Protein 1E8G (pdb70)

Foldseek 3Di:
DAAFPDAFPPFDSVLVVVLQVVLCVQANPVFKFAHVDCDDLVQGDQAWFSLDLDDPPFQGERMEGEHLALVSVLVNLVSCLVRLAFEQEALQQNPFQFIGNTFLTHNHYYYHHQPNQADFPDQDQVLQKTKGFSNDWLQNVVVVCVVVVNLLWWFAFDDQFGGHGLVRCLLQQAAGWALLGRSVVQWFWWWWQFSNSDIDIAAQQNVAADDDPVQPPDDPRPGDGHDCRGRDHQHDDDNCPNCRRLHLGTHTTMIMGHTDTQQADKFKKKKAAADPLSLFLVLVLVQVCLQPPLANTWKKKWAQLLQVLLVHAQVVQDDDLFADDPVSLNVSCVVQVGHRIMIIGMDGHDPVVNVVSVVVVCVSVVVRPPMDMDTPVVHDPSGPNVSVSCRRRRHRDHSSVSSQVNDPQKGKHKQKKKFFSHSVGVVVLCVLLCVLCNVLRHYWGWMWTHDRGMTIIITITIDRSVDPSSSVSVVVSNLVSQVVQLVVPMAGSGGHSQCLQVRLVSVQPPNSPVQVVSQVVCCVRNVSQRRSACRSHHHHVVDDCVPSHD/DFAFPDAFPPADSVLVVVLQVQLCVQANPVFKFAHVDCDDLVQGDQAWFSLDLDDPPFQGERMEGEHLALVSVLVNLVSCLVRLAFEQEALQQNPFLFIRNTFLTHNHYYYHHQPNQPDFPDQDQVLQKTKGFSNDFLQNVVVVCVVVVNLLWWFAFDDQFRGHGLVRCLLQQAAGWALLGRSVVQWFKWWWQFSNSDIDIAAQQNVAADDDPVQPPDDPRPGDGHDCRGRDHHHDDDRCPNCRHLHLGTHTTMIMGHTDTQQADKFKKKKFAADPLCLQLVLQLVQVCLQPPLANTWKKKWAQLLQVLLVHAQVVQDDDLFADDRVSLNVSCVVQVGHRIMIIGMDGHDPVVNVVSVVVVVVSVVVRPPMDMDTPVVHDPSGPNVSVSCRRRRHRDDSSVRSQVNDPQKGKHKQKKKFFSHSVGVVVLCVLLCVLCNVLRHYWGWMWTDDRGMTIIITITIDRSVDPSSSVSVVVSNLVSQVVQLVVPMAGSGGHSQCLQVRLVSVQPPRSPVQVVSQVVRCVRNVSQRRRACRSHRHHVVDDCVPSHD

B-factor: mean 45.28, std 10.81, range [25.82, 92.65]

Solvent-accessible surface area: 37495 Å² total; per-residue (Å²): 49,130,152,14,121,33,59,3,33,182,18,55,84,84,56,0,46,89,0,0,85,33,0,35,178,53,7,28,77,147,19,13,102,19,25,91,162,42,49,62,30,137,173,27,19,43,26,33,9,18,12,35,3,25,92,135,85,94,4,16,0,0,0,14,0,4,0,117,58,6,26,4,0,53,47,0,0,38,25,0,34,151,23,65,0,2,0,24,37,18,15,27,10,57,42,32,0,12,0,12,0,0,0,7,1,15,0,2,0,0,0,10,3,2,107,51,3,73,128,28,56,65,26,39,60,72,8,0,16,0,3,0,2,0,2,0,14,6,54,60,3,29,79,78,4,63,89,85,120,25,108,110,110,3,32,8,16,1,20,36,36,0,3,16,6,8,4,17,22,1,28,18,4,1,28,0,19,2,42,18,2,60,11,5,34,34,4,0,1,0,0,0,0,5,2,83,13,86,2,0,3,0,4,2,2,2,2,43,39,42,182,99,111,135,27,110,83,70,118,42,13,80,58,48,37,7,61,2,0,4,9,6,11,9,0,4,0,4,25,1,2,5,2,7,0,6,21,3,7,11,1,18,0,9,0,0,17,26,6,10,30,58,28,54,21,42,40,0,0,4,0,7,0,48,141,27,42,19,0,92,69,0,0,53,23,0,62,67,17,16,6,49,86,8,0,51,1,16,0,3,0,3,1,0,1,4,0,0,1,18,57,20,61,13,184,78,45,26,108,95,126,97,6,7,30,66,117,20,15,70,78,4,8,132,107,39,103,28,4,4,0,0,0,1,0,1,3,9,6,58,97,62,17,45,150,32,20,22,98,62,0,81,112,34,0,65,66,1,105,56,23,121,59,40,64,9,122,92,17,88,163,98,13,4,1,79,14,2,29,86,2,1,38,2,38,10,14,76,65,3,26,111,21,26,63,5,25,95,61,13,0,7,0,33,0,0,0,0,0,51,8,8,0,119,5,0,58,82,0,4,53,28,0,62,138,60,2,82,89,3,16,8,16,10,2,0,13,0,6,0,13,71,8,17,0,10,0,26,0,4,3,7,0,33,31,160,54,118,108,32,33,141,94,0,44,109,0,0,61,23,0,1,87,30,0,25,74,50,1,1,0,1,7,24,5,0,4,1,0,8,11,32,0,3,96,17,2,50,11,40,135,16,7,6,12,98,8,5,22,62,1,0,47,32,11,0,90,63,2,1,0,5,2,0,27,1,1,2,3,1,91,64,19,56,66,146,98,59,78,65,47,134,152,14,120,34,59,3,32,183,18,55,83,85,56,0,44,91,0,0,84,35,0,35,178,51,6,29,75,147,19,17,102,20,24,89,164,43,48,63,30,135,176,27,18,44,26,32,9,20,12,32,3,22,100,129,84,93,4,16,0,0,0,14,0,4,0,120,57,7,25,4,0,53,47,0,0,39,23,0,36,153,24,66,0,2,0,23,39,16,16,27,11,55,43,33,0,14,0,12,0,1,0,8,0,16,0,2,0,0,0,10,3,3,106,49,3,72,128,29,60,63,26,41,62,71,7,0,17,0,3,0,2,0,2,0,14,7,54,60,3,27,80,80,5,63,89,84,119,23,109,109,110,2,33,8,17,1,21,35,38,0,3,15,7,8,2,16,24,0,26,20,4,1,26,0,19,2,41,19,1,60,11,6,32,36,4,0,0,0,0,0,0,6,3,83,12,88,2,0,2,0,3,1,3,1,3,41,38,44,181,99,112,137,27,110,83,70,116,41,12,78,56,46,41,5,65,2,1,4,10,6,12,9,0,5,0,5,25,1,1,6,1,9,0,6,22,2,8,11,1,17,0,8,0,0,18,28,7,10,30,56,30,54,20,44,41,0,0,5,0,7,0,47,143,24,40,21,0,92,74,0,0,54,21,0,61,66,18,16,6,49,84,6,0,53,1,15,0,4,0,2,1,0,1,4,0,0,1,18,59,20,59,11,186,80,44,25,110,92,128,95,6,8,30,67,118,22,16,71,80,3,7,134,109,39,102,28,4,3,0,0,0,1,0,0,3,9,8,59,93,62,17,44,152,32,19,21,100,62,0,80,112,32,0,66,65,0,104,56,24,118,58,41,63,9,122,92,16,88,166,97,13,6,1,79,14,2,30,86,2,1,38,3,38,9,12,74,67,3,27,113,22,25,62,5,26,96,64,13,0,8,0,32,0,0,0,0,0,53,8,8,0,118,5,0,57,81,0,4,55,29,0,62,136,61,2,84,90,3,16,8,17,10,2,0,13,0,8,0,11,70,8,17,0,11,0,27,1,3,3,7,0,31,32,160,55,119,108,31,35,138,93,0,45,110,0,0,61,23,0,1,84,30,0,25,72,50,2,1,0,1,7,23,6,0,4,1,0,6,10,34,0,3,94,17,2,50,12,39,135,15,8,6,11,95,8,5,22,60,1,0,50,34,12,1,93,64,2,1,1,5,1,0,27,1,1,2,3,1,91,65,17,57,68,146,100,58,78,64

Structure (mmCIF, N/CA/C/O backbone):
data_1E8G
#
_entry.id   1E8G
#
_cell.length_a   130.288
_cell.length_b   130.288
_cell.length_c   132.543
_cell.angle_alpha   90.00
_cell.angle_beta   90.00
_cell.angle_gamma   90.00
#
_symmetry.space_group_name_H-M   'I 4'
#
loop_
_entity.id
_entity.type
_entity.pdbx_description
1 polymer 'VANILLYL-ALCOHOL OXIDASE'
2 non-polymer 'FLAVIN-ADENINE DINUCLEOTIDE'
3 non-polymer ALPHA,ALPHA,ALPHA-TRIFLUORO-P-CRESOL
4 water water
#
loop_
_atom_site.group_PDB
_atom_site.id
_atom_site.type_symbol
_atom_site.label_atom_id
_atom_site.label_alt_id
_atom_site.label_comp_id
_atom_site.label_asym_id
_atom_site.label_entity_id
_atom_site.label_seq_id
_atom_site.pdbx_PDB_ins_code
_atom_site.Cartn_x
_atom_site.Cartn_y
_atom_site.Cartn_z
_atom_site.occupancy
_atom_site.B_iso_or_equiv
_atom_site.auth_seq_id
_atom_site.auth_comp_id
_atom_site.auth_asym_id
_atom_site.auth_atom_id
_atom_site.pdbx_PDB_model_num
ATOM 1 N N . GLU A 1 6 ? 79.957 56.632 91.735 1.00 78.62 6 GLU A N 1
ATOM 2 C CA . GLU A 1 6 ? 80.777 57.803 92.180 1.00 79.01 6 GLU A CA 1
ATOM 3 C C . GLU A 1 6 ? 80.472 59.041 91.345 1.00 78.81 6 GLU A C 1
ATOM 4 O O . GLU A 1 6 ? 80.263 59.026 90.136 1.00 79.19 6 GLU A O 1
ATOM 6 N N . PHE A 1 7 ? 80.416 60.197 92.004 1.00 78.72 7 PHE A N 1
ATOM 7 C CA . PHE A 1 7 ? 80.025 61.453 91.499 1.00 77.05 7 PHE A CA 1
ATOM 8 C C . PHE A 1 7 ? 80.726 62.512 90.731 1.00 75.76 7 PHE A C 1
ATOM 9 O O . PHE A 1 7 ? 80.097 63.100 89.826 1.00 75.76 7 PHE A O 1
ATOM 17 N N . ARG A 1 8 ? 81.957 62.899 91.054 1.00 74.46 8 ARG A N 1
ATOM 18 C CA . ARG A 1 8 ? 82.608 63.989 90.343 1.00 71.97 8 ARG A CA 1
ATOM 19 C C . ARG A 1 8 ? 83.993 63.669 89.823 1.00 70.20 8 ARG A C 1
ATOM 20 O O . ARG A 1 8 ? 84.983 63.638 90.562 1.00 70.88 8 ARG A O 1
ATOM 28 N N . PRO A 1 9 ? 84.096 63.443 88.517 1.00 67.95 9 PRO A N 1
ATOM 29 C CA . PRO A 1 9 ? 85.370 63.170 87.879 1.00 65.75 9 PRO A CA 1
ATOM 30 C C . PRO A 1 9 ? 86.112 64.456 87.566 1.00 64.00 9 PRO A C 1
ATOM 31 O O . PRO A 1 9 ? 85.482 65.476 87.244 1.00 62.65 9 PRO A O 1
ATOM 35 N N . LEU A 1 10 ? 87.446 64.413 87.559 1.00 62.13 10 LEU A N 1
ATOM 36 C CA . LEU A 1 10 ? 88.238 65.586 87.210 1.00 60.40 10 LEU A CA 1
ATOM 37 C C . LEU A 1 10 ? 87.861 66.117 85.833 1.00 59.70 10 LEU A C 1
ATOM 38 O O . LEU A 1 10 ? 87.773 67.323 85.613 1.00 59.57 10 LEU A O 1
ATOM 43 N N . THR A 1 11 ? 87.727 65.216 84.856 1.00 57.77 11 THR A N 1
ATOM 44 C CA . THR A 1 11 ? 87.373 65.587 83.499 1.00 56.45 11 THR A CA 1
ATOM 45 C C . THR A 1 11 ? 86.198 64.759 82.977 1.00 55.59 11 THR A C 1
ATOM 46 O O . THR A 1 11 ? 86.137 63.538 83.121 1.00 54.35 11 THR A O 1
ATOM 50 N N . LEU A 1 12 ? 85.258 65.448 82.342 1.00 55.04 12 LEU A N 1
ATOM 51 C CA . LEU A 1 12 ? 84.118 64.837 81.676 1.00 55.27 12 LEU A CA 1
ATOM 52 C C . LEU A 1 12 ? 84.341 64.784 80.157 1.00 55.44 12 LEU A C 1
ATOM 53 O O . LEU A 1 12 ? 84.996 65.643 79.571 1.00 55.27 12 LEU A O 1
ATOM 58 N N . PRO A 1 13 ? 83.743 63.795 79.510 1.00 56.57 13 PRO A N 1
ATOM 59 C CA . PRO A 1 13 ? 83.817 63.644 78.061 1.00 56.86 13 PRO A CA 1
ATOM 60 C C . PRO A 1 13 ? 83.122 64.805 77.371 1.00 57.81 13 PRO A C 1
ATOM 61 O O . PRO A 1 13 ? 82.269 65.437 78.002 1.00 58.03 13 PRO A O 1
ATOM 65 N N . PRO A 1 14 ? 83.453 65.077 76.118 1.00 57.90 14 PRO A N 1
ATOM 66 C CA . PRO A 1 14 ? 82.861 66.188 75.404 1.00 57.92 14 PRO A CA 1
ATOM 67 C C . PRO A 1 14 ? 81.347 66.168 75.404 1.00 58.82 14 PRO A C 1
ATOM 68 O O . PRO A 1 14 ? 80.671 65.155 75.236 1.00 58.18 14 PRO A O 1
ATOM 72 N N . LYS A 1 15 ? 80.750 67.320 75.686 1.00 59.81 15 LYS A N 1
ATOM 73 C CA . LYS A 1 15 ? 79.327 67.566 75.730 1.00 60.42 15 LYS A CA 1
ATOM 74 C C . LYS A 1 15 ? 78.477 66.821 76.740 1.00 59.97 15 LYS A C 1
ATOM 75 O O . LYS A 1 15 ? 77.246 66.988 76.699 1.00 60.18 15 LYS A O 1
ATOM 81 N N . LEU A 1 16 ? 79.028 66.025 77.642 1.00 59.75 16 LEU A N 1
ATOM 82 C CA . LEU A 1 16 ? 78.202 65.271 78.576 1.00 59.98 16 LEU A CA 1
ATOM 83 C C . LEU A 1 16 ? 78.086 66.026 79.893 1.00 60.09 16 LEU A C 1
ATOM 84 O O . LEU A 1 16 ? 79.063 66.588 80.392 1.00 59.67 16 LEU A O 1
ATOM 89 N N . SER A 1 17 ? 76.892 66.059 80.472 1.00 59.35 17 SER A N 1
ATOM 90 C CA . SER A 1 17 ? 76.633 66.730 81.730 1.00 59.06 17 SER A CA 1
ATOM 91 C C . SER A 1 17 ? 76.980 65.775 82.862 1.00 59.31 17 SER A C 1
ATOM 92 O O . SER A 1 17 ? 76.855 64.555 82.764 1.00 58.54 17 SER A O 1
ATOM 95 N N . LEU A 1 18 ? 77.272 66.389 84.003 1.00 59.47 18 LEU A N 1
ATOM 96 C CA . LEU A 1 18 ? 77.602 65.722 85.247 1.00 59.75 18 LEU A CA 1
ATOM 97 C C . LEU A 1 18 ? 76.472 64.813 85.708 1.00 59.80 18 LEU A C 1
ATOM 98 O O . LEU A 1 18 ? 76.693 63.729 86.248 1.00 59.46 18 LEU A O 1
ATOM 103 N N . SER A 1 19 ? 75.240 65.251 85.459 1.00 60.43 19 SER A N 1
ATOM 104 C CA . SER A 1 19 ? 74.074 64.456 85.775 1.00 61.53 19 SER A CA 1
ATOM 105 C C . SER A 1 19 ? 73.983 63.248 84.841 1.00 60.49 19 SER A C 1
ATOM 106 O O . SER A 1 19 ? 73.552 62.190 85.312 1.00 60.58 19 SER A O 1
ATOM 109 N N . ASP A 1 20 ? 74.368 63.428 83.582 1.00 60.04 20 ASP A N 1
ATOM 110 C CA . ASP A 1 20 ? 74.368 62.259 82.677 1.00 60.11 20 ASP A CA 1
ATOM 111 C C . ASP A 1 20 ? 75.512 61.325 83.078 1.00 58.38 20 ASP A C 1
ATOM 112 O O . ASP A 1 20 ? 75.284 60.113 83.168 1.00 57.98 20 ASP A O 1
ATOM 117 N N . PHE A 1 21 ? 76.680 61.883 83.411 1.00 57.02 21 PHE A N 1
ATOM 118 C CA . PHE A 1 21 ? 77.822 61.122 83.883 1.00 56.04 21 PHE A CA 1
ATOM 119 C C . PHE A 1 21 ? 77.395 60.197 85.017 1.00 56.56 21 PHE A C 1
ATOM 120 O O . PHE A 1 21 ? 77.536 58.976 84.922 1.00 56.15 21 PHE A O 1
ATOM 128 N N . ASN A 1 22 ? 76.786 60.784 86.055 1.00 56.62 22 ASN A N 1
ATOM 129 C CA . ASN A 1 22 ? 76.274 60.039 87.202 1.00 56.33 22 ASN A CA 1
ATOM 130 C C . ASN A 1 22 ? 75.218 59.009 86.845 1.00 55.41 22 ASN A C 1
ATOM 131 O O . ASN A 1 22 ? 75.210 57.868 87.314 1.00 55.82 22 ASN A O 1
ATOM 136 N N . GLU A 1 23 ? 74.288 59.391 85.990 1.00 55.47 23 GLU A N 1
ATOM 137 C CA . GLU A 1 23 ? 73.298 58.428 85.490 1.00 55.61 23 GLU A CA 1
ATOM 138 C C . GLU A 1 23 ? 74.023 57.233 84.872 1.00 55.59 23 GLU A C 1
ATOM 139 O O . GLU A 1 23 ? 73.887 56.087 85.311 1.00 55.56 23 GLU A O 1
ATOM 145 N N . PHE A 1 24 ? 74.851 57.490 83.871 1.00 55.37 24 PHE A N 1
ATOM 146 C CA . PHE A 1 24 ? 75.654 56.495 83.163 1.00 55.47 24 PHE A CA 1
ATOM 147 C C . PHE A 1 24 ? 76.443 55.608 84.110 1.00 55.17 24 PHE A C 1
ATOM 148 O O . PHE A 1 24 ? 76.300 54.379 84.122 1.00 54.55 24 PHE A O 1
ATOM 156 N N . ILE A 1 25 ? 77.264 56.232 84.967 1.00 55.52 25 ILE A N 1
ATOM 157 C CA . ILE A 1 25 ? 78.047 55.480 85.957 1.00 56.27 25 ILE A CA 1
ATOM 158 C C . ILE A 1 25 ? 77.136 54.682 86.866 1.00 56.47 25 ILE A C 1
ATOM 159 O O . ILE A 1 25 ? 77.443 53.497 87.101 1.00 56.41 25 ILE A O 1
ATOM 164 N N . GLN A 1 26 ? 75.967 55.148 87.304 1.00 57.20 26 GLN A N 1
ATOM 165 C CA . GLN A 1 26 ? 75.060 54.353 88.130 1.00 57.13 26 GLN A CA 1
ATOM 166 C C . GLN A 1 26 ? 74.608 53.117 87.359 1.00 56.90 26 GLN A C 1
ATOM 167 O O . GLN A 1 26 ? 74.590 52.009 87.892 1.00 56.58 26 GLN A O 1
ATOM 173 N N . ASP A 1 27 ? 74.257 53.318 86.094 1.00 57.66 27 ASP A N 1
ATOM 174 C CA . ASP A 1 27 ? 73.861 52.218 85.209 1.00 58.40 27 ASP A CA 1
ATOM 175 C C . ASP A 1 27 ? 74.956 51.169 85.083 1.00 57.81 27 ASP A C 1
ATOM 176 O O . ASP A 1 27 ? 74.703 49.974 85.281 1.00 58.27 27 ASP A O 1
ATOM 181 N N . ILE A 1 28 ? 76.205 51.573 84.856 1.00 57.42 28 ILE A N 1
ATOM 182 C CA . ILE A 1 28 ? 77.308 50.622 84.756 1.00 56.88 28 ILE A CA 1
ATOM 183 C C . ILE A 1 28 ? 77.557 49.874 86.047 1.00 56.66 28 ILE A C 1
ATOM 184 O O . ILE A 1 28 ? 77.727 48.656 86.033 1.00 57.10 28 ILE A O 1
ATOM 189 N N . ILE A 1 29 ? 77.560 50.587 87.177 1.00 56.49 29 ILE A N 1
ATOM 190 C CA . ILE A 1 29 ? 77.774 49.927 88.479 1.00 56.22 29 ILE A CA 1
ATOM 191 C C . ILE A 1 29 ? 76.693 48.880 88.683 1.00 56.60 29 ILE A C 1
ATOM 192 O O . ILE A 1 29 ? 76.927 47.794 89.213 1.00 57.63 29 ILE A O 1
ATOM 197 N N . ARG A 1 30 ? 75.481 49.146 88.219 1.00 57.93 30 ARG A N 1
ATOM 198 C CA . ARG A 1 30 ? 74.401 48.159 88.259 1.00 59.45 30 ARG A CA 1
ATOM 199 C C . ARG A 1 30 ? 74.855 46.900 87.507 1.00 60.23 30 ARG A C 1
ATOM 200 O O . ARG A 1 30 ? 74.774 45.800 88.066 1.00 61.21 30 ARG A O 1
ATOM 208 N N . ILE A 1 31 ? 75.348 47.058 86.278 1.00 59.85 31 ILE A N 1
ATOM 209 C CA . ILE A 1 31 ? 75.792 45.913 85.498 1.00 59.25 31 ILE A CA 1
ATOM 210 C C . ILE A 1 31 ? 76.993 45.164 86.022 1.00 59.05 31 ILE A C 1
ATOM 211 O O . ILE A 1 31 ? 76.870 43.948 86.167 1.00 60.70 31 ILE A O 1
ATOM 216 N N . VAL A 1 32 ? 78.129 45.823 86.236 1.00 58.51 32 VAL A N 1
ATOM 217 C CA . VAL A 1 32 ? 79.338 45.098 86.612 1.00 57.32 32 VAL A CA 1
ATOM 218 C C . VAL A 1 32 ? 79.691 45.099 88.082 1.00 57.55 32 VAL A C 1
ATOM 219 O O . VAL A 1 32 ? 80.612 44.385 88.470 1.00 56.00 32 VAL A O 1
ATOM 223 N N . GLY A 1 33 ? 79.008 45.910 88.895 1.00 58.88 33 GLY A N 1
ATOM 224 C CA . GLY A 1 33 ? 79.311 45.957 90.328 1.00 58.98 33 GLY A CA 1
ATOM 225 C C . GLY A 1 33 ? 80.236 47.121 90.653 1.00 60.58 33 GLY A C 1
ATOM 226 O O . GLY A 1 33 ? 81.018 47.608 89.819 1.00 60.70 33 GLY A O 1
ATOM 227 N N . SER A 1 34 ? 80.218 47.556 91.924 1.00 59.68 34 SER A N 1
ATOM 228 C CA . SER A 1 34 ? 81.038 48.687 92.351 1.00 59.19 34 SER A CA 1
ATOM 229 C C . SER A 1 34 ? 82.523 48.379 92.343 1.00 57.46 34 SER A C 1
ATOM 230 O O . SER A 1 34 ? 83.396 49.233 92.160 1.00 57.34 34 SER A O 1
ATOM 233 N N . GLU A 1 35 ? 82.877 47.115 92.524 1.00 57.07 35 GLU A N 1
ATOM 234 C CA . GLU A 1 35 ? 84.257 46.659 92.492 1.00 56.46 35 GLU A CA 1
ATOM 235 C C . GLU A 1 35 ? 84.861 46.769 91.088 1.00 56.05 35 GLU A C 1
ATOM 236 O O . GLU A 1 35 ? 86.083 46.760 91.001 1.00 56.22 35 GLU A O 1
ATOM 242 N N . ASN A 1 36 ? 84.078 46.829 90.025 1.00 55.92 36 ASN A N 1
ATOM 243 C CA . ASN A 1 36 ? 84.582 46.902 88.667 1.00 55.61 36 ASN A CA 1
ATOM 244 C C . ASN A 1 36 ? 84.322 48.222 87.965 1.00 56.08 36 ASN A C 1
ATOM 245 O O . ASN A 1 36 ? 84.321 48.221 86.715 1.00 56.08 36 ASN A O 1
ATOM 250 N N . VAL A 1 37 ? 84.070 49.349 88.627 1.00 56.49 37 VAL A N 1
ATOM 251 C CA . VAL A 1 37 ? 83.795 50.594 87.881 1.00 57.29 37 VAL A CA 1
ATOM 252 C C . VAL A 1 37 ? 84.675 51.680 88.345 1.00 58.58 37 VAL A C 1
ATOM 253 O O . VAL A 1 37 ? 84.219 51.808 89.541 1.00 59.68 37 VAL A O 1
ATOM 257 N N . GLU A 1 38 ? 85.691 52.458 88.093 1.00 59.43 38 GLU A N 1
ATOM 258 C CA . GLU A 1 38 ? 86.356 53.438 88.930 1.00 58.94 38 GLU A CA 1
ATOM 259 C C . GLU A 1 38 ? 86.310 54.889 88.524 1.00 58.44 38 GLU A C 1
ATOM 260 O O . GLU A 1 38 ? 86.843 55.247 87.479 1.00 57.85 38 GLU A O 1
ATOM 266 N N . VAL A 1 39 ? 85.802 55.774 89.391 1.00 57.75 39 VAL A N 1
ATOM 267 C CA . VAL A 1 39 ? 85.707 57.184 89.043 1.00 57.54 39 VAL A CA 1
ATOM 268 C C . VAL A 1 39 ? 86.930 57.977 89.462 1.00 58.17 39 VAL A C 1
ATOM 269 O O . VAL A 1 39 ? 87.341 57.987 90.616 1.00 59.08 39 VAL A O 1
ATOM 273 N N . ILE A 1 40 ? 87.540 58.672 88.500 1.00 58.24 40 ILE A N 1
ATOM 274 C CA . ILE A 1 40 ? 88.725 59.464 88.790 1.00 58.46 40 ILE A CA 1
ATOM 275 C C . ILE A 1 40 ? 88.334 60.879 89.181 1.00 59.40 40 ILE A C 1
ATOM 276 O O . ILE A 1 40 ? 88.198 61.749 88.332 1.00 59.19 40 ILE A O 1
ATOM 281 N N . SER A 1 41 ? 88.173 61.104 90.479 1.00 61.03 41 SER A N 1
ATOM 282 C CA . SER A 1 41 ? 87.829 62.382 91.065 1.00 62.72 41 SER A CA 1
ATOM 283 C C . SER A 1 41 ? 89.041 63.221 91.483 1.00 63.91 41 SER A C 1
ATOM 284 O O . SER A 1 41 ? 89.884 62.722 92.243 1.00 65.15 41 SER A O 1
ATOM 287 N N . VAL A 1 47 ? 98.652 58.905 90.192 1.00 77.85 47 VAL A N 1
ATOM 288 C CA . VAL A 1 47 ? 99.759 57.998 90.509 1.00 77.49 47 VAL A CA 1
ATOM 289 C C . VAL A 1 47 ? 100.214 57.254 89.270 1.00 76.93 47 VAL A C 1
ATOM 290 O O . VAL A 1 47 ? 99.389 56.566 88.671 1.00 76.81 47 VAL A O 1
ATOM 294 N N . ASP A 1 48 ? 101.483 57.344 88.899 1.00 76.98 48 ASP A N 1
ATOM 295 C CA . ASP A 1 48 ? 101.985 56.665 87.710 1.00 77.59 48 ASP A CA 1
ATOM 296 C C . ASP A 1 48 ? 102.056 55.148 87.860 1.00 77.57 48 ASP A C 1
ATOM 297 O O . ASP A 1 48 ? 102.124 54.442 86.850 1.00 77.73 48 ASP A O 1
ATOM 302 N N . GLY A 1 49 ? 102.068 54.619 89.074 1.00 77.91 49 GLY A N 1
ATOM 303 C CA . GLY A 1 49 ? 102.113 53.182 89.312 1.00 78.49 49 GLY A CA 1
ATOM 304 C C . GLY A 1 49 ? 103.399 52.535 88.827 1.00 78.58 49 GLY A C 1
ATOM 305 O O . GLY A 1 49 ? 104.456 53.152 88.953 1.00 79.30 49 GLY A O 1
ATOM 306 N N . SER A 1 50 ? 103.320 51.327 88.275 1.00 78.42 50 SER A N 1
ATOM 307 C CA . SER A 1 50 ? 104.522 50.635 87.804 1.00 78.15 50 SER A CA 1
ATOM 308 C C . SER A 1 50 ? 104.246 49.751 86.598 1.00 78.01 50 SER A C 1
ATOM 309 O O . SER A 1 50 ? 103.136 49.735 86.058 1.00 78.08 50 SER A O 1
ATOM 312 N N . TYR A 1 51 ? 105.255 48.977 86.174 1.00 77.55 51 TYR A N 1
ATOM 313 C CA . TYR A 1 51 ? 105.033 48.043 85.066 1.00 76.64 51 TYR A CA 1
ATOM 314 C C . TYR A 1 51 ? 104.241 46.888 85.691 1.00 75.97 51 TYR A C 1
ATOM 315 O O . TYR A 1 51 ? 103.301 46.360 85.107 1.00 75.32 51 TYR A O 1
ATOM 324 N N . MET A 1 52 ? 104.607 46.578 86.933 1.00 74.89 52 MET A N 1
ATOM 325 C CA . MET A 1 52 ? 103.970 45.529 87.712 1.00 73.45 52 MET A CA 1
ATOM 326 C C . MET A 1 52 ? 102.498 45.822 87.939 1.00 72.48 52 MET A C 1
ATOM 327 O O . MET A 1 52 ? 101.638 44.953 87.783 1.00 72.06 52 MET A O 1
ATOM 332 N N . LYS A 1 53 ? 102.162 47.070 88.268 1.00 71.22 53 LYS A N 1
ATOM 333 C CA . LYS A 1 53 ? 100.762 47.465 88.455 1.00 69.46 53 LYS A CA 1
ATOM 334 C C . LYS A 1 53 ? 100.493 48.689 87.584 1.00 68.56 53 LYS A C 1
ATOM 335 O O . LYS A 1 53 ? 100.540 49.830 88.053 1.00 68.00 53 LYS A O 1
ATOM 341 N N . PRO A 1 54 ? 100.317 48.475 86.283 1.00 67.70 54 PRO A N 1
ATOM 342 C CA . PRO A 1 54 ? 100.122 49.561 85.340 1.00 66.82 54 PRO A CA 1
ATOM 343 C C . PRO A 1 54 ? 98.990 50.493 85.732 1.00 65.58 54 PRO A C 1
ATOM 344 O O . PRO A 1 54 ? 97.932 50.041 86.167 1.00 65.65 54 PRO A O 1
ATOM 348 N N . THR A 1 55 ? 99.184 51.796 85.589 1.00 64.40 55 THR A N 1
ATOM 349 C CA . THR A 1 55 ? 98.147 52.779 85.889 1.00 63.88 55 THR A CA 1
ATOM 350 C C . THR A 1 55 ? 97.186 52.854 84.704 1.00 62.56 55 THR A C 1
ATOM 351 O O . THR A 1 55 ? 97.661 52.794 83.573 1.00 62.28 55 THR A O 1
ATOM 355 N N . HIS A 1 56 ? 95.886 52.910 84.945 1.00 61.51 56 HIS A N 1
ATOM 356 C CA . HIS A 1 56 ? 94.927 52.884 83.847 1.00 60.94 56 HIS A CA 1
ATOM 357 C C . HIS A 1 56 ? 94.246 54.218 83.587 1.00 60.44 56 HIS A C 1
ATOM 358 O O . HIS A 1 56 ? 93.420 54.354 82.675 1.00 60.22 56 HIS A O 1
ATOM 365 N N . THR A 1 57 ? 94.605 55.241 84.353 1.00 58.84 57 THR A N 1
ATOM 366 C CA . THR A 1 57 ? 93.961 56.531 84.278 1.00 58.21 57 THR A CA 1
ATOM 367 C C . THR A 1 57 ? 94.632 57.617 83.455 1.00 57.16 57 THR A C 1
ATOM 368 O O . THR A 1 57 ? 93.939 58.596 83.158 1.00 56.49 57 THR A O 1
ATOM 372 N N . HIS A 1 58 ? 95.907 57.528 83.143 1.00 57.06 58 HIS A N 1
ATOM 373 C CA . HIS A 1 58 ? 96.616 58.582 82.424 1.00 57.15 58 HIS A CA 1
ATOM 374 C C . HIS A 1 58 ? 97.964 58.093 81.905 1.00 57.09 58 HIS A C 1
ATOM 375 O O . HIS A 1 58 ? 98.297 56.939 82.111 1.00 56.38 58 HIS A O 1
ATOM 382 N N . ASP A 1 59 ? 98.710 58.962 81.241 1.00 57.87 59 ASP A N 1
ATOM 383 C CA . ASP A 1 59 ? 100.041 58.649 80.716 1.00 59.75 59 ASP A CA 1
ATOM 384 C C . ASP A 1 59 ? 101.064 58.829 81.839 1.00 61.27 59 ASP A C 1
ATOM 385 O O . ASP A 1 59 ? 101.232 59.943 82.334 1.00 60.74 59 ASP A O 1
ATOM 390 N N . PRO A 1 60 ? 101.682 57.742 82.278 1.00 63.16 60 PRO A N 1
ATOM 391 C CA . PRO A 1 60 ? 102.652 57.759 83.358 1.00 64.86 60 PRO A CA 1
ATOM 392 C C . PRO A 1 60 ? 103.966 58.401 82.964 1.00 66.05 60 PRO A C 1
ATOM 393 O O . PRO A 1 60 ? 104.530 59.194 83.706 1.00 66.62 60 PRO A O 1
ATOM 397 N N . THR A 1 61 ? 104.440 58.072 81.773 1.00 67.76 61 THR A N 1
ATOM 398 C CA . THR A 1 61 ? 105.673 58.593 81.186 1.00 69.06 61 THR A CA 1
ATOM 399 C C . THR A 1 61 ? 105.217 59.831 80.418 1.00 69.52 61 THR A C 1
ATOM 400 O O . THR A 1 61 ? 105.080 59.793 79.189 1.00 69.27 61 THR A O 1
ATOM 404 N N . HIS A 1 62 ? 104.816 60.834 81.209 1.00 69.37 62 HIS A N 1
ATOM 405 C CA . HIS A 1 62 ? 104.190 61.995 80.604 1.00 69.81 62 HIS A CA 1
ATOM 406 C C . HIS A 1 62 ? 105.191 62.756 79.751 1.00 69.32 62 HIS A C 1
ATOM 407 O O . HIS A 1 62 ? 106.366 62.855 80.105 1.00 70.76 62 HIS A O 1
ATOM 414 N N . VAL A 1 63 ? 104.671 63.279 78.648 1.00 65.90 63 VAL A N 1
ATOM 415 C CA . VAL A 1 63 ? 105.422 64.089 77.709 1.00 64.25 63 VAL A CA 1
ATOM 416 C C . VAL A 1 63 ? 104.667 65.412 77.447 1.00 61.59 63 VAL A C 1
ATOM 417 O O . VAL A 1 63 ? 105.223 66.493 77.287 1.00 61.13 63 VAL A O 1
ATOM 421 N N . MET A 1 64 ? 103.340 65.271 77.522 1.00 59.43 64 MET A N 1
ATOM 422 C CA . MET A 1 64 ? 102.425 66.371 77.301 1.00 59.36 64 MET A CA 1
ATOM 423 C C . MET A 1 64 ? 101.948 66.866 78.665 1.00 60.07 64 MET A C 1
ATOM 424 O O . MET A 1 64 ? 102.186 66.226 79.688 1.00 59.38 64 MET A O 1
ATOM 429 N N . ASP A 1 65 ? 101.244 67.987 78.654 1.00 61.39 65 ASP A N 1
ATOM 430 C CA . ASP A 1 65 ? 100.762 68.563 79.895 1.00 62.88 65 ASP A CA 1
ATOM 431 C C . ASP A 1 65 ? 99.473 67.917 80.397 1.00 63.72 65 ASP A C 1
ATOM 432 O O . ASP A 1 65 ? 98.791 67.166 79.705 1.00 62.51 65 ASP A O 1
ATOM 437 N N . GLN A 1 66 ? 99.188 68.292 81.645 1.00 64.83 66 GLN A N 1
ATOM 438 C CA . GLN A 1 66 ? 98.012 67.873 82.362 1.00 65.16 66 GLN A CA 1
ATOM 439 C C . GLN A 1 66 ? 96.727 68.285 81.640 1.00 65.00 66 GLN A C 1
ATOM 440 O O . GLN A 1 66 ? 96.533 69.324 81.032 1.00 66.12 66 GLN A O 1
ATOM 446 N N . ASP A 1 67 ? 95.818 67.320 81.773 1.00 64.33 67 ASP A N 1
ATOM 447 C CA . ASP A 1 67 ? 94.474 67.427 81.233 1.00 63.24 67 ASP A CA 1
ATOM 448 C C . ASP A 1 67 ? 94.373 66.838 79.842 1.00 61.83 67 ASP A C 1
ATOM 449 O O . ASP A 1 67 ? 93.361 66.950 79.148 1.00 62.66 67 ASP A O 1
ATOM 454 N N . TYR A 1 68 ? 95.488 66.293 79.370 1.00 59.47 68 TYR A N 1
ATOM 455 C CA . TYR A 1 68 ? 95.570 65.604 78.098 1.00 57.24 68 TYR A CA 1
ATOM 456 C C . TYR A 1 68 ? 95.597 64.129 78.530 1.00 54.21 68 TYR A C 1
ATOM 457 O O . TYR A 1 68 ? 96.302 63.739 79.456 1.00 52.29 68 TYR A O 1
ATOM 466 N N . PHE A 1 69 ? 94.852 63.318 77.807 1.00 51.24 69 PHE A N 1
ATOM 467 C CA . PHE A 1 69 ? 94.793 61.867 77.971 1.00 47.83 69 PHE A CA 1
ATOM 468 C C . PHE A 1 69 ? 94.432 61.433 79.388 1.00 49.01 69 PHE A C 1
ATOM 469 O O . PHE A 1 69 ? 95.006 60.512 79.987 1.00 47.60 69 PHE A O 1
ATOM 477 N N . LEU A 1 70 ? 93.374 62.064 79.933 1.00 48.45 70 LEU A N 1
ATOM 478 C CA . LEU A 1 70 ? 92.945 61.711 81.290 1.00 48.11 70 LEU A CA 1
ATOM 479 C C . LEU A 1 70 ? 91.571 61.080 81.322 1.00 46.64 70 LEU A C 1
ATOM 480 O O . LEU A 1 70 ? 90.613 61.715 80.889 1.00 47.00 70 LEU A O 1
ATOM 485 N N . ALA A 1 71 ? 91.429 59.861 81.823 1.00 45.18 71 ALA A N 1
ATOM 486 C CA . ALA A 1 71 ? 90.152 59.175 81.876 1.00 44.56 71 ALA A CA 1
ATOM 487 C C . ALA A 1 71 ? 89.208 59.799 82.892 1.00 45.30 71 ALA A C 1
ATOM 488 O O . ALA A 1 71 ? 89.699 60.342 83.873 1.00 44.96 71 ALA A O 1
ATOM 490 N N . SER A 1 72 ? 87.891 59.680 82.678 1.00 45.20 72 SER A N 1
ATOM 491 C CA . SER A 1 72 ? 86.909 60.153 83.649 1.00 44.69 72 SER A CA 1
ATOM 492 C C . SER A 1 72 ? 86.628 58.994 84.621 1.00 45.32 72 SER A C 1
ATOM 493 O O . SER A 1 72 ? 86.266 59.175 85.792 1.00 44.99 72 SER A O 1
ATOM 496 N N . ALA A 1 73 ? 86.738 57.779 84.085 1.00 44.23 73 ALA A N 1
ATOM 497 C CA . ALA A 1 73 ? 86.504 56.559 84.847 1.00 43.92 73 ALA A CA 1
ATOM 498 C C . ALA A 1 73 ? 87.134 55.341 84.183 1.00 45.02 73 ALA A C 1
ATOM 499 O O . ALA A 1 73 ? 87.345 55.374 82.971 1.00 45.59 73 ALA A O 1
ATOM 501 N N . ILE A 1 74 ? 87.418 54.294 84.944 1.00 45.55 74 ILE A N 1
ATOM 502 C CA . ILE A 1 74 ? 87.957 53.033 84.464 1.00 46.34 74 ILE A CA 1
ATOM 503 C C . ILE A 1 74 ? 86.851 51.987 84.656 1.00 45.90 74 ILE A C 1
ATOM 504 O O . ILE A 1 74 ? 86.395 51.880 85.797 1.00 47.41 74 ILE A O 1
ATOM 509 N N . VAL A 1 75 ? 86.396 51.268 83.661 1.00 44.11 75 VAL A N 1
ATOM 510 C CA . VAL A 1 75 ? 85.365 50.250 83.878 1.00 42.78 75 VAL A CA 1
ATOM 511 C C . VAL A 1 75 ? 85.877 48.875 83.456 1.00 42.94 75 VAL A C 1
ATOM 512 O O . VAL A 1 75 ? 86.459 48.733 82.365 1.00 42.04 75 VAL A O 1
ATOM 516 N N . ALA A 1 76 ? 85.618 47.854 84.277 1.00 43.01 76 ALA A N 1
ATOM 517 C CA . ALA A 1 76 ? 86.070 46.498 83.911 1.00 42.82 76 ALA A CA 1
ATOM 518 C C . ALA A 1 76 ? 84.925 45.524 83.742 1.00 43.10 76 ALA A C 1
ATOM 519 O O . ALA A 1 76 ? 84.319 44.975 84.679 1.00 44.00 76 ALA A O 1
ATOM 521 N N . PRO A 1 77 ? 84.597 45.226 82.477 1.00 42.55 77 PRO A N 1
ATOM 522 C CA . PRO A 1 77 ? 83.558 44.264 82.154 1.00 43.44 77 PRO A CA 1
ATOM 523 C C . PRO A 1 77 ? 83.870 42.906 82.769 1.00 43.57 77 PRO A C 1
ATOM 524 O O . PRO A 1 77 ? 85.018 42.482 82.839 1.00 43.73 77 PRO A O 1
ATOM 528 N N . ARG A 1 78 ? 82.818 42.162 83.152 1.00 44.69 78 ARG A N 1
ATOM 529 C CA . ARG A 1 78 ? 83.074 40.817 83.682 1.00 44.40 78 ARG A CA 1
ATOM 530 C C . ARG A 1 78 ? 83.120 39.858 82.506 1.00 42.98 78 ARG A C 1
ATOM 531 O O . ARG A 1 78 ? 83.709 38.790 82.624 1.00 43.02 78 ARG A O 1
ATOM 539 N N . ASN A 1 79 ? 82.418 40.223 81.428 1.00 42.05 79 ASN A N 1
ATOM 540 C CA . ASN A 1 79 ? 82.336 39.296 80.290 1.00 41.65 79 ASN A CA 1
ATOM 541 C C . ASN A 1 79 ? 81.889 40.006 79.025 1.00 40.02 79 ASN A C 1
ATOM 542 O O . ASN A 1 79 ? 81.619 41.207 79.090 1.00 39.86 79 ASN A O 1
ATOM 547 N N . VAL A 1 80 ? 81.652 39.279 77.931 1.00 38.64 80 VAL A N 1
ATOM 548 C CA . VAL A 1 80 ? 81.245 39.923 76.677 1.00 38.47 80 VAL A CA 1
ATOM 549 C C . VAL A 1 80 ? 79.871 40.553 76.780 1.00 39.27 80 VAL A C 1
ATOM 550 O O . VAL A 1 80 ? 79.574 41.576 76.148 1.00 38.12 80 VAL A O 1
ATOM 554 N N . ALA A 1 81 ? 78.977 39.973 77.593 1.00 38.56 81 ALA A N 1
ATOM 555 C CA . ALA A 1 81 ? 77.656 40.589 77.754 1.00 39.12 81 ALA A CA 1
ATOM 556 C C . ALA A 1 81 ? 77.795 41.996 78.313 1.00 39.58 81 ALA A C 1
ATOM 557 O O . ALA A 1 81 ? 77.116 42.916 77.837 1.00 39.88 81 ALA A O 1
ATOM 559 N N . ASP A 1 82 ? 78.693 42.203 79.282 1.00 40.31 82 ASP A N 1
ATOM 560 C CA . ASP A 1 82 ? 78.890 43.527 79.867 1.00 41.83 82 ASP A CA 1
ATOM 561 C C . ASP A 1 82 ? 79.483 44.497 78.844 1.00 41.73 82 ASP A C 1
ATOM 562 O O . ASP A 1 82 ? 79.070 45.675 78.807 1.00 42.71 82 ASP A O 1
ATOM 567 N N . VAL A 1 83 ? 80.426 44.053 78.015 1.00 40.11 83 VAL A N 1
ATOM 568 C CA . VAL A 1 83 ? 80.951 44.914 76.957 1.00 39.24 83 VAL A CA 1
ATOM 569 C C . VAL A 1 83 ? 79.773 45.368 76.084 1.00 38.55 83 VAL A C 1
ATOM 570 O O . VAL A 1 83 ? 79.635 46.555 75.825 1.00 38.97 83 VAL A O 1
ATOM 574 N N . GLN A 1 84 ? 78.904 44.465 75.638 1.00 39.31 84 GLN A N 1
ATOM 575 C CA . GLN A 1 84 ? 77.774 44.845 74.795 1.00 40.82 84 GLN A CA 1
ATOM 576 C C . GLN A 1 84 ? 76.825 45.811 75.506 1.00 41.31 84 GLN A C 1
ATOM 577 O O . GLN A 1 84 ? 76.343 46.781 74.921 1.00 40.47 84 GLN A O 1
ATOM 583 N N . SER A 1 85 ? 76.579 45.578 76.798 1.00 42.23 85 SER A N 1
ATOM 584 C CA . SER A 1 85 ? 75.715 46.443 77.588 1.00 43.16 85 SER A CA 1
ATOM 585 C C . SER A 1 85 ? 76.337 47.826 77.698 1.00 41.70 85 SER A C 1
ATOM 586 O O . SER A 1 85 ? 75.595 48.797 77.538 1.00 42.55 85 SER A O 1
ATOM 589 N N . ILE A 1 86 ? 77.634 47.887 77.970 1.00 40.47 86 ILE A N 1
ATOM 590 C CA . ILE A 1 86 ? 78.342 49.159 78.081 1.00 40.25 86 ILE A CA 1
ATOM 591 C C . ILE A 1 86 ? 78.359 49.905 76.755 1.00 40.31 86 ILE A C 1
ATOM 592 O O . ILE A 1 86 ? 78.205 51.137 76.707 1.00 40.16 86 ILE A O 1
ATOM 597 N N . VAL A 1 87 ? 78.520 49.196 75.634 1.00 39.83 87 VAL A N 1
ATOM 598 C CA . VAL A 1 87 ? 78.513 49.865 74.317 1.00 38.09 87 VAL A CA 1
ATOM 599 C C . VAL A 1 87 ? 77.152 50.479 74.082 1.00 38.66 87 VAL A C 1
ATOM 600 O O . VAL A 1 87 ? 77.015 51.622 73.592 1.00 37.23 87 VAL A O 1
ATOM 604 N N . GLY A 1 88 ? 76.093 49.749 74.495 1.00 38.91 88 GLY A N 1
ATOM 605 C CA . GLY A 1 88 ? 74.718 50.241 74.368 1.00 39.36 88 GLY A CA 1
ATOM 606 C C . GLY A 1 88 ? 74.543 51.543 75.160 1.00 39.90 88 GLY A C 1
ATOM 607 O O . GLY A 1 88 ? 74.024 52.546 74.678 1.00 39.89 88 GLY A O 1
ATOM 608 N N . LEU A 1 89 ? 75.006 51.598 76.399 1.00 40.40 89 LEU A N 1
ATOM 609 C CA . LEU A 1 89 ? 74.953 52.786 77.234 1.00 41.91 89 LEU A CA 1
ATOM 610 C C . LEU A 1 89 ? 75.760 53.926 76.621 1.00 41.50 89 LEU A C 1
ATOM 611 O O . LEU A 1 89 ? 75.350 55.090 76.534 1.00 42.57 89 LEU A O 1
ATOM 616 N N . ALA A 1 90 ? 76.939 53.562 76.086 1.00 40.51 90 ALA A N 1
ATOM 617 C CA . ALA A 1 90 ? 77.752 54.615 75.469 1.00 39.54 90 ALA A CA 1
ATOM 618 C C . ALA A 1 90 ? 77.077 55.209 74.234 1.00 38.20 90 ALA A C 1
ATOM 619 O O . ALA A 1 90 ? 77.200 56.441 74.030 1.00 37.22 90 ALA A O 1
ATOM 621 N N . ASN A 1 91 ? 76.382 54.422 73.441 1.00 37.50 91 ASN A N 1
ATOM 622 C CA . ASN A 1 91 ? 75.672 54.975 72.286 1.00 40.77 91 ASN A CA 1
ATOM 623 C C . ASN A 1 91 ? 74.496 55.828 72.783 1.00 42.45 91 ASN A C 1
ATOM 624 O O . ASN A 1 91 ? 74.233 56.902 72.266 1.00 41.14 91 ASN A O 1
ATOM 629 N N . LYS A 1 92 ? 73.845 55.403 73.858 1.00 44.82 92 LYS A N 1
ATOM 630 C CA . LYS A 1 92 ? 72.720 56.141 74.422 1.00 46.64 92 LYS A CA 1
ATOM 631 C C . LYS A 1 92 ? 73.166 57.503 74.896 1.00 48.70 92 LYS A C 1
ATOM 632 O O . LYS A 1 92 ? 72.497 58.480 74.548 1.00 49.57 92 LYS A O 1
ATOM 638 N N . PHE A 1 93 ? 74.274 57.632 75.638 1.00 49.74 93 PHE A N 1
ATOM 639 C CA . PHE A 1 93 ? 74.711 58.917 76.156 1.00 49.84 93 PHE A CA 1
ATOM 640 C C . PHE A 1 93 ? 75.828 59.491 75.322 1.00 49.73 93 PHE A C 1
ATOM 641 O O . PHE A 1 93 ? 76.312 60.560 75.735 1.00 50.80 93 PHE A O 1
ATOM 649 N N . SER A 1 94 ? 76.248 58.892 74.207 1.00 49.23 94 SER A N 1
ATOM 650 C CA . SER A 1 94 ? 77.355 59.534 73.469 1.00 49.29 94 SER A CA 1
ATOM 651 C C . SER A 1 94 ? 78.626 59.694 74.282 1.00 48.71 94 SER A C 1
ATOM 652 O O . SER A 1 94 ? 79.304 60.722 74.324 1.00 50.27 94 SER A O 1
ATOM 655 N N . PHE A 1 95 ? 79.061 58.649 74.959 1.00 47.37 95 PHE A N 1
ATOM 656 C CA . PHE A 1 95 ? 80.239 58.643 75.806 1.00 46.53 95 PHE A CA 1
ATOM 657 C C . PHE A 1 95 ? 81.350 57.852 75.131 1.00 43.70 95 PHE A C 1
ATOM 658 O O . PHE A 1 95 ? 81.126 56.705 74.753 1.00 44.58 95 PHE A O 1
ATOM 666 N N . PRO A 1 96 ? 82.534 58.414 74.985 1.00 41.67 96 PRO A N 1
ATOM 667 C CA . PRO A 1 96 ? 83.639 57.705 74.354 1.00 40.03 96 PRO A CA 1
ATOM 668 C C . PRO A 1 96 ? 84.277 56.664 75.261 1.00 38.43 96 PRO A C 1
ATOM 669 O O . PRO A 1 96 ? 84.481 56.879 76.458 1.00 36.52 96 PRO A O 1
ATOM 673 N N . LEU A 1 97 ? 84.629 55.536 74.671 1.00 36.77 97 LEU A N 1
ATOM 674 C CA . LEU A 1 97 ? 85.251 54.397 75.304 1.00 36.33 97 LEU A CA 1
ATOM 675 C C . LEU A 1 97 ? 86.683 54.186 74.778 1.00 37.08 97 LEU A C 1
ATOM 676 O O . LEU A 1 97 ? 86.953 54.382 73.591 1.00 37.10 97 LEU A O 1
ATOM 681 N N . TRP A 1 98 ? 87.587 53.751 75.644 1.00 35.86 98 TRP A N 1
ATOM 682 C CA . TRP A 1 98 ? 88.974 53.493 75.229 1.00 36.17 98 TRP A CA 1
ATOM 683 C C . TRP A 1 98 ? 89.338 52.096 75.718 1.00 36.60 98 TRP A C 1
ATOM 684 O O . TRP A 1 98 ? 89.610 51.903 76.919 1.00 36.62 98 TRP A O 1
ATOM 695 N N . PRO A 1 99 ? 89.163 51.088 74.865 1.00 35.86 99 PRO A N 1
ATOM 696 C CA . PRO A 1 99 ? 89.435 49.721 75.239 1.00 36.85 99 PRO A CA 1
ATOM 697 C C . PRO A 1 99 ? 90.925 49.421 75.352 1.00 36.70 99 PRO A C 1
ATOM 698 O O . PRO A 1 99 ? 91.694 49.767 74.469 1.00 35.97 99 PRO A O 1
ATOM 702 N N . ILE A 1 100 ? 91.357 48.790 76.434 1.00 36.86 100 ILE A N 1
ATOM 703 C CA . ILE A 1 100 ? 92.727 48.330 76.620 1.00 37.69 100 ILE A CA 1
ATOM 704 C C . ILE A 1 100 ? 92.657 46.834 77.005 1.00 38.28 100 ILE A C 1
ATOM 705 O O . ILE A 1 100 ? 91.574 46.376 77.435 1.00 37.02 100 ILE A O 1
ATOM 710 N N . SER A 1 101 ? 93.751 46.096 76.844 1.00 37.48 101 SER A N 1
ATOM 711 C CA . SER A 1 101 ? 93.744 44.684 77.252 1.00 38.69 101 SER A CA 1
ATOM 712 C C . SER A 1 101 ? 94.477 44.567 78.593 1.00 38.60 101 SER A C 1
ATOM 713 O O . SER A 1 101 ? 93.876 44.197 79.592 1.00 39.65 101 SER A O 1
ATOM 716 N N . ILE A 1 102 ? 95.732 44.985 78.638 1.00 38.62 102 ILE A N 1
ATOM 717 C CA . ILE A 1 102 ? 96.545 44.971 79.849 1.00 38.66 102 ILE A CA 1
ATOM 718 C C . ILE A 1 102 ? 96.978 46.394 80.186 1.00 39.47 102 ILE A C 1
ATOM 719 O O . ILE A 1 102 ? 97.212 46.794 81.330 1.00 39.16 102 ILE A O 1
ATOM 724 N N . GLY A 1 103 ? 97.117 47.247 79.168 1.00 40.03 103 GLY A N 1
ATOM 725 C CA . GLY A 1 103 ? 97.477 48.642 79.373 1.00 40.24 103 GLY A CA 1
ATOM 726 C C . GLY A 1 103 ? 98.954 48.895 79.566 1.00 42.83 103 GLY A C 1
ATOM 727 O O . GLY A 1 103 ? 99.375 49.941 80.093 1.00 44.03 103 GLY A O 1
ATOM 728 N N . ARG A 1 104 ? 99.794 47.970 79.122 1.00 43.02 104 ARG A N 1
ATOM 729 C CA . ARG A 1 104 ? 101.246 48.166 79.255 1.00 44.22 104 ARG A CA 1
ATOM 730 C C . ARG A 1 104 ? 101.845 48.680 77.958 1.00 43.33 104 ARG A C 1
ATOM 731 O O . ARG A 1 104 ? 102.904 48.210 77.554 1.00 44.28 104 ARG A O 1
ATOM 739 N N . ASN A 1 105 ? 101.260 49.630 77.257 1.00 42.56 105 ASN A N 1
ATOM 740 C CA . ASN A 1 105 ? 101.757 50.195 76.005 1.00 42.79 105 ASN A CA 1
ATOM 741 C C . ASN A 1 105 ? 102.690 51.375 76.284 1.00 43.79 105 ASN A C 1
ATOM 742 O O . ASN A 1 105 ? 102.569 52.484 75.727 1.00 41.15 105 ASN A O 1
ATOM 747 N N . SER A 1 106 ? 103.606 51.145 77.229 1.00 44.87 106 SER A N 1
ATOM 748 C CA . SER A 1 106 ? 104.577 52.123 77.689 1.00 46.44 106 SER A CA 1
ATOM 749 C C . SER A 1 106 ? 105.482 52.527 76.536 1.00 44.53 106 SER A C 1
ATOM 750 O O . SER A 1 106 ? 106.058 51.675 75.877 1.00 44.22 106 SER A O 1
ATOM 753 N N . GLY A 1 107 ? 105.601 53.823 76.330 1.00 43.35 107 GLY A N 1
ATOM 754 C CA . GLY A 1 107 ? 106.380 54.374 75.225 1.00 41.79 107 GLY A CA 1
ATOM 755 C C . GLY A 1 107 ? 105.395 54.829 74.134 1.00 42.28 107 GLY A C 1
ATOM 756 O O . GLY A 1 107 ? 105.785 55.576 73.243 1.00 42.12 107 GLY A O 1
ATOM 757 N N . TYR A 1 108 ? 104.154 54.352 74.187 1.00 40.16 108 TYR A N 1
ATOM 758 C CA . TYR A 1 108 ? 103.102 54.665 73.249 1.00 40.13 108 TYR A CA 1
ATOM 759 C C . TYR A 1 108 ? 101.879 55.273 73.943 1.00 41.11 108 TYR A C 1
ATOM 760 O O . TYR A 1 108 ? 100.849 55.572 73.321 1.00 41.38 108 TYR A O 1
ATOM 769 N N . GLY A 1 109 ? 102.000 55.560 75.240 1.00 41.34 109 GLY A N 1
ATOM 770 C CA . GLY A 1 109 ? 100.941 56.211 75.984 1.00 41.46 109 GLY A CA 1
ATOM 771 C C . GLY A 1 109 ? 100.349 55.404 77.123 1.00 42.14 109 GLY A C 1
ATOM 772 O O . GLY A 1 109 ? 99.431 55.921 77.766 1.00 41.08 109 GLY A O 1
ATOM 773 N N . GLY A 1 110 ? 100.838 54.165 77.327 1.00 39.95 110 GLY A N 1
ATOM 774 C CA . GLY A 1 110 ? 100.282 53.359 78.403 1.00 39.50 110 GLY A CA 1
ATOM 775 C C . GLY A 1 110 ? 98.806 53.062 78.094 1.00 40.91 110 GLY A C 1
ATOM 776 O O . GLY A 1 110 ? 98.417 52.870 76.933 1.00 40.55 110 GLY A O 1
ATOM 777 N N . ALA A 1 111 ? 97.983 53.112 79.128 1.00 40.53 111 ALA A N 1
ATOM 778 C CA . ALA A 1 111 ? 96.556 52.854 79.004 1.00 42.49 111 ALA A CA 1
ATOM 779 C C . ALA A 1 111 ? 95.718 54.104 78.733 1.00 41.69 111 ALA A C 1
ATOM 780 O O . ALA A 1 111 ? 94.493 53.989 78.672 1.00 42.43 111 ALA A O 1
ATOM 782 N N . ALA A 1 112 ? 96.329 55.279 78.675 1.00 41.28 112 ALA A N 1
ATOM 783 C CA . ALA A 1 112 ? 95.611 56.535 78.525 1.00 40.27 112 ALA A CA 1
ATOM 784 C C . ALA A 1 112 ? 94.772 56.690 77.266 1.00 39.21 112 ALA A C 1
ATOM 785 O O . ALA A 1 112 ? 95.186 56.365 76.161 1.00 40.23 112 ALA A O 1
ATOM 787 N N . PRO A 1 113 ? 93.604 57.312 77.407 1.00 38.47 113 PRO A N 1
ATOM 788 C CA . PRO A 1 113 ? 92.722 57.589 76.284 1.00 37.95 113 PRO A CA 1
ATOM 789 C C . PRO A 1 113 ? 93.185 58.736 75.418 1.00 37.25 113 PRO A C 1
ATOM 790 O O . PRO A 1 113 ? 93.845 59.653 75.906 1.00 36.67 113 PRO A O 1
ATOM 794 N N . ARG A 1 114 ? 92.901 58.708 74.116 1.00 37.05 114 ARG A N 1
ATOM 795 C CA . ARG A 1 114 ? 93.271 59.844 73.265 1.00 36.13 114 ARG A CA 1
ATOM 796 C C . ARG A 1 114 ? 92.405 61.051 73.660 1.00 36.69 114 ARG A C 1
ATOM 797 O O . ARG A 1 114 ? 92.885 62.201 73.715 1.00 37.30 114 ARG A O 1
ATOM 805 N N . VAL A 1 115 ? 91.139 60.857 73.954 1.00 36.41 115 VAL A N 1
ATOM 806 C CA . VAL A 1 115 ? 90.245 61.944 74.359 1.00 37.68 115 VAL A CA 1
ATOM 807 C C . VAL A 1 115 ? 90.066 61.988 75.867 1.00 37.01 115 VAL A C 1
ATOM 808 O O . VAL A 1 115 ? 89.583 61.017 76.449 1.00 37.98 115 VAL A O 1
ATOM 812 N N . SER A 1 116 ? 90.457 63.077 76.519 1.00 37.94 116 SER A N 1
ATOM 813 C CA . SER A 1 116 ? 90.255 63.190 77.979 1.00 37.78 116 SER A CA 1
ATOM 814 C C . SER A 1 116 ? 88.790 63.089 78.371 1.00 38.67 116 SER A C 1
ATOM 815 O O . SER A 1 116 ? 87.895 63.528 77.639 1.00 39.04 116 SER A O 1
ATOM 818 N N . GLY A 1 117 ? 88.489 62.428 79.496 1.00 38.38 117 GLY A N 1
ATOM 819 C CA . GLY A 1 117 ? 87.099 62.257 79.902 1.00 38.69 117 GLY A CA 1
ATOM 820 C C . GLY A 1 117 ? 86.502 60.941 79.415 1.00 38.75 117 GLY A C 1
ATOM 821 O O . GLY A 1 117 ? 85.376 60.598 79.773 1.00 39.91 117 GLY A O 1
ATOM 822 N N . SER A 1 118 ? 87.222 60.172 78.605 1.00 38.42 118 SER A N 1
ATOM 823 C CA . SER A 1 118 ? 86.756 58.890 78.126 1.00 37.86 118 SER A CA 1
ATOM 824 C C . SER A 1 118 ? 86.679 57.900 79.288 1.00 38.47 118 SER A C 1
ATOM 825 O O . SER A 1 118 ? 87.411 58.065 80.281 1.00 37.46 118 SER A O 1
ATOM 828 N N . VAL A 1 119 ? 85.903 56.841 79.089 1.00 37.91 119 VAL A N 1
ATOM 829 C CA . VAL A 1 119 ? 85.871 55.721 79.999 1.00 39.58 119 VAL A CA 1
ATOM 830 C C . VAL A 1 119 ? 86.954 54.744 79.485 1.00 41.12 119 VAL A C 1
ATOM 831 O O . VAL A 1 119 ? 86.914 54.311 78.318 1.00 41.73 119 VAL A O 1
ATOM 835 N N . VAL A 1 120 ? 87.895 54.370 80.352 1.00 41.07 120 VAL A N 1
ATOM 836 C CA . VAL A 1 120 ? 88.904 53.393 79.930 1.00 40.11 120 VAL A CA 1
ATOM 837 C C . VAL A 1 120 ? 88.245 52.036 80.165 1.00 41.03 120 VAL A C 1
ATOM 838 O O . VAL A 1 120 ? 87.760 51.791 81.289 1.00 40.64 120 VAL A O 1
ATOM 842 N N . LEU A 1 121 ? 88.171 51.220 79.125 1.00 40.71 121 LEU A N 1
ATOM 843 C CA . LEU A 1 121 ? 87.556 49.896 79.272 1.00 42.22 121 LEU A CA 1
ATOM 844 C C . LEU A 1 121 ? 88.637 48.853 79.518 1.00 43.26 121 LEU A C 1
ATOM 845 O O . LEU A 1 121 ? 89.419 48.492 78.627 1.00 43.00 121 LEU A O 1
ATOM 850 N N . ASP A 1 122 ? 88.779 48.447 80.782 1.00 42.93 122 ASP A N 1
ATOM 851 C CA . ASP A 1 122 ? 89.787 47.451 81.153 1.00 43.13 122 ASP A CA 1
ATOM 852 C C . ASP A 1 122 ? 89.248 46.048 80.883 1.00 42.88 122 ASP A C 1
ATOM 853 O O . ASP A 1 122 ? 88.723 45.436 81.814 1.00 41.44 122 ASP A O 1
ATOM 858 N N . MET A 1 123 ? 89.459 45.506 79.699 1.00 42.58 123 MET A N 1
ATOM 859 C CA . MET A 1 123 ? 89.000 44.199 79.293 1.00 42.48 123 MET A CA 1
ATOM 860 C C . MET A 1 123 ? 89.735 43.031 79.928 1.00 43.74 123 MET A C 1
ATOM 861 O O . MET A 1 123 ? 89.175 41.936 80.049 1.00 45.41 123 MET A O 1
ATOM 866 N N . GLY A 1 124 ? 91.015 43.238 80.283 1.00 43.35 124 GLY A N 1
ATOM 867 C CA . GLY A 1 124 ? 91.784 42.135 80.812 1.00 43.29 124 GLY A CA 1
ATOM 868 C C . GLY A 1 124 ? 91.585 41.714 82.257 1.00 43.41 124 GLY A C 1
ATOM 869 O O . GLY A 1 124 ? 91.955 40.578 82.611 1.00 42.52 124 GLY A O 1
ATOM 870 N N . LYS A 1 125 ? 91.162 42.628 83.107 1.00 43.36 125 LYS A N 1
ATOM 871 C CA . LYS A 1 125 ? 90.959 42.306 84.530 1.00 44.55 125 LYS A CA 1
ATOM 872 C C . LYS A 1 125 ? 90.136 41.033 84.710 1.00 44.44 125 LYS A C 1
ATOM 873 O O . LYS A 1 125 ? 90.579 40.057 85.335 1.00 44.78 125 LYS A O 1
ATOM 879 N N . ASN A 1 126 ? 88.922 41.027 84.156 1.00 43.71 126 ASN A N 1
ATOM 880 C CA . ASN A 1 126 ? 88.061 39.849 84.261 1.00 44.16 126 ASN A CA 1
ATOM 881 C C . ASN A 1 126 ? 88.054 38.958 83.031 1.00 44.93 126 ASN A C 1
ATOM 882 O O . ASN A 1 126 ? 87.774 37.759 83.181 1.00 46.11 126 ASN A O 1
ATOM 887 N N . MET A 1 127 ? 88.330 39.466 81.842 1.00 43.93 127 MET A N 1
ATOM 888 C CA . MET A 1 127 ? 88.360 38.635 80.625 1.00 43.54 127 MET A CA 1
ATOM 889 C C . MET A 1 127 ? 89.823 38.267 80.386 1.00 43.70 127 MET A C 1
ATOM 890 O O . MET A 1 127 ? 90.590 38.868 79.658 1.00 42.05 127 MET A O 1
ATOM 895 N N . ASN A 1 128 ? 90.228 37.228 81.074 1.00 44.41 128 ASN A N 1
ATOM 896 C CA . ASN A 1 128 ? 91.507 36.643 81.311 1.00 46.67 128 ASN A CA 1
ATOM 897 C C . ASN A 1 128 ? 91.965 35.279 80.818 1.00 44.95 128 ASN A C 1
ATOM 898 O O . ASN A 1 128 ? 93.078 34.832 81.147 1.00 42.89 128 ASN A O 1
ATOM 903 N N . ARG A 1 129 ? 90.998 34.518 80.337 1.00 43.45 129 ARG A N 1
ATOM 904 C CA . ARG A 1 129 ? 91.214 33.119 80.044 1.00 44.00 129 ARG A CA 1
ATOM 905 C C . ARG A 1 129 ? 91.969 32.689 78.808 1.00 42.60 129 ARG A C 1
ATOM 906 O O . ARG A 1 129 ? 91.798 33.219 77.712 1.00 42.61 129 ARG A O 1
ATOM 914 N N . VAL A 1 130 ? 92.784 31.656 79.005 1.00 40.81 130 VAL A N 1
ATOM 915 C CA . VAL A 1 130 ? 93.380 30.934 77.886 1.00 40.25 130 VAL A CA 1
ATOM 916 C C . VAL A 1 130 ? 92.211 30.049 77.427 1.00 41.41 130 VAL A C 1
ATOM 917 O O . VAL A 1 130 ? 91.838 29.132 78.186 1.00 42.08 130 VAL A O 1
ATOM 921 N N . LEU A 1 131 ? 91.586 30.306 76.284 1.00 40.89 131 LEU A N 1
ATOM 922 C CA . LEU A 1 131 ? 90.402 29.552 75.902 1.00 41.67 131 LEU A CA 1
ATOM 923 C C . LEU A 1 131 ? 90.722 28.206 75.274 1.00 42.15 131 LEU A C 1
ATOM 924 O O . LEU A 1 131 ? 89.882 27.300 75.369 1.00 42.71 131 LEU A O 1
ATOM 929 N N . GLU A 1 132 ? 91.863 28.053 74.614 1.00 40.52 132 GLU A N 1
ATOM 930 C CA . GLU A 1 132 ? 92.155 26.772 73.995 1.00 41.19 132 GLU A CA 1
ATOM 931 C C . GLU A 1 132 ? 93.612 26.761 73.543 1.00 39.94 132 GLU A C 1
ATOM 932 O O . GLU A 1 132 ? 94.153 27.785 73.140 1.00 38.87 132 GLU A O 1
ATOM 938 N N . VAL A 1 133 ? 94.278 25.635 73.665 1.00 38.24 133 VAL A N 1
ATOM 939 C CA . VAL A 1 133 ? 95.624 25.444 73.120 1.00 37.72 133 VAL A CA 1
ATOM 940 C C . VAL A 1 133 ? 95.435 24.158 72.300 1.00 38.99 133 VAL A C 1
ATOM 941 O O . VAL A 1 133 ? 95.063 23.176 72.920 1.00 38.59 133 VAL A O 1
ATOM 945 N N . ASN A 1 134 ? 95.545 24.185 70.987 1.00 38.93 134 ASN A N 1
ATOM 946 C CA . ASN A 1 134 ? 95.381 23.032 70.121 1.00 40.90 134 ASN A CA 1
ATOM 947 C C . ASN A 1 134 ? 96.733 22.553 69.556 1.00 42.23 134 ASN A C 1
ATOM 948 O O . ASN A 1 134 ? 97.454 23.249 68.800 1.00 41.55 134 ASN A O 1
ATOM 953 N N . VAL A 1 135 ? 97.080 21.305 69.881 1.00 41.32 135 VAL A N 1
ATOM 954 C CA . VAL A 1 135 ? 98.328 20.723 69.431 1.00 41.47 135 VAL A CA 1
ATOM 955 C C . VAL A 1 135 ? 98.394 20.422 67.941 1.00 40.66 135 VAL A C 1
ATOM 956 O O . VAL A 1 135 ? 99.373 20.868 67.313 1.00 39.48 135 VAL A O 1
ATOM 960 N N . GLU A 1 136 ? 97.456 19.665 67.377 1.00 41.49 136 GLU A N 1
ATOM 961 C CA . GLU A 1 136 ? 97.533 19.284 65.983 1.00 42.92 136 GLU A CA 1
ATOM 962 C C . GLU A 1 136 ? 97.483 20.453 65.011 1.00 42.19 136 GLU A C 1
ATOM 963 O O . GLU A 1 136 ? 98.001 20.360 63.887 1.00 42.56 136 GLU A O 1
ATOM 969 N N . GLY A 1 137 ? 96.753 21.504 65.358 1.00 41.49 137 GLY A N 1
ATOM 970 C CA . GLY A 1 137 ? 96.573 22.690 64.553 1.00 39.79 137 GLY A CA 1
ATOM 971 C C . GLY A 1 137 ? 97.584 23.773 64.947 1.00 38.78 137 GLY A C 1
ATOM 972 O O . GLY A 1 137 ? 97.633 24.819 64.278 1.00 37.99 137 GLY A O 1
ATOM 973 N N . ALA A 1 138 ? 98.360 23.491 65.972 1.00 36.72 138 ALA A N 1
ATOM 974 C CA . ALA A 1 138 ? 99.389 24.376 66.486 1.00 37.59 138 ALA A CA 1
ATOM 975 C C . ALA A 1 138 ? 98.917 25.839 66.588 1.00 36.71 138 ALA A C 1
ATOM 976 O O . ALA A 1 138 ? 99.426 26.714 65.894 1.00 36.46 138 ALA A O 1
ATOM 978 N N . TYR A 1 139 ? 97.959 26.087 67.492 1.00 36.21 139 TYR A N 1
ATOM 979 C CA . TYR A 1 139 ? 97.407 27.410 67.715 1.00 35.74 139 TYR A CA 1
ATOM 980 C C . TYR A 1 139 ? 96.913 27.545 69.154 1.00 36.91 139 TYR A C 1
ATOM 981 O O . TYR A 1 139 ? 96.777 26.569 69.894 1.00 38.39 139 TYR A O 1
ATOM 990 N N . CYS A 1 140 ? 96.584 28.771 69.563 1.00 36.07 140 CYS A N 1
ATOM 991 C CA . CYS A 1 140 ? 95.986 29.051 70.849 1.00 34.40 140 CYS A CA 1
ATOM 992 C C . CYS A 1 140 ? 94.894 30.106 70.610 1.00 34.67 140 CYS A C 1
ATOM 993 O O . CYS A 1 140 ? 94.820 30.744 69.559 1.00 33.22 140 CYS A O 1
ATOM 996 N N . VAL A 1 141 ? 93.993 30.230 71.563 1.00 34.81 141 VAL A N 1
ATOM 997 C CA . VAL A 1 141 ? 92.877 31.168 71.533 1.00 35.63 141 VAL A CA 1
ATOM 998 C C . VAL A 1 141 ? 92.840 31.875 72.888 1.00 36.91 141 VAL A C 1
ATOM 999 O O . VAL A 1 141 ? 92.739 31.220 73.935 1.00 36.60 141 VAL A O 1
ATOM 1003 N N . VAL A 1 142 ? 92.858 33.206 72.841 1.00 35.83 142 VAL A N 1
ATOM 1004 C CA . VAL A 1 142 ? 93.015 33.977 74.074 1.00 36.74 142 VAL A CA 1
ATOM 1005 C C . VAL A 1 142 ? 92.100 35.172 74.241 1.00 37.92 142 VAL A C 1
ATOM 1006 O O . VAL A 1 142 ? 91.624 35.759 73.264 1.00 35.60 142 VAL A O 1
ATOM 1010 N N . GLU A 1 143 ? 91.808 35.546 75.489 1.00 37.10 143 GLU A N 1
ATOM 1011 C CA . GLU A 1 143 ? 91.054 36.717 75.874 1.00 38.01 143 GLU A CA 1
ATOM 1012 C C . GLU A 1 143 ? 92.064 37.836 76.115 1.00 37.39 143 GLU A C 1
ATOM 1013 O O . GLU A 1 143 ? 93.245 37.538 76.194 1.00 37.05 143 GLU A O 1
ATOM 1019 N N . PRO A 1 144 ? 91.641 39.097 76.237 1.00 36.84 144 PRO A N 1
ATOM 1020 C CA . PRO A 1 144 ? 92.478 40.276 76.366 1.00 37.76 144 PRO A CA 1
ATOM 1021 C C . PRO A 1 144 ? 93.453 40.235 77.528 1.00 38.65 144 PRO A C 1
ATOM 1022 O O . PRO A 1 144 ? 94.602 40.673 77.462 1.00 38.31 144 PRO A O 1
ATOM 1026 N N . GLY A 1 145 ? 93.019 39.682 78.659 1.00 39.43 145 GLY A N 1
ATOM 1027 C CA . GLY A 1 145 ? 93.733 39.523 79.886 1.00 39.66 145 GLY A CA 1
ATOM 1028 C C . GLY A 1 145 ? 94.879 38.506 79.884 1.00 39.99 145 GLY A C 1
ATOM 1029 O O . GLY A 1 145 ? 95.636 38.459 80.847 1.00 41.57 145 GLY A O 1
ATOM 1030 N N . VAL A 1 146 ? 95.052 37.642 78.902 1.00 39.28 146 VAL A N 1
ATOM 1031 C CA . VAL A 1 146 ? 96.189 36.719 78.892 1.00 39.28 146 VAL A CA 1
ATOM 1032 C C . VAL A 1 146 ? 97.482 37.451 78.514 1.00 39.62 146 VAL A C 1
ATOM 1033 O O . VAL A 1 146 ? 97.684 37.820 77.353 1.00 39.50 146 VAL A O 1
ATOM 1037 N N . THR A 1 147 ? 98.390 37.593 79.474 1.00 38.89 147 THR A N 1
ATOM 1038 C CA . THR A 1 147 ? 99.705 38.156 79.232 1.00 39.63 147 THR A CA 1
ATOM 1039 C C . THR A 1 147 ? 100.590 37.046 78.650 1.00 39.61 147 THR A C 1
ATOM 1040 O O . THR A 1 147 ? 100.245 35.867 78.803 1.00 40.57 147 THR A O 1
ATOM 1044 N N . TYR A 1 148 ? 101.733 37.393 78.079 1.00 39.60 148 TYR A N 1
ATOM 1045 C CA . TYR A 1 148 ? 102.672 36.383 77.569 1.00 40.19 148 TYR A CA 1
ATOM 1046 C C . TYR A 1 148 ? 103.143 35.466 78.710 1.00 40.90 148 TYR A C 1
ATOM 1047 O O . TYR A 1 148 ? 103.240 34.250 78.558 1.00 38.11 148 TYR A O 1
ATOM 1056 N N . HIS A 1 149 ? 103.343 36.035 79.894 1.00 43.15 149 HIS A N 1
ATOM 1057 C CA . HIS A 1 149 ? 103.691 35.269 81.078 1.00 45.72 149 HIS A CA 1
ATOM 1058 C C . HIS A 1 149 ? 102.611 34.271 81.455 1.00 44.82 149 HIS A C 1
ATOM 1059 O O . HIS A 1 149 ? 102.948 33.132 81.776 1.00 45.46 149 HIS A O 1
ATOM 1066 N N . ASP A 1 150 ? 101.335 34.615 81.423 1.00 44.56 150 ASP A N 1
ATOM 1067 C CA . ASP A 1 150 ? 100.241 33.694 81.700 1.00 43.78 150 ASP A CA 1
ATOM 1068 C C . ASP A 1 150 ? 100.180 32.518 80.722 1.00 42.72 150 ASP A C 1
ATOM 1069 O O . ASP A 1 150 ? 99.963 31.390 81.141 1.00 43.00 150 ASP A O 1
ATOM 1074 N N . LEU A 1 151 ? 100.319 32.764 79.413 1.00 40.80 151 LEU A N 1
ATOM 1075 C CA . LEU A 1 151 ? 100.238 31.692 78.448 1.00 40.53 151 LEU A CA 1
ATOM 1076 C C . LEU A 1 151 ? 101.465 30.792 78.613 1.00 41.37 151 LEU A C 1
ATOM 1077 O O . LEU A 1 151 ? 101.317 29.569 78.543 1.00 40.16 151 LEU A O 1
ATOM 1082 N N . HIS A 1 152 ? 102.629 31.318 78.903 1.00 41.88 152 HIS A N 1
ATOM 1083 C CA . HIS A 1 152 ? 103.818 30.537 79.231 1.00 44.42 152 HIS A CA 1
ATOM 1084 C C . HIS A 1 152 ? 103.512 29.589 80.409 1.00 44.51 152 HIS A C 1
ATOM 1085 O O . HIS A 1 152 ? 103.675 28.374 80.343 1.00 44.26 152 HIS A O 1
ATOM 1092 N N . ASN A 1 153 ? 102.932 30.137 81.474 1.00 45.39 153 ASN A N 1
ATOM 1093 C CA . ASN A 1 153 ? 102.578 29.382 82.673 1.00 46.65 153 ASN A CA 1
ATOM 1094 C C . ASN A 1 153 ? 101.548 28.291 82.367 1.00 46.89 153 ASN A C 1
ATOM 1095 O O . ASN A 1 153 ? 101.629 27.162 82.859 1.00 46.09 153 ASN A O 1
ATOM 1100 N N . TYR A 1 154 ? 100.585 28.627 81.509 1.00 46.18 154 TYR A N 1
ATOM 1101 C CA . TYR A 1 154 ? 99.614 27.657 81.057 1.00 45.28 154 TYR A CA 1
ATOM 1102 C C . TYR A 1 154 ? 100.292 26.530 80.294 1.00 46.76 154 TYR A C 1
ATOM 1103 O O . TYR A 1 154 ? 99.901 25.371 80.503 1.00 45.97 154 TYR A O 1
ATOM 1112 N N . LEU A 1 155 ? 101.246 26.830 79.403 1.00 48.22 155 LEU A N 1
ATOM 1113 C CA . LEU A 1 155 ? 101.922 25.755 78.681 1.00 50.88 155 LEU A CA 1
ATOM 1114 C C . LEU A 1 155 ? 102.695 24.879 79.678 1.00 53.83 155 LEU A C 1
ATOM 1115 O O . LEU A 1 155 ? 102.611 23.655 79.618 1.00 54.00 155 LEU A O 1
ATOM 1120 N N . GLU A 1 156 ? 103.449 25.501 80.575 1.00 56.79 156 GLU A N 1
ATOM 1121 C CA . GLU A 1 156 ? 104.267 24.783 81.538 1.00 60.77 156 GLU A CA 1
ATOM 1122 C C . GLU A 1 156 ? 103.408 23.897 82.432 1.00 61.86 156 GLU A C 1
ATOM 1123 O O . GLU A 1 156 ? 103.669 22.701 82.595 1.00 62.15 156 GLU A O 1
ATOM 1129 N N . ALA A 1 157 ? 102.336 24.452 82.983 1.00 63.18 157 ALA A N 1
ATOM 1130 C CA . ALA A 1 157 ? 101.441 23.698 83.849 1.00 64.98 157 ALA A CA 1
ATOM 1131 C C . ALA A 1 157 ? 100.925 22.440 83.163 1.00 66.05 157 ALA A C 1
ATOM 1132 O O . ALA A 1 157 ? 100.867 21.396 83.818 1.00 67.23 157 ALA A O 1
ATOM 1134 N N . ASN A 1 158 ? 100.561 22.483 81.884 1.00 66.27 158 ASN A N 1
ATOM 1135 C CA . ASN A 1 158 ? 100.093 21.292 81.187 1.00 65.97 158 ASN A CA 1
ATOM 1136 C C . ASN A 1 158 ? 101.196 20.617 80.376 1.00 65.36 158 ASN A C 1
ATOM 1137 O O . ASN A 1 158 ? 100.885 19.873 79.448 1.00 65.57 158 ASN A O 1
ATOM 1142 N N . ASN A 1 159 ? 102.460 20.879 80.656 1.00 65.16 159 ASN A N 1
ATOM 1143 C CA . ASN A 1 159 ? 103.571 20.318 79.903 1.00 64.81 159 ASN A CA 1
ATOM 1144 C C . ASN A 1 159 ? 103.353 20.399 78.393 1.00 64.34 159 ASN A C 1
ATOM 1145 O O . ASN A 1 159 ? 103.249 19.367 77.722 1.00 64.65 159 ASN A O 1
ATOM 1150 N N . LEU A 1 160 ? 103.304 21.620 77.853 1.00 62.42 160 LEU A N 1
ATOM 1151 C CA . LEU A 1 160 ? 103.107 21.795 76.417 1.00 60.36 160 LEU A CA 1
ATOM 1152 C C . LEU A 1 160 ? 104.325 22.448 75.787 1.00 59.02 160 LEU A C 1
ATOM 1153 O O . LEU A 1 160 ? 104.449 22.502 74.557 1.00 58.92 160 LEU A O 1
ATOM 1158 N N . ARG A 1 161 ? 105.279 22.857 76.618 1.00 57.94 161 ARG A N 1
ATOM 1159 C CA . ARG A 1 161 ? 106.521 23.470 76.150 1.00 57.07 161 ARG A CA 1
ATOM 1160 C C . ARG A 1 161 ? 107.377 22.497 75.360 1.00 56.68 161 ARG A C 1
ATOM 1161 O O . ARG A 1 161 ? 108.164 22.906 74.505 1.00 57.41 161 ARG A O 1
ATOM 1169 N N . ASP A 1 162 ? 107.216 21.184 75.527 1.00 55.22 162 ASP A N 1
ATOM 1170 C CA . ASP A 1 162 ? 107.970 20.253 74.696 1.00 53.79 162 ASP A CA 1
ATOM 1171 C C . ASP A 1 162 ? 107.329 20.209 73.314 1.00 52.50 162 ASP A C 1
ATOM 1172 O O . ASP A 1 162 ? 107.973 19.775 72.360 1.00 53.31 162 ASP A O 1
ATOM 1177 N N . LYS A 1 163 ? 106.070 20.619 73.193 1.00 50.44 163 LYS A N 1
ATOM 1178 C CA . LYS A 1 163 ? 105.394 20.596 71.909 1.00 49.49 163 LYS A CA 1
ATOM 1179 C C . LYS A 1 163 ? 105.262 21.940 71.218 1.00 47.23 163 LYS A C 1
ATOM 1180 O O . LYS A 1 163 ? 105.287 21.958 69.984 1.00 47.62 163 LYS A O 1
ATOM 1186 N N . LEU A 1 164 ? 104.968 23.010 71.934 1.00 44.89 164 LEU A N 1
ATOM 1187 C CA . LEU A 1 164 ? 104.664 24.306 71.299 1.00 43.03 164 LEU A CA 1
ATOM 1188 C C . LEU A 1 164 ? 105.380 25.466 71.988 1.00 42.71 164 LEU A C 1
ATOM 1189 O O . LEU A 1 164 ? 105.501 25.459 73.223 1.00 42.37 164 LEU A O 1
ATOM 1194 N N . TRP A 1 165 ? 105.961 26.365 71.161 1.00 40.29 165 TRP A N 1
ATOM 1195 C CA . TRP A 1 165 ? 106.678 27.505 71.744 1.00 40.58 165 TRP A CA 1
ATOM 1196 C C . TRP A 1 165 ? 105.902 28.799 71.486 1.00 40.64 165 TRP A C 1
ATOM 1197 O O . TRP A 1 165 ? 105.073 28.832 70.559 1.00 38.99 165 TRP A O 1
ATOM 1208 N N . LEU A 1 166 ? 106.149 29.783 72.331 1.00 40.04 166 LEU A N 1
ATOM 1209 C CA . LEU A 1 166 ? 105.555 31.104 72.169 1.00 40.11 166 LEU A CA 1
ATOM 1210 C C . LEU A 1 166 ? 106.538 32.009 71.417 1.00 40.26 166 LEU A C 1
ATOM 1211 O O . LEU A 1 166 ? 107.666 31.623 71.095 1.00 40.37 166 LEU A O 1
ATOM 1216 N N . ASP A 1 167 ? 106.069 33.203 71.088 1.00 39.37 167 ASP A N 1
ATOM 1217 C CA . ASP A 1 167 ? 106.829 34.239 70.439 1.00 38.41 167 ASP A CA 1
ATOM 1218 C C . ASP A 1 167 ? 106.528 35.490 71.283 1.00 38.61 167 ASP A C 1
ATOM 1219 O O . ASP A 1 167 ? 105.338 35.829 71.400 1.00 39.11 167 ASP A O 1
ATOM 1224 N N . VAL A 1 168 ? 107.539 36.019 71.949 1.00 36.60 168 VAL A N 1
ATOM 1225 C CA . VAL A 1 168 ? 107.303 37.101 72.895 1.00 37.41 168 VAL A CA 1
ATOM 1226 C C . VAL A 1 168 ? 108.094 38.356 72.544 1.00 37.58 168 VAL A C 1
ATOM 1227 O O . VAL A 1 168 ? 109.174 38.279 71.997 1.00 38.25 168 VAL A O 1
ATOM 1231 N N . PRO A 1 169 ? 107.556 39.511 72.873 1.00 39.88 169 PRO A N 1
ATOM 1232 C CA . PRO A 1 169 ? 108.254 40.780 72.690 1.00 40.64 169 PRO A CA 1
ATOM 1233 C C . PRO A 1 169 ? 109.258 40.863 73.828 1.00 42.47 169 PRO A C 1
ATOM 1234 O O . PRO A 1 169 ? 109.281 39.943 74.663 1.00 42.00 169 PRO A O 1
ATOM 1238 N N . ASP A 1 170 ? 110.026 41.931 73.935 1.00 45.42 170 ASP A N 1
ATOM 1239 C CA . ASP A 1 170 ? 111.034 42.105 74.950 1.00 48.65 170 ASP A CA 1
ATOM 1240 C C . ASP A 1 170 ? 110.557 41.934 76.381 1.00 49.40 170 ASP A C 1
ATOM 1241 O O . ASP A 1 170 ? 111.370 41.428 77.177 1.00 50.01 170 ASP A O 1
ATOM 1246 N N . LEU A 1 171 ? 109.321 42.306 76.695 1.00 48.84 171 LEU A N 1
ATOM 1247 C CA . LEU A 1 171 ? 108.823 42.144 78.055 1.00 49.51 171 LEU A CA 1
ATOM 1248 C C . LEU A 1 171 ? 107.653 41.159 78.118 1.00 48.88 171 LEU A C 1
ATOM 1249 O O . LEU A 1 171 ? 106.730 41.173 77.301 1.00 50.62 171 LEU A O 1
ATOM 1254 N N . GLY A 1 172 ? 107.639 40.308 79.130 1.00 46.85 172 GLY A N 1
ATOM 1255 C CA . GLY A 1 172 ? 106.641 39.295 79.319 1.00 44.39 172 GLY A CA 1
ATOM 1256 C C . GLY A 1 172 ? 105.272 39.708 79.787 1.00 42.40 172 GLY A C 1
ATOM 1257 O O . GLY A 1 172 ? 104.366 38.902 79.623 1.00 41.77 172 GLY A O 1
ATOM 1258 N N . GLY A 1 173 ? 105.066 40.884 80.361 1.00 41.87 173 GLY A N 1
ATOM 1259 C CA . GLY A 1 173 ? 103.785 41.335 80.860 1.00 41.72 173 GLY A CA 1
ATOM 1260 C C . GLY A 1 173 ? 102.777 41.892 79.879 1.00 41.89 173 GLY A C 1
ATOM 1261 O O . GLY A 1 173 ? 101.645 42.236 80.249 1.00 41.60 173 GLY A O 1
ATOM 1262 N N . GLY A 1 174 ? 103.072 41.944 78.585 1.00 41.65 174 GLY A N 1
ATOM 1263 C CA . GLY A 1 174 ? 102.128 42.466 77.613 1.00 40.82 174 GLY A CA 1
ATOM 1264 C C . GLY A 1 174 ? 101.009 41.464 77.343 1.00 39.22 174 GLY A C 1
ATOM 1265 O O . GLY A 1 174 ? 101.128 40.272 77.597 1.00 40.28 174 GLY A O 1
ATOM 1266 N N . SER A 1 175 ? 99.914 41.943 76.799 1.00 37.59 175 SER A N 1
ATOM 1267 C CA . SER A 1 175 ? 98.781 41.135 76.399 1.00 36.47 175 SER A CA 1
ATOM 1268 C C . SER A 1 175 ? 99.073 40.484 75.052 1.00 36.38 175 SER A C 1
ATOM 1269 O O . SER A 1 175 ? 99.499 41.167 74.109 1.00 34.96 175 SER A O 1
ATOM 1272 N N . VAL A 1 176 ? 98.884 39.174 74.922 1.00 35.26 176 VAL A N 1
ATOM 1273 C CA . VAL A 1 176 ? 99.083 38.484 73.664 1.00 35.76 176 VAL A CA 1
ATOM 1274 C C . VAL A 1 176 ? 98.211 39.112 72.573 1.00 35.71 176 VAL A C 1
ATOM 1275 O O . VAL A 1 176 ? 98.629 39.288 71.420 1.00 36.24 176 VAL A O 1
ATOM 1279 N N . LEU A 1 177 ? 96.948 39.377 72.875 1.00 35.35 177 LEU A N 1
ATOM 1280 C CA . LEU A 1 177 ? 95.994 39.965 71.936 1.00 34.93 177 LEU A CA 1
ATOM 1281 C C . LEU A 1 177 ? 96.245 41.449 71.727 1.00 33.50 177 LEU A C 1
ATOM 1282 O O . LEU A 1 177 ? 96.239 41.892 70.574 1.00 34.44 177 LEU A O 1
ATOM 1287 N N . GLY A 1 178 ? 96.486 42.199 72.783 1.00 32.81 178 GLY A N 1
ATOM 1288 C CA . GLY A 1 178 ? 96.724 43.645 72.629 1.00 34.68 178 GLY A CA 1
ATOM 1289 C C . GLY A 1 178 ? 97.958 43.927 71.782 1.00 34.69 178 GLY A C 1
ATOM 1290 O O . GLY A 1 178 ? 97.961 44.807 70.925 1.00 33.87 178 GLY A O 1
ATOM 1291 N N . ASN A 1 179 ? 99.052 43.184 71.998 1.00 34.57 179 ASN A N 1
ATOM 1292 C CA . ASN A 1 179 ? 100.239 43.340 71.201 1.00 34.13 179 ASN A CA 1
ATOM 1293 C C . ASN A 1 179 ? 99.964 42.961 69.753 1.00 34.68 179 ASN A C 1
ATOM 1294 O O . ASN A 1 179 ? 100.485 43.644 68.876 1.00 34.34 179 ASN A O 1
ATOM 1299 N N . ALA A 1 180 ? 99.167 41.913 69.482 1.00 34.77 180 ALA A N 1
ATOM 1300 C CA . ALA A 1 180 ? 98.907 41.500 68.118 1.00 35.40 180 ALA A CA 1
ATOM 1301 C C . ALA A 1 180 ? 98.070 42.542 67.383 1.00 34.55 180 ALA A C 1
ATOM 1302 O O . ALA A 1 180 ? 98.401 42.765 66.230 1.00 34.25 180 ALA A O 1
ATOM 1304 N N . VAL A 1 181 ? 97.046 43.107 68.010 1.00 34.93 181 VAL A N 1
ATOM 1305 C CA . VAL A 1 181 ? 96.238 44.106 67.296 1.00 36.01 181 VAL A CA 1
ATOM 1306 C C . VAL A 1 181 ? 97.035 45.377 67.053 1.00 35.73 181 VAL A C 1
ATOM 1307 O O . VAL A 1 181 ? 96.795 46.023 66.029 1.00 37.19 181 VAL A O 1
ATOM 1311 N N . GLU A 1 182 ? 98.080 45.685 67.811 1.00 36.01 182 GLU A N 1
ATOM 1312 C CA . GLU A 1 182 ? 98.968 46.813 67.535 1.00 35.77 182 GLU A CA 1
ATOM 1313 C C . GLU A 1 182 ? 100.014 46.477 66.469 1.00 35.42 182 GLU A C 1
ATOM 1314 O O . GLU A 1 182 ? 100.852 47.287 66.048 1.00 32.24 182 GLU A O 1
ATOM 1320 N N . ARG A 1 183 ? 100.023 45.218 65.968 1.00 34.00 183 ARG A N 1
ATOM 1321 C CA . ARG A 1 183 ? 101.030 44.759 65.013 1.00 34.90 183 ARG A CA 1
ATOM 1322 C C . ARG A 1 183 ? 102.463 44.828 65.559 1.00 35.01 183 ARG A C 1
ATOM 1323 O O . ARG A 1 183 ? 103.431 45.149 64.905 1.00 33.34 183 ARG A O 1
ATOM 1331 N N . GLY A 1 184 ? 102.573 44.425 66.822 1.00 34.62 184 GLY A N 1
ATOM 1332 C CA . GLY A 1 184 ? 103.837 44.343 67.525 1.00 35.84 184 GLY A CA 1
ATOM 1333 C C . GLY A 1 184 ? 104.736 43.230 66.955 1.00 36.19 184 GLY A C 1
ATOM 1334 O O . GLY A 1 184 ? 104.454 42.473 66.037 1.00 34.14 184 GLY A O 1
ATOM 1335 N N . VAL A 1 185 ? 105.957 43.246 67.483 1.00 36.31 185 VAL A N 1
ATOM 1336 C CA . VAL A 1 185 ? 107.061 42.435 67.036 1.00 37.77 185 VAL A CA 1
ATOM 1337 C C . VAL A 1 185 ? 107.630 41.561 68.152 1.00 37.66 185 VAL A C 1
ATOM 1338 O O . VAL A 1 185 ? 107.766 41.967 69.299 1.00 35.74 185 VAL A O 1
ATOM 1342 N N . GLY A 1 186 ? 107.943 40.342 67.721 1.00 37.06 186 GLY A N 1
ATOM 1343 C CA . GLY A 1 186 ? 108.603 39.354 68.558 1.00 37.29 186 GLY A CA 1
ATOM 1344 C C . GLY A 1 186 ? 109.794 38.843 67.742 1.00 36.43 186 GLY A C 1
ATOM 1345 O O . GLY A 1 186 ? 110.104 39.296 66.634 1.00 35.59 186 GLY A O 1
ATOM 1346 N N . TYR A 1 187 ? 110.547 37.906 68.337 1.00 37.45 187 TYR A N 1
ATOM 1347 C CA . TYR A 1 187 ? 111.874 37.549 67.837 1.00 37.33 187 TYR A CA 1
ATOM 1348 C C . TYR A 1 187 ? 112.144 36.122 67.414 1.00 39.13 187 TYR A C 1
ATOM 1349 O O . TYR A 1 187 ? 113.318 35.729 67.232 1.00 40.58 187 TYR A O 1
ATOM 1358 N N . THR A 1 188 ? 111.106 35.307 67.234 1.00 36.22 188 THR A N 1
ATOM 1359 C CA . THR A 1 188 ? 111.337 33.947 66.721 1.00 36.73 188 THR A CA 1
ATOM 1360 C C . THR A 1 188 ? 110.884 34.082 65.274 1.00 36.99 188 THR A C 1
ATOM 1361 O O . THR A 1 188 ? 110.486 35.193 64.864 1.00 37.82 188 THR A O 1
ATOM 1365 N N . PRO A 1 189 ? 110.765 32.986 64.551 1.00 37.74 189 PRO A N 1
ATOM 1366 C CA . PRO A 1 189 ? 110.249 32.966 63.198 1.00 37.44 189 PRO A CA 1
ATOM 1367 C C . PRO A 1 189 ? 108.779 33.344 63.145 1.00 36.20 189 PRO A C 1
ATOM 1368 O O . PRO A 1 189 ? 108.274 33.592 62.053 1.00 35.74 189 PRO A O 1
ATOM 1372 N N . TYR A 1 190 ? 108.097 33.385 64.292 1.00 34.61 190 TYR A N 1
ATOM 1373 C CA . TYR A 1 190 ? 106.682 33.752 64.338 1.00 33.64 190 TYR A CA 1
ATOM 1374 C C . TYR A 1 190 ? 106.590 35.207 64.812 1.00 33.83 190 TYR A C 1
ATOM 1375 O O . TYR A 1 190 ? 105.620 35.566 65.498 1.00 32.71 190 TYR A O 1
ATOM 1384 N N . GLY A 1 191 ? 107.689 35.945 64.645 1.00 33.66 191 GLY A N 1
ATOM 1385 C CA . GLY A 1 191 ? 107.794 37.313 65.140 1.00 34.21 191 GLY A CA 1
ATOM 1386 C C . GLY A 1 191 ? 106.789 38.293 64.594 1.00 35.02 191 GLY A C 1
ATOM 1387 O O . GLY A 1 191 ? 106.655 39.387 65.201 1.00 36.51 191 GLY A O 1
ATOM 1388 N N . ASP A 1 192 ? 106.161 38.139 63.454 1.00 34.73 192 ASP A N 1
ATOM 1389 C CA . ASP A 1 192 ? 105.191 39.104 62.946 1.00 35.45 192 ASP A CA 1
ATOM 1390 C C . ASP A 1 192 ? 103.839 38.739 63.555 1.00 35.81 192 ASP A C 1
ATOM 1391 O O . ASP A 1 192 ? 103.097 37.964 62.975 1.00 36.63 192 ASP A O 1
ATOM 1396 N N . HIS A 1 193 ? 103.634 39.224 64.778 1.00 35.23 193 HIS A N 1
ATOM 1397 C CA . HIS A 1 193 ? 102.461 38.848 65.564 1.00 35.77 193 HIS A CA 1
ATOM 1398 C C . HIS A 1 193 ? 101.123 38.938 64.871 1.00 36.00 193 HIS A C 1
ATOM 1399 O O . HIS A 1 193 ? 100.352 37.946 64.856 1.00 36.18 193 HIS A O 1
ATOM 1406 N N . TRP A 1 194 ? 100.800 40.052 64.199 1.00 35.09 194 TRP A N 1
ATOM 1407 C CA . TRP A 1 194 ? 99.591 40.245 63.457 1.00 34.43 194 TRP A CA 1
ATOM 1408 C C . TRP A 1 194 ? 99.470 39.173 62.386 1.00 36.18 194 TRP A C 1
ATOM 1409 O O . TRP A 1 194 ? 98.379 38.564 62.214 1.00 35.27 194 TRP A O 1
ATOM 1420 N N . MET A 1 195 ? 100.538 38.826 61.664 1.00 36.76 195 MET A N 1
ATOM 1421 C CA . MET A 1 195 ? 100.428 37.793 60.639 1.00 37.99 195 MET A CA 1
ATOM 1422 C C . MET A 1 195 ? 100.219 36.397 61.186 1.00 36.58 195 MET A C 1
ATOM 1423 O O . MET A 1 195 ? 99.939 35.511 60.375 1.00 36.59 195 MET A O 1
ATOM 1428 N N . MET A 1 196 ? 100.397 36.130 62.467 1.00 34.77 196 MET A N 1
ATOM 1429 C CA . MET A 1 196 ? 100.156 34.801 63.018 1.00 35.63 196 MET A CA 1
ATOM 1430 C C . MET A 1 196 ? 98.721 34.592 63.520 1.00 36.25 196 MET A C 1
ATOM 1431 O O . MET A 1 196 ? 98.339 33.543 64.059 1.00 37.40 196 MET A O 1
ATOM 1436 N N . HIS A 1 197 ? 97.871 35.620 63.338 1.00 35.43 197 HIS A N 1
ATOM 1437 C CA . HIS A 1 197 ? 96.513 35.493 63.844 1.00 36.92 197 HIS A CA 1
ATOM 1438 C C . HIS A 1 197 ? 95.564 34.748 62.913 1.00 35.83 197 HIS A C 1
ATOM 1439 O O . HIS A 1 197 ? 95.690 34.761 61.661 1.00 34.17 197 HIS A O 1
ATOM 1446 N N . SER A 1 198 ? 94.478 34.232 63.512 1.00 36.98 198 SER A N 1
ATOM 1447 C CA . SER A 1 198 ? 93.473 33.570 62.654 1.00 37.37 198 SER A CA 1
ATOM 1448 C C . SER A 1 198 ? 92.188 33.393 63.461 1.00 37.61 198 SER A C 1
ATOM 1449 O O . SER A 1 198 ? 92.224 32.596 64.395 1.00 37.93 198 SER A O 1
ATOM 1452 N N . GLY A 1 199 ? 91.139 34.131 63.161 1.00 36.99 199 GLY A N 1
ATOM 1453 C CA . GLY A 1 199 ? 89.839 34.021 63.800 1.00 37.10 199 GLY A CA 1
ATOM 1454 C C . GLY A 1 199 ? 89.789 35.000 64.983 1.00 36.97 199 GLY A C 1
ATOM 1455 O O . GLY A 1 199 ? 90.313 34.674 66.055 1.00 38.42 199 GLY A O 1
ATOM 1456 N N . MET A 1 200 ? 89.066 36.091 64.791 1.00 34.77 200 MET A N 1
ATOM 1457 C CA . MET A 1 200 ? 88.929 37.043 65.897 1.00 35.85 200 MET A CA 1
ATOM 1458 C C . MET A 1 200 ? 87.427 37.285 66.167 1.00 34.64 200 MET A C 1
ATOM 1459 O O . MET A 1 200 ? 86.574 37.134 65.273 1.00 34.37 200 MET A O 1
ATOM 1464 N N . GLU A 1 201 ? 87.153 37.585 67.430 1.00 33.86 201 GLU A N 1
ATOM 1465 C CA . GLU A 1 201 ? 85.818 37.964 67.862 1.00 34.51 201 GLU A CA 1
ATOM 1466 C C . GLU A 1 201 ? 85.875 39.438 68.251 1.00 34.00 201 GLU A C 1
ATOM 1467 O O . GLU A 1 201 ? 86.822 39.910 68.887 1.00 34.81 201 GLU A O 1
ATOM 1473 N N . VAL A 1 202 ? 84.891 40.196 67.803 1.00 35.00 202 VAL A N 1
ATOM 1474 C CA . VAL A 1 202 ? 84.807 41.635 67.988 1.00 34.78 202 VAL A CA 1
ATOM 1475 C C . VAL A 1 202 ? 83.422 42.091 68.442 1.00 34.62 202 VAL A C 1
ATOM 1476 O O . VAL A 1 202 ? 82.417 41.594 67.940 1.00 33.88 202 VAL A O 1
ATOM 1480 N N . VAL A 1 203 ? 83.372 43.089 69.327 1.00 34.39 203 VAL A N 1
ATOM 1481 C CA . VAL A 1 203 ? 82.121 43.769 69.663 1.00 35.12 203 VAL A CA 1
ATOM 1482 C C . VAL A 1 203 ? 82.111 45.044 68.805 1.00 33.89 203 VAL A C 1
ATOM 1483 O O . VAL A 1 203 ? 83.021 45.855 69.006 1.00 32.63 203 VAL A O 1
ATOM 1487 N N . LEU A 1 204 ? 81.217 45.189 67.841 1.00 34.21 204 LEU A N 1
ATOM 1488 C CA . LEU A 1 204 ? 81.202 46.378 66.975 1.00 34.59 204 LEU A CA 1
ATOM 1489 C C . LEU A 1 204 ? 80.640 47.569 67.753 1.00 35.98 204 LEU A C 1
ATOM 1490 O O . LEU A 1 204 ? 80.034 47.419 68.830 1.00 35.27 204 LEU A O 1
ATOM 1495 N N . ALA A 1 205 ? 80.781 48.765 67.211 1.00 35.68 205 ALA A N 1
ATOM 1496 C CA . ALA A 1 205 ? 80.313 49.995 67.800 1.00 37.30 205 ALA A CA 1
ATOM 1497 C C . ALA A 1 205 ? 78.797 50.007 67.963 1.00 37.82 205 ALA A C 1
ATOM 1498 O O . ALA A 1 205 ? 78.330 50.727 68.840 1.00 36.71 205 ALA A O 1
ATOM 1500 N N . ASN A 1 206 ? 78.078 49.251 67.120 1.00 38.73 206 ASN A N 1
ATOM 1501 C CA . ASN A 1 206 ? 76.644 49.130 67.229 1.00 40.19 206 ASN A CA 1
ATOM 1502 C C . ASN A 1 206 ? 76.294 48.109 68.311 1.00 41.19 206 ASN A C 1
ATOM 1503 O O . ASN A 1 206 ? 75.107 47.860 68.556 1.00 42.23 206 ASN A O 1
ATOM 1508 N N . GLY A 1 207 ? 77.295 47.482 68.939 1.00 39.86 207 GLY A N 1
ATOM 1509 C CA . GLY A 1 207 ? 77.054 46.508 69.975 1.00 39.49 207 GLY A CA 1
ATOM 1510 C C . GLY A 1 207 ? 76.952 45.068 69.510 1.00 38.39 207 GLY A C 1
ATOM 1511 O O . GLY A 1 207 ? 76.907 44.188 70.365 1.00 38.29 207 GLY A O 1
ATOM 1512 N N . GLU A 1 208 ? 76.942 44.804 68.205 1.00 37.01 208 GLU A N 1
ATOM 1513 C CA . GLU A 1 208 ? 76.801 43.442 67.732 1.00 36.18 208 GLU A CA 1
ATOM 1514 C C . GLU A 1 208 ? 78.113 42.659 67.739 1.00 36.81 208 GLU A C 1
ATOM 1515 O O . GLU A 1 208 ? 79.192 43.229 67.584 1.00 36.83 208 GLU A O 1
ATOM 1521 N N . LEU A 1 209 ? 78.003 41.342 67.877 1.00 34.97 209 LEU A N 1
ATOM 1522 C CA . LEU A 1 209 ? 79.139 40.453 67.935 1.00 36.47 209 LEU A CA 1
ATOM 1523 C C . LEU A 1 209 ? 79.485 39.951 66.536 1.00 35.07 209 LEU A C 1
ATOM 1524 O O . LEU A 1 209 ? 78.562 39.618 65.803 1.00 35.74 209 LEU A O 1
ATOM 1529 N N . LEU A 1 210 ? 80.752 39.976 66.192 1.00 33.86 210 LEU A N 1
ATOM 1530 C CA . LEU A 1 210 ? 81.199 39.510 64.872 1.00 34.78 210 LEU A CA 1
ATOM 1531 C C . LEU A 1 210 ? 82.405 38.586 65.061 1.00 33.48 210 LEU A C 1
ATOM 1532 O O . LEU A 1 210 ? 83.272 38.958 65.860 1.00 32.15 210 LEU A O 1
ATOM 1537 N N . ARG A 1 211 ? 82.571 37.545 64.279 1.00 33.44 211 ARG A N 1
ATOM 1538 C CA . ARG A 1 211 ? 83.714 36.622 64.230 1.00 33.82 211 ARG A CA 1
ATOM 1539 C C . ARG A 1 211 ? 84.249 36.645 62.787 1.00 34.16 211 ARG A C 1
ATOM 1540 O O . ARG A 1 211 ? 83.481 36.594 61.820 1.00 32.38 211 ARG A O 1
ATOM 1548 N N . THR A 1 212 ? 85.577 36.845 62.630 1.00 35.05 212 THR A N 1
ATOM 1549 C CA . THR A 1 212 ? 86.114 37.000 61.293 1.00 33.92 212 THR A CA 1
ATOM 1550 C C . THR A 1 212 ? 86.512 35.710 60.593 1.00 34.57 212 THR A C 1
ATOM 1551 O O . THR A 1 212 ? 86.669 34.743 61.303 1.00 34.58 212 THR A O 1
ATOM 1555 N N . GLY A 1 213 ? 86.715 35.762 59.270 1.00 34.19 213 GLY A N 1
ATOM 1556 C CA . GLY A 1 213 ? 87.218 34.576 58.567 1.00 34.61 213 GLY A CA 1
ATOM 1557 C C . GLY A 1 213 ? 86.271 33.389 58.643 1.00 36.05 213 GLY A C 1
ATOM 1558 O O . GLY A 1 213 ? 85.037 33.478 58.484 1.00 35.31 213 GLY A O 1
ATOM 1559 N N . MET A 1 214 ? 86.888 32.247 58.918 1.00 35.12 214 MET A N 1
ATOM 1560 C CA . MET A 1 214 ? 86.241 30.948 59.078 1.00 35.22 214 MET A CA 1
ATOM 1561 C C . MET A 1 214 ? 85.491 30.893 60.397 1.00 34.00 214 MET A C 1
ATOM 1562 O O . MET A 1 214 ? 84.607 30.084 60.649 1.00 34.38 214 MET A O 1
ATOM 1567 N N . GLY A 1 215 ? 85.717 31.881 61.269 1.00 34.04 215 GLY A N 1
ATOM 1568 C CA . GLY A 1 215 ? 84.990 32.119 62.492 1.00 34.17 215 GLY A CA 1
ATOM 1569 C C . GLY A 1 215 ? 83.535 32.506 62.171 1.00 34.33 215 GLY A C 1
ATOM 1570 O O . GLY A 1 215 ? 82.701 32.351 63.073 1.00 33.91 215 GLY A O 1
ATOM 1571 N N . ALA A 1 216 ? 83.227 32.916 60.953 1.00 33.10 216 ALA A N 1
ATOM 1572 C CA . ALA A 1 216 ? 81.888 33.252 60.527 1.00 34.08 216 ALA A CA 1
ATOM 1573 C C . ALA A 1 216 ? 81.134 31.988 60.118 1.00 34.44 216 ALA A C 1
ATOM 1574 O O . ALA A 1 216 ? 79.922 32.036 60.037 1.00 35.08 216 ALA A O 1
ATOM 1576 N N . LEU A 1 217 ? 81.815 30.888 59.877 1.00 35.62 217 LEU A N 1
ATOM 1577 C CA . LEU A 1 217 ? 81.176 29.587 59.546 1.00 35.60 217 LEU A CA 1
ATOM 1578 C C . LEU A 1 217 ? 80.918 28.906 60.888 1.00 34.70 217 LEU A C 1
ATOM 1579 O O . LEU A 1 217 ? 81.807 28.529 61.654 1.00 32.86 217 LEU A O 1
ATOM 1584 N N . PRO A 1 218 ? 79.638 28.806 61.283 1.00 34.57 218 PRO A N 1
ATOM 1585 C CA . PRO A 1 218 ? 79.272 28.283 62.590 1.00 34.57 218 PRO A CA 1
ATOM 1586 C C . PRO A 1 218 ? 79.651 26.830 62.827 1.00 33.73 218 PRO A C 1
ATOM 1587 O O . PRO A 1 218 ? 79.612 26.112 61.852 1.00 33.30 218 PRO A O 1
ATOM 1591 N N . ASP A 1 219 ? 80.044 26.452 64.042 1.00 33.71 219 ASP A N 1
ATOM 1592 C CA . ASP A 1 219 ? 80.309 25.070 64.378 1.00 36.52 219 ASP A CA 1
ATOM 1593 C C . ASP A 1 219 ? 78.922 24.416 64.322 1.00 37.45 219 ASP A C 1
ATOM 1594 O O . ASP A 1 219 ? 77.970 25.025 64.803 1.00 37.53 219 ASP A O 1
ATOM 1599 N N . PRO A 1 220 ? 78.725 23.267 63.701 1.00 38.83 220 PRO A N 1
ATOM 1600 C CA . PRO A 1 220 ? 77.425 22.621 63.548 1.00 38.97 220 PRO A CA 1
ATOM 1601 C C . PRO A 1 220 ? 76.738 22.300 64.871 1.00 38.91 220 PRO A C 1
ATOM 1602 O O . PRO A 1 220 ? 77.445 22.069 65.859 1.00 37.28 220 PRO A O 1
ATOM 1606 N N . LYS A 1 221 ? 75.407 22.370 64.943 1.00 38.19 221 LYS A N 1
ATOM 1607 C CA . LYS A 1 221 ? 74.737 22.082 66.185 1.00 39.83 221 LYS A CA 1
ATOM 1608 C C . LYS A 1 221 ? 75.094 20.723 66.781 1.00 39.30 221 LYS A C 1
ATOM 1609 O O . LYS A 1 221 ? 75.255 19.725 66.067 1.00 38.74 221 LYS A O 1
ATOM 1615 N N . ARG A 1 222 ? 75.190 20.659 68.089 1.00 39.82 222 ARG A N 1
ATOM 1616 C CA . ARG A 1 222 ? 75.325 19.425 68.832 1.00 42.56 222 ARG A CA 1
ATOM 1617 C C . ARG A 1 222 ? 74.699 19.633 70.214 1.00 43.03 222 ARG A C 1
ATOM 1618 O O . ARG A 1 222 ? 74.612 20.737 70.781 1.00 41.86 222 ARG A O 1
ATOM 1626 N N . PRO A 1 223 ? 74.217 18.530 70.797 1.00 43.76 223 PRO A N 1
ATOM 1627 C CA . PRO A 1 223 ? 73.497 18.596 72.069 1.00 44.06 223 PRO A CA 1
ATOM 1628 C C . PRO A 1 223 ? 74.260 19.314 73.153 1.00 45.57 223 PRO A C 1
ATOM 1629 O O . PRO A 1 223 ? 73.773 20.183 73.883 1.00 45.90 223 PRO A O 1
ATOM 1633 N N . GLU A 1 224 ? 75.568 19.066 73.264 1.00 46.47 224 GLU A N 1
ATOM 1634 C CA . GLU A 1 224 ? 76.435 19.651 74.264 1.00 46.95 224 GLU A CA 1
ATOM 1635 C C . GLU A 1 224 ? 76.622 21.157 74.195 1.00 45.06 224 GLU A C 1
ATOM 1636 O O . GLU A 1 224 ? 76.902 21.768 75.227 1.00 43.61 224 GLU A O 1
ATOM 1642 N N . THR A 1 225 ? 76.475 21.759 73.017 1.00 43.79 225 THR A N 1
ATOM 1643 C CA . THR A 1 225 ? 76.621 23.200 72.861 1.00 41.42 225 THR A CA 1
ATOM 1644 C C . THR A 1 225 ? 75.345 23.996 72.657 1.00 41.82 225 THR A C 1
ATOM 1645 O O . THR A 1 225 ? 75.383 25.242 72.595 1.00 40.74 225 THR A O 1
ATOM 1649 N N . MET A 1 226 ? 74.166 23.377 72.660 1.00 41.82 226 MET A N 1
ATOM 1650 C CA . MET A 1 226 ? 72.910 24.095 72.498 1.00 40.74 226 MET A CA 1
ATOM 1651 C C . MET A 1 226 ? 72.653 25.153 73.555 1.00 42.01 226 MET A C 1
ATOM 1652 O O . MET A 1 226 ? 72.921 24.963 74.751 1.00 43.14 226 MET A O 1
ATOM 1657 N N . GLY A 1 227 ? 72.017 26.254 73.181 1.00 41.94 227 GLY A N 1
ATOM 1658 C CA . GLY A 1 227 ? 71.631 27.277 74.103 1.00 42.82 227 GLY A CA 1
ATOM 1659 C C . GLY A 1 227 ? 72.700 28.151 74.694 1.00 43.74 227 GLY A C 1
ATOM 1660 O O . GLY A 1 227 ? 72.383 28.927 75.605 1.00 44.71 227 GLY A O 1
ATOM 1661 N N . LEU A 1 228 ? 73.927 28.080 74.205 1.00 42.30 228 LEU A N 1
ATOM 1662 C CA . LEU A 1 228 ? 74.990 28.954 74.666 1.00 42.30 228 LEU A CA 1
ATOM 1663 C C . LEU A 1 228 ? 74.853 30.345 74.056 1.00 41.92 228 LEU A C 1
ATOM 1664 O O . LEU A 1 228 ? 74.527 30.446 72.867 1.00 40.32 228 LEU A O 1
ATOM 1669 N N . LYS A 1 229 ? 75.204 31.372 74.819 1.00 42.31 229 LYS A N 1
ATOM 1670 C CA . LYS A 1 229 ? 75.241 32.730 74.277 1.00 43.14 229 LYS A CA 1
ATOM 1671 C C . LYS A 1 229 ? 76.285 32.747 73.154 1.00 42.25 229 LYS A C 1
ATOM 1672 O O . LYS A 1 229 ? 77.191 31.906 73.167 1.00 40.24 229 LYS A O 1
ATOM 1678 N N . PRO A 1 230 ? 76.147 33.636 72.182 1.00 40.97 230 PRO A N 1
ATOM 1679 C CA . PRO A 1 230 ? 77.039 33.715 71.028 1.00 40.35 230 PRO A CA 1
ATOM 1680 C C . PRO A 1 230 ? 78.495 33.764 71.422 1.00 39.97 230 PRO A C 1
ATOM 1681 O O . PRO A 1 230 ? 79.333 32.963 71.011 1.00 38.94 230 PRO A O 1
ATOM 1685 N N . GLU A 1 231 ? 78.815 34.631 72.365 1.00 39.90 231 GLU A N 1
ATOM 1686 C CA . GLU A 1 231 ? 80.120 34.806 72.982 1.00 42.00 231 GLU A CA 1
ATOM 1687 C C . GLU A 1 231 ? 80.716 33.499 73.494 1.00 42.06 231 GLU A C 1
ATOM 1688 O O . GLU A 1 231 ? 81.945 33.296 73.473 1.00 40.05 231 GLU A O 1
ATOM 1694 N N . ASP A 1 232 ? 79.865 32.612 74.033 1.00 40.60 232 ASP A N 1
ATOM 1695 C CA . ASP A 1 232 ? 80.348 31.361 74.610 1.00 39.78 232 ASP A CA 1
ATOM 1696 C C . ASP A 1 232 ? 80.331 30.205 73.637 1.00 37.84 232 ASP A C 1
ATOM 1697 O O . ASP A 1 232 ? 80.822 29.143 74.015 1.00 38.53 232 ASP A O 1
ATOM 1702 N N . GLN A 1 233 ? 79.838 30.337 72.421 1.00 37.40 233 GLN A N 1
ATOM 1703 C CA . GLN A 1 233 ? 79.833 29.216 71.480 1.00 36.64 233 GLN A CA 1
ATOM 1704 C C . GLN A 1 233 ? 81.239 28.872 71.041 1.00 37.22 233 GLN A C 1
ATOM 1705 O O . GLN A 1 233 ? 82.078 29.777 71.015 1.00 37.43 233 GLN A O 1
ATOM 1711 N N . PRO A 1 234 ? 81.506 27.641 70.689 1.00 37.52 234 PRO A N 1
ATOM 1712 C CA . PRO A 1 234 ? 82.799 27.224 70.178 1.00 37.99 234 PRO A CA 1
ATOM 1713 C C . PRO A 1 234 ? 82.870 27.695 68.730 1.00 38.35 234 PRO A C 1
ATOM 1714 O O . PRO A 1 234 ? 81.877 28.196 68.158 1.00 38.24 234 PRO A O 1
ATOM 1718 N N . TRP A 1 235 ? 84.025 27.542 68.110 1.00 37.61 235 TRP A N 1
ATOM 1719 C CA . TRP A 1 235 ? 84.292 27.976 66.744 1.00 36.86 235 TRP A CA 1
ATOM 1720 C C . TRP A 1 235 ? 84.257 26.786 65.796 1.00 36.92 235 TRP A C 1
ATOM 1721 O O . TRP A 1 235 ? 84.467 25.666 66.255 1.00 36.44 235 TRP A O 1
ATOM 1732 N N . SER A 1 236 ? 84.092 26.930 64.478 1.00 37.17 236 SER A N 1
ATOM 1733 C CA . SER A 1 236 ? 84.187 25.749 63.633 1.00 36.48 236 SER A CA 1
ATOM 1734 C C . SER A 1 236 ? 85.646 25.326 63.453 1.00 37.55 236 SER A C 1
ATOM 1735 O O . SER A 1 236 ? 86.644 25.956 63.904 1.00 36.44 236 SER A O 1
ATOM 1738 N N . LYS A 1 237 ? 85.761 24.101 62.921 1.00 36.44 237 LYS A N 1
ATOM 1739 C CA . LYS A 1 237 ? 87.074 23.465 62.787 1.00 38.99 237 LYS A CA 1
ATOM 1740 C C . LYS A 1 237 ? 88.151 24.312 62.114 1.00 37.67 237 LYS A C 1
ATOM 1741 O O . LYS A 1 237 ? 89.280 24.296 62.602 1.00 36.97 237 LYS A O 1
ATOM 1747 N N . ILE A 1 238 ? 87.848 25.000 61.017 1.00 36.55 238 ILE A N 1
ATOM 1748 C CA . ILE A 1 238 ? 88.892 25.784 60.340 1.00 37.07 238 ILE A CA 1
ATOM 1749 C C . ILE A 1 238 ? 89.055 27.200 60.868 1.00 35.26 238 ILE A C 1
ATOM 1750 O O . ILE A 1 238 ? 89.925 27.927 60.373 1.00 35.94 238 ILE A O 1
ATOM 1755 N N . ALA A 1 239 ? 88.334 27.692 61.869 1.00 34.37 239 ALA A N 1
ATOM 1756 C CA . ALA A 1 239 ? 88.410 29.057 62.378 1.00 33.78 239 ALA A CA 1
ATOM 1757 C C . ALA A 1 239 ? 89.832 29.584 62.652 1.00 35.00 239 ALA A C 1
ATOM 1758 O O . ALA A 1 239 ? 90.123 30.734 62.296 1.00 35.32 239 ALA A O 1
ATOM 1760 N N . HIS A 1 240 ? 90.674 28.832 63.356 1.00 34.22 240 HIS A N 1
ATOM 1761 C CA . HIS A 1 240 ? 92.019 29.227 63.687 1.00 34.88 240 HIS A CA 1
ATOM 1762 C C . HIS A 1 240 ? 93.120 28.508 62.916 1.00 33.88 240 HIS A C 1
ATOM 1763 O O . HIS A 1 240 ? 94.285 28.553 63.321 1.00 33.61 240 HIS A O 1
ATOM 1770 N N . LEU A 1 241 ? 92.799 28.065 61.698 1.00 33.71 241 LEU A N 1
ATOM 1771 C CA . LEU A 1 241 ? 93.718 27.413 60.791 1.00 34.47 241 LEU A CA 1
ATOM 1772 C C . LEU A 1 241 ? 93.892 28.101 59.444 1.00 35.61 241 LEU A C 1
ATOM 1773 O O . LEU A 1 241 ? 94.867 27.897 58.727 1.00 35.85 241 LEU A O 1
ATOM 1778 N N . PHE A 1 242 ? 92.902 28.822 58.960 1.00 35.97 242 PHE A N 1
ATOM 1779 C CA . PHE A 1 242 ? 92.884 29.508 57.682 1.00 37.12 242 PHE A CA 1
ATOM 1780 C C . PHE A 1 242 ? 92.269 30.884 57.968 1.00 38.14 242 PHE A C 1
ATOM 1781 O O . PHE A 1 242 ? 91.077 30.943 58.297 1.00 40.38 242 PHE A O 1
ATOM 1789 N N . PRO A 1 243 ? 93.033 31.934 57.816 1.00 37.77 243 PRO A N 1
ATOM 1790 C CA . PRO A 1 243 ? 92.501 33.241 58.165 1.00 37.49 243 PRO A CA 1
ATOM 1791 C C . PRO A 1 243 ? 91.509 33.955 57.309 1.00 36.11 243 PRO A C 1
ATOM 1792 O O . PRO A 1 243 ? 90.870 34.842 57.877 1.00 36.29 243 PRO A O 1
ATOM 1796 N N . TYR A 1 244 ? 91.490 33.679 56.028 1.00 35.46 244 TYR A N 1
ATOM 1797 C CA . TYR A 1 244 ? 90.687 34.370 55.060 1.00 36.42 244 TYR A CA 1
ATOM 1798 C C . TYR A 1 244 ? 89.184 34.098 55.041 1.00 37.86 244 TYR A C 1
ATOM 1799 O O . TYR A 1 244 ? 88.483 35.022 54.563 1.00 38.65 244 TYR A O 1
ATOM 1808 N N . GLY A 1 245 ? 88.730 32.907 55.393 1.00 35.80 245 GLY A N 1
ATOM 1809 C CA . GLY A 1 245 ? 87.258 32.740 55.240 1.00 35.39 245 GLY A CA 1
ATOM 1810 C C . GLY A 1 245 ? 86.835 32.809 53.783 1.00 35.90 245 GLY A C 1
ATOM 1811 O O . GLY A 1 245 ? 87.313 32.092 52.895 1.00 36.83 245 GLY A O 1
ATOM 1812 N N . PHE A 1 246 ? 85.862 33.664 53.474 1.00 33.99 246 PHE A N 1
ATOM 1813 C CA . PHE A 1 246 ? 85.318 33.840 52.141 1.00 33.13 246 PHE A CA 1
ATOM 1814 C C . PHE A 1 246 ? 84.919 35.293 51.960 1.00 32.68 246 PHE A C 1
ATOM 1815 O O . PHE A 1 246 ? 84.481 35.868 52.953 1.00 32.83 246 PHE A O 1
ATOM 1823 N N . GLY A 1 247 ? 85.041 35.870 50.776 1.00 33.49 247 GLY A N 1
ATOM 1824 C CA . GLY A 1 247 ? 84.648 37.270 50.602 1.00 32.46 247 GLY A CA 1
ATOM 1825 C C . GLY A 1 247 ? 85.729 38.208 51.141 1.00 32.09 247 GLY A C 1
ATOM 1826 O O . GLY A 1 247 ? 86.892 37.858 51.256 1.00 31.95 247 GLY A O 1
ATOM 1827 N N . PRO A 1 248 ? 85.331 39.446 51.423 1.00 32.47 248 PRO A N 1
ATOM 1828 C CA . PRO A 1 248 ? 86.230 40.483 51.909 1.00 30.56 248 PRO A CA 1
ATOM 1829 C C . PRO A 1 248 ? 86.968 40.034 53.148 1.00 31.46 248 PRO A C 1
ATOM 1830 O O . PRO A 1 248 ? 86.392 39.529 54.141 1.00 30.97 248 PRO A O 1
ATOM 1834 N N . TYR A 1 249 ? 88.281 40.327 53.167 1.00 29.84 249 TYR A N 1
ATOM 1835 C CA . TYR A 1 249 ? 89.131 39.914 54.303 1.00 31.90 249 TYR A CA 1
ATOM 1836 C C . TYR A 1 249 ? 89.255 41.153 55.193 1.00 32.76 249 TYR A C 1
ATOM 1837 O O . TYR A 1 249 ? 90.188 41.930 55.103 1.00 31.59 249 TYR A O 1
ATOM 1846 N N . ILE A 1 250 ? 88.297 41.362 56.084 1.00 32.97 250 ILE A N 1
ATOM 1847 C CA . ILE A 1 250 ? 88.157 42.540 56.928 1.00 33.53 250 ILE A CA 1
ATOM 1848 C C . ILE A 1 250 ? 89.010 42.564 58.185 1.00 33.24 250 ILE A C 1
ATOM 1849 O O . ILE A 1 250 ? 89.020 43.611 58.869 1.00 33.12 250 ILE A O 1
ATOM 1854 N N . ASP A 1 251 ? 89.760 41.486 58.472 1.00 31.39 251 ASP A N 1
ATOM 1855 C CA . ASP A 1 251 ? 90.531 41.458 59.716 1.00 31.93 251 ASP A CA 1
ATOM 1856 C C . ASP A 1 251 ? 91.402 42.661 60.056 1.00 30.43 251 ASP A C 1
ATOM 1857 O O . ASP A 1 251 ? 91.507 43.086 61.222 1.00 29.00 251 ASP A O 1
ATOM 1862 N N . GLY A 1 252 ? 92.128 43.149 59.074 1.00 28.62 252 GLY A N 1
ATOM 1863 C CA . GLY A 1 252 ? 93.057 44.248 59.159 1.00 30.31 252 GLY A CA 1
ATOM 1864 C C . GLY A 1 252 ? 92.410 45.568 59.560 1.00 29.16 252 GLY A C 1
ATOM 1865 O O . GLY A 1 252 ? 93.043 46.399 60.203 1.00 28.03 252 GLY A O 1
ATOM 1866 N N . LEU A 1 253 ? 91.109 45.734 59.382 1.00 30.88 253 LEU A N 1
ATOM 1867 C CA . LEU A 1 253 ? 90.375 46.903 59.810 1.00 33.04 253 LEU A CA 1
ATOM 1868 C C . LEU A 1 253 ? 90.307 46.927 61.338 1.00 32.94 253 LEU A C 1
ATOM 1869 O O . LEU A 1 253 ? 89.910 47.956 61.902 1.00 33.82 253 LEU A O 1
ATOM 1874 N N . PHE A 1 254 ? 90.629 45.812 62.007 1.00 30.85 254 PHE A N 1
ATOM 1875 C CA . PHE A 1 254 ? 90.629 45.860 63.453 1.00 31.71 254 PHE A CA 1
ATOM 1876 C C . PHE A 1 254 ? 92.052 45.890 63.963 1.00 33.20 254 PHE A C 1
ATOM 1877 O O . PHE A 1 254 ? 92.188 45.535 65.137 1.00 36.22 254 PHE A O 1
ATOM 1885 N N . SER A 1 255 ? 93.080 46.289 63.210 1.00 34.21 255 SER A N 1
ATOM 1886 C CA . SER A 1 255 ? 94.406 46.432 63.841 1.00 33.31 255 SER A CA 1
ATOM 1887 C C . SER A 1 255 ? 94.749 47.928 63.732 1.00 33.53 255 SER A C 1
ATOM 1888 O O . SER A 1 255 ? 94.574 48.557 62.675 1.00 33.44 255 SER A O 1
ATOM 1891 N N . GLN A 1 256 ? 95.301 48.504 64.754 1.00 31.29 256 GLN A N 1
ATOM 1892 C CA . GLN A 1 256 ? 95.668 49.874 64.915 1.00 33.70 256 GLN A CA 1
ATOM 1893 C C . GLN A 1 256 ? 94.451 50.732 64.514 1.00 33.87 256 GLN A C 1
ATOM 1894 O O . GLN A 1 256 ? 94.605 51.640 63.694 1.00 31.75 256 GLN A O 1
ATOM 1900 N N . SER A 1 257 ? 93.263 50.383 65.014 1.00 34.76 257 SER A N 1
ATOM 1901 C CA . SER A 1 257 ? 92.128 51.163 64.539 1.00 35.61 257 SER A CA 1
ATOM 1902 C C . SER A 1 257 ? 91.116 51.312 65.678 1.00 35.29 257 SER A C 1
ATOM 1903 O O . SER A 1 257 ? 91.376 50.842 66.774 1.00 35.56 257 SER A O 1
ATOM 1906 N N . ASN A 1 258 ? 90.042 52.025 65.357 1.00 33.55 258 ASN A N 1
ATOM 1907 C CA . ASN A 1 258 ? 88.975 52.251 66.327 1.00 33.52 258 ASN A CA 1
ATOM 1908 C C . ASN A 1 258 ? 87.683 51.645 65.743 1.00 34.60 258 ASN A C 1
ATOM 1909 O O . ASN A 1 258 ? 86.608 52.172 66.001 1.00 33.41 258 ASN A O 1
ATOM 1914 N N . MET A 1 259 ? 87.866 50.560 64.971 1.00 35.46 259 MET A N 1
ATOM 1915 C CA . MET A 1 259 ? 86.704 49.956 64.334 1.00 35.45 259 MET A CA 1
ATOM 1916 C C . MET A 1 259 ? 85.976 48.982 65.215 1.00 36.53 259 MET A C 1
ATOM 1917 O O . MET A 1 259 ? 84.818 48.698 64.889 1.00 37.66 259 MET A O 1
ATOM 1922 N N . GLY A 1 260 ? 86.487 48.511 66.338 1.00 36.16 260 GLY A N 1
ATOM 1923 C CA . GLY A 1 260 ? 85.773 47.555 67.172 1.00 36.43 260 GLY A CA 1
ATOM 1924 C C . GLY A 1 260 ? 86.544 47.209 68.447 1.00 35.74 260 GLY A C 1
ATOM 1925 O O . GLY A 1 260 ? 87.601 47.762 68.751 1.00 35.50 260 GLY A O 1
ATOM 1926 N N . ILE A 1 261 ? 85.860 46.459 69.297 1.00 34.91 261 ILE A N 1
ATOM 1927 C CA . ILE A 1 261 ? 86.440 46.064 70.577 1.00 34.42 261 ILE A CA 1
ATOM 1928 C C . ILE A 1 261 ? 86.752 44.570 70.443 1.00 34.30 261 ILE A C 1
ATOM 1929 O O . ILE A 1 261 ? 85.808 43.803 70.238 1.00 34.67 261 ILE A O 1
ATOM 1934 N N . VAL A 1 262 ? 88.003 44.160 70.544 1.00 33.67 262 VAL A N 1
ATOM 1935 C CA . VAL A 1 262 ? 88.418 42.778 70.346 1.00 33.27 262 VAL A CA 1
ATOM 1936 C C . VAL A 1 262 ? 88.274 42.034 71.672 1.00 34.04 262 VAL A C 1
ATOM 1937 O O . VAL A 1 262 ? 88.807 42.434 72.710 1.00 33.49 262 VAL A O 1
ATOM 1941 N N . THR A 1 263 ? 87.491 40.948 71.598 1.00 34.06 263 THR A N 1
ATOM 1942 C CA . THR A 1 263 ? 87.301 40.133 72.798 1.00 34.99 263 THR A CA 1
ATOM 1943 C C . THR A 1 263 ? 88.042 38.825 72.737 1.00 34.87 263 THR A C 1
ATOM 1944 O O . THR A 1 263 ? 88.239 38.217 73.814 1.00 36.76 263 THR A O 1
ATOM 1948 N N . LYS A 1 264 ? 88.380 38.281 71.574 1.00 33.39 264 LYS A N 1
ATOM 1949 C CA . LYS A 1 264 ? 89.081 36.993 71.476 1.00 34.60 264 LYS A CA 1
ATOM 1950 C C . LYS A 1 264 ? 90.005 36.952 70.249 1.00 33.69 264 LYS A C 1
ATOM 1951 O O . LYS A 1 264 ? 89.685 37.630 69.280 1.00 31.82 264 LYS A O 1
ATOM 1957 N N . ILE A 1 265 ? 91.057 36.123 70.234 1.00 33.02 265 ILE A N 1
ATOM 1958 C CA . ILE A 1 265 ? 91.870 36.046 69.009 1.00 32.79 265 ILE A CA 1
ATOM 1959 C C . ILE A 1 265 ? 92.600 34.700 69.015 1.00 32.75 265 ILE A C 1
ATOM 1960 O O . ILE A 1 265 ? 92.935 34.163 70.070 1.00 31.68 265 ILE A O 1
ATOM 1965 N N . GLY A 1 266 ? 92.735 34.120 67.831 1.00 31.81 266 GLY A N 1
ATOM 1966 C CA . GLY A 1 266 ? 93.507 32.878 67.682 1.00 33.42 266 GLY A CA 1
ATOM 1967 C C . GLY A 1 266 ? 94.895 33.309 67.181 1.00 34.34 266 GLY A C 1
ATOM 1968 O O . GLY A 1 266 ? 94.979 34.202 66.333 1.00 33.87 266 GLY A O 1
ATOM 1969 N N . ILE A 1 267 ? 95.969 32.762 67.726 1.00 34.34 267 ILE A N 1
ATOM 1970 C CA . ILE A 1 267 ? 97.355 32.982 67.385 1.00 34.43 267 ILE A CA 1
ATOM 1971 C C . ILE A 1 267 ? 98.128 31.680 67.110 1.00 34.68 267 ILE A C 1
ATOM 1972 O O . ILE A 1 267 ? 98.121 30.733 67.892 1.00 34.61 267 ILE A O 1
ATOM 1977 N N . TRP A 1 268 ? 98.758 31.590 65.947 1.00 33.79 268 TRP A N 1
ATOM 1978 C CA . TRP A 1 268 ? 99.520 30.431 65.513 1.00 34.85 268 TRP A CA 1
ATOM 1979 C C . TRP A 1 268 ? 100.722 30.279 66.441 1.00 35.41 268 TRP A C 1
ATOM 1980 O O . TRP A 1 268 ? 101.361 31.256 66.817 1.00 33.90 268 TRP A O 1
ATOM 1991 N N . LEU A 1 269 ? 101.027 29.029 66.785 1.00 35.84 269 LEU A N 1
ATOM 1992 C CA . LEU A 1 269 ? 102.132 28.747 67.703 1.00 35.66 269 LEU A CA 1
ATOM 1993 C C . LEU A 1 269 ? 103.107 27.774 67.035 1.00 35.47 269 LEU A C 1
ATOM 1994 O O . LEU A 1 269 ? 102.725 26.859 66.314 1.00 34.68 269 LEU A O 1
ATOM 1999 N N . MET A 1 270 ? 104.397 28.076 67.183 1.00 35.49 270 MET A N 1
ATOM 2000 C CA . MET A 1 270 ? 105.440 27.249 66.591 1.00 36.06 270 MET A CA 1
ATOM 2001 C C . MET A 1 270 ? 105.744 25.963 67.368 1.00 36.38 270 MET A C 1
ATOM 2002 O O . MET A 1 270 ? 105.973 25.904 68.585 1.00 36.31 270 MET A O 1
ATOM 2007 N N . PRO A 1 271 ? 105.657 24.847 66.665 1.00 36.55 271 PRO A N 1
ATOM 2008 C CA . PRO A 1 271 ? 105.981 23.543 67.250 1.00 38.60 271 PRO A CA 1
ATOM 2009 C C . PRO A 1 271 ? 107.473 23.575 67.593 1.00 40.64 271 PRO A C 1
ATOM 2010 O O . PRO A 1 271 ? 108.188 24.271 66.825 1.00 41.15 271 PRO A O 1
ATOM 2014 N N . ASN A 1 272 ? 107.846 22.944 68.689 1.00 41.00 272 ASN A N 1
ATOM 2015 C CA . ASN A 1 272 ? 109.270 22.845 69.047 1.00 41.65 272 ASN A CA 1
ATOM 2016 C C . ASN A 1 272 ? 110.024 22.441 67.788 1.00 41.12 272 ASN A C 1
ATOM 2017 O O . ASN A 1 272 ? 109.642 21.485 67.087 1.00 40.02 272 ASN A O 1
ATOM 2022 N N . PRO A 1 273 ? 111.001 23.234 67.352 1.00 40.07 273 PRO A N 1
ATOM 2023 C CA . PRO A 1 273 ? 111.748 22.959 66.139 1.00 39.92 273 PRO A CA 1
ATOM 2024 C C . PRO A 1 273 ? 112.822 21.892 66.194 1.00 41.12 273 PRO A C 1
ATOM 2025 O O . PRO A 1 273 ? 113.334 21.502 65.122 1.00 40.85 273 PRO A O 1
ATOM 2029 N N . GLY A 1 274 ? 113.047 21.244 67.334 1.00 42.12 274 GLY A N 1
ATOM 2030 C CA . GLY A 1 274 ? 113.976 20.088 67.341 1.00 43.74 274 GLY A CA 1
ATOM 2031 C C . GLY A 1 274 ? 115.431 20.554 67.293 1.00 44.18 274 GLY A C 1
ATOM 2032 O O . GLY A 1 274 ? 116.220 19.879 66.634 1.00 44.81 274 GLY A O 1
ATOM 2033 N N . GLY A 1 275 ? 115.741 21.655 67.972 1.00 43.14 275 GLY A N 1
ATOM 2034 C CA . GLY A 1 275 ? 117.103 22.179 67.963 1.00 43.20 275 GLY A CA 1
ATOM 2035 C C . GLY A 1 275 ? 117.043 23.719 67.983 1.00 44.16 275 GLY A C 1
ATOM 2036 O O . GLY A 1 275 ? 116.249 24.328 67.252 1.00 43.21 275 GLY A O 1
ATOM 2037 N N . TYR A 1 276 ? 117.941 24.314 68.765 1.00 43.25 276 TYR A N 1
ATOM 2038 C CA . TYR A 1 276 ? 117.989 25.762 68.907 1.00 43.18 276 TYR A CA 1
ATOM 2039 C C . TYR A 1 276 ? 119.361 26.215 69.376 1.00 43.06 276 TYR A C 1
ATOM 2040 O O . TYR A 1 276 ? 119.889 25.535 70.259 1.00 42.20 276 TYR A O 1
ATOM 2049 N N . GLN A 1 277 ? 119.820 27.376 68.912 1.00 42.42 277 GLN A N 1
ATOM 2050 C CA . GLN A 1 277 ? 121.073 27.950 69.384 1.00 41.49 277 GLN A CA 1
ATOM 2051 C C . GLN A 1 277 ? 121.116 29.472 69.157 1.00 40.17 277 GLN A C 1
ATOM 2052 O O . GLN A 1 277 ? 121.186 29.881 67.997 1.00 38.80 277 GLN A O 1
ATOM 2058 N N . SER A 1 278 ? 121.097 30.255 70.229 1.00 39.82 278 SER A N 1
ATOM 2059 C CA . SER A 1 278 ? 121.159 31.715 70.044 1.00 40.69 278 SER A CA 1
ATOM 2060 C C . SER A 1 278 ? 122.621 32.141 69.941 1.00 41.75 278 SER A C 1
ATOM 2061 O O . SER A 1 278 ? 123.520 31.383 70.341 1.00 41.95 278 SER A O 1
ATOM 2064 N N . TYR A 1 279 ? 122.866 33.315 69.370 1.00 41.39 279 TYR A N 1
ATOM 2065 C CA . TYR A 1 279 ? 124.226 33.814 69.201 1.00 41.33 279 TYR A CA 1
ATOM 2066 C C . TYR A 1 279 ? 124.269 35.342 69.151 1.00 42.18 279 TYR A C 1
ATOM 2067 O O . TYR A 1 279 ? 123.294 36.006 68.809 1.00 39.50 279 TYR A O 1
ATOM 2076 N N . LEU A 1 280 ? 125.482 35.844 69.400 1.00 41.60 280 LEU A N 1
ATOM 2077 C CA . LEU A 1 280 ? 125.787 37.255 69.383 1.00 41.70 280 LEU A CA 1
ATOM 2078 C C . LEU A 1 280 ? 127.038 37.524 68.540 1.00 42.59 280 LEU A C 1
ATOM 2079 O O . LEU A 1 280 ? 128.084 36.889 68.727 1.00 41.72 280 LEU A O 1
ATOM 2084 N N . ILE A 1 281 ? 126.893 38.461 67.616 1.00 41.55 281 ILE A N 1
ATOM 2085 C CA . ILE A 1 281 ? 127.974 38.888 66.754 1.00 41.81 281 ILE A CA 1
ATOM 2086 C C . ILE A 1 281 ? 128.277 40.352 67.072 1.00 43.50 281 ILE A C 1
ATOM 2087 O O . ILE A 1 281 ? 127.394 41.186 66.833 1.00 41.83 281 ILE A O 1
ATOM 2092 N N . THR A 1 282 ? 129.488 40.626 67.574 1.00 43.37 282 THR A N 1
ATOM 2093 C CA . THR A 1 282 ? 129.852 41.999 67.906 1.00 44.07 282 THR A CA 1
ATOM 2094 C C . THR A 1 282 ? 130.542 42.694 66.741 1.00 44.53 282 THR A C 1
ATOM 2095 O O . THR A 1 282 ? 131.419 42.175 66.066 1.00 45.23 282 THR A O 1
ATOM 2099 N N . LEU A 1 283 ? 130.090 43.912 66.479 1.00 45.16 283 LEU A N 1
ATOM 2100 C CA . LEU A 1 283 ? 130.462 44.830 65.403 1.00 45.23 283 LEU A CA 1
ATOM 2101 C C . LEU A 1 283 ? 131.275 45.963 66.016 1.00 45.70 283 LEU A C 1
ATOM 2102 O O . LEU A 1 283 ? 130.728 46.826 66.729 1.00 44.89 283 LEU A O 1
ATOM 2107 N N . PRO A 1 284 ? 132.601 45.930 65.802 1.00 45.30 284 PRO A N 1
ATOM 2108 C CA . PRO A 1 284 ? 133.430 46.949 66.421 1.00 44.84 284 PRO A CA 1
ATOM 2109 C C . PRO A 1 284 ? 133.161 48.415 66.194 1.00 44.62 284 PRO A C 1
ATOM 2110 O O . PRO A 1 284 ? 133.115 49.163 67.186 1.00 44.34 284 PRO A O 1
ATOM 2114 N N . LYS A 1 285 ? 133.003 48.912 64.984 1.00 45.08 285 LYS A N 1
ATOM 2115 C CA . LYS A 1 285 ? 132.863 50.337 64.741 1.00 47.18 285 LYS A CA 1
ATOM 2116 C C . LYS A 1 285 ? 131.473 50.888 64.533 1.00 45.80 285 LYS A C 1
ATOM 2117 O O . LYS A 1 285 ? 130.652 50.169 63.931 1.00 43.31 285 LYS A O 1
ATOM 2123 N N . ASP A 1 286 ? 131.197 52.167 64.757 1.00 44.86 286 ASP A N 1
ATOM 2124 C CA . ASP A 1 286 ? 129.902 52.801 64.551 1.00 44.47 286 ASP A CA 1
ATOM 2125 C C . ASP A 1 286 ? 129.509 52.687 63.094 1.00 44.79 286 ASP A C 1
ATOM 2126 O O . ASP A 1 286 ? 128.381 52.282 62.774 1.00 45.04 286 ASP A O 1
ATOM 2131 N N . GLY A 1 287 ? 130.473 52.896 62.193 1.00 43.01 287 GLY A N 1
ATOM 2132 C CA . GLY A 1 287 ? 130.292 52.726 60.763 1.00 42.96 287 GLY A CA 1
ATOM 2133 C C . GLY A 1 287 ? 130.088 51.290 60.315 1.00 44.35 287 GLY A C 1
ATOM 2134 O O . GLY A 1 287 ? 129.652 51.046 59.161 1.00 44.44 287 GLY A O 1
ATOM 2135 N N . ASP A 1 288 ? 130.313 50.277 61.153 1.00 42.73 288 ASP A N 1
ATOM 2136 C CA . ASP A 1 288 ? 130.086 48.904 60.721 1.00 43.32 288 ASP A CA 1
ATOM 2137 C C . ASP A 1 288 ? 128.606 48.568 60.539 1.00 42.66 288 ASP A C 1
ATOM 2138 O O . ASP A 1 288 ? 128.336 47.558 59.881 1.00 43.11 288 ASP A O 1
ATOM 2143 N N . LEU A 1 289 ? 127.666 49.438 60.906 1.00 42.45 289 LEU A N 1
ATOM 2144 C CA . LEU A 1 289 ? 126.244 49.183 60.655 1.00 41.74 289 LEU A CA 1
ATOM 2145 C C . LEU A 1 289 ? 126.022 48.996 59.165 1.00 41.63 289 LEU A C 1
ATOM 2146 O O . LEU A 1 289 ? 125.338 48.095 58.679 1.00 41.17 289 LEU A O 1
ATOM 2151 N N . LYS A 1 290 ? 126.619 49.881 58.349 1.00 41.30 290 LYS A N 1
ATOM 2152 C CA . LYS A 1 290 ? 126.465 49.808 56.895 1.00 40.27 290 LYS A CA 1
ATOM 2153 C C . LYS A 1 290 ? 126.732 48.444 56.294 1.00 40.87 290 LYS A C 1
ATOM 2154 O O . LYS A 1 290 ? 125.852 47.859 55.642 1.00 38.02 290 LYS A O 1
ATOM 2160 N N . GLN A 1 291 ? 127.982 47.929 56.407 1.00 39.81 291 GLN A N 1
ATOM 2161 C CA . GLN A 1 291 ? 128.309 46.623 55.833 1.00 39.43 291 GLN A CA 1
ATOM 2162 C C . GLN A 1 291 ? 127.507 45.487 56.444 1.00 37.45 291 GLN A C 1
ATOM 2163 O O . GLN A 1 291 ? 127.104 44.582 55.703 1.00 37.08 291 GLN A O 1
ATOM 2169 N N . ALA A 1 292 ? 127.276 45.494 57.750 1.00 36.55 292 ALA A N 1
ATOM 2170 C CA . ALA A 1 292 ? 126.501 44.481 58.437 1.00 37.01 292 ALA A CA 1
ATOM 2171 C C . ALA A 1 292 ? 125.094 44.343 57.841 1.00 37.15 292 ALA A C 1
ATOM 2172 O O . ALA A 1 292 ? 124.666 43.237 57.500 1.00 36.59 292 ALA A O 1
ATOM 2174 N N . VAL A 1 293 ? 124.405 45.475 57.695 1.00 35.61 293 VAL A N 1
ATOM 2175 C CA . VAL A 1 293 ? 123.059 45.477 57.119 1.00 36.43 293 VAL A CA 1
ATOM 2176 C C . VAL A 1 293 ? 123.090 44.972 55.684 1.00 37.05 293 VAL A C 1
ATOM 2177 O O . VAL A 1 293 ? 122.261 44.159 55.265 1.00 35.91 293 VAL A O 1
ATOM 2181 N N . ASP A 1 294 ? 124.102 45.360 54.905 1.00 37.68 294 ASP A N 1
ATOM 2182 C CA . ASP A 1 294 ? 124.225 44.825 53.545 1.00 38.86 294 ASP A CA 1
ATOM 2183 C C . ASP A 1 294 ? 124.498 43.315 53.623 1.00 39.01 294 ASP A C 1
ATOM 2184 O O . ASP A 1 294 ? 124.111 42.608 52.695 1.00 39.23 294 ASP A O 1
ATOM 2189 N N . ILE A 1 295 ? 125.171 42.838 54.672 1.00 37.70 295 ILE A N 1
ATOM 2190 C CA . ILE A 1 295 ? 125.401 41.375 54.767 1.00 38.15 295 ILE A CA 1
ATOM 2191 C C . ILE A 1 295 ? 124.092 40.708 55.160 1.00 37.32 295 ILE A C 1
ATOM 2192 O O . ILE A 1 295 ? 123.672 39.649 54.668 1.00 36.70 295 ILE A O 1
ATOM 2197 N N . ILE A 1 296 ? 123.364 41.360 56.061 1.00 37.99 296 ILE A N 1
ATOM 2198 C CA . ILE A 1 296 ? 122.075 40.809 56.526 1.00 39.40 296 ILE A CA 1
ATOM 2199 C C . ILE A 1 296 ? 121.071 40.583 55.419 1.00 39.69 296 ILE A C 1
ATOM 2200 O O . ILE A 1 296 ? 120.395 39.536 55.363 1.00 40.72 296 ILE A O 1
ATOM 2205 N N . ARG A 1 297 ? 120.943 41.497 54.463 1.00 39.65 297 ARG A N 1
ATOM 2206 C CA . ARG A 1 297 ? 119.969 41.476 53.385 1.00 39.45 297 ARG A CA 1
ATOM 2207 C C . ARG A 1 297 ? 119.745 40.160 52.672 1.00 40.18 297 ARG A C 1
ATOM 2208 O O . ARG A 1 297 ? 118.606 39.655 52.692 1.00 39.49 297 ARG A O 1
ATOM 2216 N N . PRO A 1 298 ? 120.715 39.583 51.969 1.00 39.27 298 PRO A N 1
ATOM 2217 C CA . PRO A 1 298 ? 120.561 38.307 51.301 1.00 38.92 298 PRO A CA 1
ATOM 2218 C C . PRO A 1 298 ? 120.327 37.145 52.256 1.00 37.69 298 PRO A C 1
ATOM 2219 O O . PRO A 1 298 ? 119.688 36.143 51.886 1.00 38.68 298 PRO A O 1
ATOM 2223 N N . LEU A 1 299 ? 120.875 37.194 53.464 1.00 37.49 299 LEU A N 1
ATOM 2224 C CA . LEU A 1 299 ? 120.763 36.175 54.476 1.00 37.07 299 LEU A CA 1
ATOM 2225 C C . LEU A 1 299 ? 119.323 36.071 55.000 1.00 36.92 299 LEU A C 1
ATOM 2226 O O . LEU A 1 299 ? 118.814 34.980 55.186 1.00 35.42 299 LEU A O 1
ATOM 2231 N N . ARG A 1 300 ? 118.713 37.232 55.214 1.00 36.62 300 ARG A N 1
ATOM 2232 C CA . ARG A 1 300 ? 117.346 37.380 55.669 1.00 37.22 300 ARG A CA 1
ATOM 2233 C C . ARG A 1 300 ? 116.413 36.889 54.575 1.00 38.54 300 ARG A C 1
ATOM 2234 O O . ARG A 1 300 ? 115.467 36.173 54.851 1.00 41.38 300 ARG A O 1
ATOM 2242 N N . LEU A 1 301 ? 116.652 37.245 53.318 1.00 39.56 301 LEU A N 1
ATOM 2243 C CA . LEU A 1 301 ? 115.811 36.803 52.219 1.00 41.34 301 LEU A CA 1
ATOM 2244 C C . LEU A 1 301 ? 115.941 35.314 51.913 1.00 43.65 301 LEU A C 1
ATOM 2245 O O . LEU A 1 301 ? 114.981 34.710 51.425 1.00 43.81 301 LEU A O 1
ATOM 2250 N N . GLY A 1 302 ? 117.109 34.746 52.168 1.00 44.79 302 GLY A N 1
ATOM 2251 C CA . GLY A 1 302 ? 117.336 33.346 51.900 1.00 47.29 302 GLY A CA 1
ATOM 2252 C C . GLY A 1 302 ? 117.122 32.388 53.041 1.00 48.74 302 GLY A C 1
ATOM 2253 O O . GLY A 1 302 ? 117.419 31.194 52.807 1.00 52.22 302 GLY A O 1
ATOM 2254 N N . MET A 1 303 ? 116.682 32.779 54.233 1.00 47.87 303 MET A N 1
ATOM 2255 C CA . MET A 1 303 ? 116.508 31.735 55.238 1.00 48.58 303 MET A CA 1
ATOM 2256 C C . MET A 1 303 ? 117.700 31.284 56.040 1.00 48.17 303 MET A C 1
ATOM 2257 O O . MET A 1 303 ? 117.577 30.329 56.832 1.00 47.49 303 MET A O 1
ATOM 2262 N N . ALA A 1 304 ? 118.838 31.980 55.998 1.00 46.97 304 ALA A N 1
ATOM 2263 C CA . ALA A 1 304 ? 119.909 31.685 56.951 1.00 45.04 304 ALA A CA 1
ATOM 2264 C C . ALA A 1 304 ? 119.487 32.346 58.267 1.00 43.81 304 ALA A C 1
ATOM 2265 O O . ALA A 1 304 ? 119.900 31.989 59.359 1.00 43.63 304 ALA A O 1
ATOM 2267 N N . LEU A 1 305 ? 118.751 33.452 58.133 1.00 42.75 305 LEU A N 1
ATOM 2268 C CA . LEU A 1 305 ? 118.214 34.199 59.258 1.00 43.67 305 LEU A CA 1
ATOM 2269 C C . LEU A 1 305 ? 116.681 33.995 59.182 1.00 44.72 305 LEU A C 1
ATOM 2270 O O . LEU A 1 305 ? 116.019 34.605 58.345 1.00 43.92 305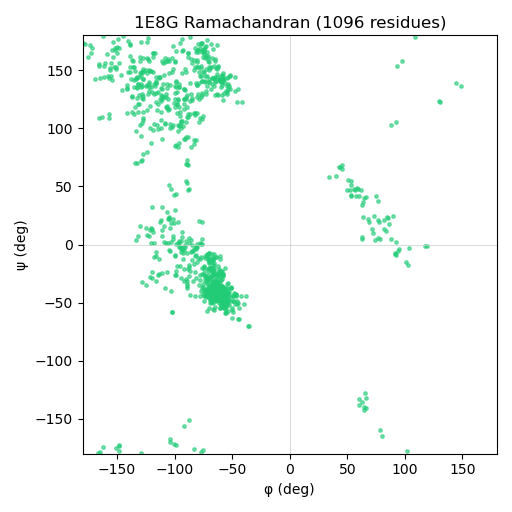 LEU A O 1
ATOM 2275 N N . GLN A 1 306 ? 116.192 33.088 59.998 1.00 45.80 306 GLN A N 1
ATOM 2276 C CA . GLN A 1 306 ? 114.811 32.636 60.026 1.00 46.57 306 GLN A CA 1
ATOM 2277 C C . GLN A 1 306 ? 113.906 33.437 60.944 1.00 44.58 306 GLN A C 1
ATOM 2278 O O . GLN A 1 306 ? 112.720 33.663 60.660 1.00 45.52 306 GLN A O 1
ATOM 2284 N N . ASN A 1 307 ? 114.413 33.890 62.077 1.00 41.71 307 ASN A N 1
ATOM 2285 C CA . ASN A 1 307 ? 113.682 34.652 63.092 1.00 39.08 307 ASN A CA 1
ATOM 2286 C C . ASN A 1 307 ? 113.712 36.149 62.802 1.00 37.83 307 ASN A C 1
ATOM 2287 O O . ASN A 1 307 ? 113.817 36.554 61.635 1.00 36.49 307 ASN A O 1
ATOM 2292 N N . VAL A 1 308 ? 113.650 36.990 63.813 1.00 36.47 308 VAL A N 1
ATOM 2293 C CA . VAL A 1 308 ? 113.748 38.455 63.646 1.00 36.40 308 VAL A CA 1
ATOM 2294 C C . VAL A 1 308 ? 114.966 38.861 64.483 1.00 36.99 308 VAL A C 1
ATOM 2295 O O . VAL A 1 308 ? 114.861 39.044 65.709 1.00 38.79 308 VAL A O 1
ATOM 2299 N N . PRO A 1 309 ? 116.151 38.812 63.896 1.00 36.04 309 PRO A N 1
ATOM 2300 C CA . PRO A 1 309 ? 117.395 39.123 64.558 1.00 36.90 309 PRO A CA 1
ATOM 2301 C C . PRO A 1 309 ? 117.389 40.634 64.802 1.00 38.13 309 PRO A C 1
ATOM 2302 O O . PRO A 1 309 ? 116.638 41.328 64.099 1.00 36.60 309 PRO A O 1
ATOM 2306 N N . THR A 1 310 ? 118.164 41.109 65.770 1.00 37.73 310 THR A N 1
ATOM 2307 C CA . THR A 1 310 ? 118.182 42.507 66.107 1.00 39.76 310 THR A CA 1
ATOM 2308 C C . THR A 1 310 ? 119.632 43.025 66.095 1.00 39.95 310 THR A C 1
ATOM 2309 O O . THR A 1 310 ? 120.606 42.293 66.313 1.00 37.84 310 THR A O 1
ATOM 2313 N N . ILE A 1 311 ? 119.739 44.293 65.746 1.00 39.05 311 ILE A N 1
ATOM 2314 C CA . ILE A 1 311 ? 121.007 45.020 65.724 1.00 40.68 311 ILE A CA 1
ATOM 2315 C C . ILE A 1 311 ? 120.900 46.095 66.801 1.00 40.67 311 ILE A C 1
ATOM 2316 O O . ILE A 1 311 ? 120.258 47.111 66.517 1.00 40.35 311 ILE A O 1
ATOM 2321 N N . ARG A 1 312 ? 121.476 45.852 67.965 1.00 39.93 312 ARG A N 1
ATOM 2322 C CA . ARG A 1 312 ? 121.358 46.768 69.080 1.00 40.85 312 ARG A CA 1
ATOM 2323 C C . ARG A 1 312 ? 122.565 47.681 69.268 1.00 42.12 312 ARG A C 1
ATOM 2324 O O . ARG A 1 312 ? 123.725 47.277 69.196 1.00 41.29 312 ARG A O 1
ATOM 2332 N N . HIS A 1 313 ? 122.266 48.952 69.528 1.00 41.90 313 HIS A N 1
ATOM 2333 C CA . HIS A 1 313 ? 123.281 49.968 69.782 1.00 41.26 313 HIS A CA 1
ATOM 2334 C C . HIS A 1 313 ? 123.890 49.724 71.151 1.00 40.83 313 HIS A C 1
ATOM 2335 O O . HIS A 1 313 ? 123.161 49.397 72.092 1.00 40.30 313 HIS A O 1
ATOM 2342 N N . ILE A 1 314 ? 125.184 49.978 71.345 1.00 41.70 314 ILE A N 1
ATOM 2343 C CA . ILE A 1 314 ? 125.840 49.754 72.630 1.00 41.70 314 ILE A CA 1
ATOM 2344 C C . ILE A 1 314 ? 125.115 50.272 73.857 1.00 42.00 314 ILE A C 1
ATOM 2345 O O . ILE A 1 314 ? 125.068 49.580 74.905 1.00 42.64 314 ILE A O 1
ATOM 2350 N N . LEU A 1 315 ? 124.537 51.466 73.851 1.00 43.02 315 LEU A N 1
ATOM 2351 C CA . LEU A 1 315 ? 123.859 51.972 75.047 1.00 44.24 315 LEU A CA 1
ATOM 2352 C C . LEU A 1 315 ? 122.605 51.188 75.402 1.00 45.24 315 LEU A C 1
ATOM 2353 O O . LEU A 1 315 ? 122.211 51.115 76.572 1.00 45.82 315 LEU A O 1
ATOM 2358 N N . LEU A 1 316 ? 121.957 50.560 74.419 1.00 45.86 316 LEU A N 1
ATOM 2359 C CA . LEU A 1 316 ? 120.754 49.790 74.788 1.00 47.77 316 LEU A CA 1
ATOM 2360 C C . LEU A 1 316 ? 121.201 48.659 75.704 1.00 47.96 316 LEU A C 1
ATOM 2361 O O . LEU A 1 316 ? 120.740 48.483 76.830 1.00 48.18 316 LEU A O 1
ATOM 2366 N N . ASP A 1 317 ? 122.238 47.920 75.310 1.00 48.49 317 ASP A N 1
ATOM 2367 C CA . ASP A 1 317 ? 122.806 46.876 76.166 1.00 48.02 317 ASP A CA 1
ATOM 2368 C C . ASP A 1 317 ? 123.411 47.467 77.431 1.00 47.88 317 ASP A C 1
ATOM 2369 O O . ASP A 1 317 ? 123.178 46.928 78.514 1.00 47.45 317 ASP A O 1
ATOM 2374 N N . ALA A 1 318 ? 124.129 48.589 77.325 1.00 47.15 318 ALA A N 1
ATOM 2375 C CA . ALA A 1 318 ? 124.713 49.234 78.490 1.00 46.74 318 ALA A CA 1
ATOM 2376 C C . ALA A 1 318 ? 123.662 49.642 79.503 1.00 46.88 318 ALA A C 1
ATOM 2377 O O . ALA A 1 318 ? 123.815 49.390 80.701 1.00 45.09 318 ALA A O 1
ATOM 2379 N N . ALA A 1 319 ? 122.561 50.246 79.012 1.00 46.91 319 ALA A N 1
ATOM 2380 C CA . ALA A 1 319 ? 121.467 50.673 79.868 1.00 46.95 319 ALA A CA 1
ATOM 2381 C C . ALA A 1 319 ? 120.789 49.499 80.532 1.00 48.25 319 ALA A C 1
ATOM 2382 O O . ALA A 1 319 ? 120.372 49.568 81.706 1.00 49.08 319 ALA A O 1
ATOM 2384 N N . VAL A 1 320 ? 120.699 48.349 79.850 1.00 48.68 320 VAL A N 1
ATOM 2385 C CA . VAL A 1 320 ? 120.136 47.178 80.531 1.00 50.48 320 VAL A CA 1
ATOM 2386 C C . VAL A 1 320 ? 120.956 46.858 81.782 1.00 51.92 320 VAL A C 1
ATOM 2387 O O . VAL A 1 320 ? 120.437 46.573 82.865 1.00 50.99 320 VAL A O 1
ATOM 2391 N N . LEU A 1 321 ? 122.275 46.881 81.643 1.00 54.72 321 LEU A N 1
ATOM 2392 C CA . LEU A 1 321 ? 123.200 46.586 82.725 1.00 55.99 321 LEU A CA 1
ATOM 2393 C C . LEU A 1 321 ? 123.352 47.662 83.790 1.00 56.87 321 LEU A C 1
ATOM 2394 O O . LEU A 1 321 ? 123.742 47.247 84.894 1.00 57.23 321 LEU A O 1
ATOM 2399 N N . GLY A 1 322 ? 123.091 48.939 83.546 1.00 56.38 322 GLY A N 1
ATOM 2400 C CA . GLY A 1 322 ? 123.219 49.942 84.610 1.00 56.97 322 GLY A CA 1
ATOM 2401 C C . GLY A 1 322 ? 122.764 51.322 84.152 1.00 57.21 322 GLY A C 1
ATOM 2402 O O . GLY A 1 322 ? 122.719 51.506 82.937 1.00 56.42 322 GLY A O 1
ATOM 2403 N N . ASP A 1 323 ? 122.467 52.245 85.067 1.00 58.14 323 ASP A N 1
ATOM 2404 C CA . ASP A 1 323 ? 122.002 53.578 84.656 1.00 59.24 323 ASP A CA 1
ATOM 2405 C C . ASP A 1 323 ? 123.131 54.471 84.154 1.00 58.98 323 ASP A C 1
ATOM 2406 O O . ASP A 1 323 ? 124.283 54.070 84.285 1.00 57.88 323 ASP A O 1
ATOM 2411 N N . LYS A 1 324 ? 122.827 55.652 83.609 1.00 58.99 324 LYS A N 1
ATOM 2412 C CA . LYS A 1 324 ? 123.854 56.528 83.083 1.00 60.20 324 LYS A CA 1
ATOM 2413 C C . LYS A 1 324 ? 124.927 56.893 84.112 1.00 62.17 324 LYS A C 1
ATOM 2414 O O . LYS A 1 324 ? 126.135 56.819 83.840 1.00 60.27 324 LYS A O 1
ATOM 2420 N N . ARG A 1 325 ? 124.500 57.227 85.326 1.00 64.48 325 ARG A N 1
ATOM 2421 C CA . ARG A 1 325 ? 125.359 57.630 86.424 1.00 67.25 325 ARG A CA 1
ATOM 2422 C C . ARG A 1 325 ? 126.391 56.562 86.754 1.00 67.08 325 ARG A C 1
ATOM 2423 O O . ARG A 1 325 ? 127.488 56.879 87.232 1.00 67.23 325 ARG A O 1
ATOM 2431 N N . SER A 1 326 ? 126.134 55.293 86.452 1.00 66.29 326 SER A N 1
ATOM 2432 C CA . SER A 1 326 ? 127.078 54.219 86.670 1.00 65.76 326 SER A CA 1
ATOM 2433 C C . SER A 1 326 ? 128.145 54.157 85.582 1.00 65.68 326 SER A C 1
ATOM 2434 O O . SER A 1 326 ? 129.130 53.442 85.797 1.00 65.21 326 SER A O 1
ATOM 2437 N N . TYR A 1 327 ? 128.020 54.870 84.474 1.00 65.57 327 TYR A N 1
ATOM 2438 C CA . TYR A 1 327 ? 129.058 54.863 83.455 1.00 66.13 327 TYR A CA 1
ATOM 2439 C C . TYR A 1 327 ? 129.742 56.227 83.308 1.00 67.51 327 TYR A C 1
ATOM 2440 O O . TYR A 1 327 ? 130.868 56.261 82.798 1.00 67.37 327 TYR A O 1
ATOM 2449 N N . SER A 1 328 ? 129.060 57.308 83.665 1.00 69.45 328 SER A N 1
ATOM 2450 C CA . SER A 1 328 ? 129.573 58.667 83.493 1.00 71.61 328 SER A CA 1
ATOM 2451 C C . SER A 1 328 ? 128.732 59.646 84.305 1.00 73.08 328 SER A C 1
ATOM 2452 O O . SER A 1 328 ? 127.565 59.330 84.596 1.00 74.05 328 SER A O 1
ATOM 2455 N N . SER A 1 329 ? 129.269 60.798 84.699 1.00 74.08 329 SER A N 1
ATOM 2456 C CA . SER A 1 329 ? 128.467 61.710 85.527 1.00 75.36 329 SER A CA 1
ATOM 2457 C C . SER A 1 329 ? 128.084 62.976 84.778 1.00 75.49 329 SER A C 1
ATOM 2458 O O . SER A 1 329 ? 127.476 63.890 85.333 1.00 75.81 329 SER A O 1
ATOM 2461 N N . ARG A 1 330 ? 128.381 62.999 83.482 1.00 75.71 330 ARG A N 1
ATOM 2462 C CA . ARG A 1 330 ? 128.015 64.116 82.618 1.00 75.75 330 ARG A CA 1
ATOM 2463 C C . ARG A 1 330 ? 126.495 64.157 82.444 1.00 75.39 330 ARG A C 1
ATOM 2464 O O . ARG A 1 330 ? 125.830 63.132 82.580 1.00 75.78 330 ARG A O 1
ATOM 2472 N N . THR A 1 331 ? 125.970 65.344 82.183 1.00 74.99 331 THR A N 1
ATOM 2473 C CA . THR A 1 331 ? 124.537 65.545 81.989 1.00 74.29 331 THR A CA 1
ATOM 2474 C C . THR A 1 331 ? 124.248 65.489 80.498 1.00 72.94 331 THR A C 1
ATOM 2475 O O . THR A 1 331 ? 123.171 65.100 80.066 1.00 74.07 331 THR A O 1
ATOM 2479 N N . GLU A 1 332 ? 125.263 65.888 79.737 1.00 70.83 332 GLU A N 1
ATOM 2480 C CA . GLU A 1 332 ? 125.190 65.895 78.290 1.00 68.68 332 GLU A CA 1
ATOM 2481 C C . GLU A 1 332 ? 125.420 64.500 77.712 1.00 66.79 332 GLU A C 1
ATOM 2482 O O . GLU A 1 332 ? 125.824 63.562 78.396 1.00 66.04 332 GLU A O 1
ATOM 2488 N N . PRO A 1 333 ? 125.120 64.368 76.427 1.00 65.57 333 PRO A N 1
ATOM 2489 C CA . PRO A 1 333 ? 125.259 63.115 75.717 1.00 64.37 333 PRO A CA 1
ATOM 2490 C C . PRO A 1 333 ? 126.681 62.589 75.739 1.00 63.33 333 PRO A C 1
ATOM 2491 O O . PRO A 1 333 ? 127.632 63.353 75.523 1.00 63.47 333 PRO A O 1
ATOM 2495 N N . LEU A 1 334 ? 126.826 61.286 75.967 1.00 61.34 334 LEU A N 1
ATOM 2496 C CA . LEU A 1 334 ? 128.137 60.659 75.955 1.00 59.91 334 LEU A CA 1
ATOM 2497 C C . LEU A 1 334 ? 128.742 60.819 74.567 1.00 59.11 334 LEU A C 1
ATOM 2498 O O . LEU A 1 334 ? 128.028 60.693 73.573 1.00 58.26 334 LEU A O 1
ATOM 2503 N N . SER A 1 335 ? 130.050 61.055 74.508 1.00 58.16 335 SER A N 1
ATOM 2504 C CA . SER A 1 335 ? 130.740 61.198 73.235 1.00 57.46 335 SER A CA 1
ATOM 2505 C C . SER A 1 335 ? 130.997 59.840 72.597 1.00 57.51 335 SER A C 1
ATOM 2506 O O . SER A 1 335 ? 130.938 58.800 73.252 1.00 56.64 335 SER A O 1
ATOM 2509 N N . ASP A 1 336 ? 131.414 59.866 71.342 1.00 58.98 336 ASP A N 1
ATOM 2510 C CA . ASP A 1 336 ? 131.793 58.687 70.585 1.00 60.94 336 ASP A CA 1
ATOM 2511 C C . ASP A 1 336 ? 132.858 57.883 71.324 1.00 60.69 336 ASP A C 1
ATOM 2512 O O . ASP A 1 336 ? 132.750 56.676 71.543 1.00 59.90 336 ASP A O 1
ATOM 2517 N N . GLU A 1 337 ? 133.888 58.596 71.770 1.00 60.18 337 GLU A N 1
ATOM 2518 C CA . GLU A 1 337 ? 134.983 58.045 72.555 1.00 59.89 337 GLU A CA 1
ATOM 2519 C C . GLU A 1 337 ? 134.504 57.359 73.822 1.00 58.64 337 GLU A C 1
ATOM 2520 O O . GLU A 1 337 ? 134.956 56.253 74.162 1.00 57.38 337 GLU A O 1
ATOM 2526 N N . GLU A 1 338 ? 133.556 57.938 74.555 1.00 58.12 338 GLU A N 1
ATOM 2527 C CA . GLU A 1 338 ? 133.008 57.284 75.744 1.00 59.11 338 GLU A CA 1
ATOM 2528 C C . GLU A 1 338 ? 132.203 56.040 75.368 1.00 57.46 338 GLU A C 1
ATOM 2529 O O . GLU A 1 338 ? 132.228 55.045 76.102 1.00 56.80 338 GLU A O 1
ATOM 2535 N N . LEU A 1 339 ? 131.555 56.069 74.199 1.00 56.07 339 LEU A N 1
ATOM 2536 C CA . LEU A 1 339 ? 130.788 54.891 73.753 1.00 54.04 339 LEU A CA 1
ATOM 2537 C C . LEU A 1 339 ? 131.756 53.747 73.481 1.00 53.12 339 LEU A C 1
ATOM 2538 O O . LEU A 1 339 ? 131.539 52.646 73.994 1.00 52.71 339 LEU A O 1
ATOM 2543 N N . ASP A 1 340 ? 132.883 53.999 72.811 1.00 52.00 340 ASP A N 1
ATOM 2544 C CA . ASP A 1 340 ? 133.895 52.980 72.583 1.00 52.46 340 ASP A CA 1
ATOM 2545 C C . ASP A 1 340 ? 134.416 52.391 73.896 1.00 51.75 340 ASP A C 1
ATOM 2546 O O . ASP A 1 340 ? 134.586 51.177 74.010 1.00 51.67 340 ASP A O 1
ATOM 2551 N N . LYS A 1 341 ? 134.597 53.178 74.938 1.00 51.13 341 LYS A N 1
ATOM 2552 C CA . LYS A 1 341 ? 135.079 52.701 76.231 1.00 51.11 341 LYS A CA 1
ATOM 2553 C C . LYS A 1 341 ? 134.059 51.783 76.890 1.00 51.30 341 LYS A C 1
ATOM 2554 O O . LYS A 1 341 ? 134.409 50.730 77.432 1.00 51.21 341 LYS A O 1
ATOM 2560 N N . ILE A 1 342 ? 132.770 52.157 76.814 1.00 50.12 342 ILE A N 1
ATOM 2561 C CA . ILE A 1 342 ? 131.734 51.301 77.395 1.00 47.99 342 ILE A CA 1
ATOM 2562 C C . ILE A 1 342 ? 131.732 49.958 76.681 1.00 47.96 342 ILE A C 1
ATOM 2563 O O . ILE A 1 342 ? 131.634 48.905 77.311 1.00 47.21 342 ILE A O 1
ATOM 2568 N N . ALA A 1 343 ? 131.867 49.946 75.358 1.00 47.61 343 ALA A N 1
ATOM 2569 C CA . ALA A 1 343 ? 131.886 48.741 74.557 1.00 48.61 343 ALA A CA 1
ATOM 2570 C C . ALA A 1 343 ? 132.975 47.791 75.051 1.00 50.18 343 ALA A C 1
ATOM 2571 O O . ALA A 1 343 ? 132.772 46.604 75.313 1.00 49.72 343 ALA A O 1
ATOM 2573 N N . LYS A 1 344 ? 134.183 48.343 75.164 1.00 52.31 344 LYS A N 1
ATOM 2574 C CA . LYS A 1 344 ? 135.352 47.635 75.684 1.00 53.16 344 LYS A CA 1
ATOM 2575 C C . LYS A 1 344 ? 135.088 47.086 77.073 1.00 53.90 344 LYS A C 1
ATOM 2576 O O . LYS A 1 344 ? 135.258 45.877 77.270 1.00 54.88 344 LYS A O 1
ATOM 2582 N N . GLN A 1 345 ? 134.573 47.870 78.015 1.00 55.33 345 GLN A N 1
ATOM 2583 C CA . GLN A 1 345 ? 134.254 47.378 79.346 1.00 57.11 345 GLN A CA 1
ATOM 2584 C C . GLN A 1 345 ? 133.284 46.196 79.331 1.00 56.89 345 GLN A C 1
ATOM 2585 O O . GLN A 1 345 ? 133.398 45.292 80.167 1.00 57.16 345 GLN A O 1
ATOM 2591 N N . LEU A 1 346 ? 132.303 46.205 78.435 1.00 56.44 346 LEU A N 1
ATOM 2592 C CA . LEU A 1 346 ? 131.305 45.132 78.390 1.00 56.21 346 LEU A CA 1
ATOM 2593 C C . LEU A 1 346 ? 131.698 44.022 77.431 1.00 55.19 346 LEU A C 1
ATOM 2594 O O . LEU A 1 346 ? 131.002 43.016 77.286 1.00 54.08 346 LEU A O 1
ATOM 2599 N N . ASN A 1 347 ? 132.771 44.216 76.655 1.00 55.48 347 ASN A N 1
ATOM 2600 C CA . ASN A 1 347 ? 133.150 43.218 75.658 1.00 55.55 347 ASN A CA 1
ATOM 2601 C C . ASN A 1 347 ? 132.105 43.112 74.549 1.00 53.38 347 ASN A C 1
ATOM 2602 O O . ASN A 1 347 ? 131.784 42.026 74.064 1.00 52.29 347 ASN A O 1
ATOM 2607 N N . LEU A 1 348 ? 131.603 44.272 74.135 1.00 50.42 348 LEU A N 1
ATOM 2608 C CA . LEU A 1 348 ? 130.587 44.339 73.090 1.00 49.01 348 LEU A CA 1
ATOM 2609 C C . LEU A 1 348 ? 131.117 45.254 71.993 1.00 48.87 348 LEU A C 1
ATOM 2610 O O . LEU A 1 348 ? 132.187 45.853 72.197 1.00 48.73 348 LEU A O 1
ATOM 2615 N N . GLY A 1 349 ? 130.401 45.368 70.886 1.00 46.60 349 GLY A N 1
ATOM 2616 C CA . GLY A 1 349 ? 130.855 46.271 69.822 1.00 44.99 349 GLY A CA 1
ATOM 2617 C C . GLY A 1 349 ? 130.052 47.568 69.971 1.00 44.12 349 GLY A C 1
ATOM 2618 O O . GLY A 1 349 ? 129.242 47.683 70.896 1.00 43.89 349 GLY A O 1
ATOM 2619 N N . ARG A 1 350 ? 130.188 48.473 69.014 1.00 44.17 350 ARG A N 1
ATOM 2620 C CA . ARG A 1 350 ? 129.330 49.681 69.014 1.00 44.25 350 ARG A CA 1
ATOM 2621 C C . ARG A 1 350 ? 127.907 49.285 68.578 1.00 43.63 350 ARG A C 1
ATOM 2622 O O . ARG A 1 350 ? 126.913 49.941 68.913 1.00 42.74 350 ARG A O 1
ATOM 2630 N N . TRP A 1 351 ? 127.783 48.235 67.765 1.00 42.50 351 TRP A N 1
ATOM 2631 C CA . TRP A 1 351 ? 126.545 47.639 67.284 1.00 41.48 351 TRP A CA 1
ATOM 2632 C C . TRP A 1 351 ? 126.631 46.149 67.611 1.00 43.34 351 TRP A C 1
ATOM 2633 O O . TRP A 1 351 ? 127.757 45.622 67.609 1.00 43.84 351 TRP A O 1
ATOM 2644 N N . ASN A 1 352 ? 125.534 45.503 68.014 1.00 42.35 352 ASN A N 1
ATOM 2645 C CA . ASN A 1 352 ? 125.597 44.114 68.465 1.00 41.71 352 ASN A CA 1
ATOM 2646 C C . ASN A 1 352 ? 124.471 43.317 67.826 1.00 41.75 352 ASN A C 1
ATOM 2647 O O . ASN A 1 352 ? 123.302 43.709 67.960 1.00 41.51 352 ASN A O 1
ATOM 2652 N N . PHE A 1 353 ? 124.811 42.305 67.036 1.00 41.24 353 PHE A N 1
ATOM 2653 C CA . PHE A 1 353 ? 123.803 41.547 66.294 1.00 41.15 353 PHE A CA 1
ATOM 2654 C C . PHE A 1 353 ? 123.411 40.288 67.057 1.00 42.25 353 PHE A C 1
ATOM 2655 O O . PHE A 1 353 ? 124.229 39.435 67.430 1.00 42.28 353 PHE A O 1
ATOM 2663 N N . TYR A 1 354 ? 122.125 40.190 67.427 1.00 40.72 354 TYR A N 1
ATOM 2664 C CA . TYR A 1 354 ? 121.600 39.060 68.182 1.00 40.19 354 TYR A CA 1
ATOM 2665 C C . TYR A 1 354 ? 120.706 38.205 67.288 1.00 40.20 354 TYR A C 1
ATOM 2666 O O . TYR A 1 354 ? 119.788 38.776 66.708 1.00 39.17 354 TYR A O 1
ATOM 2675 N N . GLY A 1 355 ? 120.968 36.904 67.217 1.00 38.29 355 GLY A N 1
ATOM 2676 C CA . GLY A 1 355 ? 120.182 36.046 66.341 1.00 39.06 355 GLY A CA 1
ATOM 2677 C C . GLY A 1 355 ? 120.023 34.622 66.846 1.00 38.77 355 GLY A C 1
ATOM 2678 O O . GLY A 1 355 ? 120.554 34.326 67.917 1.00 37.28 355 GLY A O 1
ATOM 2679 N N . ALA A 1 356 ? 119.361 33.752 66.082 1.00 39.65 356 ALA A N 1
ATOM 2680 C CA . ALA A 1 356 ? 119.206 32.354 66.525 1.00 39.86 356 ALA A CA 1
ATOM 2681 C C . ALA A 1 356 ? 118.966 31.406 65.362 1.00 40.36 356 ALA A C 1
ATOM 2682 O O . ALA A 1 356 ? 118.488 31.778 64.315 1.00 40.82 356 ALA A O 1
ATOM 2684 N N . LEU A 1 357 ? 119.372 30.155 65.512 1.00 41.88 357 LEU A N 1
ATOM 2685 C CA . LEU A 1 357 ? 119.280 29.093 64.527 1.00 41.49 357 LEU A CA 1
ATOM 2686 C C . LEU A 1 357 ? 118.370 28.048 65.190 1.00 40.67 357 LEU A C 1
ATOM 2687 O O . LEU A 1 357 ? 118.365 27.856 66.392 1.00 40.31 357 LEU A O 1
ATOM 2692 N N . TYR A 1 358 ? 117.491 27.535 64.370 1.00 39.14 358 TYR A N 1
ATOM 2693 C CA . TYR A 1 358 ? 116.452 26.628 64.809 1.00 39.89 358 TYR A CA 1
ATOM 2694 C C . TYR A 1 358 ? 116.513 25.324 64.026 1.00 40.14 358 TYR A C 1
ATOM 2695 O O . TYR A 1 358 ? 116.730 25.325 62.816 1.00 39.70 358 TYR A O 1
ATOM 2704 N N . GLY A 1 359 ? 116.154 24.202 64.632 1.00 41.22 359 GLY A N 1
ATOM 2705 C CA . GLY A 1 359 ? 116.101 22.950 63.855 1.00 43.45 359 GLY A CA 1
ATOM 2706 C C . GLY A 1 359 ? 117.292 22.029 64.076 1.00 44.69 359 GLY A C 1
ATOM 2707 O O . GLY A 1 359 ? 118.137 22.202 64.934 1.00 43.90 359 GLY A O 1
ATOM 2708 N N . PRO A 1 360 ? 117.290 20.914 63.343 1.00 45.98 360 PRO A N 1
ATOM 2709 C CA . PRO A 1 360 ? 118.283 19.860 63.526 1.00 47.71 360 PRO A CA 1
ATOM 2710 C C . PRO A 1 360 ? 119.721 20.368 63.451 1.00 47.96 360 PRO A C 1
ATOM 2711 O O . PRO A 1 360 ? 120.074 21.131 62.548 1.00 48.82 360 PRO A O 1
ATOM 2715 N N . GLU A 1 361 ? 120.583 19.771 64.267 1.00 48.07 361 GLU A N 1
ATOM 2716 C CA . GLU A 1 361 ? 122.005 20.172 64.256 1.00 49.13 361 GLU A CA 1
ATOM 2717 C C . GLU A 1 361 ? 122.608 20.260 62.870 1.00 48.73 361 GLU A C 1
ATOM 2718 O O . GLU A 1 361 ? 123.224 21.278 62.521 1.00 48.78 361 GLU A O 1
ATOM 2724 N N . PRO A 1 362 ? 122.480 19.243 62.019 1.00 48.63 362 PRO A N 1
ATOM 2725 C CA . PRO A 1 362 ? 123.029 19.264 60.679 1.00 48.07 362 PRO A CA 1
ATOM 2726 C C . PRO A 1 362 ? 122.615 20.466 59.860 1.00 48.65 362 PRO A C 1
ATOM 2727 O O . PRO A 1 362 ? 123.441 21.005 59.098 1.00 49.73 362 PRO A O 1
ATOM 2731 N N . ILE A 1 363 ? 121.371 20.940 59.956 1.00 48.37 363 ILE A N 1
ATOM 2732 C CA . ILE A 1 363 ? 120.970 22.135 59.208 1.00 46.08 363 ILE A CA 1
ATOM 2733 C C . ILE A 1 363 ? 121.499 23.381 59.892 1.00 45.12 363 ILE A C 1
ATOM 2734 O O . ILE A 1 363 ? 121.978 24.306 59.226 1.00 46.02 363 ILE A O 1
ATOM 2739 N N . ARG A 1 364 ? 121.470 23.457 61.219 1.00 44.96 364 ARG A N 1
ATOM 2740 C CA . ARG A 1 364 ? 121.961 24.646 61.908 1.00 46.53 364 ARG A CA 1
ATOM 2741 C C . ARG A 1 364 ? 123.440 24.872 61.604 1.00 47.23 364 ARG A C 1
ATOM 2742 O O . ARG A 1 364 ? 123.897 26.005 61.431 1.00 45.74 364 ARG A O 1
ATOM 2750 N N . ARG A 1 365 ? 124.203 23.776 61.573 1.00 47.87 365 ARG A N 1
ATOM 2751 C CA . ARG A 1 365 ? 125.634 23.841 61.331 1.00 49.77 365 ARG A CA 1
ATOM 2752 C C . ARG A 1 365 ? 125.897 24.510 59.989 1.00 48.18 365 ARG A C 1
ATOM 2753 O O . ARG A 1 365 ? 126.698 25.435 59.907 1.00 47.65 365 ARG A O 1
ATOM 2761 N N . VAL A 1 366 ? 125.217 24.072 58.940 1.00 47.69 366 VAL A N 1
ATOM 2762 C CA . VAL A 1 366 ? 125.378 24.632 57.607 1.00 48.16 366 VAL A CA 1
ATOM 2763 C C . VAL A 1 366 ? 125.047 26.121 57.541 1.00 48.44 366 VAL A C 1
ATOM 2764 O O . VAL A 1 366 ? 125.767 26.900 56.907 1.00 48.94 366 VAL A O 1
ATOM 2768 N N . LEU A 1 367 ? 123.972 26.531 58.210 1.00 47.52 367 LEU A N 1
ATOM 2769 C CA . LEU A 1 367 ? 123.569 27.941 58.193 1.00 46.51 367 LEU A CA 1
ATOM 2770 C C . LEU A 1 367 ? 124.509 28.780 59.045 1.00 45.96 367 LEU A C 1
ATOM 2771 O O . LEU A 1 367 ? 124.855 29.919 58.722 1.00 44.01 367 LEU A O 1
ATOM 2776 N N . TRP A 1 368 ? 124.927 28.201 60.173 1.00 46.78 368 TRP A N 1
ATOM 2777 C CA . TRP A 1 368 ? 125.876 28.896 61.042 1.00 48.12 368 TRP A CA 1
ATOM 2778 C C . TRP A 1 368 ? 127.178 29.152 60.280 1.00 48.80 368 TRP A C 1
ATOM 2779 O O . TRP A 1 368 ? 127.677 30.290 60.254 1.00 47.78 368 TRP A O 1
ATOM 2790 N N . GLU A 1 369 ? 127.701 28.191 59.522 1.00 49.91 369 GLU A N 1
ATOM 2791 C CA . GLU A 1 369 ? 128.947 28.444 58.767 1.00 51.41 369 GLU A CA 1
ATOM 2792 C C . GLU A 1 369 ? 128.725 29.552 57.743 1.00 49.92 369 GLU A C 1
ATOM 2793 O O . GLU A 1 369 ? 129.562 30.423 57.501 1.00 49.08 369 GLU A O 1
ATOM 2799 N N . THR A 1 370 ? 127.565 29.571 57.102 1.00 48.62 370 THR A N 1
ATOM 2800 C CA . THR A 1 370 ? 127.194 30.608 56.151 1.00 47.47 370 THR A CA 1
ATOM 2801 C C . THR A 1 370 ? 127.155 31.975 56.847 1.00 46.70 370 THR A C 1
ATOM 2802 O O . THR A 1 370 ? 127.761 32.939 56.368 1.00 45.03 370 THR A O 1
ATOM 2806 N N . ILE A 1 371 ? 126.502 32.061 57.998 1.00 46.67 371 ILE A N 1
ATOM 2807 C CA . ILE A 1 371 ? 126.454 33.293 58.771 1.00 47.04 371 ILE A CA 1
ATOM 2808 C C . ILE A 1 371 ? 127.851 33.742 59.189 1.00 47.63 371 ILE A C 1
ATOM 2809 O O . ILE A 1 371 ? 128.166 34.905 58.914 1.00 46.53 371 ILE A O 1
ATOM 2814 N N . LYS A 1 372 ? 128.656 32.920 59.852 1.00 47.54 372 LYS A N 1
ATOM 2815 C CA . LYS A 1 372 ? 130.017 33.273 60.224 1.00 47.90 372 LYS A CA 1
ATOM 2816 C C . LYS A 1 372 ? 130.866 33.724 59.032 1.00 48.05 372 LYS A C 1
ATOM 2817 O O . LYS A 1 372 ? 131.616 34.700 59.089 1.00 47.46 372 LYS A O 1
ATOM 2823 N N . ASP A 1 373 ? 130.839 32.951 57.956 1.00 48.83 373 ASP A N 1
ATOM 2824 C CA . ASP A 1 373 ? 131.621 33.281 56.763 1.00 50.69 373 ASP A CA 1
ATOM 2825 C C . ASP A 1 373 ? 131.287 34.677 56.263 1.00 50.29 373 ASP A C 1
ATOM 2826 O O . ASP A 1 373 ? 132.181 35.453 55.914 1.00 49.26 373 ASP A O 1
ATOM 2831 N N . ALA A 1 374 ? 130.000 35.001 56.154 1.00 48.49 374 ALA A N 1
ATOM 2832 C CA . ALA A 1 374 ? 129.565 36.283 55.627 1.00 46.42 374 ALA A CA 1
ATOM 2833 C C . ALA A 1 374 ? 129.956 37.418 56.542 1.00 44.90 374 ALA A C 1
ATOM 2834 O O . ALA A 1 374 ? 130.451 38.413 56.026 1.00 45.79 374 ALA A O 1
ATOM 2836 N N . PHE A 1 375 ? 129.746 37.272 57.850 1.00 43.84 375 PHE A N 1
ATOM 2837 C CA . PHE A 1 375 ? 130.060 38.333 58.785 1.00 44.26 375 PHE A CA 1
ATOM 2838 C C . PHE A 1 375 ? 131.549 38.544 58.976 1.00 46.52 375 PHE A C 1
ATOM 2839 O O . PHE A 1 375 ? 131.980 39.628 59.396 1.00 46.67 375 PHE A O 1
ATOM 2847 N N . SER A 1 376 ? 132.411 37.577 58.683 1.00 46.74 376 SER A N 1
ATOM 2848 C CA . SER A 1 376 ? 133.857 37.691 58.809 1.00 49.28 376 SER A CA 1
ATOM 2849 C C . SER A 1 376 ? 134.449 38.728 57.874 1.00 49.70 376 SER A C 1
ATOM 2850 O O . SER A 1 376 ? 135.612 39.086 58.014 1.00 50.76 376 SER A O 1
ATOM 2853 N N . ALA A 1 377 ? 133.690 39.248 56.916 1.00 50.55 377 ALA A N 1
ATOM 2854 C CA . ALA A 1 377 ? 134.116 40.285 56.002 1.00 51.23 377 ALA A CA 1
ATOM 2855 C C . ALA A 1 377 ? 134.266 41.622 56.718 1.00 51.15 377 ALA A C 1
ATOM 2856 O O . ALA A 1 377 ? 134.928 42.489 56.152 1.00 51.49 377 ALA A O 1
ATOM 2858 N N . ILE A 1 378 ? 133.731 41.777 57.921 1.00 51.06 378 ILE A N 1
ATOM 2859 C CA . ILE A 1 378 ? 133.888 42.952 58.754 1.00 50.39 378 ILE A CA 1
ATOM 2860 C C . ILE A 1 378 ? 135.005 42.688 59.759 1.00 50.18 378 ILE A C 1
ATOM 2861 O O . ILE A 1 378 ? 134.923 41.719 60.494 1.00 49.45 378 ILE A O 1
ATOM 2866 N N . PRO A 1 379 ? 136.004 43.565 59.798 1.00 50.52 379 PRO A N 1
ATOM 2867 C CA . PRO A 1 379 ? 137.162 43.354 60.646 1.00 49.98 379 PRO A CA 1
ATOM 2868 C C . PRO A 1 379 ? 136.833 43.384 62.125 1.00 50.16 379 PRO A C 1
ATOM 2869 O O . PRO A 1 379 ? 135.941 44.135 62.544 1.00 49.24 379 PRO A O 1
ATOM 2873 N N . GLY A 1 380 ? 137.489 42.515 62.898 1.00 48.61 380 GLY A N 1
ATOM 2874 C CA . GLY A 1 380 ? 137.322 42.482 64.337 1.00 49.08 380 GLY A CA 1
ATOM 2875 C C . GLY A 1 380 ? 135.965 42.003 64.833 1.00 50.15 380 GLY A C 1
ATOM 2876 O O . GLY A 1 380 ? 135.553 42.293 65.970 1.00 50.35 380 GLY A O 1
ATOM 2877 N N . VAL A 1 381 ? 135.254 41.300 63.954 1.00 49.74 381 VAL A N 1
ATOM 2878 C CA . VAL A 1 381 ? 133.954 40.732 64.371 1.00 50.66 381 VAL A CA 1
ATOM 2879 C C . VAL A 1 381 ? 134.255 39.600 65.349 1.00 49.82 381 VAL A C 1
ATOM 2880 O O . VAL A 1 381 ? 135.269 38.919 65.172 1.00 49.69 381 VAL A O 1
ATOM 2884 N N . LYS A 1 382 ? 133.480 39.392 66.392 1.00 50.03 382 LYS A N 1
ATOM 2885 C CA . LYS A 1 382 ? 133.670 38.284 67.326 1.00 49.14 382 LYS A CA 1
ATOM 2886 C C . LYS A 1 382 ? 132.323 37.571 67.472 1.00 48.01 382 LYS A C 1
ATOM 2887 O O . LYS A 1 382 ? 131.277 38.210 67.360 1.00 45.92 382 LYS A O 1
ATOM 2893 N N . PHE A 1 383 ? 132.328 36.264 67.648 1.00 47.27 383 PHE A N 1
ATOM 2894 C CA . PHE A 1 383 ? 131.133 35.460 67.778 1.00 46.44 383 PHE A CA 1
ATOM 2895 C C . PHE A 1 383 ? 131.016 34.795 69.141 1.00 46.86 383 PHE A C 1
ATOM 2896 O O . PHE A 1 383 ? 132.018 34.226 69.599 1.00 45.94 383 PHE A O 1
ATOM 2904 N N . TYR A 1 384 ? 129.860 34.912 69.793 1.00 45.57 384 TYR A N 1
ATOM 2905 C CA . TYR A 1 384 ? 129.603 34.309 71.078 1.00 46.23 384 TYR A CA 1
ATOM 2906 C C . TYR A 1 384 ? 128.296 33.505 71.179 1.00 46.23 384 TYR A C 1
ATOM 2907 O O . TYR A 1 384 ? 127.263 33.901 70.623 1.00 45.90 384 TYR A O 1
ATOM 2916 N N . PHE A 1 385 ? 128.331 32.467 72.000 1.00 44.87 385 PHE A N 1
ATOM 2917 C CA . PHE A 1 385 ? 127.125 31.698 72.355 1.00 45.01 385 PHE A CA 1
ATOM 2918 C C . PHE A 1 385 ? 126.889 32.098 73.815 1.00 45.27 385 PHE A C 1
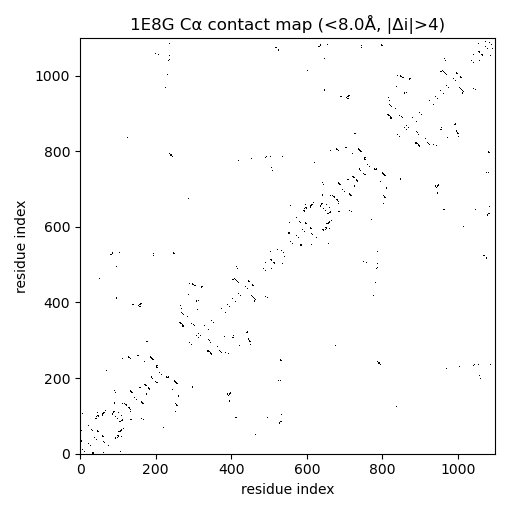ATOM 2919 O O . PHE A 1 385 ? 127.816 32.678 74.412 1.00 44.98 385 PHE A O 1
ATOM 2927 N N . PRO A 1 386 ? 125.698 31.929 74.368 1.00 46.01 386 PRO A N 1
ATOM 2928 C CA . PRO A 1 386 ? 125.385 32.364 75.710 1.00 47.01 386 PRO A CA 1
ATOM 2929 C C . PRO A 1 386 ? 126.414 32.009 76.771 1.00 49.59 386 PRO A C 1
ATOM 2930 O O . PRO A 1 386 ? 126.761 32.826 77.632 1.00 47.77 386 PRO A O 1
ATOM 2934 N N . GLU A 1 387 ? 126.910 30.774 76.733 1.00 51.52 387 GLU A N 1
ATOM 2935 C CA . GLU A 1 387 ? 127.881 30.226 77.642 1.00 55.53 387 GLU A CA 1
ATOM 2936 C C . GLU A 1 387 ? 129.216 30.965 77.661 1.00 55.92 387 GLU A C 1
ATOM 2937 O O . GLU A 1 387 ? 129.921 30.915 78.672 1.00 56.76 387 GLU A O 1
ATOM 2943 N N . ASP A 1 388 ? 129.597 31.641 76.586 1.00 55.41 388 ASP A N 1
ATOM 2944 C CA . ASP A 1 388 ? 130.833 32.374 76.461 1.00 54.53 388 ASP A CA 1
ATOM 2945 C C . ASP A 1 388 ? 130.745 33.793 76.999 1.00 54.11 388 ASP A C 1
ATOM 2946 O O . ASP A 1 388 ? 131.687 34.557 76.799 1.00 53.85 388 ASP A O 1
ATOM 2951 N N . THR A 1 389 ? 129.618 34.178 77.576 1.00 53.76 389 THR A N 1
ATOM 2952 C CA . THR A 1 389 ? 129.403 35.528 78.084 1.00 52.85 389 THR A CA 1
ATOM 2953 C C . THR A 1 389 ? 129.146 35.453 79.577 1.00 53.47 389 THR A C 1
ATOM 2954 O O . THR A 1 389 ? 128.840 34.380 80.092 1.00 52.62 389 THR A O 1
ATOM 2958 N N . PRO A 1 390 ? 129.237 36.574 80.274 1.00 55.41 390 PRO A N 1
ATOM 2959 C CA . PRO A 1 390 ? 128.992 36.628 81.705 1.00 56.78 390 PRO A CA 1
ATOM 2960 C C . PRO A 1 390 ? 127.536 36.330 82.033 1.00 59.26 390 PRO A C 1
ATOM 2961 O O . PRO A 1 390 ? 126.648 36.334 81.180 1.00 58.98 390 PRO A O 1
ATOM 2965 N N . GLU A 1 391 ? 127.275 36.122 83.311 1.00 60.67 391 GLU A N 1
ATOM 2966 C CA . GLU A 1 391 ? 125.987 35.790 83.864 1.00 62.30 391 GLU A CA 1
ATOM 2967 C C . GLU A 1 391 ? 124.902 36.833 83.662 1.00 61.72 391 GLU A C 1
ATOM 2968 O O . GLU A 1 391 ? 123.734 36.473 83.520 1.00 62.28 391 GLU A O 1
ATOM 2974 N N . ASN A 1 392 ? 125.249 38.110 83.691 1.00 60.44 392 ASN A N 1
ATOM 2975 C CA . ASN A 1 392 ? 124.315 39.212 83.555 1.00 59.19 392 ASN A CA 1
ATOM 2976 C C . ASN A 1 392 ? 124.180 39.701 82.118 1.00 57.16 392 ASN A C 1
ATOM 2977 O O . ASN A 1 392 ? 123.618 40.771 81.881 1.00 57.81 392 ASN A O 1
ATOM 2982 N N . SER A 1 393 ? 124.723 38.967 81.154 1.00 54.66 393 SER A N 1
ATOM 2983 C CA . SER A 1 393 ? 124.703 39.406 79.773 1.00 52.25 393 SER A CA 1
ATOM 2984 C C . SER A 1 393 ? 123.305 39.472 79.155 1.00 50.73 393 SER A C 1
ATOM 2985 O O . SER A 1 393 ? 122.399 38.731 79.476 1.00 49.37 393 SER A O 1
ATOM 2988 N N . VAL A 1 394 ? 123.205 40.351 78.157 1.00 50.47 394 VAL A N 1
ATOM 2989 C CA . VAL A 1 394 ? 121.992 40.508 77.375 1.00 48.75 394 VAL A CA 1
ATOM 2990 C C . VAL A 1 394 ? 121.794 39.255 76.533 1.00 48.42 394 VAL A C 1
ATOM 2991 O O . VAL A 1 394 ? 120.660 38.800 76.366 1.00 47.23 394 VAL A O 1
ATOM 2995 N N . LEU A 1 395 ? 122.874 38.642 76.039 1.00 47.68 395 LEU A N 1
ATOM 2996 C CA . LEU A 1 395 ? 122.737 37.429 75.239 1.00 48.44 395 LEU A CA 1
ATOM 2997 C C . LEU A 1 395 ? 122.008 36.324 75.998 1.00 48.88 395 LEU A C 1
ATOM 2998 O O . LEU A 1 395 ? 121.229 35.588 75.380 1.00 48.37 395 LEU A O 1
ATOM 3003 N N . ARG A 1 396 ? 122.254 36.215 77.306 1.00 48.58 396 ARG A N 1
ATOM 3004 C CA . ARG A 1 396 ? 121.615 35.200 78.123 1.00 49.35 396 ARG A CA 1
ATOM 3005 C C . ARG A 1 396 ? 120.128 35.508 78.257 1.00 48.58 396 ARG A C 1
ATOM 3006 O O . ARG A 1 396 ? 119.357 34.561 78.217 1.00 47.60 396 ARG A O 1
ATOM 3014 N N . VAL A 1 397 ? 119.772 36.784 78.370 1.00 47.88 397 VAL A N 1
ATOM 3015 C CA . VAL A 1 397 ? 118.371 37.181 78.417 1.00 47.01 397 VAL A CA 1
ATOM 3016 C C . VAL A 1 397 ? 117.752 36.913 77.055 1.00 46.14 397 VAL A C 1
ATOM 3017 O O . VAL A 1 397 ? 116.722 36.223 77.002 1.00 47.73 397 VAL A O 1
ATOM 3021 N N . ARG A 1 398 ? 118.383 37.352 75.977 1.00 44.62 398 ARG A N 1
ATOM 3022 C CA . ARG A 1 398 ? 117.800 37.149 74.642 1.00 44.58 398 ARG A CA 1
ATOM 3023 C C . ARG A 1 398 ? 117.745 35.714 74.182 1.00 44.84 398 ARG A C 1
ATOM 3024 O O . ARG A 1 398 ? 116.916 35.288 73.352 1.00 45.15 398 ARG A O 1
ATOM 3032 N N . ASP A 1 399 ? 118.568 34.841 74.757 1.00 44.23 399 ASP A N 1
ATOM 3033 C CA . ASP A 1 399 ? 118.544 33.407 74.485 1.00 42.81 399 ASP A CA 1
ATOM 3034 C C . ASP A 1 399 ? 117.170 32.876 74.888 1.00 42.04 399 ASP A C 1
ATOM 3035 O O . ASP A 1 399 ? 116.599 32.037 74.193 1.00 41.64 399 ASP A O 1
ATOM 3040 N N . LYS A 1 400 ? 116.616 33.382 75.995 1.00 41.99 400 LYS A N 1
ATOM 3041 C CA . LYS A 1 400 ? 115.270 32.999 76.410 1.00 42.44 400 LYS A CA 1
ATOM 3042 C C . LYS A 1 400 ? 114.233 33.635 75.478 1.00 41.30 400 LYS A C 1
ATOM 3043 O O . LYS A 1 400 ? 113.369 32.913 74.971 1.00 39.06 400 LYS A O 1
ATOM 3049 N N . THR A 1 401 ? 114.409 34.925 75.177 1.00 40.23 401 THR A N 1
ATOM 3050 C CA . THR A 1 401 ? 113.476 35.650 74.326 1.00 40.41 401 THR A CA 1
ATOM 3051 C C . THR A 1 401 ? 113.293 34.996 72.964 1.00 40.20 401 THR A C 1
ATOM 3052 O O . THR A 1 401 ? 112.160 34.765 72.511 1.00 38.46 401 THR A O 1
ATOM 3056 N N . MET A 1 402 ? 114.400 34.600 72.327 1.00 38.73 402 MET A N 1
ATOM 3057 C CA . MET A 1 402 ? 114.331 34.005 70.998 1.00 37.82 402 MET A CA 1
ATOM 3058 C C . MET A 1 402 ? 113.851 32.556 70.945 1.00 37.99 402 MET A C 1
ATOM 3059 O O . MET A 1 402 ? 113.712 31.998 69.839 1.00 37.93 402 MET A O 1
ATOM 3064 N N . GLN A 1 403 ? 113.454 31.977 72.051 1.00 37.41 403 GLN A N 1
ATOM 3065 C CA . GLN A 1 403 ? 112.852 30.666 72.139 1.00 39.97 403 GLN A CA 1
ATOM 3066 C C . GLN A 1 403 ? 111.465 30.803 72.785 1.00 40.66 403 GLN A C 1
ATOM 3067 O O . GLN A 1 403 ? 110.843 29.836 73.216 1.00 39.06 403 GLN A O 1
ATOM 3073 N N . GLY A 1 404 ? 110.980 32.055 72.883 1.00 40.47 404 GLY A N 1
ATOM 3074 C CA . GLY A 1 404 ? 109.678 32.345 73.422 1.00 40.59 404 GLY A CA 1
ATOM 3075 C C . GLY A 1 404 ? 109.474 32.330 74.921 1.00 41.34 404 GLY A C 1
ATOM 3076 O O . GLY A 1 404 ? 108.324 32.211 75.376 1.00 39.92 404 GLY A O 1
ATOM 3077 N N . ILE A 1 405 ? 110.553 32.447 75.690 1.00 42.18 405 ILE A N 1
ATOM 3078 C CA . ILE A 1 405 ? 110.436 32.494 77.150 1.00 43.49 405 ILE A CA 1
ATOM 3079 C C . ILE A 1 405 ? 110.456 33.948 77.612 1.00 45.42 405 ILE A C 1
ATOM 3080 O O . ILE A 1 405 ? 111.398 34.669 77.327 1.00 43.34 405 ILE A O 1
ATOM 3085 N N . PRO A 1 406 ? 109.434 34.348 78.352 1.00 48.13 406 PRO A N 1
ATOM 3086 C CA . PRO A 1 406 ? 109.294 35.711 78.819 1.00 50.45 406 PRO A CA 1
ATOM 3087 C C . PRO A 1 406 ? 110.212 36.140 79.938 1.00 52.79 406 PRO A C 1
ATOM 3088 O O . PRO A 1 406 ? 110.471 35.386 80.878 1.00 53.48 406 PRO A O 1
ATOM 3092 N N . THR A 1 407 ? 110.723 37.369 79.849 1.00 54.74 407 THR A N 1
ATOM 3093 C CA . THR A 1 407 ? 111.616 37.977 80.818 1.00 57.01 407 THR A CA 1
ATOM 3094 C C . THR A 1 407 ? 111.224 39.440 81.043 1.00 58.70 407 THR A C 1
ATOM 3095 O O . THR A 1 407 ? 110.310 39.976 80.410 1.00 58.64 407 THR A O 1
ATOM 3099 N N . TYR A 1 408 ? 111.857 40.091 82.023 1.00 60.03 408 TYR A N 1
ATOM 3100 C CA . TYR A 1 408 ? 111.593 41.472 82.396 1.00 61.06 408 TYR A CA 1
ATOM 3101 C C . TYR A 1 408 ? 112.872 42.291 82.534 1.00 61.52 408 TYR A C 1
ATOM 3102 O O . TYR A 1 408 ? 112.850 43.433 82.984 1.00 60.94 408 TYR A O 1
ATOM 3111 N N . ASP A 1 409 ? 113.997 41.705 82.154 1.00 62.30 409 ASP A N 1
ATOM 3112 C CA . ASP A 1 409 ? 115.301 42.356 82.268 1.00 62.76 409 ASP A CA 1
ATOM 3113 C C . ASP A 1 409 ? 115.403 43.666 81.503 1.00 62.49 409 ASP A C 1
ATOM 3114 O O . ASP A 1 409 ? 115.828 44.698 82.019 1.00 61.35 409 ASP A O 1
ATOM 3119 N N . GLU A 1 410 ? 114.923 43.684 80.263 1.00 62.27 410 GLU A N 1
ATOM 3120 C CA . GLU A 1 410 ? 114.973 44.846 79.394 1.00 61.95 410 GLU A CA 1
ATOM 3121 C C . GLU A 1 410 ? 114.253 46.077 79.881 1.00 60.72 410 GLU A C 1
ATOM 3122 O O . GLU A 1 410 ? 114.545 47.167 79.361 1.00 60.31 410 GLU A O 1
ATOM 3128 N N . LEU A 1 411 ? 113.448 46.051 80.930 1.00 59.80 411 LEU A N 1
ATOM 3129 C CA . LEU A 1 411 ? 112.813 47.220 81.500 1.00 60.03 411 LEU A CA 1
ATOM 3130 C C . LEU A 1 411 ? 113.836 48.173 82.124 1.00 59.51 411 LEU A C 1
ATOM 3131 O O . LEU A 1 411 ? 113.631 49.379 82.266 1.00 58.98 411 LEU A O 1
ATOM 3136 N N . LYS A 1 412 ? 114.975 47.625 82.532 1.00 58.83 412 LYS A N 1
ATOM 3137 C CA . LYS A 1 412 ? 116.033 48.406 83.152 1.00 59.02 412 LYS A CA 1
ATOM 3138 C C . LYS A 1 412 ? 116.567 49.530 82.286 1.00 58.30 412 LYS A C 1
ATOM 3139 O O . LYS A 1 412 ? 116.953 50.512 82.926 1.00 57.91 412 LYS A O 1
ATOM 3145 N N . TRP A 1 413 ? 116.528 49.525 80.950 1.00 58.10 413 TRP A N 1
ATOM 3146 C CA . TRP A 1 413 ? 117.028 50.664 80.192 1.00 57.82 413 TRP A CA 1
ATOM 3147 C C . TRP A 1 413 ? 116.184 51.917 80.405 1.00 58.15 413 TRP A C 1
ATOM 3148 O O . TRP A 1 413 ? 116.684 53.034 80.244 1.00 58.28 413 TRP A O 1
ATOM 3159 N N . ILE A 1 414 ? 114.920 51.788 80.771 1.00 58.06 414 ILE A N 1
ATOM 3160 C CA . ILE A 1 414 ? 114.050 52.922 81.012 1.00 59.57 414 ILE A CA 1
ATOM 3161 C C . ILE A 1 414 ? 114.639 53.804 82.113 1.00 60.43 414 ILE A C 1
ATOM 3162 O O . ILE A 1 414 ? 114.607 55.034 82.036 1.00 60.11 414 ILE A O 1
ATOM 3167 N N . ASP A 1 415 ? 115.262 53.207 83.135 1.00 60.75 415 ASP A N 1
ATOM 3168 C CA . ASP A 1 415 ? 115.895 53.947 84.208 1.00 60.77 415 ASP A CA 1
ATOM 3169 C C . ASP A 1 415 ? 117.260 54.516 83.847 1.00 59.67 415 ASP A C 1
ATOM 3170 O O . ASP A 1 415 ? 118.021 54.887 84.761 1.00 60.43 415 ASP A O 1
ATOM 3175 N N . TRP A 1 416 ? 117.605 54.683 82.581 1.00 57.78 416 TRP A N 1
ATOM 3176 C CA . TRP A 1 416 ? 118.876 55.264 82.173 1.00 56.11 416 TRP A CA 1
ATOM 3177 C C . TRP A 1 416 ? 119.018 56.630 82.842 1.00 57.58 416 TRP A C 1
ATOM 3178 O O . TRP A 1 416 ? 120.111 56.952 83.314 1.00 57.97 416 TRP A O 1
ATOM 3189 N N . LEU A 1 417 ? 117.958 57.438 82.889 1.00 57.97 417 LEU A N 1
ATOM 3190 C CA . LEU A 1 417 ? 118.018 58.727 83.568 1.00 58.36 417 LEU A CA 1
ATOM 3191 C C . LEU A 1 417 ? 117.238 58.633 84.877 1.00 59.19 417 LEU A C 1
ATOM 3192 O O . LEU A 1 417 ? 116.376 57.779 85.071 1.00 58.27 417 LEU A O 1
ATOM 3197 N N . PRO A 1 418 ? 117.560 59.520 85.810 1.00 60.71 418 PRO A N 1
ATOM 3198 C CA . PRO A 1 418 ? 116.924 59.595 87.114 1.00 61.88 418 PRO A CA 1
ATOM 3199 C C . PRO A 1 418 ? 115.444 59.294 87.119 1.00 62.93 418 PRO A C 1
ATOM 3200 O O . PRO A 1 418 ? 115.073 58.204 87.612 1.00 65.70 418 PRO A O 1
ATOM 3204 N N . ASN A 1 419 ? 114.582 60.139 86.568 1.00 62.21 419 ASN A N 1
ATOM 3205 C CA . ASN A 1 419 ? 113.148 59.792 86.523 1.00 62.16 419 ASN A CA 1
ATOM 3206 C C . ASN A 1 419 ? 112.742 59.325 85.140 1.00 60.11 419 ASN A C 1
ATOM 3207 O O . ASN A 1 419 ? 111.769 59.841 84.593 1.00 60.76 419 ASN A O 1
ATOM 3212 N N . GLY A 1 420 ? 113.558 58.430 84.612 1.00 56.51 420 GLY A N 1
ATOM 3213 C CA . GLY A 1 420 ? 113.382 57.936 83.272 1.00 55.18 420 GLY A CA 1
ATOM 3214 C C . GLY A 1 420 ? 111.924 57.590 82.987 1.00 53.79 420 GLY A C 1
ATOM 3215 O O . GLY A 1 420 ? 111.217 56.984 83.762 1.00 53.01 420 GLY A O 1
ATOM 3216 N N . ALA A 1 421 ? 111.508 58.043 81.837 1.00 52.30 421 ALA A N 1
ATOM 3217 C CA . ALA A 1 421 ? 110.235 57.804 81.200 1.00 50.24 421 ALA A CA 1
ATOM 3218 C C . ALA A 1 421 ? 110.712 57.659 79.745 1.00 49.65 421 ALA A C 1
ATOM 3219 O O . ALA A 1 421 ? 111.804 58.192 79.446 1.00 48.91 421 ALA A O 1
ATOM 3221 N N . HIS A 1 422 ? 110.031 56.855 78.959 1.00 48.15 422 HIS A N 1
ATOM 3222 C CA . HIS A 1 422 ? 110.519 56.634 77.594 1.00 47.30 422 HIS A CA 1
ATOM 3223 C C . HIS A 1 422 ? 109.425 57.008 76.599 1.00 44.79 422 HIS A C 1
ATOM 3224 O O . HIS A 1 422 ? 108.267 56.975 76.971 1.00 44.38 422 HIS A O 1
ATOM 3231 N N . LEU A 1 423 ? 109.812 57.269 75.378 1.00 43.46 423 LEU A N 1
ATOM 3232 C CA . LEU A 1 423 ? 108.890 57.517 74.269 1.00 42.82 423 LEU A CA 1
ATOM 3233 C C . LEU A 1 423 ? 109.554 56.817 73.088 1.00 40.72 423 LEU A C 1
ATOM 3234 O O . LEU A 1 423 ? 110.782 56.965 72.969 1.00 40.66 423 LEU A O 1
ATOM 3239 N N . PHE A 1 424 ? 108.838 56.058 72.291 1.00 38.55 424 PHE A N 1
ATOM 3240 C CA . PHE A 1 424 ? 109.428 55.414 71.136 1.00 38.13 424 PHE A CA 1
ATOM 3241 C C . PHE A 1 424 ? 109.194 56.169 69.825 1.00 38.08 424 PHE A C 1
ATOM 3242 O O . PHE A 1 424 ? 108.045 56.472 69.457 1.00 39.03 424 PHE A O 1
ATOM 3250 N N . PHE A 1 425 ? 110.259 56.375 69.067 1.00 37.00 425 PHE A N 1
ATOM 3251 C CA . PHE A 1 425 ? 110.138 56.983 67.722 1.00 37.65 425 PHE A CA 1
ATOM 3252 C C . PHE A 1 425 ? 110.389 55.773 66.833 1.00 37.64 425 PHE A C 1
ATOM 3253 O O . PHE A 1 425 ? 111.477 55.163 66.946 1.00 36.84 425 PHE A O 1
ATOM 3261 N N . SER A 1 426 ? 109.415 55.359 66.010 1.00 36.93 426 SER A N 1
ATOM 3262 C CA . SER A 1 426 ? 109.565 54.113 65.270 1.00 35.96 426 SER A CA 1
ATOM 3263 C C . SER A 1 426 ? 109.348 54.007 63.773 1.00 35.75 426 SER A C 1
ATOM 3264 O O . SER A 1 426 ? 108.440 53.357 63.256 1.00 35.51 426 SER A O 1
ATOM 3267 N N . PRO A 1 427 ? 110.277 54.567 62.997 1.00 35.06 427 PRO A N 1
ATOM 3268 C CA . PRO A 1 427 ? 110.302 54.465 61.563 1.00 35.18 427 PRO A CA 1
ATOM 3269 C C . PRO A 1 427 ? 110.745 53.124 61.001 1.00 35.54 427 PRO A C 1
ATOM 3270 O O . PRO A 1 427 ? 111.406 52.304 61.652 1.00 36.31 427 PRO A O 1
ATOM 3274 N N . ILE A 1 428 ? 110.456 52.913 59.731 1.00 35.56 428 ILE A N 1
ATOM 3275 C CA . ILE A 1 428 ? 110.845 51.702 58.997 1.00 36.40 428 ILE A CA 1
ATOM 3276 C C . ILE A 1 428 ? 111.927 52.076 57.986 1.00 38.16 428 ILE A C 1
ATOM 3277 O O . ILE A 1 428 ? 111.837 53.147 57.365 1.00 38.39 428 ILE A O 1
ATOM 3282 N N . ALA A 1 429 ? 112.952 51.243 57.853 1.00 37.16 429 ALA A N 1
ATOM 3283 C CA . ALA A 1 429 ? 114.045 51.480 56.927 1.00 36.69 429 ALA A CA 1
ATOM 3284 C C . ALA A 1 429 ? 114.176 50.289 55.984 1.00 37.53 429 ALA A C 1
ATOM 3285 O O . ALA A 1 429 ? 113.688 49.195 56.288 1.00 38.33 429 ALA A O 1
ATOM 3287 N N . LYS A 1 430 ? 114.829 50.457 54.853 1.00 37.18 430 LYS A N 1
ATOM 3288 C CA . LYS A 1 430 ? 115.059 49.349 53.937 1.00 38.50 430 LYS A CA 1
ATOM 3289 C C . LYS A 1 430 ? 116.133 48.459 54.580 1.00 38.82 430 LYS A C 1
ATOM 3290 O O . LYS A 1 430 ? 116.815 48.987 55.476 1.00 38.26 430 LYS A O 1
ATOM 3296 N N . VAL A 1 431 ? 116.285 47.214 54.143 1.00 38.04 431 VAL A N 1
ATOM 3297 C CA . VAL A 1 431 ? 117.381 46.401 54.677 1.00 38.67 431 VAL A CA 1
ATOM 3298 C C . VAL A 1 431 ? 118.570 46.695 53.755 1.00 39.17 431 VAL A C 1
ATOM 3299 O O . VAL A 1 431 ? 118.865 45.915 52.852 1.00 39.92 431 VAL A O 1
ATOM 3303 N N . SER A 1 432 ? 119.153 47.877 53.860 1.00 40.34 432 SER A N 1
ATOM 3304 C CA . SER A 1 432 ? 120.296 48.279 53.050 1.00 41.08 432 SER A CA 1
ATOM 3305 C C . SER A 1 432 ? 121.180 49.172 53.905 1.00 40.92 432 SER A C 1
ATOM 3306 O O . SER A 1 432 ? 120.686 50.035 54.630 1.00 41.10 432 SER A O 1
ATOM 3309 N N . GLY A 1 433 ? 122.495 48.906 53.894 1.00 41.46 433 GLY A N 1
ATOM 3310 C CA . GLY A 1 433 ? 123.429 49.665 54.732 1.00 40.33 433 GLY A CA 1
ATOM 3311 C C . GLY A 1 433 ? 123.292 51.167 54.500 1.00 39.58 433 GLY A C 1
ATOM 3312 O O . GLY A 1 433 ? 123.242 51.976 55.428 1.00 39.29 433 GLY A O 1
ATOM 3313 N N . GLU A 1 434 ? 123.206 51.581 53.251 1.00 41.16 434 GLU A N 1
ATOM 3314 C CA . GLU A 1 434 ? 123.060 52.987 52.897 1.00 44.13 434 GLU A CA 1
ATOM 3315 C C . GLU A 1 434 ? 121.832 53.624 53.542 1.00 43.52 434 GLU A C 1
ATOM 3316 O O . GLU A 1 434 ? 121.906 54.714 54.102 1.00 42.26 434 GLU A O 1
ATOM 3322 N N . ASP A 1 435 ? 120.673 52.957 53.440 1.00 42.43 435 ASP A N 1
ATOM 3323 C CA . ASP A 1 435 ? 119.441 53.498 54.003 1.00 41.59 435 ASP A CA 1
ATOM 3324 C C . ASP A 1 435 ? 119.522 53.509 55.518 1.00 41.30 435 ASP A C 1
ATOM 3325 O O . ASP A 1 435 ? 119.232 54.538 56.141 1.00 41.53 435 ASP A O 1
ATOM 3330 N N . ALA A 1 436 ? 120.005 52.436 56.141 1.00 41.46 436 ALA A N 1
ATOM 3331 C CA . ALA A 1 436 ? 120.095 52.404 57.604 1.00 41.84 436 ALA A CA 1
ATOM 3332 C C . ALA A 1 436 ? 121.010 53.482 58.170 1.00 42.05 436 ALA A C 1
ATOM 3333 O O . ALA A 1 436 ? 120.756 54.047 59.239 1.00 40.06 436 ALA A O 1
ATOM 3335 N N . MET A 1 437 ? 122.151 53.703 57.495 1.00 43.35 437 MET A N 1
ATOM 3336 C CA . MET A 1 437 ? 123.121 54.705 57.924 1.00 43.82 437 MET A CA 1
ATOM 3337 C C . MET A 1 437 ? 122.533 56.110 57.811 1.00 43.29 437 MET A C 1
ATOM 3338 O O . MET A 1 437 ? 122.659 56.961 58.696 1.00 43.06 437 MET A O 1
ATOM 3343 N N . MET A 1 438 ? 121.826 56.350 56.711 1.00 43.48 438 MET A N 1
ATOM 3344 C CA . MET A 1 438 ? 121.190 57.677 56.562 1.00 44.83 438 MET A CA 1
ATOM 3345 C C . MET A 1 438 ? 120.125 57.928 57.619 1.00 43.60 438 MET A C 1
ATOM 3346 O O . MET A 1 438 ? 120.018 59.069 58.131 1.00 42.78 438 MET A O 1
ATOM 3351 N N . GLN A 1 439 ? 119.335 56.910 57.993 1.00 41.27 439 GLN A N 1
ATOM 3352 C CA . GLN A 1 439 ? 118.287 57.137 58.988 1.00 39.67 439 GLN A CA 1
ATOM 3353 C C . GLN A 1 439 ? 118.901 57.328 60.358 1.00 38.68 439 GLN A C 1
ATOM 3354 O O . GLN A 1 439 ? 118.576 58.232 61.119 1.00 37.55 439 GLN A O 1
ATOM 3360 N N . TYR A 1 440 ? 119.864 56.497 60.715 1.00 38.00 440 TYR A N 1
ATOM 3361 C CA . TYR A 1 440 ? 120.581 56.622 61.982 1.00 39.00 440 TYR A CA 1
ATOM 3362 C C . TYR A 1 440 ? 121.261 57.998 62.120 1.00 38.71 440 TYR A C 1
ATOM 3363 O O . TYR A 1 440 ? 121.294 58.590 63.204 1.00 37.12 440 TYR A O 1
ATOM 3372 N N . ALA A 1 441 ? 121.869 58.443 61.024 1.00 39.49 441 ALA A N 1
ATOM 3373 C CA . ALA A 1 441 ? 122.579 59.739 61.014 1.00 42.38 441 ALA A CA 1
ATOM 3374 C C . ALA A 1 441 ? 121.582 60.880 61.256 1.00 43.60 441 ALA A C 1
ATOM 3375 O O . ALA A 1 441 ? 121.779 61.751 62.101 1.00 42.75 441 ALA A O 1
ATOM 3377 N N . VAL A 1 442 ? 120.437 60.784 60.563 1.00 44.76 442 VAL A N 1
ATOM 3378 C CA . VAL A 1 442 ? 119.388 61.789 60.750 1.00 45.52 442 VAL A CA 1
ATOM 3379 C C . VAL A 1 442 ? 118.984 61.839 62.206 1.00 46.49 442 VAL A C 1
ATOM 3380 O O . VAL A 1 442 ? 118.967 62.869 62.872 1.00 47.91 442 VAL A O 1
ATOM 3384 N N . THR A 1 443 ? 118.606 60.692 62.750 1.00 46.75 443 THR A N 1
ATOM 3385 C CA . THR A 1 443 ? 118.137 60.561 64.115 1.00 47.87 443 THR A CA 1
ATOM 3386 C C . THR A 1 443 ? 119.177 60.828 65.181 1.00 47.23 443 THR A C 1
ATOM 3387 O O . THR A 1 443 ? 118.843 61.316 66.256 1.00 47.12 443 THR A O 1
ATOM 3391 N N . LYS A 1 444 ? 120.422 60.402 64.953 1.00 46.97 444 LYS A N 1
ATOM 3392 C CA . LYS A 1 444 ? 121.472 60.654 65.945 1.00 48.13 444 LYS A CA 1
ATOM 3393 C C . LYS A 1 444 ? 121.669 62.173 66.042 1.00 46.88 444 LYS A C 1
ATOM 3394 O O . LYS A 1 444 ? 121.733 62.681 67.159 1.00 46.15 444 LYS A O 1
ATOM 3400 N N . LYS A 1 445 ? 121.747 62.871 64.920 1.00 47.11 445 LYS A N 1
ATOM 3401 C CA . LYS A 1 445 ? 121.944 64.324 64.926 1.00 47.40 445 LYS A CA 1
ATOM 3402 C C . LYS A 1 445 ? 120.913 65.071 65.751 1.00 47.35 445 LYS A C 1
ATOM 3403 O O . LYS A 1 445 ? 121.275 65.905 66.581 1.00 48.44 445 LYS A O 1
ATOM 3409 N N . ARG A 1 446 ? 119.618 64.789 65.495 1.00 46.14 446 ARG A N 1
ATOM 3410 C CA . ARG A 1 446 ? 118.556 65.467 66.248 1.00 43.76 446 ARG A CA 1
ATOM 3411 C C . ARG A 1 446 ? 118.597 65.148 67.724 1.00 43.28 446 ARG A C 1
ATOM 3412 O O . ARG A 1 446 ? 118.354 66.013 68.590 1.00 41.33 446 ARG A O 1
ATOM 3420 N N . CYS A 1 447 ? 118.927 63.903 68.094 1.00 43.46 447 CYS A N 1
ATOM 3421 C CA . CYS A 1 447 ? 119.009 63.514 69.503 1.00 44.44 447 CYS A CA 1
ATOM 3422 C C . CYS A 1 447 ? 120.046 64.374 70.233 1.00 47.21 447 CYS A C 1
ATOM 3423 O O . CYS A 1 447 ? 119.879 64.825 71.378 1.00 46.95 447 CYS A O 1
ATOM 3426 N N . GLN A 1 448 ? 121.159 64.619 69.527 1.00 48.96 448 GLN A N 1
ATOM 3427 C CA . GLN A 1 448 ? 122.219 65.443 70.097 1.00 51.81 448 GLN A CA 1
ATOM 3428 C C . GLN A 1 448 ? 121.778 66.895 70.197 1.00 50.91 448 GLN A C 1
ATOM 3429 O O . GLN A 1 448 ? 122.065 67.535 71.211 1.00 50.49 448 GLN A O 1
ATOM 3435 N N . GLU A 1 449 ? 121.021 67.417 69.222 1.00 50.73 449 GLU A N 1
ATOM 3436 C CA . GLU A 1 449 ? 120.516 68.792 69.349 1.00 49.93 449 GLU A CA 1
ATOM 3437 C C . GLU A 1 449 ? 119.621 68.931 70.571 1.00 48.81 449 GLU A C 1
ATOM 3438 O O . GLU A 1 449 ? 119.614 69.976 71.235 1.00 48.36 449 GLU A O 1
ATOM 3444 N N . ALA A 1 450 ? 118.869 67.910 70.973 1.00 47.61 450 ALA A N 1
ATOM 3445 C CA . ALA A 1 450 ? 117.993 67.961 72.123 1.00 46.64 450 ALA A CA 1
ATOM 3446 C C . ALA A 1 450 ? 118.701 67.730 73.453 1.00 45.56 450 ALA A C 1
ATOM 3447 O O . ALA A 1 450 ? 118.053 67.912 74.489 1.00 46.26 450 ALA A O 1
ATOM 3449 N N . GLY A 1 451 ? 119.968 67.325 73.453 1.00 46.27 451 GLY A N 1
ATOM 3450 C CA . GLY A 1 451 ? 120.659 67.094 74.736 1.00 46.09 451 GLY A CA 1
ATOM 3451 C C . GLY A 1 451 ? 120.458 65.652 75.200 1.00 46.54 451 GLY A C 1
ATOM 3452 O O . GLY A 1 451 ? 120.558 65.354 76.385 1.00 46.90 451 GLY A O 1
ATOM 3453 N N . LEU A 1 452 ? 120.188 64.763 74.231 1.00 46.84 452 LEU A N 1
ATOM 3454 C CA . LEU A 1 452 ? 119.952 63.378 74.608 1.00 47.40 452 LEU A CA 1
ATOM 3455 C C . LEU A 1 452 ? 120.886 62.373 73.941 1.00 46.42 452 LEU A C 1
ATOM 3456 O O . LEU A 1 452 ? 121.361 62.519 72.820 1.00 45.89 452 LEU A O 1
ATOM 3461 N N . ASP A 1 453 ? 121.135 61.287 74.660 1.00 45.72 453 ASP A N 1
ATOM 3462 C CA . ASP A 1 453 ? 121.918 60.170 74.145 1.00 45.77 453 ASP A CA 1
ATOM 3463 C C . ASP A 1 453 ? 121.117 59.391 73.093 1.00 44.76 453 ASP A C 1
ATOM 3464 O O . ASP A 1 453 ? 119.952 59.125 73.387 1.00 45.85 453 ASP A O 1
ATOM 3469 N N . PHE A 1 454 ? 121.680 59.004 71.977 1.00 44.57 454 PHE A N 1
ATOM 3470 C CA . PHE A 1 454 ? 121.002 58.146 71.021 1.00 44.48 454 PHE A CA 1
ATOM 3471 C C . PHE A 1 454 ? 120.967 56.753 71.673 1.00 45.02 454 PHE A C 1
ATOM 3472 O O . PHE A 1 454 ? 121.959 56.285 72.230 1.00 43.08 454 PHE A O 1
ATOM 3480 N N . ILE A 1 455 ? 119.787 56.124 71.711 1.00 44.29 455 ILE A N 1
ATOM 3481 C CA . ILE A 1 455 ? 119.595 54.780 72.203 1.00 43.87 455 ILE A CA 1
ATOM 3482 C C . ILE A 1 455 ? 118.637 54.077 71.221 1.00 44.66 455 ILE A C 1
ATOM 3483 O O . ILE A 1 455 ? 117.583 54.647 70.936 1.00 43.37 455 ILE A O 1
ATOM 3488 N N . GLY A 1 456 ? 118.982 52.904 70.689 1.00 43.94 456 GLY A N 1
ATOM 3489 C CA . GLY A 1 456 ? 118.121 52.261 69.727 1.00 43.48 456 GLY A CA 1
ATOM 3490 C C . GLY A 1 456 ? 118.462 50.845 69.288 1.00 44.62 456 GLY A C 1
ATOM 3491 O O . GLY A 1 456 ? 119.552 50.317 69.566 1.00 41.84 456 GLY A O 1
ATOM 3492 N N . THR A 1 457 ? 117.485 50.248 68.578 1.00 43.50 457 THR A N 1
ATOM 3493 C CA . THR A 1 457 ? 117.638 48.952 67.981 1.00 44.21 457 THR A CA 1
ATOM 3494 C C . THR A 1 457 ? 117.053 48.967 66.536 1.00 43.55 457 THR A C 1
ATOM 3495 O O . THR A 1 457 ? 116.013 49.585 66.348 1.00 42.64 457 THR A O 1
ATOM 3499 N N . PHE A 1 458 ? 117.515 48.022 65.725 1.00 41.61 458 PHE A N 1
ATOM 3500 C CA . PHE A 1 458 ? 116.890 47.678 64.474 1.00 41.14 458 PHE A CA 1
ATOM 3501 C C . PHE A 1 458 ? 116.380 46.226 64.642 1.00 41.48 458 PHE A C 1
ATOM 3502 O O . PHE A 1 458 ? 117.158 45.372 65.078 1.00 40.39 458 PHE A O 1
ATOM 3510 N N . THR A 1 459 ? 115.127 45.989 64.287 1.00 39.16 459 THR A N 1
ATOM 3511 C CA . THR A 1 459 ? 114.568 44.647 64.314 1.00 38.33 459 THR A CA 1
ATOM 3512 C C . THR A 1 459 ? 114.459 44.279 62.840 1.00 37.10 459 THR A C 1
ATOM 3513 O O . THR A 1 459 ? 113.925 45.062 62.041 1.00 36.58 459 THR A O 1
ATOM 3517 N N . VAL A 1 460 ? 114.986 43.114 62.491 1.00 35.65 460 VAL A N 1
ATOM 3518 C CA . VAL A 1 460 ? 115.062 42.732 61.077 1.00 35.98 460 VAL A CA 1
ATOM 3519 C C . VAL A 1 460 ? 113.907 41.894 60.570 1.00 37.04 460 VAL A C 1
ATOM 3520 O O . VAL A 1 460 ? 113.736 40.707 60.836 1.00 37.21 460 VAL A O 1
ATOM 3524 N N . GLY A 1 461 ? 113.055 42.573 59.793 1.00 37.39 461 GLY A N 1
AT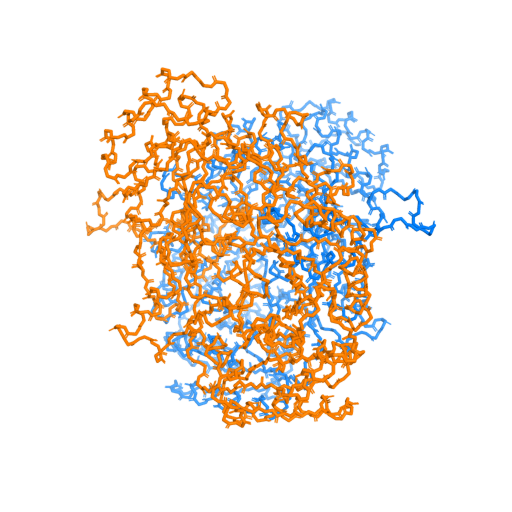OM 3525 C CA . GLY A 1 461 ? 111.904 41.940 59.141 1.00 38.06 461 GLY A CA 1
ATOM 3526 C C . GLY A 1 461 ? 112.486 41.409 57.820 1.00 38.51 461 GLY A C 1
ATOM 3527 O O . GLY A 1 461 ? 113.675 41.638 57.554 1.00 39.26 461 GLY A O 1
ATOM 3528 N N . MET A 1 462 ? 111.705 40.758 57.010 1.00 38.06 462 MET A N 1
ATOM 3529 C CA . MET A 1 462 ? 112.213 40.130 55.798 1.00 39.66 462 MET A CA 1
ATOM 3530 C C . MET A 1 462 ? 112.775 41.057 54.724 1.00 38.58 462 MET A C 1
ATOM 3531 O O . MET A 1 462 ? 113.812 40.758 54.113 1.00 37.08 462 MET A O 1
ATOM 3536 N N . ARG A 1 463 ? 112.063 42.147 54.452 1.00 36.21 463 ARG A N 1
ATOM 3537 C CA . ARG A 1 463 ? 112.442 43.116 53.436 1.00 34.84 463 ARG A CA 1
ATOM 3538 C C . ARG A 1 463 ? 112.402 44.516 54.052 1.00 34.64 463 ARG A C 1
ATOM 3539 O O . ARG A 1 463 ? 112.466 45.525 53.351 1.00 34.97 463 ARG A O 1
ATOM 3547 N N . GLU A 1 464 ? 112.378 44.641 55.368 1.00 33.58 464 GLU A N 1
ATOM 3548 C CA . GLU A 1 464 ? 112.357 45.949 56.011 1.00 35.57 464 GLU A CA 1
ATOM 3549 C C . GLU A 1 464 ? 112.951 45.814 57.414 1.00 34.83 464 GLU A C 1
ATOM 3550 O O . GLU A 1 464 ? 113.042 44.686 57.885 1.00 35.08 464 GLU A O 1
ATOM 3556 N N . MET A 1 465 ? 113.249 46.914 58.065 1.00 33.73 465 MET A N 1
ATOM 3557 C CA . MET A 1 465 ? 113.746 46.888 59.421 1.00 33.81 465 MET A CA 1
ATOM 3558 C C . MET A 1 465 ? 112.906 47.856 60.253 1.00 33.72 465 MET A C 1
ATOM 3559 O O . MET A 1 465 ? 112.686 48.954 59.750 1.00 34.58 465 MET A O 1
ATOM 3564 N N . HIS A 1 466 ? 112.525 47.503 61.459 1.00 34.82 466 HIS A N 1
ATOM 3565 C CA . HIS A 1 466 ? 111.833 48.435 62.341 1.00 35.96 466 HIS A CA 1
ATOM 3566 C C . HIS A 1 466 ? 112.968 49.088 63.143 1.00 38.01 466 HIS A C 1
ATOM 3567 O O . HIS A 1 466 ? 113.690 48.356 63.834 1.00 38.02 466 HIS A O 1
ATOM 3574 N N . HIS A 1 467 ? 113.114 50.403 63.075 1.00 37.83 467 HIS A N 1
ATOM 3575 C CA . HIS A 1 467 ? 114.141 51.114 63.795 1.00 38.00 467 HIS A CA 1
ATOM 3576 C C . HIS A 1 467 ? 113.539 51.825 64.993 1.00 38.96 467 HIS A C 1
ATOM 3577 O O . HIS A 1 467 ? 112.798 52.801 64.884 1.00 39.76 467 HIS A O 1
ATOM 3584 N N . ILE A 1 468 ? 113.707 51.196 66.144 1.00 39.06 468 ILE A N 1
ATOM 3585 C CA . ILE A 1 468 ? 113.115 51.628 67.394 1.00 39.98 468 ILE A CA 1
ATOM 3586 C C . ILE A 1 468 ? 114.067 52.536 68.156 1.00 40.65 468 ILE A C 1
ATOM 3587 O O . ILE A 1 468 ? 115.019 52.088 68.769 1.00 39.91 468 ILE A O 1
ATOM 3592 N N . VAL A 1 469 ? 113.798 53.843 68.078 1.00 40.69 469 VAL A N 1
ATOM 3593 C CA . VAL A 1 469 ? 114.575 54.843 68.780 1.00 40.92 469 VAL A CA 1
ATOM 3594 C C . VAL A 1 469 ? 113.917 55.092 70.140 1.00 41.66 469 VAL A C 1
ATOM 3595 O O . VAL A 1 469 ? 112.765 55.523 70.223 1.00 41.20 469 VAL A O 1
ATOM 3599 N N . CYS A 1 470 ? 114.664 54.769 71.193 1.00 41.68 470 CYS A N 1
ATOM 3600 C CA . CYS A 1 470 ? 114.175 54.872 72.554 1.00 42.93 470 CYS A CA 1
ATOM 3601 C C . CYS A 1 470 ? 114.640 56.192 73.163 1.00 43.50 470 CYS A C 1
ATOM 3602 O O . CYS A 1 470 ? 115.769 56.321 73.627 1.00 43.34 470 CYS A O 1
ATOM 3605 N N . ILE A 1 471 ? 113.769 57.185 73.149 1.00 45.03 471 ILE A N 1
ATOM 3606 C CA . ILE A 1 471 ? 114.077 58.501 73.700 1.00 44.43 471 ILE A CA 1
ATOM 3607 C C . ILE A 1 471 ? 113.838 58.419 75.198 1.00 46.07 471 ILE A C 1
ATOM 3608 O O . ILE A 1 471 ? 112.686 58.116 75.560 1.00 46.65 471 ILE A O 1
ATOM 3613 N N . VAL A 1 472 ? 114.890 58.534 76.046 1.00 45.95 472 VAL A N 1
ATOM 3614 C CA . VAL A 1 472 ? 114.544 58.457 77.471 1.00 46.08 472 VAL A CA 1
ATOM 3615 C C . VAL A 1 472 ? 114.820 59.814 78.110 1.00 46.24 472 VAL A C 1
ATOM 3616 O O . VAL A 1 472 ? 115.708 60.575 77.715 1.00 47.83 472 VAL A O 1
ATOM 3620 N N . PHE A 1 473 ? 113.960 60.184 79.049 1.00 45.88 473 PHE A N 1
ATOM 3621 C CA . PHE A 1 473 ? 114.022 61.509 79.643 1.00 46.73 473 PHE A CA 1
ATOM 3622 C C . PHE A 1 473 ? 113.578 61.495 81.086 1.00 47.42 473 PHE A C 1
ATOM 3623 O O . PHE A 1 473 ? 113.017 60.533 81.601 1.00 46.92 473 PHE A O 1
ATOM 3631 N N . ASN A 1 474 ? 113.823 62.605 81.757 1.00 49.72 474 ASN A N 1
ATOM 3632 C CA . ASN A 1 474 ? 113.407 62.762 83.162 1.00 52.38 474 ASN A CA 1
ATOM 3633 C C . ASN A 1 474 ? 111.981 63.273 83.164 1.00 54.15 474 ASN A C 1
ATOM 3634 O O . ASN A 1 474 ? 111.730 64.434 82.813 1.00 53.81 474 ASN A O 1
ATOM 3639 N N . LYS A 1 475 ? 111.009 62.480 83.611 1.00 56.60 475 LYS A N 1
ATOM 3640 C CA . LYS A 1 475 ? 109.609 62.870 83.579 1.00 59.58 475 LYS A CA 1
ATOM 3641 C C . LYS A 1 475 ? 109.233 64.069 84.434 1.00 60.70 475 LYS A C 1
ATOM 3642 O O . LYS A 1 475 ? 108.109 64.564 84.331 1.00 59.96 475 LYS A O 1
ATOM 3648 N N . LYS A 1 476 ? 110.105 64.552 85.307 1.00 62.79 476 LYS A N 1
ATOM 3649 C CA . LYS A 1 476 ? 109.818 65.709 86.139 1.00 64.71 476 LYS A CA 1
ATOM 3650 C C . LYS A 1 476 ? 110.546 66.940 85.612 1.00 64.37 476 LYS A C 1
ATOM 3651 O O . LYS A 1 476 ? 110.320 68.059 86.075 1.00 64.99 476 LYS A O 1
ATOM 3657 N N . ASP A 1 477 ? 111.382 66.782 84.597 1.00 63.32 477 ASP A N 1
ATOM 3658 C CA . ASP A 1 477 ? 112.128 67.888 84.002 1.00 62.02 477 ASP A CA 1
ATOM 3659 C C . ASP A 1 477 ? 111.394 68.602 82.877 1.00 60.40 477 ASP A C 1
ATOM 3660 O O . ASP A 1 477 ? 111.559 68.291 81.695 1.00 60.62 477 ASP A O 1
ATOM 3665 N N . LEU A 1 478 ? 110.664 69.655 83.182 1.00 59.12 478 LEU A N 1
ATOM 3666 C CA . LEU A 1 478 ? 109.895 70.483 82.277 1.00 57.90 478 LEU A CA 1
ATOM 3667 C C . LEU A 1 478 ? 110.558 70.895 80.972 1.00 55.94 478 LEU A C 1
ATOM 3668 O O . LEU A 1 478 ? 109.977 70.769 79.889 1.00 55.82 478 LEU A O 1
ATOM 3673 N N . ILE A 1 479 ? 111.764 71.417 81.050 1.00 53.59 479 ILE A N 1
ATOM 3674 C CA . ILE A 1 479 ? 112.555 71.862 79.914 1.00 51.85 479 ILE A CA 1
ATOM 3675 C C . ILE A 1 479 ? 112.958 70.685 79.039 1.00 50.47 479 ILE A C 1
ATOM 3676 O O . ILE A 1 479 ? 112.949 70.801 77.808 1.00 49.22 47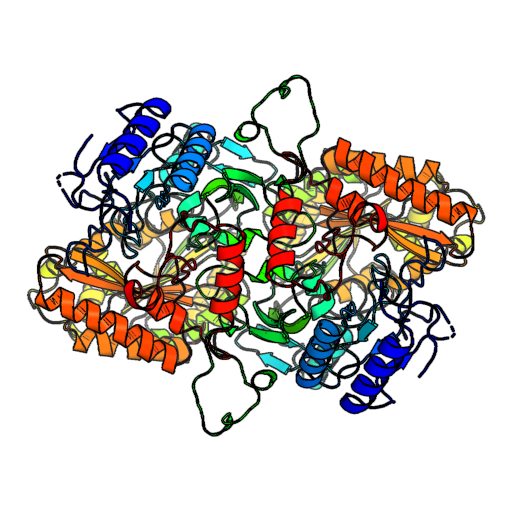9 ILE A O 1
ATOM 3681 N N . GLN A 1 480 ? 113.267 69.542 79.654 1.00 49.53 480 GLN A N 1
ATOM 3682 C CA . GLN A 1 480 ? 113.648 68.372 78.845 1.00 47.84 480 GLN A CA 1
ATOM 3683 C C . GLN A 1 480 ? 112.406 67.772 78.205 1.00 45.70 480 GLN A C 1
ATOM 3684 O O . GLN A 1 480 ? 112.478 67.304 77.074 1.00 45.49 480 GLN A O 1
ATOM 3690 N N . LYS A 1 481 ? 111.262 67.828 78.882 1.00 46.46 481 LYS A N 1
ATOM 3691 C CA . LYS A 1 481 ? 110.012 67.323 78.324 1.00 47.44 481 LYS A CA 1
ATOM 3692 C C . LYS A 1 481 ? 109.679 68.047 77.019 1.00 46.87 481 LYS A C 1
ATOM 3693 O O . LYS A 1 481 ? 109.307 67.449 76.005 1.00 45.06 481 LYS A O 1
ATOM 3699 N N . ARG A 1 482 ? 109.855 69.365 77.019 1.00 45.54 482 ARG A N 1
ATOM 3700 C CA . ARG A 1 482 ? 109.611 70.185 75.834 1.00 45.78 482 ARG A CA 1
ATOM 3701 C C . ARG A 1 482 ? 110.582 69.864 74.717 1.00 44.42 482 ARG A C 1
ATOM 3702 O O . ARG A 1 482 ? 110.208 69.732 73.540 1.00 42.94 482 ARG A O 1
ATOM 3710 N N . LYS A 1 483 ? 111.851 69.653 75.061 1.00 43.02 483 LYS A N 1
ATOM 3711 C CA . LYS A 1 483 ? 112.855 69.252 74.087 1.00 42.96 483 LYS A CA 1
ATOM 3712 C C . LYS A 1 483 ? 112.497 67.893 73.497 1.00 41.18 483 LYS A C 1
ATOM 3713 O O . LYS A 1 483 ? 112.750 67.670 72.321 1.00 40.81 483 LYS A O 1
ATOM 3719 N N . VAL A 1 484 ? 111.934 66.989 74.282 1.00 39.78 484 VAL A N 1
ATOM 3720 C CA . VAL A 1 484 ? 111.485 65.685 73.822 1.00 39.94 484 VAL A CA 1
ATOM 3721 C C . VAL A 1 484 ? 110.337 65.911 72.836 1.00 38.90 484 VAL A C 1
ATOM 3722 O O . VAL A 1 484 ? 110.352 65.279 71.789 1.00 36.74 484 VAL A O 1
ATOM 3726 N N . GLN A 1 485 ? 109.396 66.795 73.202 1.00 39.68 485 GLN A N 1
ATOM 3727 C CA . GLN A 1 485 ? 108.320 67.060 72.227 1.00 40.26 485 GLN A CA 1
ATOM 3728 C C . GLN A 1 485 ? 108.888 67.630 70.937 1.00 39.91 485 GLN A C 1
ATOM 3729 O O . GLN A 1 485 ? 108.400 67.228 69.881 1.00 39.59 485 GLN A O 1
ATOM 3735 N N . TRP A 1 486 ? 109.891 68.500 70.986 1.00 39.23 486 TRP A N 1
ATOM 3736 C CA . TRP A 1 486 ? 110.476 69.040 69.766 1.00 38.52 486 TRP A CA 1
ATOM 3737 C C . TRP A 1 486 ? 111.141 67.977 68.903 1.00 38.32 486 TRP A C 1
ATOM 3738 O O . TRP A 1 486 ? 111.070 67.894 67.660 1.00 39.41 486 TRP A O 1
ATOM 3749 N N . LEU A 1 487 ? 111.931 67.129 69.540 1.00 38.10 487 LEU A N 1
ATOM 3750 C CA . LEU A 1 487 ? 112.676 66.049 68.905 1.00 37.41 487 LEU A CA 1
ATOM 3751 C C . LEU A 1 487 ? 111.799 65.112 68.087 1.00 34.97 487 LEU A C 1
ATOM 3752 O O . LEU A 1 487 ? 111.983 64.853 66.864 1.00 32.98 487 LEU A O 1
ATOM 3757 N N . MET A 1 488 ? 110.747 64.647 68.753 1.00 34.68 488 MET A N 1
ATOM 3758 C CA . MET A 1 488 ? 109.785 63.738 68.109 1.00 35.51 488 MET A CA 1
ATOM 3759 C C . MET A 1 488 ? 109.198 64.341 66.852 1.00 34.50 488 MET A C 1
ATOM 3760 O O . MET A 1 488 ? 109.292 63.840 65.702 1.00 34.37 488 MET A O 1
ATOM 3765 N N . ARG A 1 489 ? 108.551 65.520 67.070 1.00 34.00 489 ARG A N 1
ATOM 3766 C CA . ARG A 1 489 ? 107.921 66.192 65.923 1.00 34.32 489 ARG A CA 1
ATOM 3767 C C . ARG A 1 489 ? 108.901 66.497 64.834 1.00 34.47 489 ARG A C 1
ATOM 3768 O O . ARG A 1 489 ? 108.498 66.402 63.667 1.00 34.32 489 ARG A O 1
ATOM 3776 N N . THR A 1 490 ? 110.127 66.909 65.135 1.00 35.85 490 THR A N 1
ATOM 3777 C CA . THR A 1 490 ? 111.141 67.190 64.124 1.00 35.23 490 THR A CA 1
ATOM 3778 C C . THR A 1 490 ? 111.560 65.883 63.478 1.00 34.12 490 THR A C 1
ATOM 3779 O O . THR A 1 490 ? 111.718 65.876 62.237 1.00 33.22 490 THR A O 1
ATOM 3783 N N . LEU A 1 491 ? 111.745 64.807 64.256 1.00 34.16 491 LEU A N 1
ATOM 3784 C CA . LEU A 1 491 ? 112.109 63.554 63.536 1.00 36.02 491 LEU A CA 1
ATOM 3785 C C . LEU A 1 491 ? 111.070 63.034 62.561 1.00 34.76 491 LEU A C 1
ATOM 3786 O O . LEU A 1 491 ? 111.424 62.537 61.484 1.00 33.37 491 LEU A O 1
ATOM 3791 N N . ILE A 1 492 ? 109.805 63.197 62.937 1.00 36.09 492 ILE A N 1
ATOM 3792 C CA . ILE A 1 492 ? 108.694 62.781 62.092 1.00 36.31 492 ILE A CA 1
ATOM 3793 C C . ILE A 1 492 ? 108.803 63.489 60.750 1.00 37.18 492 ILE A C 1
ATOM 3794 O O . ILE A 1 492 ? 108.749 62.858 59.680 1.00 36.12 492 ILE A O 1
ATOM 3799 N N . ASP A 1 493 ? 108.924 64.821 60.793 1.00 37.55 493 ASP A N 1
ATOM 3800 C CA . ASP A 1 493 ? 109.052 65.584 59.556 1.00 39.46 493 ASP A CA 1
ATOM 3801 C C . ASP A 1 493 ? 110.345 65.240 58.811 1.00 38.75 493 ASP A C 1
ATOM 3802 O O . ASP A 1 493 ? 110.278 65.027 57.599 1.00 37.98 493 ASP A O 1
ATOM 3807 N N . ASP A 1 494 ? 111.490 65.214 59.499 1.00 39.32 494 ASP A N 1
ATOM 3808 C CA . ASP A 1 494 ? 112.731 64.850 58.788 1.00 40.49 494 ASP A CA 1
ATOM 3809 C C . ASP A 1 494 ? 112.628 63.478 58.103 1.00 38.87 494 ASP A C 1
ATOM 3810 O O . ASP A 1 494 ? 113.004 63.328 56.946 1.00 36.73 494 ASP A O 1
ATOM 3815 N N . CYS A 1 495 ? 112.092 62.487 58.819 1.00 38.39 495 CYS A N 1
ATOM 3816 C CA . CYS A 1 495 ? 112.005 61.135 58.227 1.00 37.77 495 CYS A CA 1
ATOM 3817 C C . CYS A 1 495 ? 111.075 61.084 57.052 1.00 36.39 495 CYS A C 1
ATOM 3818 O O . CYS A 1 495 ? 111.435 60.451 56.042 1.00 36.56 495 CYS A O 1
ATOM 3821 N N . ALA A 1 496 ? 109.927 61.777 57.081 1.00 36.83 496 ALA A N 1
ATOM 3822 C CA . ALA A 1 496 ? 109.036 61.776 55.914 1.00 36.46 496 ALA A CA 1
ATOM 3823 C C . ALA A 1 496 ? 109.683 62.464 54.722 1.00 37.56 496 ALA A C 1
ATOM 3824 O O . ALA A 1 496 ? 109.520 62.029 53.573 1.00 37.60 496 ALA A O 1
ATOM 3826 N N . ALA A 1 497 ? 110.459 63.529 54.919 1.00 38.71 497 ALA A N 1
ATOM 3827 C CA . ALA A 1 497 ? 111.157 64.185 53.811 1.00 40.47 497 ALA A CA 1
ATOM 3828 C C . ALA A 1 497 ? 112.227 63.319 53.183 1.00 41.34 497 ALA A C 1
ATOM 3829 O O . ALA A 1 497 ? 112.673 63.550 52.058 1.00 42.09 497 ALA A O 1
ATOM 3831 N N . ASN A 1 498 ? 112.625 62.214 53.805 1.00 42.02 498 ASN A N 1
ATOM 3832 C CA . ASN A 1 498 ? 113.562 61.247 53.294 1.00 41.30 498 ASN A CA 1
ATOM 3833 C C . ASN A 1 498 ? 112.851 59.927 52.932 1.00 40.78 498 ASN A C 1
ATOM 3834 O O . ASN A 1 498 ? 113.517 58.917 52.738 1.00 37.81 498 ASN A O 1
ATOM 3839 N N . GLY A 1 499 ? 111.524 59.935 52.805 1.00 38.58 499 GLY A N 1
ATOM 3840 C CA . GLY A 1 499 ? 110.776 58.759 52.425 1.00 37.83 499 GLY A CA 1
ATOM 3841 C C . GLY A 1 499 ? 110.519 57.660 53.430 1.00 37.08 499 GLY A C 1
ATOM 3842 O O . GLY A 1 499 ? 110.241 56.509 53.045 1.00 38.62 499 GLY A O 1
ATOM 3843 N N . TRP A 1 500 ? 110.588 57.933 54.720 1.00 37.17 500 TRP A N 1
ATOM 3844 C CA . TRP A 1 500 ? 110.328 56.966 55.759 1.00 37.66 500 TRP A CA 1
ATOM 3845 C C . TRP A 1 500 ? 109.115 57.373 56.609 1.00 36.96 500 TRP A C 1
ATOM 3846 O O . TRP A 1 500 ? 109.080 58.514 57.073 1.00 37.52 500 TRP A O 1
ATOM 3857 N N . GLY A 1 501 ? 108.243 56.404 56.912 1.00 34.25 501 GLY A N 1
ATOM 3858 C CA . GLY A 1 501 ? 107.126 56.652 57.815 1.00 33.37 501 GLY A CA 1
ATOM 3859 C C . GLY A 1 501 ? 107.266 55.783 59.054 1.00 34.39 501 GLY A C 1
ATOM 3860 O O . GLY A 1 501 ? 108.120 54.886 59.078 1.00 34.39 501 GLY A O 1
ATOM 3861 N N . GLU A 1 502 ? 106.525 56.102 60.105 1.00 33.27 502 GLU A N 1
ATOM 3862 C CA . GLU A 1 502 ? 106.564 55.335 61.346 1.00 33.84 502 GLU A CA 1
ATOM 3863 C C . GLU A 1 502 ? 105.456 54.274 61.347 1.00 34.27 502 GLU A C 1
ATOM 3864 O O . GLU A 1 502 ? 104.365 54.524 60.795 1.00 33.48 502 GLU A O 1
ATOM 3870 N N . TYR A 1 503 ? 105.708 53.132 61.987 1.00 32.91 503 TYR A N 1
ATOM 3871 C CA . TYR A 1 503 ? 104.726 52.049 61.973 1.00 34.80 503 TYR A CA 1
ATOM 3872 C C . TYR A 1 503 ? 103.754 52.085 63.157 1.00 35.12 503 TYR A C 1
ATOM 3873 O O . TYR A 1 503 ? 102.680 51.497 63.083 1.00 35.45 503 TYR A O 1
ATOM 3882 N N . ARG A 1 504 ? 104.135 52.758 64.217 1.00 35.72 504 ARG A N 1
ATOM 3883 C CA . ARG A 1 504 ? 103.326 52.810 65.442 1.00 36.25 504 ARG A CA 1
ATOM 3884 C C . ARG A 1 504 ? 103.655 54.054 66.268 1.00 36.05 504 ARG A C 1
ATOM 3885 O O . ARG A 1 504 ? 104.839 54.436 66.173 1.00 36.44 504 ARG A O 1
ATOM 3893 N N . THR A 1 505 ? 102.831 54.702 67.070 1.00 35.89 505 THR A N 1
ATOM 3894 C CA . THR A 1 505 ? 103.184 55.840 67.868 1.00 37.21 505 THR A CA 1
ATOM 3895 C C . THR A 1 505 ? 102.334 56.045 69.150 1.00 36.76 505 THR A C 1
ATOM 3896 O O . THR A 1 505 ? 101.288 55.496 69.387 1.00 37.41 505 THR A O 1
ATOM 3900 N N . HIS A 1 506 ? 102.806 57.053 69.892 1.00 34.57 506 HIS A N 1
ATOM 3901 C CA . HIS A 1 506 ? 102.178 57.507 71.108 1.00 34.83 506 HIS A CA 1
ATOM 3902 C C . HIS A 1 506 ? 100.977 58.392 70.747 1.00 35.97 506 HIS A C 1
ATOM 3903 O O . HIS A 1 506 ? 100.938 59.049 69.700 1.00 34.38 506 HIS A O 1
ATOM 3910 N N . LEU A 1 507 ? 99.970 58.348 71.588 1.00 35.32 507 LEU A N 1
ATOM 3911 C CA . LEU A 1 507 ? 98.790 59.181 71.495 1.00 35.43 507 LEU A CA 1
ATOM 3912 C C . LEU A 1 507 ? 99.038 60.613 71.037 1.00 35.77 507 LEU A C 1
ATOM 3913 O O . LEU A 1 507 ? 98.283 61.099 70.200 1.00 34.37 507 LEU A O 1
ATOM 3918 N N . ALA A 1 508 ? 100.047 61.346 71.520 1.00 36.34 508 ALA A N 1
ATOM 3919 C CA . ALA A 1 508 ? 100.308 62.728 71.163 1.00 36.19 508 ALA A CA 1
ATOM 3920 C C . ALA A 1 508 ? 100.851 62.988 69.769 1.00 36.26 508 ALA A C 1
ATOM 3921 O O . ALA A 1 508 ? 100.895 64.147 69.339 1.00 36.94 508 ALA A O 1
ATOM 3923 N N . PHE A 1 509 ? 101.252 61.965 69.025 1.00 34.33 509 PHE A N 1
ATOM 3924 C CA . PHE A 1 509 ? 101.842 62.105 67.698 1.00 33.13 509 PHE A CA 1
ATOM 3925 C C . PHE A 1 509 ? 101.051 61.384 66.630 1.00 31.57 509 PHE A C 1
ATOM 3926 O O . PHE A 1 509 ? 101.409 61.425 65.444 1.00 30.06 509 PHE A O 1
ATOM 3934 N N . MET A 1 510 ? 99.930 60.765 67.032 1.00 30.92 510 MET A N 1
ATOM 3935 C CA . MET A 1 510 ? 99.131 60.031 66.038 1.00 30.53 510 MET A CA 1
ATOM 3936 C C . MET A 1 510 ? 98.646 60.887 64.887 1.00 31.70 510 MET A C 1
ATOM 3937 O O . MET A 1 510 ? 98.737 60.440 63.710 1.00 31.68 510 MET A O 1
ATOM 3942 N N . ASP A 1 511 ? 98.186 62.121 65.159 1.00 30.87 511 ASP A N 1
ATOM 3943 C CA . ASP A 1 511 ? 97.699 62.970 64.049 1.00 32.34 511 ASP A CA 1
ATOM 3944 C C . ASP A 1 511 ? 98.847 63.347 63.156 1.00 32.66 511 ASP A C 1
ATOM 3945 O O . ASP A 1 511 ? 98.737 63.347 61.915 1.00 32.20 511 ASP A O 1
ATOM 3950 N N . GLN A 1 512 ? 99.934 63.818 63.848 1.00 33.81 512 GLN A N 1
ATOM 3951 C CA . GLN A 1 512 ? 101.072 64.232 63.003 1.00 32.79 512 GLN A CA 1
ATOM 3952 C C . GLN A 1 512 ? 101.554 63.089 62.127 1.00 33.08 512 GLN A C 1
ATOM 3953 O O . GLN A 1 512 ? 101.844 63.274 60.926 1.00 31.78 512 GLN A O 1
ATOM 3959 N N . ILE A 1 513 ? 101.618 61.861 62.677 1.00 32.20 513 ILE A N 1
ATOM 3960 C CA . ILE A 1 513 ? 102.080 60.743 61.840 1.00 32.62 513 ILE A CA 1
ATOM 3961 C C . ILE A 1 513 ? 101.044 60.376 60.804 1.00 32.37 513 ILE A C 1
ATOM 3962 O O . ILE A 1 513 ? 101.415 60.229 59.638 1.00 32.31 513 ILE A O 1
ATOM 3967 N N . MET A 1 514 ? 99.731 60.354 61.084 1.00 33.16 514 MET A N 1
ATOM 3968 C CA . MET A 1 514 ? 98.767 60.092 60.012 1.00 32.92 514 MET A CA 1
ATOM 3969 C C . MET A 1 514 ? 98.869 61.124 58.895 1.00 34.86 514 MET A C 1
ATOM 3970 O O . MET A 1 514 ? 98.711 60.767 57.717 1.00 34.47 514 MET A O 1
ATOM 3975 N N . GLU A 1 515 ? 99.139 62.405 59.184 1.00 36.12 515 GLU A N 1
ATOM 3976 C CA . GLU A 1 515 ? 99.236 63.433 58.126 1.00 38.72 515 GLU A CA 1
ATOM 3977 C C . GLU A 1 515 ? 100.406 63.234 57.173 1.00 38.39 515 GLU A C 1
ATOM 3978 O O . GLU A 1 515 ? 100.507 63.707 56.050 1.00 37.64 515 GLU A O 1
ATOM 3984 N N . THR A 1 516 ? 101.413 62.473 57.570 1.00 37.74 516 THR A N 1
ATOM 3985 C CA . THR A 1 516 ? 102.577 62.073 56.788 1.00 37.48 516 THR A CA 1
ATOM 3986 C C . THR A 1 516 ? 102.174 61.123 55.676 1.00 36.33 516 THR A C 1
ATOM 3987 O O . THR A 1 516 ? 102.730 61.075 54.577 1.00 34.97 516 THR A O 1
ATOM 3991 N N . TYR A 1 517 ? 101.150 60.306 55.890 1.00 33.95 517 TYR A N 1
ATOM 3992 C CA . TYR A 1 517 ? 100.608 59.349 54.932 1.00 34.58 517 TYR A CA 1
ATOM 3993 C C . TYR A 1 517 ? 99.515 60.010 54.073 1.00 34.56 517 TYR A C 1
ATOM 3994 O O . TYR A 1 517 ? 98.453 59.432 53.769 1.00 32.86 517 TYR A O 1
ATOM 4003 N N . ASN A 1 518 ? 99.874 61.147 53.477 1.00 32.80 518 ASN A N 1
ATOM 4004 C CA . ASN A 1 518 ? 98.978 61.984 52.709 1.00 34.39 518 ASN A CA 1
ATOM 4005 C C . ASN A 1 518 ? 99.090 61.953 51.199 1.00 34.55 518 ASN A C 1
ATOM 4006 O O . ASN A 1 518 ? 98.633 62.886 50.533 1.00 33.72 518 ASN A O 1
ATOM 4011 N N . TRP A 1 519 ? 99.619 60.890 50.604 1.00 34.26 519 TRP A N 1
ATOM 4012 C CA . TRP A 1 519 ? 99.638 60.823 49.143 1.00 33.72 519 TRP A CA 1
ATOM 4013 C C . TRP A 1 519 ? 98.239 61.070 48.562 1.00 35.36 519 TRP A C 1
ATOM 4014 O O . TRP A 1 519 ? 97.208 60.647 49.098 1.00 31.28 519 TRP A O 1
ATOM 4025 N N . ASN A 1 520 ? 98.230 61.711 47.387 1.00 35.39 520 ASN A N 1
ATOM 4026 C CA . ASN A 1 520 ? 97.021 62.075 46.681 1.00 36.51 520 ASN A CA 1
ATOM 4027 C C . ASN A 1 520 ? 96.046 62.803 47.598 1.00 35.29 520 ASN A C 1
ATOM 4028 O O . ASN A 1 520 ? 94.897 62.406 47.731 1.00 35.28 520 ASN A O 1
ATOM 4033 N N . ASN A 1 521 ? 96.501 63.881 48.221 1.00 36.00 521 ASN A N 1
ATOM 4034 C CA . ASN A 1 521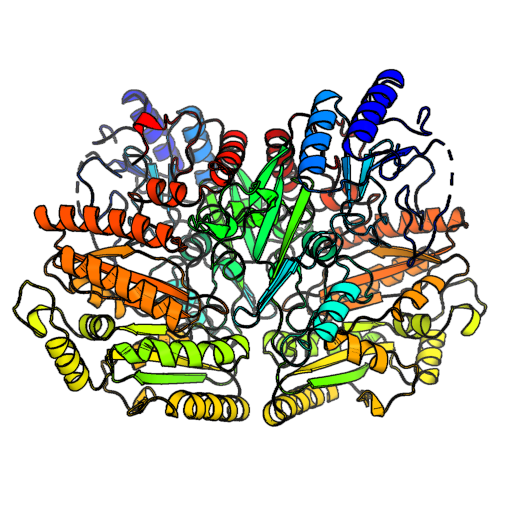 ? 95.637 64.731 49.049 1.00 37.31 521 ASN A CA 1
ATOM 4035 C C . ASN A 1 521 ? 94.939 63.991 50.180 1.00 37.25 521 ASN A C 1
ATOM 4036 O O . ASN A 1 521 ? 93.724 64.145 50.360 1.00 35.20 521 ASN A O 1
ATOM 4041 N N . SER A 1 522 ? 95.692 63.170 50.923 1.00 36.32 522 SER A N 1
ATOM 4042 C CA . SER A 1 522 ? 95.167 62.457 52.075 1.00 36.21 522 SER A CA 1
ATOM 4043 C C . SER A 1 522 ? 94.059 61.463 51.775 1.00 34.41 522 SER A C 1
ATOM 4044 O O . SER A 1 522 ? 93.110 61.257 52.543 1.00 33.59 522 SER A O 1
ATOM 4047 N N . SER A 1 523 ? 94.139 60.831 50.616 1.00 33.46 523 SER A N 1
ATOM 4048 C CA . SER A 1 523 ? 93.149 59.817 50.244 1.00 32.81 523 SER A CA 1
ATOM 4049 C C . SER A 1 523 ? 92.969 58.709 51.265 1.00 31.57 523 SER A C 1
ATOM 4050 O O . SER A 1 523 ? 91.851 58.232 51.522 1.00 31.36 523 SER A O 1
ATOM 4053 N N . PHE A 1 524 ? 94.054 58.223 51.837 1.00 31.61 524 PHE A N 1
ATOM 4054 C CA . PHE A 1 524 ? 94.074 57.147 52.808 1.00 32.09 524 PHE A CA 1
ATOM 4055 C C . PHE A 1 524 ? 93.243 57.520 54.020 1.00 33.31 524 PHE A C 1
ATOM 4056 O O . PHE A 1 524 ? 92.293 56.765 54.329 1.00 32.94 524 PHE A O 1
ATOM 4064 N N . LEU A 1 525 ? 93.508 58.663 54.653 1.00 32.46 525 LEU A N 1
ATOM 4065 C CA . LEU A 1 525 ? 92.698 59.072 55.812 1.00 33.27 525 LEU A CA 1
ATOM 4066 C C . LEU A 1 525 ? 91.243 59.348 55.465 1.00 33.38 525 LEU A C 1
ATOM 4067 O O . LEU A 1 525 ? 90.328 58.882 56.173 1.00 31.80 525 LEU A O 1
ATOM 4072 N N . ARG A 1 526 ? 90.942 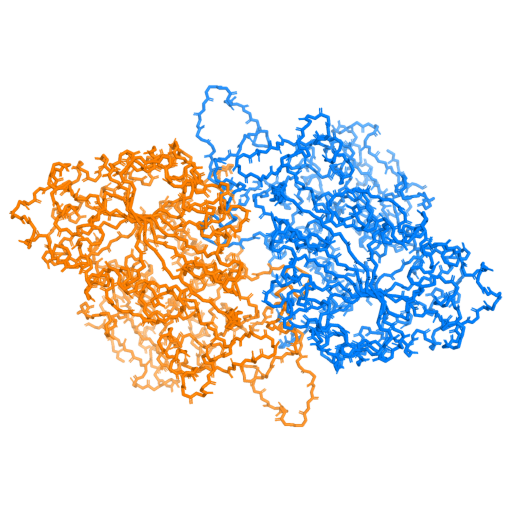60.007 54.331 1.00 33.72 526 ARG A N 1
ATOM 4073 C CA . ARG A 1 526 ? 89.561 60.237 53.925 1.00 33.88 526 ARG A CA 1
ATOM 4074 C C . ARG A 1 526 ? 88.803 58.892 53.821 1.00 32.95 526 ARG A C 1
ATOM 4075 O O . ARG A 1 526 ? 87.698 58.775 54.360 1.00 32.53 526 ARG A O 1
ATOM 4083 N N . PHE A 1 527 ? 89.348 57.896 53.138 1.00 32.93 527 PHE A N 1
ATOM 4084 C CA . PHE A 1 527 ? 88.729 56.580 53.012 1.00 32.30 527 PHE A CA 1
ATOM 4085 C C . PHE A 1 527 ? 88.518 55.965 54.394 1.00 32.54 527 PHE A C 1
ATOM 4086 O O . PHE A 1 527 ? 87.423 55.466 54.656 1.00 30.85 527 PHE A O 1
ATOM 4094 N N . ASN A 1 528 ? 89.503 56.008 55.299 1.00 31.38 528 ASN A N 1
ATOM 4095 C CA . ASN A 1 528 ? 89.281 55.479 56.642 1.00 32.04 528 ASN A CA 1
ATOM 4096 C C . ASN A 1 528 ? 88.180 56.212 57.402 1.00 31.84 528 ASN A C 1
ATOM 4097 O O . ASN A 1 528 ? 87.441 55.590 58.159 1.00 31.96 528 ASN A O 1
ATOM 4102 N N . GLU A 1 529 ? 88.075 57.531 57.292 1.00 31.48 529 GLU A N 1
ATOM 4103 C CA . GLU A 1 529 ? 87.001 58.252 57.975 1.00 31.99 529 GLU A CA 1
ATOM 4104 C C . GLU A 1 529 ? 85.624 57.839 57.488 1.00 29.85 529 GLU A C 1
ATOM 4105 O O . GLU A 1 529 ? 84.702 57.839 58.299 1.00 31.26 529 GLU A O 1
ATOM 4111 N N . VAL A 1 530 ? 85.474 57.596 56.198 1.00 29.73 530 VAL A N 1
ATOM 4112 C CA . VAL A 1 530 ? 84.231 57.106 55.616 1.00 32.32 530 VAL A CA 1
ATOM 4113 C C . VAL A 1 530 ? 83.818 55.791 56.263 1.00 32.36 530 VAL A C 1
ATOM 4114 O O . VAL A 1 530 ? 82.657 55.653 56.664 1.00 32.35 530 VAL A O 1
ATOM 4118 N N . LEU A 1 531 ? 84.755 54.849 56.404 1.00 32.24 531 LEU A N 1
ATOM 4119 C CA . LEU A 1 531 ? 84.504 53.578 57.038 1.00 33.27 531 LEU A CA 1
ATOM 4120 C C . LEU A 1 531 ? 84.176 53.720 58.527 1.00 33.35 531 LEU A C 1
ATOM 4121 O O . LEU A 1 531 ? 83.290 53.030 58.997 1.00 33.57 531 LEU A O 1
ATOM 4126 N N . LYS A 1 532 ? 84.885 54.589 59.224 1.00 32.57 532 LYS A N 1
ATOM 4127 C CA . LYS A 1 532 ? 84.624 54.826 60.651 1.00 33.54 532 LYS A CA 1
ATOM 4128 C C . LYS A 1 532 ? 83.244 55.432 60.910 1.00 33.28 532 LYS A C 1
ATOM 4129 O O . LYS A 1 532 ? 82.539 54.991 61.817 1.00 31.69 532 LYS A O 1
ATOM 4135 N N . ASN A 1 533 ? 82.807 56.406 60.111 1.00 33.79 533 ASN A N 1
ATOM 4136 C CA . ASN A 1 533 ? 81.536 57.070 60.349 1.00 35.36 533 ASN A CA 1
ATOM 4137 C C . ASN A 1 533 ? 80.340 56.170 60.055 1.00 36.41 533 ASN A C 1
ATOM 4138 O O . ASN A 1 533 ? 79.323 56.215 60.754 1.00 35.84 533 ASN A O 1
ATOM 4143 N N . ALA A 1 534 ? 80.533 55.240 59.103 1.00 36.96 534 ALA A N 1
ATOM 4144 C CA . ALA A 1 534 ? 79.478 54.295 58.753 1.00 36.62 534 ALA A CA 1
ATOM 4145 C C . ALA A 1 534 ? 79.313 53.247 59.843 1.00 35.78 534 ALA A C 1
ATOM 4146 O O . ALA A 1 534 ? 78.178 52.829 60.075 1.00 34.93 534 ALA A O 1
ATOM 4148 N N . VAL A 1 535 ? 80.398 52.735 60.424 1.00 33.81 535 VAL A N 1
ATOM 4149 C CA . VAL A 1 535 ? 80.211 51.682 61.412 1.00 34.53 535 VAL A CA 1
ATOM 4150 C C . VAL A 1 535 ? 79.987 52.234 62.809 1.00 35.57 535 VAL A C 1
ATOM 4151 O O . VAL A 1 535 ? 79.342 51.592 63.623 1.00 35.80 535 VAL A O 1
ATOM 4155 N N . ASP A 1 536 ? 80.351 53.479 63.073 1.00 34.90 536 ASP A N 1
ATOM 4156 C CA . ASP A 1 536 ? 80.289 54.121 64.362 1.00 34.58 536 ASP A CA 1
ATOM 4157 C C . ASP A 1 536 ? 79.699 55.523 64.257 1.00 34.18 536 ASP A C 1
ATOM 4158 O O . ASP A 1 536 ? 80.334 56.564 64.462 1.00 34.40 536 ASP A O 1
ATOM 4163 N N . PRO A 1 537 ? 78.392 55.602 63.977 1.00 36.30 537 PRO A N 1
ATOM 4164 C CA . PRO A 1 537 ? 77.605 56.813 63.813 1.00 36.30 537 PRO A CA 1
ATOM 4165 C C . PRO A 1 537 ? 77.614 57.710 65.009 1.00 37.24 537 PRO A C 1
ATOM 4166 O O . PRO A 1 537 ? 77.637 58.940 64.850 1.00 39.56 537 PRO A O 1
ATOM 4170 N N . ASN A 1 538 ? 77.754 57.237 66.277 1.00 37.28 538 ASN A N 1
ATOM 4171 C CA . ASN A 1 538 ? 77.807 58.141 67.412 1.00 37.30 538 ASN A CA 1
ATOM 4172 C C . ASN A 1 538 ? 79.251 58.415 67.809 1.00 37.84 538 ASN A C 1
ATOM 4173 O O . ASN A 1 538 ? 79.446 59.094 68.810 1.00 37.26 538 ASN A O 1
ATOM 4178 N N . GLY A 1 539 ? 80.240 57.867 67.111 1.00 37.20 539 GLY A N 1
ATOM 4179 C CA . GLY A 1 539 ? 81.645 58.048 67.412 1.00 36.11 539 GLY A CA 1
ATOM 4180 C C . GLY A 1 539 ? 82.110 57.737 68.817 1.00 36.81 539 GLY A C 1
ATOM 4181 O O . GLY A 1 539 ? 82.949 58.435 69.392 1.00 37.81 539 GLY A O 1
ATOM 4182 N N . ILE A 1 540 ? 81.659 56.676 69.448 1.00 37.28 540 ILE A N 1
ATOM 4183 C CA . ILE A 1 540 ? 82.003 56.248 70.767 1.00 36.60 540 ILE A CA 1
ATOM 4184 C C . ILE A 1 540 ? 83.223 55.352 70.873 1.00 35.89 540 ILE A C 1
ATOM 4185 O O . ILE A 1 540 ? 83.685 55.217 72.021 1.00 36.23 540 ILE A O 1
ATOM 4190 N N . ILE A 1 541 ? 83.731 54.716 69.834 1.00 33.98 541 ILE A N 1
ATOM 4191 C CA . ILE A 1 541 ? 84.864 53.808 70.001 1.00 32.99 541 ILE A CA 1
ATOM 4192 C C . ILE A 1 541 ? 86.184 54.508 69.721 1.00 32.59 541 ILE A C 1
ATOM 4193 O O . ILE A 1 541 ? 86.433 54.950 68.607 1.00 30.35 541 ILE A O 1
ATOM 4198 N N . ALA A 1 542 ? 86.966 54.714 70.783 1.00 31.57 542 ALA A N 1
ATOM 4199 C CA . ALA A 1 542 ? 88.279 55.336 70.679 1.00 33.48 542 ALA A CA 1
ATOM 4200 C C . ALA A 1 542 ? 88.497 56.419 69.643 1.00 33.67 542 ALA A C 1
ATOM 4201 O O . ALA A 1 542 ? 89.359 56.287 68.773 1.00 32.36 542 ALA A O 1
ATOM 4203 N N . PRO A 1 543 ? 87.727 57.521 69.689 1.00 32.66 543 PRO A N 1
ATOM 4204 C CA . PRO A 1 543 ? 87.895 58.607 68.739 1.00 32.53 543 PRO A CA 1
ATOM 4205 C C . PRO A 1 543 ? 89.337 59.116 68.733 1.00 30.71 543 PRO A C 1
ATOM 4206 O O . PRO A 1 543 ? 89.920 59.279 69.802 1.00 28.12 543 PRO A O 1
ATOM 4210 N N . GLY A 1 544 ? 89.918 59.268 67.529 1.00 30.20 544 GLY A N 1
ATOM 4211 C CA . GLY A 1 544 ? 91.265 59.752 67.378 1.00 30.43 544 GLY A CA 1
ATOM 4212 C C . GLY A 1 544 ? 92.404 58.747 67.315 1.00 30.89 544 GLY A C 1
ATOM 4213 O O . GLY A 1 544 ? 93.577 59.138 67.079 1.00 31.74 544 GLY A O 1
ATOM 4214 N N . LYS A 1 545 ? 92.110 57.486 67.587 1.00 30.84 545 LYS A N 1
ATOM 4215 C CA . LYS A 1 545 ? 93.105 56.413 67.509 1.00 29.68 545 LYS A CA 1
ATOM 4216 C C . LYS A 1 545 ? 93.637 56.435 66.070 1.00 30.19 545 LYS A C 1
ATOM 4217 O O . LYS A 1 545 ? 92.843 56.576 65.156 1.00 28.54 545 LYS A O 1
ATOM 4223 N N . SER A 1 546 ? 94.941 56.551 65.881 1.00 30.40 546 SER A N 1
ATOM 4224 C CA . SER A 1 546 ? 95.608 56.598 64.610 1.00 31.36 546 SER A CA 1
ATOM 4225 C C . SER A 1 546 ? 95.291 57.873 63.844 1.00 32.01 546 SER A C 1
ATOM 4226 O O . SER A 1 546 ? 95.432 57.867 62.600 1.00 33.33 546 SER A O 1
ATOM 4229 N N . GLY A 1 547 ? 94.866 58.944 64.485 1.00 30.53 547 GLY A N 1
ATOM 4230 C CA . GLY A 1 547 ? 94.464 60.136 63.745 1.00 31.91 547 GLY A CA 1
ATOM 4231 C C . GLY A 1 547 ? 93.105 60.013 63.099 1.00 32.14 547 GLY A C 1
ATOM 4232 O O . GLY A 1 547 ? 92.788 60.827 62.213 1.00 33.39 547 GLY A O 1
ATOM 4233 N N . VAL A 1 548 ? 92.361 58.936 63.341 1.00 31.53 548 VAL A N 1
ATOM 4234 C CA . VAL A 1 548 ? 91.046 58.731 62.733 1.00 32.09 548 VAL A CA 1
ATOM 4235 C C . VAL A 1 548 ? 89.914 59.228 63.633 1.00 32.76 548 VAL A C 1
ATOM 4236 O O . VAL A 1 548 ? 89.533 58.674 64.670 1.00 33.50 548 VAL A O 1
ATOM 4240 N N . TRP A 1 549 ? 89.341 60.371 63.237 1.00 32.68 549 TRP A N 1
ATOM 4241 C CA . TRP A 1 549 ? 88.279 61.020 63.996 1.00 33.28 549 TRP A CA 1
ATOM 4242 C C . TRP A 1 549 ? 86.906 60.877 63.333 1.00 32.98 549 TRP A C 1
ATOM 4243 O O . TRP A 1 549 ? 86.790 61.043 62.130 1.00 33.08 549 TRP A O 1
ATOM 4254 N N . PRO A 1 550 ? 85.913 60.612 64.134 1.00 33.64 550 PRO A N 1
ATOM 4255 C CA . PRO A 1 550 ? 84.533 60.472 63.743 1.00 34.17 550 PRO A CA 1
ATOM 4256 C C . PRO A 1 550 ? 83.946 61.866 63.516 1.00 34.99 550 PRO A C 1
ATOM 4257 O O . PRO A 1 550 ? 84.542 62.842 64.041 1.00 33.64 550 PRO A O 1
ATOM 4261 N N . SER A 1 551 ? 82.968 62.118 62.689 1.00 36.78 551 SER A N 1
ATOM 4262 C CA . SER A 1 551 ? 82.480 63.432 62.303 1.00 40.79 551 SER A CA 1
ATOM 4263 C C . SER A 1 551 ? 82.024 64.358 63.395 1.00 42.20 551 SER A C 1
ATOM 4264 O O . SER A 1 551 ? 82.087 65.598 63.295 1.00 43.72 551 SER A O 1
ATOM 4267 N N . GLN A 1 552 ? 81.688 63.866 64.569 1.00 44.27 552 GLN A N 1
ATOM 4268 C CA . GLN A 1 552 ? 81.313 64.696 65.724 1.00 45.92 552 GLN A CA 1
ATOM 4269 C C . GLN A 1 552 ? 82.500 65.320 66.443 1.00 44.52 552 GLN A C 1
ATOM 4270 O O . GLN A 1 552 ? 82.312 66.227 67.265 1.00 43.24 552 GLN A O 1
ATOM 4276 N N . TYR A 1 553 ? 83.710 64.867 66.142 1.00 43.10 553 TYR A N 1
ATOM 4277 C CA . TYR A 1 553 ? 84.897 65.446 66.767 1.00 41.56 553 TYR A CA 1
ATOM 4278 C C . TYR A 1 553 ? 85.522 66.399 65.742 1.00 41.38 553 TYR A C 1
ATOM 4279 O O . TYR A 1 553 ? 86.230 65.993 64.841 1.00 41.52 553 TYR A O 1
ATOM 4288 N N . SER A 1 554 ? 85.289 67.677 65.973 1.00 40.83 554 SER A N 1
ATOM 4289 C CA . SER A 1 554 ? 85.884 68.700 65.120 1.00 40.37 554 SER A CA 1
ATOM 4290 C C . SER A 1 554 ? 87.385 68.528 65.066 1.00 39.02 554 SER A C 1
ATOM 4291 O O . SER A 1 554 ? 88.028 68.405 66.108 1.00 37.24 554 SER A O 1
ATOM 4294 N N . HIS A 1 555 ? 87.930 68.497 63.859 1.00 39.86 555 HIS A N 1
ATOM 4295 C CA . HIS A 1 555 ? 89.363 68.375 63.671 1.00 40.89 555 HIS A CA 1
ATOM 4296 C C . HIS A 1 555 ? 90.143 69.568 64.249 1.00 40.30 555 HIS A C 1
ATOM 4297 O O . HIS A 1 555 ? 91.300 69.401 64.679 1.00 37.51 555 HIS A O 1
ATOM 4304 N N . VAL A 1 556 ? 89.528 70.769 64.126 1.00 39.08 556 VAL A N 1
ATOM 4305 C CA . VAL A 1 556 ? 90.193 71.972 64.638 1.00 38.03 556 VAL A CA 1
ATOM 4306 C C . VAL A 1 556 ? 90.378 71.852 66.122 1.00 38.87 556 VAL A C 1
ATOM 4307 O O . VAL A 1 556 ? 91.477 72.133 66.622 1.00 40.75 556 VAL A O 1
ATOM 4311 N N . THR A 1 557 ? 89.346 71.402 66.821 1.00 39.22 557 THR A N 1
ATOM 4312 C CA . THR A 1 557 ? 89.453 71.286 68.279 1.00 41.76 557 THR A CA 1
ATOM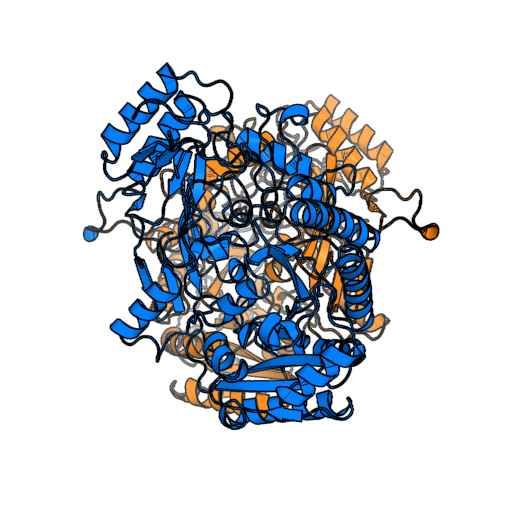 4313 C C . THR A 1 557 ? 90.388 70.193 68.800 1.00 42.17 557 THR A C 1
ATOM 4314 O O . THR A 1 557 ? 91.225 70.388 69.688 1.00 41.99 557 THR A O 1
ATOM 4318 N N . TRP A 1 558 ? 90.274 68.990 68.262 1.00 41.09 558 TRP A N 1
ATOM 4319 C CA . TRP A 1 558 ? 90.976 67.831 68.798 1.00 41.65 558 TRP A CA 1
ATOM 4320 C C . TRP A 1 558 ? 92.339 67.449 68.285 1.00 41.27 558 TRP A C 1
ATOM 4321 O O . TRP A 1 558 ? 93.091 66.833 69.058 1.00 41.19 558 TRP A O 1
ATOM 4332 N N . LYS A 1 559 ? 92.698 67.686 67.025 1.00 41.51 559 LYS A N 1
ATOM 4333 C CA . LYS A 1 559 ? 94.000 67.226 66.566 1.00 43.32 559 LYS A CA 1
ATOM 4334 C C . LYS A 1 559 ? 95.174 67.894 67.284 1.00 43.57 559 LYS A C 1
ATOM 4335 O O . LYS A 1 559 ? 95.106 69.060 67.620 1.00 43.55 559 LYS A O 1
ATOM 4341 N N . LEU A 1 560 ? 96.259 67.131 67.339 1.00 43.86 560 LEU A N 1
ATOM 4342 C CA . LEU A 1 560 ? 97.513 67.642 67.863 1.00 45.67 560 LEU A CA 1
ATOM 4343 C C . LEU A 1 560 ? 98.514 67.645 66.674 1.00 45.42 560 LEU A C 1
ATOM 4344 O O . LEU A 1 560 ? 99.216 68.695 66.754 1.00 49.07 560 LEU A O 1
ATOM 4349 N N . GLU B 1 6 ? 77.675 52.131 19.632 1.00 78.60 6 GLU B N 1
ATOM 4350 C CA . GLU B 1 6 ? 76.745 51.050 19.175 1.00 78.99 6 GLU B CA 1
ATOM 4351 C C . GLU B 1 6 ? 75.451 51.093 19.976 1.00 78.78 6 GLU B C 1
ATOM 4352 O O . GLU B 1 6 ? 75.423 51.372 21.166 1.00 79.27 6 GLU B O 1
ATOM 4354 N N . PHE B 1 7 ? 74.329 50.804 19.326 1.00 78.66 7 PHE B N 1
ATOM 4355 C CA . PHE B 1 7 ? 73.005 50.909 19.784 1.00 76.96 7 PHE B CA 1
ATOM 4356 C C . PHE B 1 7 ? 72.081 50.033 20.544 1.00 75.73 7 PHE B C 1
ATOM 4357 O O . PHE B 1 7 ? 71.348 50.563 21.403 1.00 75.53 7 PHE B O 1
ATOM 4365 N N . ARG B 1 8 ? 71.964 48.733 20.280 1.00 74.36 8 ARG B N 1
ATOM 4366 C CA . ARG B 1 8 ? 71.013 47.895 21.005 1.00 71.76 8 ARG B CA 1
ATOM 4367 C C . ARG B 1 8 ? 71.619 46.621 21.554 1.00 69.89 8 ARG B C 1
ATOM 4368 O O . ARG B 1 8 ? 71.833 45.656 20.826 1.00 70.51 8 ARG B O 1
ATOM 4376 N N . PRO B 1 9 ? 71.898 46.598 22.852 1.00 67.92 9 PRO B N 1
ATOM 4377 C CA . PRO B 1 9 ? 72.476 45.433 23.506 1.00 65.75 9 PRO B CA 1
ATOM 4378 C C . PRO B 1 9 ? 71.406 44.404 23.800 1.00 63.81 9 PRO B C 1
ATOM 4379 O O . PRO B 1 9 ? 70.255 44.788 24.007 1.00 62.75 9 PRO B O 1
ATOM 4383 N N . LEU B 1 10 ? 71.757 43.128 23.873 1.00 62.12 10 LEU B N 1
ATOM 4384 C CA . LEU B 1 10 ? 70.793 42.092 24.220 1.00 60.45 10 LEU B CA 1
ATOM 4385 C C . LEU B 1 10 ? 70.177 42.351 25.592 1.00 59.51 10 LEU B C 1
ATOM 4386 O O . LEU B 1 10 ? 68.996 42.103 25.793 1.00 59.27 10 LEU B O 1
ATOM 4391 N N . THR B 1 11 ? 70.991 42.772 26.557 1.00 57.71 11 THR B N 1
ATOM 4392 C CA . THR B 1 11 ? 70.525 43.053 27.903 1.00 56.54 11 THR B CA 1
ATOM 4393 C C . THR B 1 11 ? 71.051 44.394 28.411 1.00 55.24 11 THR B C 1
ATOM 4394 O O . THR B 1 11 ? 72.216 44.738 28.280 1.00 53.65 11 THR B O 1
ATOM 4398 N N . LEU B 1 12 ? 70.155 45.145 29.024 1.00 55.10 12 LEU B N 1
ATOM 4399 C CA . LEU B 1 12 ? 70.443 46.422 29.657 1.00 55.24 12 LEU B CA 1
ATOM 4400 C C . LEU B 1 12 ? 70.522 46.251 31.172 1.00 55.48 12 LEU B C 1
ATOM 4401 O O . LEU B 1 12 ? 69.809 45.426 31.744 1.00 55.54 12 LEU B O 1
ATOM 4406 N N . PRO B 1 13 ? 71.353 47.053 31.822 1.00 56.45 13 PRO B N 1
ATOM 4407 C CA . PRO B 1 13 ? 71.486 47.023 33.275 1.00 56.89 13 PRO B CA 1
ATOM 4408 C C . PRO B 1 13 ? 70.185 47.447 33.932 1.00 57.38 13 PRO B C 1
ATOM 4409 O O . PRO B 1 13 ? 69.415 48.156 33.295 1.00 57.63 13 PRO B O 1
ATOM 4413 N N . PRO B 1 14 ? 69.978 47.091 35.185 1.00 57.82 14 PRO B N 1
ATOM 4414 C CA . PRO B 1 14 ? 68.761 47.452 35.893 1.00 57.85 14 PRO B CA 1
ATOM 4415 C C . PRO B 1 14 ? 68.436 48.929 35.832 1.00 58.59 14 PRO B C 1
ATOM 4416 O O . PRO B 1 14 ? 69.280 49.821 35.970 1.00 57.86 14 PRO B O 1
ATOM 4420 N N . LYS B 1 15 ? 67.179 49.232 35.542 1.00 59.65 15 LYS B N 1
ATOM 4421 C CA . LYS B 1 15 ? 66.594 50.559 35.479 1.00 60.33 15 LYS B CA 1
ATOM 4422 C C . LYS B 1 15 ? 67.131 51.525 34.437 1.00 60.02 15 LYS B C 1
ATOM 4423 O O . LYS B 1 15 ? 66.704 52.690 34.454 1.00 60.50 15 LYS B O 1
ATOM 4429 N N . LEU B 1 16 ? 68.016 51.144 33.532 1.00 59.40 16 LEU B N 1
ATOM 4430 C CA . LEU B 1 16 ? 68.555 52.089 32.565 1.00 59.91 16 LEU B CA 1
ATOM 4431 C C . LEU B 1 16 ? 67.811 52.025 31.242 1.00 59.71 16 LEU B C 1
ATOM 4432 O O . LEU B 1 16 ? 67.475 50.962 30.723 1.00 59.40 16 LEU B O 1
ATOM 4437 N N . SER B 1 17 ? 67.500 53.190 30.684 1.00 59.15 17 SER B N 1
ATOM 4438 C CA . SER B 1 17 ? 66.830 53.250 29.396 1.00 59.06 17 SER B CA 1
ATOM 4439 C C . SER B 1 17 ? 67.869 53.052 28.288 1.00 59.05 17 SER B C 1
ATOM 4440 O O . SER B 1 17 ? 69.054 53.309 28.447 1.00 57.82 17 SER B O 1
ATOM 4443 N N . LEU B 1 18 ? 67.367 52.654 27.131 1.00 59.17 18 LEU B N 1
ATOM 4444 C CA . LEU B 1 18 ? 68.137 52.454 25.923 1.00 59.44 18 LEU B CA 1
ATOM 4445 C C . LEU B 1 18 ? 68.791 53.754 25.473 1.00 59.76 18 LEU B C 1
ATOM 4446 O O . LEU B 1 18 ? 69.927 53.784 25.001 1.00 58.70 18 LEU B O 1
ATOM 4451 N N . SER B 1 19 ? 68.050 54.860 25.632 1.00 60.25 19 SER B N 1
ATOM 4452 C CA . SER B 1 19 ? 68.603 56.167 25.297 1.00 61.20 19 SER B CA 1
ATOM 4453 C C . SER B 1 19 ? 69.740 56.514 26.260 1.00 60.30 19 SER B C 1
ATOM 4454 O O . SER B 1 19 ? 70.753 57.063 25.810 1.00 60.23 19 SER B O 1
ATOM 4457 N N . ASP B 1 20 ? 69.623 56.152 27.534 1.00 59.78 20 ASP B N 1
ATOM 4458 C CA . ASP B 1 20 ? 70.743 56.413 28.450 1.00 59.86 20 ASP B CA 1
ATOM 4459 C C . ASP B 1 20 ? 71.913 55.505 28.093 1.00 58.36 20 ASP B C 1
ATOM 4460 O O . ASP B 1 20 ? 73.047 56.002 28.041 1.00 57.78 20 ASP B O 1
ATOM 4465 N N . PHE B 1 21 ? 71.676 54.250 27.746 1.00 56.91 21 PHE B N 1
ATOM 4466 C CA . PHE B 1 21 ? 72.704 53.309 27.337 1.00 55.88 21 PHE B CA 1
ATOM 4467 C C . PHE B 1 21 ? 73.563 53.882 26.210 1.00 56.14 21 PHE B C 1
ATOM 4468 O O . PHE B 1 21 ? 74.785 53.917 26.285 1.00 55.79 21 PHE B O 1
ATOM 4476 N N . ASN B 1 22 ? 72.875 54.341 25.175 1.00 56.02 22 ASN B N 1
ATOM 4477 C CA . ASN B 1 22 ? 73.482 54.987 24.026 1.00 56.18 22 ASN B CA 1
ATOM 4478 C C . ASN B 1 22 ? 74.226 56.268 24.379 1.00 55.35 22 ASN B C 1
ATOM 4479 O O . ASN B 1 22 ? 75.341 56.487 23.893 1.00 54.80 22 ASN B O 1
ATOM 4484 N N . GLU B 1 23 ? 73.634 57.117 25.205 1.00 55.14 23 GLU B N 1
ATOM 4485 C CA . GLU B 1 23 ? 74.343 58.338 25.620 1.00 55.70 23 GLU B CA 1
ATOM 4486 C C . GLU B 1 23 ? 75.636 57.926 26.337 1.00 55.45 23 GLU B C 1
ATOM 4487 O O . GLU B 1 23 ? 76.744 58.339 25.986 1.00 54.91 23 GLU B O 1
ATOM 4493 N N . PHE B 1 24 ? 75.516 57.048 27.321 1.00 55.07 24 PHE B N 1
ATOM 4494 C CA . PHE B 1 24 ? 76.665 56.539 28.073 1.00 55.43 24 PHE B CA 1
ATOM 4495 C C . PHE B 1 24 ? 77.726 55.967 27.151 1.00 54.93 24 PHE B C 1
ATOM 4496 O O . PHE B 1 24 ? 78.883 56.414 27.167 1.00 54.01 24 PHE B O 1
ATOM 4504 N N . ILE B 1 25 ? 77.382 54.990 26.319 1.00 55.09 25 ILE B N 1
ATOM 4505 C CA . ILE B 1 25 ? 78.335 54.357 25.394 1.00 56.42 25 ILE B CA 1
ATOM 4506 C C . ILE B 1 25 ? 78.984 55.375 24.465 1.00 56.48 25 ILE B C 1
ATOM 4507 O O . ILE B 1 25 ? 80.204 55.317 24.228 1.00 55.58 25 ILE B O 1
ATOM 4512 N N . GLN B 1 26 ? 78.257 56.370 23.966 1.00 56.97 26 GLN B N 1
ATOM 4513 C CA . GLN B 1 26 ? 78.825 57.432 23.129 1.00 57.27 26 GLN B CA 1
ATOM 4514 C C . GLN B 1 26 ? 79.877 58.217 23.923 1.00 56.97 26 GLN B C 1
ATOM 4515 O O . GLN B 1 26 ? 80.960 58.536 23.429 1.00 55.87 26 GLN B O 1
ATOM 4521 N N . ASP B 1 27 ? 79.562 58.524 25.177 1.00 57.41 27 ASP B N 1
ATOM 4522 C CA . ASP B 1 27 ? 80.484 59.221 26.071 1.00 58.15 27 ASP B CA 1
ATOM 4523 C C . ASP B 1 27 ? 81.775 58.415 26.236 1.00 57.78 27 ASP B C 1
ATOM 4524 O O . ASP B 1 27 ? 82.880 58.954 26.097 1.00 57.48 27 ASP B O 1
ATOM 4529 N N . ILE B 1 28 ? 81.648 57.111 26.476 1.00 56.99 28 ILE B N 1
ATOM 4530 C CA . ILE B 1 28 ? 82.806 56.242 26.634 1.00 56.80 28 ILE B CA 1
ATOM 4531 C C . ILE B 1 28 ? 83.628 56.149 25.360 1.00 56.62 28 ILE B C 1
ATOM 4532 O O . ILE B 1 28 ? 84.857 56.270 25.411 1.00 56.72 28 ILE B O 1
ATOM 4537 N N . ILE B 1 29 ? 82.941 55.961 24.228 1.00 56.21 29 ILE B N 1
ATOM 4538 C CA . ILE B 1 29 ? 83.617 55.872 22.932 1.00 56.08 29 ILE B CA 1
ATOM 4539 C C . ILE B 1 29 ? 84.446 57.132 22.718 1.00 56.63 29 ILE B C 1
ATOM 4540 O O . ILE B 1 29 ? 85.579 57.066 22.252 1.00 57.11 29 ILE B O 1
ATOM 4545 N N . ARG B 1 30 ? 83.919 58.278 23.119 1.00 57.67 30 ARG B N 1
ATOM 4546 C CA . ARG B 1 30 ? 84.643 59.538 23.055 1.00 59.34 30 ARG B CA 1
ATOM 4547 C C . ARG B 1 30 ? 85.961 59.394 23.824 1.00 60.04 30 ARG B C 1
ATOM 4548 O O . ARG B 1 30 ? 87.011 59.736 23.270 1.00 60.94 30 ARG B O 1
ATOM 4556 N N . ILE B 1 31 ? 85.918 58.925 25.066 1.00 59.57 31 ILE B N 1
ATOM 4557 C CA . ILE B 1 31 ? 87.112 58.801 25.880 1.00 58.93 31 ILE B CA 1
ATOM 4558 C C . ILE B 1 31 ? 88.116 57.773 25.383 1.00 59.16 31 ILE B C 1
ATOM 4559 O O . ILE B 1 31 ? 89.291 58.111 25.234 1.00 60.34 31 ILE B O 1
ATOM 4564 N N . VAL B 1 32 ? 87.729 56.513 25.197 1.00 57.93 32 VAL B N 1
ATOM 4565 C CA . VAL B 1 32 ? 88.683 55.472 24.867 1.00 57.20 32 VAL B CA 1
ATOM 4566 C C . VAL B 1 32 ? 88.780 55.085 23.404 1.00 57.33 32 VAL B C 1
ATOM 4567 O O . VAL B 1 32 ? 89.662 54.305 23.057 1.00 55.56 32 VAL B O 1
ATOM 4571 N N . GLY B 1 33 ? 87.880 55.575 22.557 1.00 58.48 33 GLY B N 1
ATOM 4572 C CA . GLY B 1 33 ? 87.931 55.226 21.141 1.00 59.06 33 GLY B CA 1
ATOM 4573 C C . GLY B 1 33 ? 87.060 54.027 20.825 1.00 60.10 33 GLY B C 1
ATOM 4574 O O . GLY B 1 33 ? 86.855 53.127 21.648 1.00 60.43 33 GLY B O 1
ATOM 4575 N N . SER B 1 34 ? 86.591 53.940 19.580 1.00 59.34 34 SER B N 1
ATOM 4576 C CA . SER B 1 34 ? 85.710 52.865 19.150 1.00 59.01 34 SER B CA 1
ATOM 4577 C C . SER B 1 34 ? 86.356 51.486 19.186 1.00 57.43 34 SER B C 1
ATOM 4578 O O . SER B 1 34 ? 85.674 50.465 19.327 1.00 56.97 34 SER B O 1
ATOM 4581 N N . GLU B 1 35 ? 87.675 51.411 19.076 1.00 56.64 35 GLU B N 1
ATOM 4582 C CA . GLU B 1 35 ? 88.404 50.165 19.138 1.00 56.43 35 GLU B CA 1
ATOM 4583 C C . GLU B 1 35 ? 88.415 49.565 20.547 1.00 56.23 35 GLU B C 1
ATOM 4584 O O . GLU B 1 35 ? 88.632 48.358 20.691 1.00 56.06 35 GLU B O 1
ATOM 4590 N N . ASN B 1 36 ? 88.212 50.368 21.585 1.00 55.63 36 ASN B N 1
ATOM 4591 C CA . ASN B 1 36 ? 88.221 49.879 22.949 1.00 55.43 36 ASN B CA 1
ATOM 4592 C C . ASN B 1 36 ? 86.847 49.734 23.594 1.00 55.85 36 ASN B C 1
ATOM 4593 O O . ASN B 1 36 ? 86.815 49.617 24.829 1.00 55.80 36 ASN B O 1
ATOM 4598 N N . VAL B 1 37 ? 85.767 49.767 22.832 1.00 55.72 37 VAL B N 1
ATOM 4599 C CA . VAL B 1 37 ? 84.419 49.677 23.392 1.00 57.19 37 VAL B CA 1
ATOM 4600 C C . VAL B 1 37 ? 83.639 48.591 22.667 1.00 58.22 37 VAL B C 1
ATOM 4601 O O . VAL B 1 37 ? 83.590 48.742 21.433 1.00 59.01 37 VAL B O 1
ATOM 4605 N N . GLU B 1 38 ? 83.017 47.567 23.222 1.00 59.02 38 GLU B N 1
ATOM 4606 C CA . GLU B 1 38 ? 82.280 46.630 22.370 1.00 58.74 38 GLU B CA 1
ATOM 4607 C C . GLU B 1 38 ? 80.869 46.356 22.863 1.00 58.16 38 GLU B C 1
ATOM 4608 O O . GLU B 1 38 ? 80.688 45.839 23.950 1.00 57.51 38 GLU B O 1
ATOM 4614 N N . VAL B 1 39 ? 79.860 46.651 22.046 1.00 57.46 39 VAL B N 1
ATOM 4615 C CA . VAL B 1 39 ? 78.469 46.448 22.433 1.00 57.37 39 VAL B CA 1
ATOM 4616 C C . VAL B 1 39 ? 77.995 45.055 22.058 1.00 57.97 39 VAL B C 1
ATOM 4617 O O . VAL B 1 39 ? 78.195 44.622 20.926 1.00 58.78 39 VAL B O 1
ATOM 4621 N N . ILE B 1 40 ? 77.416 44.321 22.995 1.00 57.97 40 ILE B N 1
ATOM 4622 C CA . ILE B 1 40 ? 76.908 42.982 22.760 1.00 58.21 40 ILE B CA 1
ATOM 4623 C C . ILE B 1 40 ? 75.442 43.007 22.350 1.00 59.53 40 ILE B C 1
ATOM 4624 O O . ILE B 1 40 ? 74.536 42.984 23.180 1.00 59.11 40 ILE B O 1
ATOM 4629 N N . SER B 1 41 ? 75.214 43.072 21.041 1.00 61.15 41 SER B N 1
ATOM 4630 C CA . SER B 1 41 ? 73.913 43.136 20.413 1.00 62.60 41 SER B CA 1
ATOM 4631 C C . SER B 1 41 ? 73.356 41.787 19.970 1.00 63.63 41 SER B C 1
ATOM 4632 O O . SER B 1 41 ? 74.055 40.978 19.360 1.00 64.52 41 SER B O 1
ATOM 4635 N N . VAL B 1 47 ? 79.795 33.425 21.614 1.00 77.79 47 VAL B N 1
ATOM 4636 C CA . VAL B 1 47 ? 80.926 32.536 21.336 1.00 77.57 47 VAL B CA 1
ATOM 4637 C C . VAL B 1 47 ? 81.758 32.308 22.586 1.00 77.11 47 VAL B C 1
ATOM 4638 O O . VAL B 1 47 ? 82.293 33.255 23.166 1.00 76.86 47 VAL B O 1
ATOM 4642 N N . ASP B 1 48 ? 81.928 31.054 22.993 1.00 77.15 48 ASP B N 1
ATOM 4643 C CA . ASP B 1 48 ? 82.676 30.712 24.197 1.00 77.65 48 ASP B CA 1
ATOM 4644 C C . ASP B 1 48 ? 84.171 30.976 24.088 1.00 77.62 48 ASP B C 1
ATOM 4645 O O . ASP B 1 48 ? 84.842 31.092 25.119 1.00 77.69 48 ASP B O 1
ATOM 4650 N N . GLY B 1 49 ? 84.710 31.081 22.882 1.00 77.83 49 GLY B N 1
ATOM 4651 C CA . GLY B 1 49 ? 86.117 31.388 22.686 1.00 78.44 49 GLY B CA 1
ATOM 4652 C C . GLY B 1 49 ? 87.031 30.274 23.174 1.00 78.67 49 GLY B C 1
ATOM 4653 O O . GLY B 1 49 ? 86.724 29.091 23.005 1.00 79.07 49 GLY B O 1
ATOM 4654 N N . SER B 1 50 ? 88.149 30.661 23.786 1.00 78.48 50 SER B N 1
ATOM 4655 C CA . SER B 1 50 ? 89.107 29.672 24.273 1.00 78.19 50 SER B CA 1
ATOM 4656 C C . SER B 1 50 ? 89.882 30.190 25.476 1.00 78.05 50 SER B C 1
ATOM 4657 O O . SER B 1 50 ? 89.623 31.283 25.981 1.00 78.15 50 SER B O 1
ATOM 4660 N N . TYR B 1 51 ? 90.862 29.398 25.928 1.00 77.53 51 TYR B N 1
ATOM 4661 C CA . TYR B 1 51 ? 91.717 29.848 27.024 1.00 76.72 51 TYR B CA 1
ATOM 4662 C C . TYR B 1 51 ? 92.682 30.875 26.416 1.00 76.02 51 TYR B C 1
ATOM 4663 O O . TYR B 1 51 ? 93.000 31.881 27.033 1.00 75.19 51 TYR B O 1
ATOM 4672 N N . MET B 1 52 ? 93.095 30.599 25.179 1.00 75.12 52 MET B N 1
ATOM 4673 C CA . MET B 1 52 ? 93.987 31.466 24.422 1.00 73.49 52 MET B CA 1
ATOM 4674 C C . MET B 1 52 ? 93.344 32.814 24.148 1.00 72.52 52 MET B C 1
ATOM 4675 O O . MET B 1 52 ? 93.943 33.877 24.349 1.00 72.16 52 MET B O 1
ATOM 4680 N N . LYS B 1 53 ? 92.074 32.823 23.749 1.00 71.24 53 LYS B N 1
ATOM 4681 C CA . LYS B 1 53 ? 91.358 34.101 23.531 1.00 69.49 53 LYS B CA 1
ATOM 4682 C C . LYS B 1 53 ? 90.107 34.045 24.410 1.00 68.45 53 LYS B C 1
ATOM 4683 O O . LYS B 1 53 ? 89.046 33.641 23.937 1.00 68.01 53 LYS B O 1
ATOM 4689 N N . PRO B 1 54 ? 90.266 34.318 25.700 1.00 67.61 54 PRO B N 1
ATOM 4690 C CA . PRO B 1 54 ? 89.143 34.256 26.625 1.00 66.84 54 PRO B CA 1
ATOM 4691 C C . PRO B 1 54 ? 87.987 35.143 26.189 1.00 65.72 54 PRO B C 1
ATOM 4692 O O . PRO B 1 54 ? 88.212 36.261 25.708 1.00 65.76 54 PRO B O 1
ATOM 4696 N N . THR B 1 55 ? 86.764 34.648 26.337 1.00 64.50 55 THR B N 1
ATOM 4697 C CA . THR B 1 55 ? 85.581 35.435 25.984 1.00 64.09 55 THR B CA 1
ATOM 4698 C C . THR B 1 55 ? 85.272 36.379 27.145 1.00 62.76 55 THR B C 1
ATOM 4699 O O . THR B 1 55 ? 85.432 35.950 28.292 1.00 62.29 55 THR B O 1
ATOM 4703 N N . HIS B 1 56 ? 84.898 37.619 26.858 1.00 61.65 56 HIS B N 1
ATOM 4704 C CA . HIS B 1 56 ? 84.665 38.590 27.925 1.00 61.14 56 HIS B CA 1
ATOM 4705 C C . HIS B 1 56 ? 83.202 38.959 28.138 1.00 60.52 56 HIS B C 1
ATOM 4706 O O . HIS B 1 56 ? 82.858 39.781 29.000 1.00 60.04 56 HIS B O 1
ATOM 4713 N N . THR B 1 57 ? 82.301 38.335 27.375 1.00 59.12 57 THR B N 1
ATOM 4714 C CA . THR B 1 57 ? 80.892 38.679 27.439 1.00 58.26 57 THR B CA 1
ATOM 4715 C C . THR B 1 57 ? 79.988 37.798 28.291 1.00 57.51 57 THR B C 1
ATOM 4716 O O . THR B 1 57 ? 78.893 38.269 28.623 1.00 56.91 57 THR B O 1
ATOM 4720 N N . HIS B 1 58 ? 80.356 36.556 28.556 1.00 57.24 58 HIS B N 1
ATOM 4721 C CA . HIS B 1 58 ? 79.518 35.631 29.296 1.00 57.18 58 HIS B CA 1
ATOM 4722 C C . HIS B 1 58 ? 80.298 34.443 29.851 1.00 57.36 58 HIS B C 1
ATOM 4723 O O . HIS B 1 58 ? 81.498 34.327 29.645 1.00 56.79 58 HIS B O 1
ATOM 4730 N N . ASP B 1 59 ? 79.611 33.554 30.557 1.00 58.02 59 ASP B N 1
ATOM 4731 C CA . ASP B 1 59 ? 80.197 32.342 31.115 1.00 59.83 59 ASP B CA 1
ATOM 4732 C C . ASP B 1 59 ? 80.296 31.270 30.030 1.00 61.49 59 ASP B C 1
ATOM 4733 O O . ASP B 1 59 ? 79.258 30.807 29.550 1.00 61.40 59 ASP B O 1
ATOM 4738 N N . PRO B 1 60 ? 81.505 30.898 29.634 1.00 63.37 60 PRO B N 1
ATOM 4739 C CA . PRO B 1 60 ? 81.742 29.928 28.580 1.00 64.93 60 PRO B CA 1
ATOM 4740 C C . PRO B 1 60 ? 81.376 28.516 28.973 1.00 66.30 60 PRO B C 1
ATOM 4741 O O . PRO B 1 60 ? 80.720 27.753 28.256 1.00 66.97 60 PRO B O 1
ATOM 4745 N N . THR B 1 61 ? 81.799 28.150 30.175 1.00 68.12 61 THR B N 1
ATOM 4746 C CA . THR B 1 61 ? 81.525 26.845 30.783 1.00 69.08 61 THR B CA 1
ATOM 4747 C C . THR B 1 61 ? 80.203 27.034 31.521 1.00 69.36 61 THR B C 1
ATOM 4748 O O . THR B 1 61 ? 80.168 27.161 32.746 1.00 69.17 61 THR B O 1
ATOM 4752 N N . HIS B 1 62 ? 79.138 27.189 30.735 1.00 69.64 62 HIS B N 1
ATOM 4753 C CA . HIS B 1 62 ? 77.838 27.539 31.270 1.00 69.91 62 HIS B CA 1
ATOM 4754 C C . HIS B 1 62 ? 77.253 26.419 32.113 1.00 69.27 62 HIS B C 1
ATOM 4755 O O . HIS B 1 62 ? 77.436 25.246 31.809 1.00 70.81 62 HIS B O 1
ATOM 4762 N N . VAL B 1 63 ? 76.670 26.832 33.231 1.00 66.05 63 VAL B N 1
ATOM 4763 C CA . VAL B 1 63 ? 76.044 25.932 34.181 1.00 64.29 63 VAL B CA 1
ATOM 4764 C C . VAL B 1 63 ? 74.588 26.387 34.393 1.00 61.96 63 VAL B C 1
ATOM 4765 O O . VAL B 1 63 ? 73.680 25.590 34.589 1.00 61.40 63 VAL B O 1
ATOM 4769 N N . MET B 1 64 ? 74.400 27.703 34.349 1.00 59.97 64 MET B N 1
ATOM 4770 C CA . MET B 1 64 ? 73.110 28.347 34.497 1.00 59.43 64 MET B CA 1
ATOM 4771 C C . MET B 1 64 ? 72.550 28.695 33.112 1.00 60.05 64 MET B C 1
ATOM 4772 O O . MET B 1 64 ? 73.295 28.758 32.144 1.00 59.17 64 MET B O 1
ATOM 4777 N N . ASP B 1 65 ? 71.265 29.035 33.075 1.00 61.68 65 ASP B N 1
ATOM 4778 C CA . ASP B 1 65 ? 70.645 29.380 31.809 1.00 62.91 65 ASP B CA 1
ATOM 4779 C C . ASP B 1 65 ? 71.043 30.746 31.270 1.00 63.85 65 ASP B C 1
ATOM 4780 O O . ASP B 1 65 ? 71.632 31.615 31.907 1.00 62.78 65 ASP B O 1
ATOM 4785 N N . GLN B 1 66 ? 70.616 30.927 30.018 1.00 65.00 66 GLN B N 1
ATOM 4786 C CA . GLN B 1 66 ? 70.761 32.137 29.257 1.00 65.03 66 GLN B CA 1
ATOM 4787 C C . GLN B 1 66 ? 69.947 33.289 29.864 1.00 65.25 66 GLN B C 1
ATOM 4788 O O . GLN B 1 66 ? 68.804 33.266 30.304 1.00 66.50 66 GLN B O 1
ATOM 4794 N N . ASP B 1 67 ? 70.711 34.378 29.858 1.00 64.33 67 ASP B N 1
ATOM 4795 C CA . ASP B 1 67 ? 70.267 35.681 30.331 1.00 63.50 67 ASP B CA 1
ATOM 4796 C C . ASP B 1 67 ? 70.861 35.983 31.709 1.00 61.64 67 ASP B C 1
ATOM 4797 O O . ASP B 1 67 ? 70.571 37.011 32.309 1.00 62.47 67 ASP B O 1
ATOM 4802 N N . TYR B 1 68 ? 71.596 35.011 32.232 1.00 59.54 68 TYR B N 1
ATOM 4803 C CA . TYR B 1 68 ? 72.298 35.144 33.494 1.00 57.18 68 TYR B CA 1
ATOM 4804 C C . TYR B 1 68 ? 73.737 35.480 33.063 1.00 54.60 68 TYR B C 1
ATOM 4805 O O . TYR B 1 68 ? 74.267 34.903 32.116 1.00 52.49 68 TYR B O 1
ATOM 4814 N N . PHE B 1 69 ? 74.344 36.397 33.806 1.00 51.19 69 PHE B N 1
ATOM 4815 C CA . PHE B 1 69 ? 75.734 36.762 33.665 1.00 47.85 69 PHE B CA 1
ATOM 4816 C C . PHE B 1 69 ? 76.142 37.155 32.251 1.00 49.01 69 PHE B C 1
ATOM 4817 O O . PHE B 1 69 ? 77.158 36.731 31.716 1.00 47.33 69 PHE B O 1
ATOM 4825 N N . LEU B 1 70 ? 75.377 38.075 31.649 1.00 48.98 70 LEU B N 1
ATOM 4826 C CA . LEU B 1 70 ? 75.637 38.549 30.296 1.00 48.03 70 LEU B CA 1
ATOM 4827 C C . LEU B 1 70 ? 75.851 40.051 30.276 1.00 46.91 70 LEU B C 1
ATOM 4828 O O . LEU B 1 70 ? 74.984 40.841 30.653 1.00 46.49 70 LEU B O 1
ATOM 4833 N N . ALA B 1 71 ? 77.030 40.471 29.837 1.00 45.63 71 ALA B N 1
ATOM 4834 C CA . ALA B 1 71 ? 77.391 41.869 29.772 1.00 44.55 71 ALA B CA 1
ATOM 4835 C C . ALA B 1 71 ? 76.608 42.583 28.680 1.00 45.30 71 ALA B C 1
ATOM 4836 O O . ALA B 1 71 ? 76.321 41.919 27.688 1.00 45.70 71 ALA B O 1
ATOM 4838 N N . SER B 1 72 ? 76.339 43.863 28.837 1.00 44.81 72 SER B N 1
ATOM 4839 C CA . SER B 1 72 ? 75.745 44.696 27.813 1.00 44.65 72 SER B CA 1
ATOM 4840 C C . SER B 1 72 ? 76.850 45.214 26.873 1.00 45.21 72 SER B C 1
ATOM 4841 O O . SER B 1 72 ? 76.626 45.437 25.680 1.00 44.62 72 SER B O 1
ATOM 4844 N N . ALA B 1 73 ? 78.055 45.413 27.418 1.00 44.06 73 ALA B N 1
ATOM 4845 C CA . ALA B 1 73 ? 79.179 45.923 26.656 1.00 44.23 73 ALA B CA 1
ATOM 4846 C C . ALA B 1 73 ? 80.532 45.653 27.304 1.00 45.04 73 ALA B C 1
ATOM 4847 O O . ALA B 1 73 ? 80.648 45.494 28.525 1.00 45.96 73 ALA B O 1
ATOM 4849 N N . ILE B 1 74 ? 81.607 45.571 26.546 1.00 45.14 74 ILE B N 1
ATOM 4850 C CA . ILE B 1 74 ? 82.948 45.346 27.054 1.00 45.95 74 ILE B CA 1
ATOM 4851 C C . ILE B 1 74 ? 83.742 46.628 26.849 1.00 45.95 74 ILE B C 1
ATOM 4852 O O . ILE B 1 74 ? 83.728 47.087 25.692 1.00 47.45 74 ILE B O 1
ATOM 4857 N N . VAL B 1 75 ? 84.343 47.208 27.869 1.00 44.17 75 VAL B N 1
ATOM 4858 C CA . VAL B 1 75 ? 85.075 48.458 27.675 1.00 42.61 75 VAL B CA 1
ATOM 4859 C C . VAL B 1 75 ? 86.516 48.276 28.153 1.00 43.17 75 VAL B C 1
ATOM 4860 O O . VAL B 1 75 ? 86.742 47.734 29.242 1.00 42.43 75 VAL B O 1
ATOM 4864 N N . ALA B 1 76 ? 87.479 48.788 27.383 1.00 42.52 76 ALA B N 1
ATOM 4865 C CA . ALA B 1 76 ? 88.876 48.649 27.766 1.00 42.66 76 ALA B CA 1
ATOM 4866 C C . ALA B 1 76 ? 89.599 49.975 27.928 1.00 42.67 76 ALA B C 1
ATOM 4867 O O . ALA B 1 76 ? 89.990 50.615 26.958 1.00 43.48 76 ALA B O 1
ATOM 4869 N N . PRO B 1 77 ? 89.753 50.421 29.170 1.00 42.25 77 PRO B N 1
ATOM 4870 C CA . PRO B 1 77 ? 90.432 51.665 29.462 1.00 43.25 77 PRO B CA 1
ATOM 4871 C C . PRO B 1 77 ? 91.850 51.659 28.914 1.00 43.14 77 PRO B C 1
ATOM 4872 O O . PRO B 1 77 ? 92.540 50.641 28.975 1.00 43.48 77 PRO B O 1
ATOM 4876 N N . ARG B 1 78 ? 92.323 52.817 28.453 1.00 44.37 78 ARG B N 1
ATOM 4877 C CA . ARG B 1 78 ? 93.711 52.848 27.984 1.00 44.16 78 ARG B CA 1
ATOM 4878 C C . ARG B 1 78 ? 94.611 53.116 29.175 1.00 42.90 78 ARG B C 1
ATOM 4879 O O . ARG B 1 78 ? 95.800 52.807 29.085 1.00 42.74 78 ARG B O 1
ATOM 4887 N N . ASN B 1 79 ? 94.081 53.708 30.251 1.00 41.57 79 ASN B N 1
ATOM 4888 C CA . ASN B 1 79 ? 94.932 54.051 31.393 1.00 41.17 79 ASN B CA 1
ATOM 4889 C C . ASN B 1 79 ? 94.102 54.353 32.624 1.00 39.79 79 ASN B C 1
ATOM 4890 O O . ASN B 1 79 ? 92.877 54.335 32.519 1.00 39.61 79 ASN B O 1
ATOM 4895 N N . VAL B 1 80 ? 94.696 54.712 33.744 1.00 38.66 80 VAL B N 1
ATOM 4896 C CA . VAL B 1 80 ? 93.962 54.984 34.977 1.00 38.81 80 VAL B CA 1
ATOM 4897 C C . VAL B 1 80 ? 93.019 56.170 34.846 1.00 39.46 80 VAL B C 1
ATOM 4898 O O . VAL B 1 80 ? 91.944 56.144 35.449 1.00 38.06 80 VAL B O 1
ATOM 4902 N N . ALA B 1 81 ? 93.390 57.186 34.071 1.00 38.87 81 ALA B N 1
ATOM 4903 C CA . ALA B 1 81 ? 92.516 58.324 33.816 1.00 39.10 81 ALA B CA 1
ATOM 4904 C C . ALA B 1 81 ? 91.181 57.892 33.209 1.00 39.57 81 ALA B C 1
ATOM 4905 O O . ALA B 1 81 ? 90.102 58.358 33.641 1.00 39.50 81 ALA B O 1
ATOM 4907 N N . ASP B 1 82 ? 91.218 56.950 32.248 1.00 39.90 82 ASP B N 1
ATOM 4908 C CA . ASP B 1 82 ? 89.984 56.457 31.647 1.00 41.44 82 ASP B CA 1
ATOM 4909 C C . ASP B 1 82 ? 89.174 55.677 32.688 1.00 41.53 82 ASP B C 1
ATOM 4910 O O . ASP B 1 82 ? 87.940 55.802 32.694 1.00 42.08 82 ASP B O 1
ATOM 4915 N N . VAL B 1 83 ? 89.850 54.897 33.547 1.00 39.38 83 VAL B N 1
ATOM 4916 C CA . VAL B 1 83 ? 89.077 54.218 34.589 1.00 39.34 83 VAL B CA 1
ATOM 4917 C C . VAL B 1 83 ? 88.326 55.275 35.423 1.00 38.57 83 VAL B C 1
ATOM 4918 O O . VAL B 1 83 ? 87.137 55.127 35.650 1.00 38.76 83 VAL B O 1
ATOM 4922 N N . GLN B 1 84 ? 89.002 56.331 35.855 1.00 39.16 84 GLN B N 1
ATOM 4923 C CA . GLN B 1 84 ? 88.367 57.382 36.649 1.00 40.70 84 GLN B CA 1
ATOM 4924 C C . GLN B 1 84 ? 87.208 58.027 35.895 1.00 41.43 84 GLN B C 1
ATOM 4925 O O . GLN B 1 84 ? 86.108 58.195 36.426 1.00 40.74 84 GLN B O 1
ATOM 4931 N N . SER B 1 85 ? 87.425 58.335 34.610 1.00 42.30 85 SER B N 1
ATOM 4932 C CA . SER B 1 85 ? 86.387 58.904 33.772 1.00 42.70 85 SER B CA 1
ATOM 4933 C C . SER B 1 85 ? 85.180 57.954 33.689 1.00 41.61 85 SER B C 1
ATOM 4934 O O . SER B 1 85 ? 84.053 58.448 33.756 1.00 41.25 85 SER B O 1
ATOM 4937 N N . ILE B 1 86 ? 85.420 56.669 33.470 1.00 39.99 86 ILE B N 1
ATOM 4938 C CA . ILE B 1 86 ? 84.337 55.680 33.345 1.00 40.20 86 ILE B CA 1
ATOM 4939 C C . ILE B 1 86 ? 83.574 55.495 34.647 1.00 39.86 86 ILE B C 1
ATOM 4940 O O . ILE B 1 86 ? 82.348 55.373 34.620 1.00 40.06 86 ILE B O 1
ATOM 4945 N N . VAL B 1 87 ? 84.257 55.524 35.792 1.00 39.37 87 VAL B N 1
ATOM 4946 C CA . VAL B 1 87 ? 83.590 55.444 37.092 1.00 38.10 87 VAL B CA 1
ATOM 4947 C C . VAL B 1 87 ? 82.708 56.673 37.284 1.00 38.38 87 VAL B C 1
ATOM 4948 O O . VAL B 1 87 ? 81.547 56.574 37.717 1.00 37.16 87 VAL B O 1
ATOM 4952 N N . GLY B 1 88 ? 83.182 57.833 36.826 1.00 38.72 88 GLY B N 1
ATOM 4953 C CA . GLY B 1 88 ? 82.402 59.077 36.873 1.00 39.48 88 GLY B CA 1
ATOM 4954 C C . GLY B 1 88 ? 81.084 58.900 36.104 1.00 40.12 88 GLY B C 1
ATOM 4955 O O . GLY B 1 88 ? 79.989 59.182 36.582 1.00 39.75 88 GLY B O 1
ATOM 4956 N N . LEU B 1 89 ? 81.148 58.380 34.890 1.00 40.40 89 LEU B N 1
ATOM 4957 C CA . LEU B 1 89 ? 79.989 58.137 34.044 1.00 41.76 89 LEU B CA 1
ATOM 4958 C C . LEU B 1 89 ? 79.057 57.093 34.642 1.00 41.23 89 LEU B C 1
ATOM 4959 O O . LEU B 1 89 ? 77.840 57.214 34.552 1.00 42.10 89 LEU B O 1
ATOM 4964 N N . ALA B 1 90 ? 79.611 56.047 35.266 1.00 40.15 90 ALA B N 1
ATOM 4965 C CA . ALA B 1 90 ? 78.804 55.021 35.895 1.00 39.00 90 ALA B CA 1
ATOM 4966 C C . ALA B 1 90 ? 78.044 55.591 37.102 1.00 38.20 90 ALA B C 1
ATOM 4967 O O . ALA B 1 90 ? 76.898 55.220 37.357 1.00 36.98 90 ALA B O 1
ATOM 4969 N N . ASN B 1 91 ? 78.663 56.487 37.857 1.00 37.68 91 ASN B N 1
ATOM 4970 C CA . ASN B 1 91 ? 77.970 57.112 38.975 1.00 40.58 91 ASN B CA 1
ATOM 4971 C C . ASN B 1 91 ? 76.842 58.000 38.432 1.00 42.39 91 ASN B C 1
ATOM 4972 O O . ASN B 1 91 ? 75.705 57.935 38.903 1.00 41.13 91 ASN B O 1
ATOM 4977 N N . LYS B 1 92 ? 77.124 58.756 37.369 1.00 44.28 92 LYS B N 1
ATOM 4978 C CA . LYS B 1 92 ? 76.123 59.632 36.775 1.00 46.61 92 LYS B CA 1
ATOM 4979 C C . LYS B 1 92 ? 74.905 58.883 36.258 1.00 48.52 92 LYS B C 1
ATOM 4980 O O . LYS B 1 92 ? 73.768 59.300 36.471 1.00 49.33 92 LYS B O 1
ATOM 4986 N N . PHE B 1 93 ? 75.097 57.773 35.549 1.00 49.48 93 PHE B N 1
ATOM 4987 C CA . PHE B 1 93 ? 74.002 57.023 34.983 1.00 49.60 93 PHE B CA 1
ATOM 4988 C C . PHE B 1 93 ? 73.565 55.809 35.793 1.00 49.74 93 PHE B C 1
ATOM 4989 O O . PHE B 1 93 ? 72.661 55.143 35.268 1.00 50.18 93 PHE B O 1
ATOM 4997 N N . SER B 1 94 ? 74.149 55.480 36.933 1.00 49.09 94 SER B N 1
ATOM 4998 C CA . SER B 1 94 ? 73.710 54.290 37.655 1.00 49.37 94 SER B CA 1
ATOM 4999 C C . SER B 1 94 ? 73.907 53.018 36.853 1.00 48.89 94 SER B C 1
ATOM 5000 O O . SER B 1 94 ? 73.025 52.164 36.753 1.00 49.45 94 SER B O 1
ATOM 5003 N N . PHE B 1 95 ? 75.092 52.884 36.264 1.00 47.29 95 PHE B N 1
ATOM 5004 C CA . PHE B 1 95 ? 75.441 51.732 35.456 1.00 46.57 95 PHE B CA 1
ATOM 5005 C C . PHE B 1 95 ? 76.493 50.899 36.177 1.00 43.98 95 PHE B C 1
ATOM 5006 O O . PHE B 1 95 ? 77.574 51.387 36.495 1.00 44.64 95 PHE B O 1
ATOM 5014 N N . PRO B 1 96 ? 76.242 49.609 36.322 1.00 42.13 96 PRO B N 1
ATOM 5015 C CA . PRO B 1 96 ? 77.158 48.737 37.005 1.00 39.78 96 PRO B CA 1
ATOM 5016 C C . PRO B 1 96 ? 78.325 48.292 36.129 1.00 38.56 96 PRO B C 1
ATOM 5017 O O . PRO B 1 96 ? 78.260 47.908 34.946 1.00 36.30 96 PRO B O 1
ATOM 5021 N N . LEU B 1 97 ? 79.477 48.334 36.832 1.00 36.89 97 LEU B N 1
ATOM 5022 C CA . LEU B 1 97 ? 80.742 47.883 36.279 1.00 36.49 97 LEU B CA 1
ATOM 5023 C C . LEU B 1 97 ? 81.259 46.524 36.778 1.00 36.88 97 LEU B C 1
ATOM 5024 O O . LEU B 1 97 ? 81.134 46.234 37.980 1.00 37.81 97 LEU B O 1
ATOM 5029 N N . TRP B 1 98 ? 81.962 45.754 35.977 1.00 35.59 98 TRP B N 1
ATOM 5030 C CA . TRP B 1 98 ? 82.556 44.482 36.402 1.00 35.80 98 TRP B CA 1
ATOM 5031 C C . TRP B 1 98 ? 84.010 44.450 35.907 1.00 36.59 98 TRP B C 1
ATOM 5032 O O . TRP B 1 98 ? 84.279 44.193 34.702 1.00 35.97 98 TRP B O 1
ATOM 5043 N N . PRO B 1 99 ? 84.937 44.790 36.792 1.00 35.96 99 PRO B N 1
ATOM 5044 C CA . PRO B 1 99 ? 86.342 44.829 36.483 1.00 36.90 99 PRO B CA 1
ATOM 5045 C C . PRO B 1 99 ? 86.959 43.428 36.427 1.00 36.64 99 PRO B C 1
ATOM 5046 O O . PRO B 1 99 ? 86.705 42.585 37.298 1.00 35.86 99 PRO B O 1
ATOM 5050 N N . ILE B 1 100 ? 87.691 43.173 35.351 1.00 36.16 100 ILE B N 1
ATOM 5051 C CA . ILE B 1 100 ? 88.415 41.927 35.179 1.00 37.89 100 ILE B CA 1
ATOM 5052 C C . ILE B 1 100 ? 89.868 42.298 34.796 1.00 38.01 100 ILE B C 1
ATOM 5053 O O . ILE B 1 100 ? 90.030 43.416 34.315 1.00 37.70 100 ILE B O 1
ATOM 5058 N N . SER B 1 101 ? 90.860 41.449 34.993 1.00 37.13 101 SER B N 1
ATOM 5059 C CA . SER B 1 101 ? 92.237 41.770 34.603 1.00 38.65 101 SER B CA 1
ATOM 5060 C C . SER B 1 101 ? 92.557 41.040 33.287 1.00 38.70 101 SER B C 1
ATOM 5061 O O . SER B 1 101 ? 92.775 41.683 32.268 1.00 39.61 101 SER B O 1
ATOM 5064 N N . ILE B 1 102 ? 92.452 39.719 33.263 1.00 38.45 102 ILE B N 1
ATOM 5065 C CA . ILE B 1 102 ? 92.624 38.913 32.062 1.00 39.04 102 ILE B CA 1
ATOM 5066 C C . ILE B 1 102 ? 91.334 38.190 31.703 1.00 39.46 102 ILE B C 1
ATOM 5067 O O . ILE B 1 102 ? 91.017 37.830 30.560 1.00 39.22 102 ILE B O 1
ATOM 5072 N N . GLY B 1 103 ? 90.542 37.839 32.746 1.00 40.50 103 GLY B N 1
ATOM 5073 C CA . GLY B 1 103 ? 89.238 37.211 32.510 1.00 40.02 103 GLY B CA 1
ATOM 5074 C C . GLY B 1 103 ? 89.359 35.706 32.335 1.00 43.02 103 GLY B C 1
ATOM 5075 O O . GLY B 1 103 ? 88.448 35.023 31.818 1.00 43.56 103 GLY B O 1
ATOM 5076 N N . ARG B 1 104 ? 90.453 35.137 32.867 1.00 43.05 104 ARG B N 1
ATOM 5077 C CA . ARG B 1 104 ? 90.574 33.664 32.734 1.00 44.10 104 ARG B CA 1
ATOM 5078 C C . ARG B 1 104 ? 90.187 32.943 34.007 1.00 43.60 104 ARG B C 1
ATOM 5079 O O . ARG B 1 104 ? 90.866 31.981 34.403 1.00 44.37 104 ARG B O 1
ATOM 5087 N N . ASN B 1 105 ? 89.121 33.333 34.687 1.00 42.67 105 ASN B N 1
ATOM 5088 C CA . ASN B 1 105 ? 88.669 32.749 35.939 1.00 43.10 105 ASN B CA 1
ATOM 5089 C C . ASN B 1 105 ? 87.748 31.555 35.680 1.00 43.61 105 ASN B C 1
ATOM 5090 O O . ASN B 1 105 ? 86.653 31.456 36.219 1.00 41.16 105 ASN B O 1
ATOM 5095 N N . SER B 1 106 ? 88.183 30.674 34.793 1.00 45.13 106 SER B N 1
ATOM 5096 C CA . SER B 1 106 ? 87.465 29.499 34.346 1.00 46.87 106 SER B CA 1
ATOM 5097 C C . SER B 1 106 ? 87.245 28.539 35.515 1.00 44.67 106 SER B C 1
ATOM 5098 O O . SER B 1 106 ? 88.189 28.208 36.218 1.00 44.79 106 SER B O 1
ATOM 5101 N N . GLY B 1 107 ? 86.017 28.113 35.681 1.00 43.28 107 GLY B N 1
ATOM 5102 C CA . GLY B 1 107 ? 85.609 27.242 36.781 1.00 41.89 107 GLY B CA 1
ATOM 5103 C C . GLY B 1 107 ? 84.927 28.161 37.834 1.00 42.60 107 GLY B C 1
ATOM 5104 O O . GLY B 1 107 ? 84.253 27.642 38.721 1.00 42.50 107 GLY B O 1
ATOM 5105 N N . TYR B 1 108 ? 85.116 29.472 37.722 1.00 39.70 108 TYR B N 1
ATOM 5106 C CA . TYR B 1 108 ? 84.562 30.428 38.659 1.00 40.64 108 TYR B CA 1
ATOM 5107 C C . TYR B 1 108 ? 83.709 31.488 37.962 1.00 41.32 108 TYR B C 1
ATOM 5108 O O . TYR B 1 108 ? 83.221 32.446 38.574 1.00 42.14 108 TYR B O 1
ATOM 5117 N N . GLY B 1 109 ? 83.451 31.317 36.663 1.00 41.96 109 GLY B N 1
ATOM 5118 C CA . GLY B 1 109 ? 82.611 32.228 35.906 1.00 41.32 109 GLY B CA 1
ATOM 5119 C C . GLY B 1 109 ? 83.296 32.922 34.753 1.00 42.19 109 GLY B C 1
ATOM 5120 O O . GLY B 1 109 ? 82.646 33.720 34.053 1.00 42.14 109 GLY B O 1
ATOM 5121 N N . GLY B 1 110 ? 84.592 32.672 34.531 1.00 40.03 110 GLY B N 1
ATOM 5122 C CA . GLY B 1 110 ? 85.282 33.368 33.446 1.00 39.40 110 GLY B CA 1
ATOM 5123 C C . GLY B 1 110 ? 85.230 34.882 33.710 1.00 40.94 110 GLY B C 1
ATOM 5124 O O . GLY B 1 110 ? 85.361 35.383 34.839 1.00 40.42 110 GLY B O 1
ATOM 5125 N N . ALA B 1 111 ? 84.976 35.646 32.652 1.00 40.58 111 ALA B N 1
ATOM 5126 C CA . ALA B 1 111 ? 84.883 37.099 32.763 1.00 42.69 111 ALA B CA 1
ATOM 5127 C C . ALA B 1 111 ? 83.478 37.638 33.017 1.00 41.71 111 ALA B C 1
ATOM 5128 O O . ALA B 1 111 ? 83.304 38.855 33.072 1.00 42.88 111 ALA B O 1
ATOM 5130 N N . ALA B 1 112 ? 82.465 36.800 33.029 1.00 41.13 112 ALA B N 1
ATOM 5131 C CA . ALA B 1 112 ? 81.078 37.209 33.150 1.00 40.26 112 ALA B CA 1
ATOM 5132 C C . ALA B 1 112 ? 80.737 38.012 34.391 1.00 39.24 112 ALA B C 1
ATOM 5133 O O . ALA B 1 112 ? 81.192 37.701 35.483 1.00 40.24 112 ALA B O 1
ATOM 5135 N N . PRO B 1 113 ? 79.865 39.002 34.247 1.00 38.86 113 PRO B N 1
ATOM 5136 C CA . PRO B 1 113 ? 79.411 39.822 35.368 1.00 37.32 113 PRO B CA 1
ATOM 5137 C C . PRO B 1 113 ? 78.393 39.130 36.249 1.00 37.24 113 PRO B C 1
ATOM 5138 O O . PRO B 1 113 ? 77.620 38.284 35.753 1.00 37.09 113 PRO B O 1
ATOM 5142 N N . ARG B 1 114 ? 78.295 39.497 37.538 1.00 36.67 114 ARG B N 1
ATOM 5143 C CA . ARG B 1 114 ? 77.252 38.873 38.372 1.00 36.20 114 ARG B CA 1
ATOM 5144 C C . ARG B 1 114 ? 75.882 39.393 37.957 1.00 36.56 114 ARG B C 1
ATOM 5145 O O . ARG B 1 114 ? 74.871 38.684 38.002 1.00 36.76 114 ARG B O 1
ATOM 5153 N N . VAL B 1 115 ? 75.800 40.652 37.553 1.00 36.84 115 VAL B N 1
ATOM 5154 C CA . VAL B 1 115 ? 74.574 41.306 37.121 1.00 37.70 115 VAL B CA 1
ATOM 5155 C C . VAL B 1 115 ? 74.542 41.469 35.609 1.00 37.55 115 VAL B C 1
ATOM 5156 O O . VAL B 1 115 ? 75.352 42.209 35.029 1.00 37.51 115 VAL B O 1
ATOM 5160 N N . SER B 1 116 ? 73.584 40.818 34.943 1.00 38.06 116 SER B N 1
ATOM 5161 C CA . SER B 1 116 ? 73.425 40.937 33.490 1.00 37.43 116 SER B CA 1
ATOM 5162 C C . SER B 1 116 ? 73.190 42.381 33.084 1.00 38.24 116 SER B C 1
ATOM 5163 O O . SER B 1 116 ? 72.510 43.142 33.777 1.00 39.00 116 SER B O 1
ATOM 5166 N N . GLY B 1 117 ? 73.778 42.830 31.984 1.00 38.16 117 GLY B N 1
ATOM 5167 C CA . GLY B 1 117 ? 73.657 44.197 31.521 1.00 38.34 117 GLY B CA 1
ATOM 5168 C C . GLY B 1 117 ? 74.836 45.035 32.021 1.00 38.92 117 GLY B C 1
ATOM 5169 O O . GLY B 1 117 ? 74.941 46.213 31.649 1.00 40.13 117 GLY B O 1
ATOM 5170 N N . SER B 1 118 ? 75.721 44.463 32.838 1.00 37.98 118 SER B N 1
ATOM 5171 C CA . SER B 1 118 ? 76.844 45.256 33.321 1.00 38.25 118 SER B CA 1
ATOM 5172 C C . SER B 1 118 ? 77.833 45.526 32.189 1.00 38.37 118 SER B C 1
ATOM 5173 O O . SER B 1 118 ? 77.859 44.853 31.162 1.00 37.41 118 SER B O 1
ATOM 5176 N N . VAL B 1 119 ? 78.665 46.530 32.438 1.00 38.49 119 VAL B N 1
ATOM 5177 C CA . VAL B 1 119 ? 79.783 46.807 31.543 1.00 39.76 119 VAL B CA 1
ATOM 5178 C C . VAL B 1 119 ? 80.961 46.005 32.116 1.00 40.74 119 VAL B C 1
ATOM 5179 O O . VAL B 1 119 ? 81.296 46.123 33.287 1.00 40.87 119 VAL B O 1
ATOM 5183 N N . VAL B 1 120 ? 81.573 45.157 31.287 1.00 41.15 120 VAL B N 1
ATOM 5184 C CA . VAL B 1 120 ? 82.759 44.398 31.707 1.00 40.43 120 VAL B CA 1
ATOM 5185 C C . VAL B 1 120 ? 83.918 45.370 31.445 1.00 41.26 120 VAL B C 1
ATOM 5186 O O . VAL B 1 120 ? 83.990 45.875 30.322 1.00 40.40 120 VAL B O 1
ATOM 5190 N N . LEU B 1 121 ? 84.722 45.618 32.470 1.00 40.86 121 LEU B N 1
ATOM 5191 C CA . LEU B 1 121 ? 85.840 46.550 32.327 1.00 42.29 121 LEU B CA 1
ATOM 5192 C C . LEU B 1 121 ? 87.122 45.738 32.171 1.00 43.85 121 LEU B C 1
ATOM 5193 O O . LEU B 1 121 ? 87.661 45.146 33.126 1.00 43.48 121 LEU B O 1
ATOM 5198 N N . ASP B 1 122 ? 87.567 45.632 30.916 1.00 42.63 122 ASP B N 1
ATOM 5199 C CA . ASP B 1 122 ? 88.760 44.858 30.581 1.00 43.08 122 ASP B CA 1
ATOM 5200 C C . ASP B 1 122 ? 90.001 45.697 30.867 1.00 43.18 122 ASP B C 1
ATOM 5201 O O . ASP B 1 122 ? 90.488 46.419 29.995 1.00 41.66 122 ASP B O 1
ATOM 5206 N N . MET B 1 123 ? 90.530 45.608 32.076 1.00 42.71 123 MET B N 1
ATOM 5207 C CA . MET B 1 123 ? 91.686 46.395 32.486 1.00 42.77 123 MET B CA 1
ATOM 5208 C C . MET B 1 123 ? 93.004 45.961 31.856 1.00 43.64 123 MET B C 1
ATOM 5209 O O . MET B 1 123 ? 93.946 46.747 31.698 1.00 44.87 123 MET B O 1
ATOM 5214 N N . GLY B 1 124 ? 93.134 44.667 31.575 1.00 43.13 124 GLY B N 1
ATOM 5215 C CA . GLY B 1 124 ? 94.357 44.118 31.051 1.00 43.36 124 GLY B CA 1
ATOM 5216 C C . GLY B 1 124 ? 94.732 44.407 29.609 1.00 43.36 124 GLY B C 1
ATOM 5217 O O . GLY B 1 124 ? 95.924 44.360 29.304 1.00 41.94 124 GLY B O 1
ATOM 5218 N N . LYS B 1 125 ? 93.775 44.664 28.718 1.00 43.45 125 LYS B N 1
ATOM 5219 C CA . LYS B 1 125 ? 94.120 44.857 27.312 1.00 44.40 125 LYS B CA 1
ATOM 5220 C C . LYS B 1 125 ? 95.147 45.971 27.157 1.00 44.81 125 LYS B C 1
ATOM 5221 O O . LYS B 1 125 ? 96.220 45.755 26.569 1.00 44.66 125 LYS B O 1
ATOM 5227 N N . ASN B 1 126 ? 94.836 47.160 27.680 1.00 43.39 126 ASN B N 1
ATOM 5228 C CA . ASN B 1 126 ? 95.792 48.271 27.552 1.00 43.86 126 ASN B CA 1
ATOM 5229 C C . ASN B 1 126 ? 96.629 48.490 28.794 1.00 44.58 126 ASN B C 1
ATOM 5230 O O . ASN B 1 126 ? 97.759 48.994 28.692 1.00 45.41 126 ASN B O 1
ATOM 5235 N N . MET B 1 127 ? 96.157 48.128 29.984 1.00 44.08 127 MET B N 1
ATOM 5236 C CA . MET B 1 127 ? 96.950 48.328 31.216 1.00 43.48 127 MET B CA 1
ATOM 5237 C C . MET B 1 127 ? 97.597 46.983 31.547 1.00 44.00 127 MET B C 1
ATOM 5238 O O . MET B 1 127 ? 97.180 46.129 32.320 1.00 42.55 127 MET B O 1
ATOM 5243 N N . ASN B 1 128 ? 98.725 46.810 30.896 1.00 44.22 128 ASN B N 1
ATOM 5244 C CA . ASN B 1 128 ? 99.587 45.727 30.657 1.00 46.54 128 ASN B CA 1
ATOM 5245 C C . ASN B 1 128 ? 101.024 45.635 31.146 1.00 44.99 128 ASN B C 1
ATOM 5246 O O . ASN B 1 128 ? 101.707 44.653 30.815 1.00 43.29 128 ASN B O 1
ATOM 5251 N N . ARG B 1 129 ? 101.526 46.730 31.655 1.00 43.24 129 ARG B N 1
ATOM 5252 C CA . ARG B 1 129 ? 102.918 46.875 31.962 1.00 43.85 129 ARG B CA 1
ATOM 5253 C C . ARG B 1 129 ? 103.503 46.283 33.220 1.00 42.94 129 ARG B C 1
ATOM 5254 O O . ARG B 1 129 ? 102.936 46.354 34.313 1.00 42.88 129 ARG B O 1
ATOM 5262 N N . VAL B 1 130 ? 104.706 45.720 33.029 1.00 41.03 130 VAL B N 1
ATOM 5263 C CA . VAL B 1 130 ? 105.553 45.314 34.138 1.00 40.27 130 VAL B CA 1
ATOM 5264 C C . VAL B 1 130 ? 106.158 46.653 34.578 1.00 41.26 130 VAL B C 1
ATOM 5265 O O . VAL B 1 130 ? 106.947 47.244 33.828 1.00 41.47 130 VAL B O 1
ATOM 5269 N N . LEU B 1 131 ? 105.701 47.215 35.694 1.00 41.51 131 LEU B N 1
ATOM 5270 C CA . LEU B 1 131 ? 106.143 48.556 36.073 1.00 41.77 131 LEU B CA 1
ATOM 5271 C C . LEU B 1 131 ? 107.526 48.569 36.719 1.00 42.23 131 LEU B C 1
ATOM 5272 O O . LEU B 1 131 ? 108.296 49.533 36.544 1.00 42.81 131 LEU B O 1
ATOM 5277 N N . GLU B 1 132 ? 107.859 47.546 37.473 1.00 40.77 132 GLU B N 1
ATOM 5278 C CA . GLU B 1 132 ? 109.181 47.539 38.116 1.00 41.46 132 GLU B CA 1
ATOM 5279 C C . GLU B 1 132 ? 109.533 46.158 38.632 1.00 40.19 132 GLU B C 1
ATOM 5280 O O . GLU B 1 132 ? 108.689 45.365 39.061 1.00 39.19 132 GLU B O 1
ATOM 5286 N N . VAL B 1 133 ? 110.806 45.808 38.526 1.00 38.83 133 VAL B N 1
ATOM 5287 C CA . VAL B 1 133 ? 111.327 44.555 39.046 1.00 37.38 133 VAL B CA 1
ATOM 5288 C C . VAL B 1 133 ? 112.505 45.014 39.892 1.00 39.07 133 VAL B C 1
ATOM 5289 O O . VAL B 1 133 ? 113.446 45.585 39.328 1.00 39.01 133 VAL B O 1
ATOM 5293 N N . ASN B 1 134 ? 112.418 44.982 41.208 1.00 38.94 134 ASN B N 1
ATOM 5294 C CA . ASN B 1 134 ? 113.491 45.377 42.088 1.00 40.98 134 ASN B CA 1
ATOM 5295 C C . ASN B 1 134 ? 114.264 44.181 42.663 1.00 42.20 134 ASN B C 1
ATOM 5296 O O . ASN B 1 134 ? 113.743 43.336 43.406 1.00 41.76 134 ASN B O 1
ATOM 5301 N N . VAL B 1 135 ? 115.581 44.150 42.407 1.00 41.78 135 VAL B N 1
ATOM 5302 C CA . VAL B 1 135 ? 116.431 43.067 42.899 1.00 41.13 135 VAL B CA 1
ATOM 5303 C C . VAL B 1 135 ? 116.704 43.073 44.385 1.00 40.29 135 VAL B C 1
ATOM 5304 O O . VAL B 1 135 ? 116.408 42.065 45.039 1.00 38.95 135 VAL B O 1
ATOM 5308 N N . GLU B 1 136 ? 117.253 44.134 44.965 1.00 41.36 136 GLU B N 1
ATOM 5309 C CA . GLU B 1 136 ? 117.608 44.196 46.363 1.00 42.84 136 GLU B CA 1
ATOM 5310 C C . GLU B 1 136 ? 116.409 44.073 47.306 1.00 42.63 136 GLU B C 1
ATOM 5311 O O . GLU B 1 136 ? 116.594 43.574 48.422 1.00 42.70 136 GLU B O 1
ATOM 5317 N N . GLY B 1 137 ? 115.221 44.523 46.904 1.00 41.66 137 GLY B N 1
ATOM 5318 C CA . GLY B 1 137 ? 114.023 44.383 47.718 1.00 39.97 137 GLY B CA 1
ATOM 5319 C C . GLY B 1 137 ? 113.223 43.145 47.311 1.00 39.43 137 GLY B C 1
ATOM 5320 O O . GLY B 1 137 ? 112.161 42.871 47.881 1.00 38.81 137 GLY B O 1
ATOM 5321 N N . ALA B 1 138 ? 113.687 42.433 46.300 1.00 37.58 138 ALA B N 1
ATOM 5322 C CA . ALA B 1 138 ? 113.049 41.240 45.775 1.00 37.77 138 ALA B CA 1
ATOM 5323 C C . ALA B 1 138 ? 111.529 41.369 45.649 1.00 36.94 138 ALA B C 1
ATOM 5324 O O . ALA B 1 138 ? 110.754 40.641 46.298 1.00 36.60 138 ALA B O 1
ATOM 5326 N N . TYR B 1 139 ? 111.116 42.256 44.748 1.00 36.36 139 TYR B N 1
ATOM 5327 C CA . TYR B 1 139 ? 109.682 42.444 44.480 1.00 35.72 139 TYR B CA 1
ATOM 5328 C C . TYR B 1 139 ? 109.454 42.875 43.033 1.00 36.43 139 TYR B C 1
ATOM 5329 O O . TYR B 1 139 ? 110.386 43.210 42.292 1.00 37.61 139 TYR B O 1
ATOM 5338 N N . CYS B 1 140 ? 108.198 42.875 42.597 1.00 35.63 140 CYS B N 1
ATOM 5339 C CA . CYS B 1 140 ? 107.810 43.377 41.307 1.00 34.56 140 CYS B CA 1
ATOM 5340 C C . CYS B 1 140 ? 106.527 44.212 41.482 1.00 35.43 140 CYS B C 1
ATOM 5341 O O . CYS B 1 140 ? 105.810 44.099 42.498 1.00 34.07 140 CYS B O 1
ATOM 5344 N N . VAL B 1 141 ? 106.296 45.094 40.503 1.00 34.48 141 VAL B N 1
ATOM 5345 C CA . VAL B 1 141 ? 105.074 45.902 40.513 1.00 35.54 141 VAL B CA 1
ATOM 5346 C C . VAL B 1 141 ? 104.426 45.731 39.126 1.00 37.00 141 VAL B C 1
ATOM 5347 O O . VAL B 1 141 ? 105.099 45.861 38.106 1.00 35.83 141 VAL B O 1
ATOM 5351 N N . VAL B 1 142 ? 103.132 45.407 39.140 1.00 36.17 142 VAL B N 1
ATOM 5352 C CA . VAL B 1 142 ? 102.442 45.044 37.900 1.00 36.70 142 VAL B CA 1
ATOM 5353 C C . VAL B 1 142 ? 101.077 45.639 37.699 1.00 37.44 142 VAL B C 1
ATOM 5354 O O . VAL B 1 142 ? 100.401 45.971 38.667 1.00 35.30 142 VAL B O 1
ATOM 5358 N N . GLU B 1 143 ? 100.665 45.815 36.431 1.00 37.47 143 GLU B N 1
ATOM 5359 C CA . GLU B 1 143 ? 99.317 46.275 36.075 1.00 38.35 143 GLU B CA 1
ATOM 5360 C C . GLU B 1 143 ? 98.493 45.008 35.837 1.00 37.33 143 GLU B C 1
ATOM 5361 O O . GLU B 1 143 ? 99.086 43.925 35.770 1.00 37.07 143 GLU B O 1
ATOM 5367 N N . PRO B 1 144 ? 97.174 45.103 35.765 1.00 37.39 144 PRO B N 1
ATOM 5368 C CA . PRO B 1 144 ? 96.279 43.988 35.589 1.00 37.56 144 PRO B CA 1
ATOM 5369 C C . PRO B 1 144 ? 96.555 43.098 34.404 1.00 38.54 144 PRO B C 1
ATOM 5370 O O . PRO B 1 144 ? 96.400 41.891 34.530 1.00 38.62 144 PRO B O 1
ATOM 5374 N N . GLY B 1 145 ? 96.975 43.621 33.243 1.00 39.98 145 GLY B N 1
ATOM 5375 C CA . GLY B 1 145 ? 97.217 42.782 32.071 1.00 39.66 145 GLY B CA 1
ATOM 5376 C C . GLY B 1 145 ? 98.513 41.988 32.052 1.00 40.32 145 GLY B C 1
ATOM 5377 O O . GLY B 1 145 ? 98.777 41.314 31.040 1.00 40.88 145 GLY B O 1
ATOM 5378 N N . VAL B 1 146 ? 99.355 42.043 33.074 1.00 39.52 146 VAL B N 1
ATOM 5379 C CA . VAL B 1 146 ? 100.576 41.240 33.127 1.00 39.13 146 VAL B CA 1
ATOM 5380 C C . VAL B 1 146 ? 100.198 39.806 33.475 1.00 39.58 146 VAL B C 1
ATOM 5381 O O . VAL B 1 146 ? 99.792 39.560 34.621 1.00 39.68 146 VAL B O 1
ATOM 5385 N N . THR B 1 147 ? 100.290 38.892 32.511 1.00 38.86 147 THR B N 1
ATOM 5386 C CA . THR B 1 147 ? 100.003 37.485 32.819 1.00 39.77 147 THR B CA 1
ATOM 5387 C C . THR B 1 147 ? 101.241 36.869 33.470 1.00 39.75 147 THR B C 1
ATOM 5388 O O . THR B 1 147 ? 102.326 37.446 33.327 1.00 40.78 147 THR B O 1
ATOM 5392 N N . TYR B 1 148 ? 101.146 35.689 34.067 1.00 39.74 148 TYR B N 1
ATOM 5393 C CA . TYR B 1 148 ? 102.331 35.037 34.617 1.00 40.14 148 TYR B CA 1
ATOM 5394 C C . TYR B 1 148 ? 103.355 34.773 33.502 1.00 41.11 148 TYR B C 1
ATOM 5395 O O . TYR B 1 148 ? 104.548 35.017 33.692 1.00 38.06 148 TYR B O 1
ATOM 5404 N N . HIS B 1 149 ? 102.880 34.340 32.332 1.00 43.07 149 HIS B N 1
ATOM 5405 C CA . HIS B 1 149 ? 103.734 34.173 31.172 1.00 45.50 149 HIS B CA 1
ATOM 5406 C C . HIS B 1 149 ? 104.459 35.449 30.769 1.00 44.85 149 HIS B C 1
ATOM 5407 O O . HIS B 1 149 ? 105.645 35.394 30.436 1.00 45.14 149 HIS B O 1
ATOM 5414 N N . ASP B 1 150 ? 103.807 36.613 30.791 1.00 44.69 150 ASP B N 1
ATOM 5415 C CA . ASP B 1 150 ? 104.452 37.872 30.453 1.00 44.11 150 ASP B CA 1
ATOM 5416 C C . ASP B 1 150 ? 105.557 38.209 31.446 1.00 42.72 150 ASP B C 1
ATOM 5417 O O . ASP B 1 150 ? 106.615 38.665 31.029 1.00 43.52 150 ASP B O 1
ATOM 5422 N N . LEU B 1 151 ? 105.318 38.035 32.744 1.00 41.03 151 LEU B N 1
ATOM 5423 C CA . LEU B 1 151 ? 106.304 38.365 33.759 1.00 40.45 151 LEU B CA 1
ATOM 5424 C C . LEU B 1 151 ? 107.525 37.456 33.607 1.00 41.58 151 LEU B C 1
ATOM 5425 O O . LEU B 1 151 ? 108.663 37.893 33.805 1.00 40.62 151 LEU B O 1
ATOM 5430 N N . HIS B 1 152 ? 107.273 36.191 33.317 1.00 41.95 152 HIS B N 1
ATOM 5431 C CA . HIS B 1 152 ? 108.318 35.207 33.055 1.00 44.60 152 HIS B CA 1
ATOM 5432 C C . HIS B 1 152 ? 109.226 35.664 31.898 1.00 44.77 152 HIS B C 1
ATOM 5433 O O . HIS B 1 152 ? 110.453 35.649 31.978 1.00 44.29 152 HIS B O 1
ATOM 5440 N N . ASN B 1 153 ? 108.587 36.065 30.804 1.00 45.49 153 ASN B N 1
ATOM 5441 C CA . ASN B 1 153 ? 109.231 36.570 29.608 1.00 46.38 153 ASN B CA 1
ATOM 5442 C C . ASN B 1 153 ? 110.025 37.832 29.935 1.00 47.00 153 ASN B C 1
ATOM 5443 O O . ASN B 1 153 ? 111.164 38.005 29.498 1.00 46.15 153 ASN B O 1
ATOM 5448 N N . TYR B 1 154 ? 109.432 38.710 30.761 1.00 46.02 154 TYR B N 1
ATOM 5449 C CA . TYR B 1 154 ? 110.162 39.899 31.189 1.00 45.56 154 TYR B CA 1
ATOM 5450 C C . TYR B 1 154 ? 111.423 39.509 31.956 1.00 46.89 154 TYR B C 1
ATOM 5451 O O . TYR B 1 154 ? 112.489 40.112 31.735 1.00 46.59 154 TYR B O 1
ATOM 5460 N N . LEU B 1 155 ? 111.356 38.564 32.885 1.00 47.82 155 LEU B N 1
ATOM 5461 C CA . LEU B 1 155 ? 112.531 38.143 33.626 1.00 50.97 155 LEU B CA 1
ATOM 5462 C C . LEU B 1 155 ? 113.592 37.528 32.702 1.00 53.85 155 LEU B C 1
ATOM 5463 O O . LEU B 1 155 ? 114.789 37.796 32.828 1.00 53.55 155 LEU B O 1
ATOM 5468 N N . GLU B 1 156 ? 113.151 36.662 31.794 1.00 56.77 156 GLU B N 1
ATOM 5469 C CA . GLU B 1 156 ? 114.059 36.003 30.864 1.00 60.65 156 GLU B CA 1
ATOM 5470 C C . GLU B 1 156 ? 114.732 37.034 29.960 1.00 61.91 156 GLU B C 1
ATOM 5471 O O . GLU B 1 156 ? 115.959 37.035 29.834 1.00 62.35 156 GLU B O 1
ATOM 5477 N N . ALA B 1 157 ? 113.959 37.944 29.383 1.00 63.10 157 ALA B N 1
ATOM 5478 C CA . ALA B 1 157 ? 114.516 38.971 28.517 1.00 65.03 157 ALA B CA 1
ATOM 5479 C C . ALA B 1 157 ? 115.593 39.789 29.216 1.00 66.08 157 ALA B C 1
ATOM 5480 O O . ALA B 1 157 ? 116.571 40.129 28.545 1.00 67.53 157 ALA B O 1
ATOM 5482 N N . ASN B 1 158 ? 115.487 40.111 30.498 1.00 66.13 158 ASN B N 1
ATOM 5483 C CA . ASN B 1 158 ? 116.507 40.876 31.194 1.00 66.01 158 ASN B CA 1
ATOM 5484 C C . ASN B 1 158 ? 117.414 39.990 32.041 1.00 65.58 158 ASN B C 1
ATOM 5485 O O . ASN B 1 158 ? 118.077 40.452 32.977 1.00 65.86 158 ASN B O 1
ATOM 5490 N N . ASN B 1 159 ? 117.447 38.691 31.773 1.00 65.45 159 ASN B N 1
ATOM 5491 C CA . ASN B 1 159 ? 118.234 37.750 32.559 1.00 64.76 159 ASN B CA 1
ATOM 5492 C C . ASN B 1 159 ? 118.045 38.006 34.055 1.00 64.46 159 ASN B C 1
ATOM 5493 O O . ASN B 1 159 ? 119.008 38.445 34.702 1.00 65.03 159 ASN B O 1
ATOM 5498 N N . LEU B 1 160 ? 116.850 37.738 34.586 1.00 62.35 160 LEU B N 1
ATOM 5499 C CA . LEU B 1 160 ? 116.588 37.961 36.008 1.00 60.37 160 LEU B CA 1
ATOM 5500 C C . LEU B 1 160 ? 116.242 36.648 36.688 1.00 59.15 160 LEU B C 1
ATOM 5501 O O . LEU B 1 160 ? 116.266 36.502 37.916 1.00 59.00 160 LEU B O 1
ATOM 5506 N N . ARG B 1 161 ? 116.022 35.602 35.894 1.00 57.99 161 ARG B N 1
ATOM 5507 C CA . ARG B 1 161 ? 115.760 34.258 36.381 1.00 56.84 161 ARG B CA 1
ATOM 5508 C C . ARG B 1 161 ? 116.888 33.708 37.224 1.00 56.29 161 ARG B C 1
ATOM 5509 O O . ARG B 1 161 ? 116.667 32.868 38.097 1.00 57.08 161 ARG B O 1
ATOM 5517 N N . ASP B 1 162 ? 118.130 34.161 37.063 1.00 55.06 162 ASP B N 1
ATOM 5518 C CA . ASP B 1 162 ? 119.225 33.705 37.896 1.00 53.38 162 ASP B CA 1
ATOM 5519 C C . ASP B 1 162 ? 119.118 34.344 39.276 1.00 52.37 162 ASP B C 1
ATOM 5520 O O . ASP B 1 162 ? 119.733 33.842 40.218 1.00 52.74 162 ASP B O 1
ATOM 5525 N N . LYS B 1 163 ? 118.396 35.459 39.402 1.00 50.37 163 LYS B N 1
ATOM 5526 C CA . LYS B 1 163 ? 118.260 36.130 40.682 1.00 49.26 163 LYS B CA 1
ATOM 5527 C C . LYS B 1 163 ? 116.886 36.010 41.336 1.00 47.52 163 LYS B C 1
ATOM 5528 O O . LYS B 1 163 ? 116.818 36.024 42.563 1.00 47.17 163 LYS B O 1
ATOM 5534 N N . LEU B 1 164 ? 115.790 36.040 40.584 1.00 44.94 164 LEU B N 1
ATOM 5535 C CA . LEU B 1 164 ? 114.450 36.031 41.146 1.00 43.24 164 LEU B CA 1
ATOM 5536 C C . LEU B 1 164 ? 113.555 35.006 40.467 1.00 42.55 164 LEU B C 1
ATOM 5537 O O . LEU B 1 164 ? 113.617 34.869 39.237 1.00 42.67 164 LEU B O 1
ATOM 5542 N N . TRP B 1 165 ? 112.747 34.273 41.232 1.00 40.40 165 TRP B N 1
ATOM 5543 C CA . TRP B 1 165 ? 111.816 33.314 40.637 1.00 40.42 165 TRP B CA 1
ATOM 5544 C C . TRP B 1 165 ? 110.374 33.789 40.823 1.00 40.38 165 TRP B C 1
ATOM 5545 O O . TRP B 1 165 ? 110.087 34.557 41.744 1.00 38.69 165 TRP B O 1
ATOM 5556 N N . LEU B 1 166 ? 109.457 33.321 39.994 1.00 39.96 166 LEU B N 1
ATOM 5557 C CA . LEU B 1 166 ? 108.028 33.592 40.165 1.00 39.95 166 LEU B CA 1
ATOM 5558 C C . LEU B 1 166 ? 107.386 32.453 40.959 1.00 39.93 166 LEU B C 1
ATOM 5559 O O . LEU B 1 166 ? 108.036 31.477 41.308 1.00 39.91 166 LEU B O 1
ATOM 5564 N N . ASP B 1 167 ? 106.105 32.595 41.244 1.00 39.37 167 ASP B N 1
ATOM 5565 C CA . ASP B 1 167 ? 105.262 31.627 41.891 1.00 38.45 167 ASP B CA 1
ATOM 5566 C C . ASP B 1 167 ? 103.970 31.629 41.060 1.00 38.54 167 ASP B C 1
ATOM 5567 O O . ASP B 1 167 ? 103.281 32.669 40.988 1.00 38.81 167 ASP B O 1
ATOM 5572 N N . VAL B 1 168 ? 103.718 30.517 40.373 1.00 36.72 168 VAL B N 1
ATOM 5573 C CA . VAL B 1 168 ? 102.615 30.438 39.429 1.00 37.09 168 VAL B CA 1
ATOM 5574 C C . VAL B 1 168 ? 101.565 29.407 39.762 1.00 37.39 168 VAL B C 1
ATOM 5575 O O . VAL B 1 168 ? 101.835 28.328 40.253 1.00 37.49 168 VAL B O 1
ATOM 5579 N N . PRO B 1 169 ? 100.322 29.685 39.394 1.00 39.34 169 PRO B N 1
ATOM 5580 C CA . PRO B 1 169 ? 99.272 28.676 39.551 1.00 40.75 169 PRO B CA 1
ATOM 5581 C C . PRO B 1 169 ? 99.505 27.658 38.424 1.00 42.79 169 PRO B C 1
ATOM 5582 O O . PRO B 1 169 ? 100.420 27.797 37.635 1.00 41.75 169 PRO B O 1
ATOM 5586 N N . ASP B 1 170 ? 98.621 26.688 38.336 1.00 45.58 170 ASP B N 1
ATOM 5587 C CA . ASP B 1 170 ? 98.673 25.623 37.360 1.00 48.75 170 ASP B CA 1
ATOM 5588 C C . ASP B 1 170 ? 98.753 26.094 35.928 1.00 49.27 170 ASP B C 1
ATOM 5589 O O . ASP B 1 170 ? 99.444 25.399 35.171 1.00 50.21 170 ASP B O 1
ATOM 5594 N N . LEU B 1 171 ? 98.126 27.210 35.579 1.00 48.79 171 LEU B N 1
ATOM 5595 C CA . LEU B 1 171 ? 98.205 27.719 34.222 1.00 49.37 171 LEU B CA 1
ATOM 5596 C C . LEU B 1 171 ? 98.901 29.081 34.188 1.00 48.81 171 LEU B C 1
ATOM 5597 O O . LEU B 1 171 ? 98.605 29.966 34.998 1.00 50.87 171 LEU B O 1
ATOM 5602 N N . GLY B 1 172 ? 99.733 29.304 33.183 1.00 46.81 172 GLY B N 1
ATOM 5603 C CA . GLY B 1 172 ? 100.486 30.545 33.072 1.00 44.28 172 GLY B CA 1
ATOM 5604 C C . GLY B 1 172 ? 99.772 31.713 32.446 1.00 42.46 172 GLY B C 1
ATOM 5605 O O . GLY B 1 172 ? 100.325 32.812 32.387 1.00 41.76 172 GLY B O 1
ATOM 5606 N N . GLY B 1 173 ? 98.541 31.550 31.964 1.00 41.85 173 GLY B N 1
ATOM 5607 C CA . GLY B 1 173 ? 97.864 32.663 31.309 1.00 41.76 173 GLY B CA 1
ATOM 5608 C C . GLY B 1 173 ? 97.113 33.609 32.228 1.00 42.09 173 GLY B C 1
ATOM 5609 O O . GLY B 1 173 ? 96.596 34.638 31.773 1.00 41.27 173 GLY B O 1
ATOM 5610 N N . GLY B 1 174 ? 97.022 33.296 33.520 1.00 41.89 174 GLY B N 1
ATOM 5611 C CA . GLY B 1 174 ? 96.251 34.191 34.398 1.00 41.24 174 GLY B CA 1
ATOM 5612 C C . GLY B 1 174 ? 97.004 35.494 34.661 1.00 39.66 174 GLY B C 1
ATOM 5613 O O . GLY B 1 174 ? 98.194 35.629 34.393 1.00 39.96 174 GLY B O 1
ATOM 5614 N N . SER B 1 175 ? 96.296 36.429 35.279 1.00 37.69 175 SER B N 1
ATOM 5615 C CA . SER B 1 175 ? 96.819 37.706 35.681 1.00 35.94 175 SER B CA 1
ATOM 5616 C C . SER B 1 175 ? 97.467 37.596 37.045 1.00 36.63 175 SER B C 1
ATOM 5617 O O . SER B 1 175 ? 96.867 36.997 37.944 1.00 34.50 175 SER B O 1
ATOM 5620 N N . VAL B 1 176 ? 98.717 38.090 37.168 1.00 35.66 176 VAL B N 1
ATOM 5621 C CA . VAL B 1 176 ? 99.427 38.057 38.435 1.00 35.94 176 VAL B CA 1
ATOM 5622 C C . VAL B 1 176 ? 98.622 38.812 39.516 1.00 36.06 176 VAL B C 1
ATOM 5623 O O . VAL B 1 176 ? 98.585 38.428 40.683 1.00 36.26 176 VAL B O 1
ATOM 5627 N N . LEU B 1 177 ? 98.082 39.962 39.171 1.00 34.94 177 LEU B N 1
ATOM 5628 C CA . LEU B 1 177 ? 97.276 40.824 40.008 1.00 35.47 177 LEU B CA 1
ATOM 5629 C C . LEU B 1 177 ? 95.867 40.273 40.216 1.00 33.29 177 LEU B C 1
ATOM 5630 O O . LEU B 1 177 ? 95.496 40.197 41.383 1.00 34.86 177 LEU B O 1
ATOM 5635 N N . GLY B 1 178 ? 95.165 39.864 39.204 1.00 32.37 178 GLY B N 1
ATOM 5636 C CA . GLY B 1 178 ? 93.821 39.308 39.327 1.00 34.46 178 GLY B CA 1
ATOM 5637 C C . GLY B 1 178 ? 93.802 38.033 40.167 1.00 34.64 178 GLY B C 1
ATOM 5638 O O . GLY B 1 178 ? 92.858 37.844 40.905 1.00 34.20 178 GLY B O 1
ATOM 5639 N N . ASN B 1 179 ? 94.799 37.157 40.069 1.00 34.89 179 ASN B N 1
ATOM 5640 C CA . ASN B 1 179 ? 94.859 35.947 40.870 1.00 34.72 179 ASN B CA 1
ATOM 5641 C C . ASN B 1 179 ? 95.160 36.287 42.326 1.00 34.88 179 ASN B C 1
ATOM 5642 O O . ASN B 1 179 ? 94.626 35.659 43.260 1.00 34.82 179 ASN B O 1
ATOM 5647 N N . ALA B 1 180 ? 96.017 37.294 42.559 1.00 34.99 180 ALA B N 1
ATOM 5648 C CA . ALA B 1 180 ? 96.350 37.684 43.928 1.00 35.79 180 ALA B CA 1
ATOM 5649 C C . ALA B 1 180 ? 95.123 38.273 44.648 1.00 34.44 180 ALA B C 1
ATOM 5650 O O . ALA B 1 180 ? 94.899 37.934 45.800 1.00 33.77 180 ALA B O 1
ATOM 5652 N N . VAL B 1 181 ? 94.385 39.147 43.980 1.00 34.78 181 VAL B N 1
ATOM 5653 C CA . VAL B 1 181 ? 93.203 39.738 44.599 1.00 35.67 181 VAL B CA 1
ATOM 5654 C C . VAL B 1 181 ? 92.110 38.699 44.787 1.00 35.83 181 VAL B C 1
ATOM 5655 O O . VAL B 1 181 ? 91.391 38.878 45.757 1.00 37.52 181 VAL B O 1
ATOM 5659 N N . GLU B 1 182 ? 92.088 37.574 44.085 1.00 36.06 182 GLU B N 1
ATOM 5660 C CA . GLU B 1 182 ? 91.132 36.503 44.374 1.00 36.10 182 GLU B CA 1
ATOM 5661 C C . GLU B 1 182 ? 91.603 35.553 45.477 1.00 35.71 182 GLU B C 1
ATOM 5662 O O . GLU B 1 182 ? 90.969 34.561 45.904 1.00 33.61 182 GLU B O 1
ATOM 5668 N N . ARG B 1 183 ? 92.798 35.822 46.002 1.00 33.93 183 ARG B N 1
ATOM 5669 C CA . ARG B 1 183 ? 93.558 35.060 46.968 1.00 34.55 183 ARG B CA 1
ATOM 5670 C C . ARG B 1 183 ? 93.863 33.624 46.510 1.00 35.55 183 ARG B C 1
ATOM 5671 O O . ARG B 1 183 ? 93.676 32.585 47.154 1.00 34.53 183 ARG B O 1
ATOM 5679 N N . GLY B 1 184 ? 94.350 33.480 45.285 1.00 35.09 184 GLY B N 1
ATOM 5680 C CA . GLY B 1 184 ? 94.696 32.258 44.634 1.00 35.20 184 GLY B CA 1
ATOM 5681 C C . GLY B 1 184 ? 95.962 31.677 45.246 1.00 36.13 184 GLY B C 1
ATOM 5682 O O . GLY B 1 184 ? 96.667 32.193 46.099 1.00 34.32 184 GLY B O 1
ATOM 5683 N N . VAL B 1 185 ? 96.232 30.497 44.691 1.00 36.75 185 VAL B N 1
ATOM 5684 C CA . VAL B 1 185 ? 97.298 29.644 45.182 1.00 37.95 185 VAL B CA 1
ATOM 5685 C C . VAL B 1 185 ? 98.248 29.228 44.061 1.00 37.67 185 VAL B C 1
ATOM 5686 O O . VAL B 1 185 ? 97.936 28.828 42.925 1.00 36.35 185 VAL B O 1
ATOM 5690 N N . GLY B 1 186 ? 99.506 29.168 44.412 1.00 37.48 186 GLY B N 1
ATOM 5691 C CA . GLY B 1 186 ? 100.693 28.773 43.701 1.00 37.63 186 GLY B CA 1
ATOM 5692 C C . GLY B 1 186 ? 101.443 27.744 44.561 1.00 36.74 186 GLY B C 1
ATOM 5693 O O . GLY B 1 186 ? 101.026 27.325 45.629 1.00 35.86 186 GLY B O 1
ATOM 5694 N N . TYR B 1 187 ? 102.517 27.182 43.990 1.00 37.63 187 TYR B N 1
ATOM 5695 C CA . TYR B 1 187 ? 103.129 25.986 44.583 1.00 37.52 187 TYR B CA 1
ATOM 5696 C C . TYR B 1 187 ? 104.572 26.048 45.031 1.00 39.12 187 TYR B C 1
ATOM 5697 O O . TYR B 1 187 ? 105.121 24.975 45.315 1.00 40.77 187 TYR B O 1
ATOM 5706 N N . THR B 1 188 ? 105.171 27.234 45.138 1.00 35.84 188 THR B N 1
ATOM 5707 C CA . THR B 1 188 ? 106.510 27.366 45.706 1.00 36.79 188 THR B CA 1
ATOM 5708 C C . THR B 1 188 ? 106.250 27.845 47.135 1.00 37.41 188 THR B C 1
ATOM 5709 O O . THR B 1 188 ? 105.075 27.998 47.518 1.00 38.49 188 THR B O 1
ATOM 5713 N N . PRO B 1 189 ? 107.270 28.221 47.882 1.00 37.90 189 PRO B N 1
ATOM 5714 C CA . PRO B 1 189 ? 107.119 28.774 49.221 1.00 37.23 189 PRO B CA 1
ATOM 5715 C C . PRO B 1 189 ? 106.415 30.122 49.239 1.00 36.44 189 PRO B C 1
ATOM 5716 O O . PRO B 1 189 ? 105.964 30.604 50.288 1.00 35.80 189 PRO B O 1
ATOM 5720 N N . TYR B 1 190 ? 106.309 30.783 48.086 1.00 34.09 190 TYR B N 1
ATOM 5721 C CA . TYR B 1 190 ? 105.598 32.047 47.963 1.00 33.95 190 TYR B CA 1
ATOM 5722 C C . TYR B 1 190 ? 104.191 31.780 47.392 1.00 33.94 190 TYR B C 1
ATOM 5723 O O . TYR B 1 190 ? 103.683 32.587 46.613 1.00 33.05 190 TYR B O 1
ATOM 5732 N N . GLY B 1 191 ? 103.635 30.599 47.668 1.00 33.69 191 GLY B N 1
ATOM 5733 C CA . GLY B 1 191 ? 102.367 30.157 47.141 1.00 34.53 191 GLY B CA 1
ATOM 5734 C C . GLY B 1 191 ? 101.110 30.824 47.640 1.00 34.96 191 GLY B C 1
ATOM 5735 O O . GLY B 1 191 ? 100.057 30.677 47.001 1.00 35.88 191 GLY B O 1
ATOM 5736 N N . ASP B 1 192 ? 101.145 31.476 48.791 1.00 35.10 192 ASP B N 1
ATOM 5737 C CA . ASP B 1 192 ? 99.983 32.250 49.282 1.00 35.44 192 ASP B CA 1
ATOM 5738 C C . ASP B 1 192 ? 100.085 33.609 48.588 1.00 35.93 192 ASP B C 1
ATOM 5739 O O . ASP B 1 192 ? 100.738 34.525 49.112 1.00 36.65 192 ASP B O 1
ATOM 5744 N N . HIS B 1 193 ? 99.530 33.714 47.377 1.00 34.97 193 HIS B N 1
ATOM 5745 C CA . HIS B 1 193 ? 99.687 34.928 46.581 1.00 35.65 193 HIS B CA 1
ATOM 5746 C C . HIS B 1 193 ? 99.264 36.216 47.258 1.00 35.94 193 HIS B C 1
ATOM 5747 O O . HIS B 1 193 ? 100.021 37.210 47.241 1.00 35.50 193 HIS B O 1
ATOM 5754 N N . TRP B 1 194 ? 98.068 36.211 47.856 1.00 34.98 194 TRP B N 1
ATOM 5755 C CA . TRP B 1 194 ? 97.609 37.393 48.582 1.00 34.93 194 TRP B CA 1
ATOM 5756 C C . TRP B 1 194 ? 98.588 37.786 49.675 1.00 35.61 194 TRP B C 1
ATOM 5757 O O . TRP B 1 194 ? 98.890 38.973 49.782 1.00 34.97 194 TRP B O 1
ATOM 5768 N N . MET B 1 195 ? 99.189 36.879 50.444 1.00 36.91 195 MET B N 1
ATOM 5769 C CA . MET B 1 195 ? 100.124 37.266 51.482 1.00 37.79 195 MET B CA 1
ATOM 5770 C C . MET B 1 195 ? 101.453 37.777 50.946 1.00 36.67 195 MET B C 1
ATOM 5771 O O . MET B 1 195 ? 102.261 38.221 51.770 1.00 36.44 195 MET B O 1
ATOM 5776 N N . MET B 1 196 ? 101.722 37.682 49.647 1.00 34.41 196 MET B N 1
ATOM 5777 C CA . MET B 1 196 ? 103.024 38.180 49.165 1.00 35.85 196 MET B CA 1
ATOM 5778 C C . MET B 1 196 ? 102.866 39.614 48.642 1.00 36.20 196 MET B C 1
ATOM 5779 O O . MET B 1 196 ? 103.774 40.156 48.031 1.00 36.59 196 MET B O 1
ATOM 5784 N N . HIS B 1 197 ? 101.649 40.178 48.760 1.00 35.51 197 HIS B N 1
ATOM 5785 C CA . HIS B 1 197 ? 101.466 41.528 48.243 1.00 36.99 197 HIS B CA 1
ATOM 5786 C C . HIS B 1 197 ? 101.975 42.580 49.224 1.00 36.33 197 HIS B C 1
ATOM 5787 O O . HIS B 1 197 ? 102.065 42.426 50.449 1.00 33.91 197 HIS B O 1
ATOM 5794 N N . SER B 1 198 ? 102.281 43.743 48.629 1.00 37.50 198 SER B N 1
ATOM 5795 C CA . SER B 1 198 ? 102.697 44.898 49.410 1.00 37.46 198 SER B CA 1
ATOM 5796 C C . SER B 1 198 ? 102.588 46.166 48.569 1.00 37.92 198 SER B C 1
ATOM 5797 O O . SER B 1 198 ? 103.369 46.259 47.625 1.00 38.45 198 SER B O 1
ATOM 5800 N N . GLY B 1 199 ? 101.647 47.039 48.877 1.00 36.91 199 GLY B N 1
ATOM 5801 C CA . GLY B 1 199 ? 101.455 48.283 48.144 1.00 37.67 199 GLY B CA 1
ATOM 5802 C C . GLY B 1 199 ? 100.535 48.138 46.942 1.00 37.06 199 GLY B C 1
ATOM 5803 O O . GLY B 1 199 ? 100.957 47.647 45.897 1.00 37.56 199 GLY B O 1
ATOM 5804 N N . MET B 1 200 ? 99.285 48.579 47.051 1.00 35.36 200 MET B N 1
ATOM 5805 C CA . MET B 1 200 ? 98.352 48.489 45.941 1.00 35.39 200 MET B CA 1
ATOM 5806 C C . MET B 1 200 ? 97.754 49.872 45.689 1.00 34.47 200 MET B C 1
ATOM 5807 O O . MET B 1 200 ? 97.679 50.697 46.595 1.00 33.91 200 MET B O 1
ATOM 5812 N N . GLU B 1 201 ? 97.405 50.096 44.434 1.00 34.58 201 GLU B N 1
ATOM 5813 C CA . GLU B 1 201 ? 96.753 51.294 43.960 1.00 34.63 201 GLU B CA 1
ATOM 5814 C C . GLU B 1 201 ? 95.325 50.910 43.552 1.00 34.02 201 GLU B C 1
ATOM 5815 O O . GLU B 1 201 ? 95.122 49.909 42.879 1.00 34.72 201 GLU B O 1
ATOM 5821 N N . VAL B 1 202 ? 94.345 51.694 43.960 1.00 34.78 202 VAL B N 1
ATOM 5822 C CA . VAL B 1 202 ? 92.941 51.385 43.717 1.00 34.85 202 VAL B CA 1
ATOM 5823 C C . VAL B 1 202 ? 92.162 52.607 43.235 1.00 34.44 202 VAL B C 1
ATOM 5824 O O . VAL B 1 202 ? 92.307 53.683 43.791 1.00 33.52 202 VAL B O 1
ATOM 5828 N N . VAL B 1 203 ? 91.234 52.398 42.293 1.00 34.78 203 VAL B N 1
ATOM 5829 C CA . VAL B 1 203 ? 90.281 53.444 41.942 1.00 35.24 203 VAL B CA 1
ATOM 5830 C C . VAL B 1 203 ? 89.016 53.152 42.773 1.00 34.41 203 VAL B C 1
ATOM 5831 O O . VAL B 1 203 ? 88.474 52.059 42.611 1.00 33.51 203 VAL B O 1
ATOM 5835 N N . LEU B 1 204 ? 88.647 54.005 43.713 1.00 34.68 204 LEU B N 1
ATOM 5836 C CA . LEU B 1 204 ? 87.474 53.827 44.532 1.00 34.75 204 LEU B CA 1
ATOM 5837 C C . LEU B 1 204 ? 86.194 54.059 43.729 1.00 35.99 204 LEU B C 1
ATOM 5838 O O . LEU B 1 204 ? 86.176 54.697 42.675 1.00 34.77 204 LEU B O 1
ATOM 5843 N N . ALA B 1 205 ? 85.055 53.635 44.281 1.00 35.96 205 ALA B N 1
ATOM 5844 C CA . ALA B 1 205 ? 83.757 53.816 43.628 1.00 37.26 205 ALA B CA 1
ATOM 5845 C C . ALA B 1 205 ? 83.401 55.295 43.445 1.00 37.71 205 ALA B C 1
ATOM 5846 O O . ALA B 1 205 ? 82.594 55.625 42.578 1.00 36.66 205 ALA B O 1
ATOM 5848 N N . ASN B 1 206 ? 83.944 56.172 44.266 1.00 38.00 206 ASN B N 1
ATOM 5849 C CA . ASN B 1 206 ? 83.769 57.612 44.133 1.00 40.24 206 ASN B CA 1
ATOM 5850 C C . ASN B 1 206 ? 84.748 58.144 43.077 1.00 40.86 206 ASN B C 1
ATOM 5851 O O . ASN B 1 206 ? 84.788 59.330 42.759 1.00 41.79 206 ASN B O 1
ATOM 5856 N N . GLY B 1 207 ? 85.605 57.305 42.496 1.00 39.53 207 GLY B N 1
ATOM 5857 C CA . GLY B 1 207 ? 86.520 57.660 41.433 1.00 38.98 207 GLY B CA 1
ATOM 5858 C C . GLY B 1 207 ? 87.867 58.201 41.886 1.00 38.39 207 GLY B C 1
ATOM 5859 O O . GLY B 1 207 ? 88.700 58.551 41.048 1.00 38.17 207 GLY B O 1
ATOM 5860 N N . GLU B 1 208 ? 88.138 58.225 43.192 1.00 36.88 208 GLU B N 1
ATOM 5861 C CA . GLU B 1 208 ? 89.392 58.755 43.693 1.00 36.17 208 GLU B CA 1
ATOM 5862 C C . GLU B 1 208 ? 90.437 57.650 43.777 1.00 36.73 208 GLU B C 1
ATOM 5863 O O . GLU B 1 208 ? 90.112 56.467 43.995 1.00 36.75 208 GLU B O 1
ATOM 5869 N N . LEU B 1 209 ? 91.685 58.037 43.582 1.00 34.53 209 LEU B N 1
ATOM 5870 C CA . LEU B 1 209 ? 92.801 57.115 43.636 1.00 36.41 209 LEU B CA 1
ATOM 5871 C C . LEU B 1 209 ? 93.291 56.981 45.079 1.00 35.31 209 LEU B C 1
ATOM 5872 O O . LEU B 1 209 ? 93.347 57.963 45.806 1.00 35.55 209 LEU B O 1
ATOM 5877 N N . LEU B 1 210 ? 93.615 55.776 45.478 1.00 34.43 210 LEU B N 1
ATOM 5878 C CA . LEU B 1 210 ? 94.135 55.496 46.813 1.00 35.14 210 LEU B CA 1
ATOM 5879 C C . LEU B 1 210 ? 95.283 54.495 46.685 1.00 33.44 210 LEU B C 1
ATOM 5880 O O . LEU B 1 210 ? 95.142 53.589 45.859 1.00 32.16 210 LEU B O 1
ATOM 5885 N N . ARG B 1 211 ? 96.327 54.626 47.483 1.00 33.79 211 ARG B N 1
ATOM 5886 C CA . ARG B 1 211 ? 97.449 53.684 47.531 1.00 33.74 211 ARG B CA 1
ATOM 5887 C C . ARG B 1 211 ? 97.546 53.184 48.980 1.00 33.85 211 ARG B C 1
ATOM 5888 O O . ARG B 1 211 ? 97.446 53.945 49.949 1.00 32.97 211 ARG B O 1
ATOM 5896 N N . THR B 1 212 ? 97.658 51.878 49.198 1.00 35.06 212 THR B N 1
ATOM 5897 C CA . THR B 1 212 ? 97.622 51.321 50.542 1.00 34.01 212 THR B CA 1
ATOM 5898 C C . THR B 1 212 ? 98.981 51.246 51.224 1.00 34.88 212 THR B C 1
ATOM 5899 O O . THR B 1 212 ? 99.987 51.308 50.541 1.00 34.07 212 THR B O 1
ATOM 5903 N N . GLY B 1 213 ? 98.974 51.045 52.538 1.00 34.65 213 GLY B N 1
ATOM 5904 C CA . GLY B 1 213 ? 100.162 50.841 53.341 1.00 34.84 213 GLY B CA 1
ATOM 5905 C C . GLY B 1 213 ? 101.121 52.039 53.268 1.00 36.10 213 GLY B C 1
ATOM 5906 O O . GLY B 1 213 ? 100.745 53.208 53.350 1.00 34.64 213 GLY B O 1
ATOM 5907 N N . MET B 1 214 ? 102.384 51.683 53.048 1.00 35.05 214 MET B N 1
ATOM 5908 C CA . MET B 1 214 ? 103.482 52.635 52.846 1.00 35.38 214 MET B CA 1
ATOM 5909 C C . MET B 1 214 ? 103.364 53.316 51.498 1.00 33.74 214 MET B C 1
ATOM 5910 O O . MET B 1 214 ? 104.002 54.324 51.231 1.00 34.33 214 MET B O 1
ATOM 5915 N N . GLY B 1 215 ? 102.463 52.870 50.625 1.00 33.75 215 GLY B N 1
ATOM 5916 C CA . GLY B 1 215 ? 102.121 53.549 49.385 1.00 34.13 215 GLY B CA 1
ATOM 5917 C C . GLY B 1 215 ? 101.405 54.865 49.705 1.00 34.44 215 GLY B C 1
ATOM 5918 O O . GLY B 1 215 ? 101.357 55.766 48.856 1.00 33.64 215 GLY B O 1
ATOM 5919 N N . ALA B 1 216 ? 100.884 55.043 50.932 1.00 33.78 216 ALA B N 1
ATOM 5920 C CA . ALA B 1 216 ? 100.238 56.311 51.290 1.00 33.51 216 ALA B CA 1
ATOM 5921 C C . ALA B 1 216 ? 101.289 57.352 51.664 1.00 35.04 216 ALA B C 1
ATOM 5922 O O . ALA B 1 216 ? 100.957 58.542 51.773 1.00 34.23 216 ALA B O 1
ATOM 5924 N N . LEU B 1 217 ? 102.529 56.921 51.908 1.00 35.09 217 LEU B N 1
ATOM 5925 C CA . LEU B 1 217 ? 103.640 57.834 52.237 1.00 35.80 217 LEU B CA 1
ATOM 5926 C C . LEU B 1 217 ? 104.273 58.222 50.895 1.00 34.30 217 LEU B C 1
ATOM 5927 O O . LEU B 1 217 ? 104.822 57.396 50.175 1.00 32.65 217 LEU B O 1
ATOM 5932 N N . PRO B 1 218 ? 104.100 59.468 50.485 1.00 34.05 218 PRO B N 1
ATOM 5933 C CA . PRO B 1 218 ? 104.534 59.916 49.185 1.00 34.35 218 PRO B CA 1
ATOM 5934 C C . PRO B 1 218 ? 106.043 59.922 48.986 1.00 33.90 218 PRO B C 1
ATOM 5935 O O . PRO B 1 218 ? 106.767 60.231 49.908 1.00 33.09 218 PRO B O 1
ATOM 5939 N N . ASP B 1 219 ? 106.476 59.583 47.778 1.00 34.27 219 ASP B N 1
ATOM 5940 C CA . ASP B 1 219 ? 107.895 59.703 47.449 1.00 36.62 219 ASP B CA 1
ATOM 5941 C C . ASP B 1 219 ? 108.189 61.197 47.509 1.00 37.27 219 ASP B C 1
ATOM 5942 O O . ASP B 1 219 ? 107.391 61.959 46.977 1.00 37.85 219 ASP B O 1
ATOM 5947 N N . PRO B 1 220 ? 109.208 61.653 48.221 1.00 38.88 220 PRO B N 1
ATOM 5948 C CA . PRO B 1 220 ? 109.572 63.061 48.311 1.00 39.16 220 PRO B CA 1
ATOM 5949 C C . PRO B 1 220 ? 109.737 63.746 46.958 1.00 38.73 220 PRO B C 1
ATOM 5950 O O . PRO B 1 220 ? 110.104 63.121 45.955 1.00 37.18 220 PRO B O 1
ATOM 5954 N N . LYS B 1 221 ? 109.360 65.023 46.867 1.00 38.53 221 LYS B N 1
ATOM 5955 C CA . LYS B 1 221 ? 109.456 65.779 45.625 1.00 40.14 221 LYS B CA 1
ATOM 5956 C C . LYS B 1 221 ? 110.881 65.838 45.068 1.00 39.48 221 LYS B C 1
ATOM 5957 O O . LYS B 1 221 ? 111.809 65.980 45.864 1.00 38.54 221 LYS B O 1
ATOM 5963 N N . ARG B 1 222 ? 110.987 65.775 43.749 1.00 40.44 222 ARG B N 1
ATOM 5964 C CA . ARG B 1 222 ? 112.281 65.892 43.079 1.00 43.12 222 ARG B CA 1
ATOM 5965 C C . ARG B 1 222 ? 111.958 66.454 41.695 1.00 43.12 222 ARG B C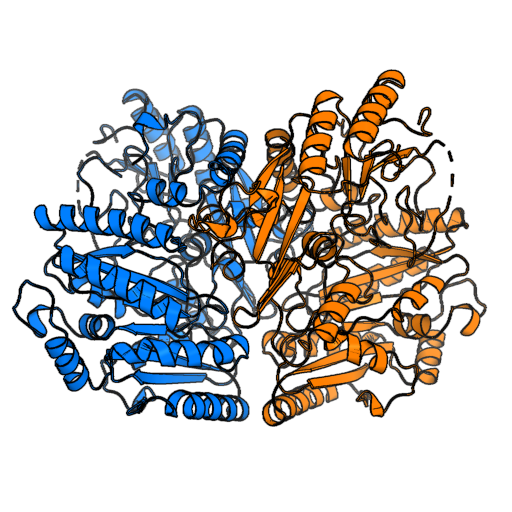 1
ATOM 5966 O O . ARG B 1 222 ? 110.857 66.232 41.192 1.00 42.04 222 ARG B O 1
ATOM 5974 N N . PRO B 1 223 ? 112.908 67.160 41.090 1.00 43.89 223 PRO B N 1
ATOM 5975 C CA . PRO B 1 223 ? 112.712 67.773 39.786 1.00 43.89 223 PRO B CA 1
ATOM 5976 C C . PRO B 1 223 ? 112.235 66.840 38.710 1.00 45.15 223 PRO B C 1
ATOM 5977 O O . PRO B 1 223 ? 111.245 67.144 38.034 1.00 45.39 223 PRO B O 1
ATOM 5981 N N . GLU B 1 224 ? 112.801 65.650 38.553 1.00 46.47 224 GLU B N 1
ATOM 5982 C CA . GLU B 1 224 ? 112.392 64.679 37.545 1.00 46.65 224 GLU B CA 1
ATOM 5983 C C . GLU B 1 224 ? 110.959 64.197 37.652 1.00 45.20 224 GLU B C 1
ATOM 5984 O O . GLU B 1 224 ? 110.366 63.816 36.626 1.00 44.69 224 GLU B O 1
ATOM 5990 N N . THR B 1 225 ? 110.354 64.181 38.839 1.00 43.25 225 THR B N 1
ATOM 5991 C CA . THR B 1 225 ? 108.989 63.669 39.006 1.00 41.44 225 THR B CA 1
ATOM 5992 C C . THR B 1 225 ? 107.920 64.735 39.162 1.00 41.90 225 THR B C 1
ATOM 5993 O O . THR B 1 225 ? 106.711 64.459 39.261 1.00 40.66 225 THR B O 1
ATOM 5997 N N . MET B 1 226 ? 108.274 66.024 39.089 1.00 41.60 226 MET B N 1
ATOM 5998 C CA . MET B 1 226 ? 107.301 67.112 39.180 1.00 41.12 226 MET B CA 1
ATOM 5999 C C . MET B 1 226 ? 106.218 67.131 38.108 1.00 42.15 226 MET B C 1
ATOM 6000 O O . MET B 1 226 ? 106.426 66.883 36.909 1.00 43.48 226 MET B O 1
ATOM 6005 N N . GLY B 1 227 ? 104.976 67.464 38.478 1.00 42.37 227 GLY B N 1
ATOM 6006 C CA . GLY B 1 227 ? 103.874 67.518 37.532 1.00 42.99 227 GLY B CA 1
ATOM 6007 C C . GLY B 1 227 ? 103.282 66.214 37.015 1.00 44.42 227 GLY B C 1
ATOM 6008 O O . GLY B 1 227 ? 102.390 66.269 36.144 1.00 44.91 227 GLY B O 1
ATOM 6009 N N . LEU B 1 228 ? 103.712 65.040 37.483 1.00 42.22 228 LEU B N 1
ATOM 6010 C CA . LEU B 1 228 ? 103.121 63.793 37.017 1.00 42.52 228 LEU B CA 1
ATOM 6011 C C . LEU B 1 228 ? 101.729 63.602 37.614 1.00 42.23 228 LEU B C 1
ATOM 6012 O O . LEU B 1 228 ? 101.501 63.948 38.783 1.00 40.53 228 LEU B O 1
ATOM 6017 N N . LYS B 1 229 ? 100.833 63.011 36.837 1.00 42.96 229 LYS B N 1
ATOM 6018 C CA . LYS B 1 229 ? 99.502 62.662 37.341 1.00 43.23 229 LYS B CA 1
ATOM 6019 C C . LYS B 1 229 ? 99.688 61.630 38.459 1.00 42.22 229 LYS B C 1
ATOM 6020 O O . LYS B 1 229 ? 100.653 60.863 38.435 1.00 40.40 229 LYS B O 1
ATOM 6026 N N . PRO B 1 230 ? 98.769 61.593 39.425 1.00 41.02 230 PRO B N 1
ATOM 6027 C CA . PRO B 1 230 ? 98.837 60.690 40.569 1.00 40.27 230 PRO B CA 1
ATOM 6028 C C . PRO B 1 230 ? 99.180 59.263 40.234 1.00 39.99 230 PRO B C 1
ATOM 6029 O O . PRO B 1 230 ? 100.120 58.673 40.783 1.00 39.45 230 PRO B O 1
ATOM 6033 N N . GLU B 1 231 ? 98.487 58.660 39.295 1.00 40.10 231 GLU B N 1
ATOM 6034 C CA . GLU B 1 231 ? 98.619 57.360 38.700 1.00 41.65 231 GLU B CA 1
ATOM 6035 C C . GLU B 1 231 ? 100.036 57.052 38.213 1.00 42.14 231 GLU B C 1
ATOM 6036 O O . GLU B 1 231 ? 100.536 55.926 38.231 1.00 40.27 231 GLU B O 1
ATOM 6042 N N . ASP B 1 232 ? 100.715 58.075 37.682 1.00 40.79 232 ASP B N 1
ATOM 6043 C CA . ASP B 1 232 ? 102.041 57.918 37.118 1.00 39.82 232 ASP B CA 1
ATOM 6044 C C . ASP B 1 232 ? 103.126 58.266 38.110 1.00 37.87 232 ASP B C 1
ATOM 6045 O O . ASP B 1 232 ? 104.278 58.191 37.692 1.00 38.63 232 ASP B O 1
ATOM 6050 N N . GLN B 1 233 ? 102.833 58.697 39.329 1.00 37.54 233 GLN B N 1
ATOM 6051 C CA . GLN B 1 233 ? 103.899 59.033 40.276 1.00 36.76 233 GLN B CA 1
ATOM 6052 C C . GLN B 1 233 ? 104.553 57.745 40.769 1.00 37.20 233 GLN B C 1
ATOM 6053 O O . GLN B 1 233 ? 103.887 56.717 40.820 1.00 37.57 233 GLN B O 1
ATOM 6059 N N . PRO B 1 234 ? 105.816 57.800 41.123 1.00 37.41 234 PRO B N 1
ATOM 6060 C CA . PRO B 1 234 ? 106.529 56.657 41.674 1.00 37.84 234 PRO B CA 1
ATOM 6061 C C . PRO B 1 234 ? 106.091 56.496 43.133 1.00 37.93 234 PRO B C 1
ATOM 6062 O O . PRO B 1 234 ? 105.375 57.345 43.685 1.00 36.94 234 PRO B O 1
ATOM 6066 N N . TRP B 1 235 ? 106.533 55.429 43.768 1.00 37.23 235 TRP B N 1
ATOM 6067 C CA . TRP B 1 235 ? 106.119 55.115 45.144 1.00 37.15 235 TRP B CA 1
ATOM 6068 C C . TRP B 1 235 ? 107.261 55.414 46.093 1.00 36.98 235 TRP B C 1
ATOM 6069 O O . TRP B 1 235 ? 108.380 55.391 45.592 1.00 36.53 235 TRP B O 1
ATOM 6080 N N . SER B 1 236 ? 107.079 55.609 47.402 1.00 37.52 236 SER B N 1
ATOM 6081 C CA . SER B 1 236 ? 108.225 55.839 48.260 1.00 36.55 236 SER B CA 1
ATOM 6082 C C . SER B 1 236 ? 108.971 54.526 48.521 1.00 37.58 236 SER B C 1
ATOM 6083 O O . SER B 1 236 ? 108.472 53.434 48.255 1.00 37.33 236 SER B O 1
ATOM 6086 N N . LYS B 1 237 ? 110.196 54.655 49.033 1.00 36.27 237 LYS B N 1
ATOM 6087 C CA . LYS B 1 237 ? 111.062 53.509 49.224 1.00 39.02 237 LYS B CA 1
ATOM 6088 C C . LYS B 1 237 ? 110.500 52.270 49.908 1.00 37.72 237 LYS B C 1
ATOM 6089 O O . LYS B 1 237 ? 110.858 51.183 49.458 1.00 37.03 237 LYS B O 1
ATOM 6095 N N . ILE B 1 238 ? 109.712 52.392 50.969 1.00 36.82 238 ILE B N 1
ATOM 6096 C CA . ILE B 1 238 ? 109.192 51.209 51.662 1.00 36.65 238 ILE B CA 1
ATOM 6097 C C . ILE B 1 238 ? 107.847 50.729 51.156 1.00 34.84 238 ILE B C 1
ATOM 6098 O O . ILE B 1 238 ? 107.343 49.694 51.609 1.00 36.03 238 ILE B O 1
ATOM 6103 N N . ALA B 1 239 ? 107.209 51.341 50.171 1.00 34.24 239 ALA B N 1
ATOM 6104 C CA . ALA B 1 239 ? 105.912 50.935 49.649 1.00 33.95 239 ALA B CA 1
ATOM 6105 C C . ALA B 1 239 ? 105.765 49.430 49.395 1.00 34.64 239 ALA B C 1
ATOM 6106 O O . ALA B 1 239 ? 104.722 48.866 49.742 1.00 35.28 239 ALA B O 1
ATOM 6108 N N . HIS B 1 240 ? 106.717 48.799 48.727 1.00 34.33 240 HIS B N 1
ATOM 6109 C CA . HIS B 1 240 ? 106.599 47.374 48.393 1.00 34.72 240 HIS B CA 1
ATOM 6110 C C . HIS B 1 240 ? 107.464 46.465 49.236 1.00 33.46 240 HIS B C 1
ATOM 6111 O O . HIS B 1 240 ? 107.707 45.305 48.878 1.00 33.55 240 HIS B O 1
ATOM 6118 N N . LEU B 1 241 ? 107.850 46.902 50.422 1.00 33.43 241 LEU B N 1
ATOM 6119 C CA . LEU B 1 241 ? 108.690 46.141 51.332 1.00 34.58 241 LEU B CA 1
ATOM 6120 C C . LEU B 1 241 ? 108.051 45.841 52.682 1.00 36.06 241 LEU B C 1
ATOM 6121 O O . LEU B 1 241 ? 108.532 44.961 53.392 1.00 35.66 241 LEU B O 1
ATOM 6126 N N . PHE B 1 242 ? 107.073 46.641 53.102 1.00 35.99 242 PHE B N 1
ATOM 6127 C CA . PHE B 1 242 ? 106.384 46.537 54.372 1.00 37.33 242 PHE B CA 1
ATOM 6128 C C . PHE B 1 242 ? 104.907 46.866 54.085 1.00 38.34 242 PHE B C 1
ATOM 6129 O O . PHE B 1 242 ? 104.604 48.013 53.728 1.00 40.27 242 PHE B O 1
ATOM 6137 N N . PRO B 1 243 ? 104.040 45.893 54.229 1.00 37.06 243 PRO B N 1
ATOM 6138 C CA . PRO B 1 243 ? 102.661 46.041 53.848 1.00 37.31 243 PRO B CA 1
ATOM 6139 C C . PRO B 1 243 ? 101.744 46.910 54.675 1.00 36.17 243 PRO B C 1
ATOM 6140 O O . PRO B 1 243 ? 100.775 47.477 54.152 1.00 35.92 243 PRO B O 1
ATOM 6144 N N . TYR B 1 244 ? 101.977 46.949 55.966 1.00 35.46 244 TYR B N 1
ATOM 6145 C CA . TYR B 1 244 ? 101.118 47.603 56.922 1.00 35.99 244 TYR B CA 1
ATOM 6146 C C . TYR B 1 244 ? 101.044 49.119 56.893 1.00 37.56 244 TYR B C 1
ATOM 6147 O O . TYR B 1 244 ? 99.949 49.614 57.244 1.00 38.18 244 TYR B O 1
ATOM 6156 N N . GLY B 1 245 ? 102.135 49.826 56.605 1.00 35.61 245 GLY B N 1
ATOM 6157 C CA . GLY B 1 245 ? 101.963 51.307 56.669 1.00 35.24 245 GLY B CA 1
ATOM 6158 C C . GLY B 1 245 ? 101.694 51.703 58.114 1.00 35.67 245 GLY B C 1
ATOM 6159 O O . GLY B 1 245 ? 102.398 51.226 59.019 1.00 36.51 245 GLY B O 1
ATOM 6160 N N . PHE B 1 246 ? 100.672 52.533 58.341 1.00 33.60 246 PHE B N 1
ATOM 6161 C CA . PHE B 1 246 ? 100.323 52.996 59.666 1.00 32.61 246 PHE B CA 1
ATOM 6162 C C . PHE B 1 246 ? 98.808 53.009 59.838 1.00 32.60 246 PHE B C 1
ATOM 6163 O O . PHE B 1 246 ? 98.134 53.174 58.815 1.00 32.39 246 PHE B O 1
ATOM 6171 N N . GLY B 1 247 ? 98.273 52.774 61.041 1.00 32.60 247 GLY B N 1
ATOM 6172 C CA . GLY B 1 247 ? 96.820 52.835 61.158 1.00 32.64 247 GLY B CA 1
ATOM 6173 C C . GLY B 1 247 ? 96.133 51.575 60.671 1.00 32.27 247 GLY B C 1
ATOM 6174 O O . GLY B 1 247 ? 96.724 50.509 60.591 1.00 31.14 247 GLY B O 1
ATOM 6175 N N . PRO B 1 248 ? 94.820 51.671 60.444 1.00 32.38 248 PRO B N 1
ATOM 6176 C CA . PRO B 1 248 ? 94.043 50.532 59.990 1.00 30.35 248 PRO B CA 1
ATOM 6177 C C . PRO B 1 248 ? 94.643 49.893 58.751 1.00 31.39 248 PRO B C 1
ATOM 6178 O O . PRO B 1 248 ? 94.977 50.564 57.769 1.00 31.18 248 PRO B O 1
ATOM 6182 N N . TYR B 1 249 ? 94.704 48.567 58.719 1.00 29.90 249 TYR B N 1
ATOM 6183 C CA . TYR B 1 249 ? 95.301 47.830 57.577 1.00 32.16 249 TYR B CA 1
ATOM 6184 C C . TYR B 1 249 ? 94.201 47.409 56.616 1.00 32.30 249 TYR B C 1
ATOM 6185 O O . TYR B 1 249 ? 93.665 46.315 56.703 1.00 32.13 249 TYR B O 1
ATOM 6194 N N . ILE B 1 250 ? 93.817 48.248 55.670 1.00 32.32 250 ILE B N 1
ATOM 6195 C CA . ILE B 1 250 ? 92.648 48.085 54.830 1.00 33.04 250 ILE B CA 1
ATOM 6196 C C . ILE B 1 250 ? 92.850 47.233 53.595 1.00 33.11 250 ILE B C 1
ATOM 6197 O O . ILE B 1 250 ? 91.835 46.957 52.929 1.00 33.12 250 ILE B O 1
ATOM 6202 N N . ASP B 1 251 ? 94.079 46.795 53.320 1.00 31.63 251 ASP B N 1
ATOM 6203 C CA . ASP B 1 251 ? 94.277 46.053 52.067 1.00 32.38 251 ASP B CA 1
ATOM 6204 C C . ASP B 1 251 ? 93.305 44.922 51.779 1.00 30.28 251 ASP B C 1
ATOM 6205 O O . ASP B 1 251 ? 92.845 44.745 50.643 1.00 29.59 251 ASP B O 1
ATOM 6210 N N . GLY B 1 252 ? 93.026 44.106 52.777 1.00 29.09 252 GLY B N 1
ATOM 6211 C CA . GLY B 1 252 ? 92.160 42.923 52.683 1.00 30.31 252 GLY B CA 1
ATOM 6212 C C . GLY B 1 252 ? 90.749 43.228 52.241 1.00 29.34 252 GLY B C 1
ATOM 6213 O O . GLY B 1 252 ? 90.098 42.369 51.647 1.00 27.92 252 GLY B O 1
ATOM 6214 N N . LEU B 1 253 ? 90.238 44.455 52.408 1.00 31.33 253 LEU B N 1
ATOM 6215 C CA . LEU B 1 253 ? 88.924 44.857 51.944 1.00 33.04 253 LEU B CA 1
ATOM 6216 C C . LEU B 1 253 ? 88.878 44.889 50.412 1.00 32.87 253 LEU B C 1
ATOM 6217 O O . LEU B 1 253 ? 87.784 44.986 49.857 1.00 33.54 253 LEU B O 1
ATOM 6222 N N . PHE B 1 254 ? 90.015 44.857 49.729 1.00 31.35 254 PHE B N 1
ATOM 6223 C CA . PHE B 1 254 ? 90.034 44.838 48.272 1.00 31.92 254 PHE B CA 1
ATOM 6224 C C . PHE B 1 254 ? 90.329 43.449 47.727 1.00 33.23 254 PHE B C 1
ATOM 6225 O O . PHE B 1 254 ? 90.838 43.347 46.593 1.00 35.22 254 PHE B O 1
ATOM 6233 N N . SER B 1 255 ? 90.169 42.373 48.505 1.00 33.68 255 SER B N 1
ATOM 6234 C CA . SER B 1 255 ? 90.370 41.036 47.963 1.00 33.59 255 SER B CA 1
ATOM 6235 C C . SER B 1 255 ? 89.030 40.282 48.113 1.00 33.32 255 SER B C 1
ATOM 6236 O O . SER B 1 255 ? 88.375 40.406 49.138 1.00 33.51 255 SER B O 1
ATOM 6239 N N . GLN B 1 256 ? 88.602 39.664 47.046 1.00 32.23 256 GLN B N 1
ATOM 6240 C CA . GLN B 1 256 ? 87.336 38.930 46.909 1.00 34.06 256 GLN B CA 1
ATOM 6241 C C . GLN B 1 256 ? 86.243 39.931 47.239 1.00 33.58 256 GLN B C 1
ATOM 6242 O O . GLN B 1 256 ? 85.321 39.577 47.985 1.00 32.26 256 GLN B O 1
ATOM 6248 N N . SER B 1 257 ? 86.324 41.179 46.773 1.00 34.82 257 SER B N 1
ATOM 6249 C CA . SER B 1 257 ? 85.298 42.140 47.111 1.00 35.35 257 SER B CA 1
ATOM 6250 C C . SER B 1 257 ? 84.970 43.012 45.908 1.00 35.43 257 SER B C 1
ATOM 6251 O O . SER B 1 257 ? 85.587 42.982 44.850 1.00 34.85 257 SER B O 1
ATOM 6254 N N . ASN B 1 258 ? 83.949 43.831 46.192 1.00 33.88 258 ASN B N 1
ATOM 6255 C CA . ASN B 1 258 ? 83.484 44.873 45.273 1.00 33.62 258 ASN B CA 1
ATOM 6256 C C . ASN B 1 258 ? 83.816 46.232 45.873 1.00 34.16 258 ASN B C 1
ATOM 6257 O O . ASN B 1 258 ? 83.136 47.231 45.546 1.00 33.44 258 ASN B O 1
ATOM 6262 N N . MET B 1 259 ? 84.912 46.369 46.623 1.00 35.36 259 MET B N 1
ATOM 6263 C CA . MET B 1 259 ? 85.168 47.682 47.243 1.00 34.97 259 MET B CA 1
ATOM 6264 C C . MET B 1 259 ? 85.981 48.628 46.393 1.00 36.71 259 MET B C 1
ATOM 6265 O O . MET B 1 259 ? 86.123 49.799 46.758 1.00 37.02 259 MET B O 1
ATOM 6270 N N . GLY B 1 260 ? 86.532 48.207 45.254 1.00 36.83 260 GLY B N 1
ATOM 6271 C CA . GLY B 1 260 ? 87.376 49.130 44.478 1.00 36.55 260 GLY B CA 1
ATOM 6272 C C . GLY B 1 260 ? 87.909 48.470 43.210 1.00 35.85 260 GLY B C 1
ATOM 6273 O O . GLY B 1 260 ? 87.665 47.309 42.922 1.00 34.55 260 GLY B O 1
ATOM 6274 N N . ILE B 1 261 ? 88.566 49.304 42.386 1.00 35.35 261 ILE B N 1
ATOM 6275 C CA . ILE B 1 261 ? 89.097 48.760 41.118 1.00 34.93 261 ILE B CA 1
ATOM 6276 C C . ILE B 1 261 ? 90.609 48.774 41.240 1.00 34.56 261 ILE B C 1
ATOM 6277 O O . ILE B 1 261 ? 91.191 49.855 41.409 1.00 35.62 261 ILE B O 1
ATOM 6282 N N . VAL B 1 262 ? 91.254 47.633 41.269 1.00 33.51 262 VAL B N 1
ATOM 6283 C CA . VAL B 1 262 ? 92.704 47.567 41.462 1.00 33.73 262 VAL B CA 1
ATOM 6284 C C . VAL B 1 262 ? 93.450 47.844 40.146 1.00 34.42 262 VAL B C 1
ATOM 6285 O O . VAL B 1 262 ? 93.181 47.203 39.120 1.00 33.36 262 VAL B O 1
ATOM 6289 N N . THR B 1 263 ? 94.367 48.815 40.236 1.00 34.29 263 THR B N 1
ATOM 6290 C CA . THR B 1 263 ? 95.092 49.208 39.028 1.00 35.36 263 THR B CA 1
ATOM 6291 C C . THR B 1 263 ? 96.553 48.804 39.086 1.00 35.25 263 THR B C 1
ATOM 6292 O O . THR B 1 263 ? 97.193 48.749 38.031 1.00 37.13 263 THR B O 1
ATOM 6296 N N . LYS B 1 264 ? 97.163 48.623 40.251 1.00 33.39 264 LYS B N 1
ATOM 6297 C CA . LYS B 1 264 ? 98.550 48.269 40.405 1.00 34.41 264 LYS B CA 1
ATOM 6298 C C . LYS B 1 264 ? 98.756 47.477 41.690 1.00 34.07 264 LYS B C 1
ATOM 6299 O O . LYS B 1 264 ? 98.018 47.763 42.640 1.00 33.47 264 LYS B O 1
ATOM 6305 N N . ILE B 1 265 ? 99.745 46.595 41.745 1.00 33.90 265 ILE B N 1
ATOM 6306 C CA . ILE B 1 265 ? 100.022 45.828 42.951 1.00 32.71 265 ILE B CA 1
ATOM 6307 C C . ILE B 1 265 ? 101.494 45.405 42.965 1.00 32.76 265 ILE B C 1
ATOM 6308 O O . ILE B 1 265 ? 102.132 45.140 41.953 1.00 31.77 265 ILE B O 1
ATOM 6313 N N . GLY B 1 266 ? 102.111 45.437 44.135 1.00 32.31 266 GLY B N 1
ATOM 6314 C CA . GLY B 1 266 ? 103.463 44.951 44.351 1.00 33.33 266 GLY B CA 1
ATOM 6315 C C . GLY B 1 266 ? 103.368 43.511 44.881 1.00 34.45 266 GLY B C 1
ATOM 6316 O O . GLY B 1 266 ? 102.484 43.180 45.690 1.00 34.18 266 GLY B O 1
ATOM 6317 N N . ILE B 1 267 ? 104.202 42.611 44.356 1.00 34.27 267 ILE B N 1
ATOM 6318 C CA . ILE B 1 267 ? 104.259 41.210 44.736 1.00 34.55 267 ILE B CA 1
ATOM 6319 C C . ILE B 1 267 ? 105.709 40.830 45.098 1.00 35.00 267 ILE B C 1
ATOM 6320 O O . ILE B 1 267 ? 106.663 41.120 44.343 1.00 35.08 267 ILE B O 1
ATOM 6325 N N . TRP B 1 268 ? 105.924 40.245 46.257 1.00 33.50 268 TRP B N 1
ATOM 6326 C CA . TRP B 1 268 ? 107.247 39.805 46.684 1.00 34.47 268 TRP B CA 1
ATOM 6327 C C . TRP B 1 268 ? 107.665 38.611 45.823 1.00 35.48 268 TRP B C 1
ATOM 6328 O O . TRP B 1 268 ? 106.810 37.791 45.458 1.00 34.99 268 TRP B O 1
ATOM 6339 N N . LEU B 1 269 ? 108.925 38.577 45.438 1.00 35.50 269 LEU B N 1
ATOM 6340 C CA . LEU B 1 269 ? 109.437 37.484 44.600 1.00 35.98 269 LEU B CA 1
ATOM 6341 C C . LEU B 1 269 ? 110.594 36.804 45.317 1.00 35.98 269 LEU B C 1
ATOM 6342 O O . LEU B 1 269 ? 111.404 37.430 46.005 1.00 35.44 269 LEU B O 1
ATOM 6347 N N . MET B 1 270 ? 110.609 35.479 45.250 1.00 36.04 270 MET B N 1
ATOM 6348 C CA . MET B 1 270 ? 111.630 34.691 45.900 1.00 35.83 270 MET B CA 1
ATOM 6349 C C . MET B 1 270 ? 112.952 34.695 45.126 1.00 36.45 270 MET B C 1
ATOM 6350 O O . MET B 1 270 ? 112.991 34.393 43.929 1.00 36.93 270 MET B O 1
ATOM 6355 N N . PRO B 1 271 ? 114.026 35.047 45.811 1.00 36.41 271 PRO B N 1
ATOM 6356 C CA . PRO B 1 271 ? 115.361 34.983 45.230 1.00 38.79 271 PRO B CA 1
ATOM 6357 C C . PRO B 1 271 ? 115.705 33.525 44.921 1.00 40.72 271 PRO B C 1
ATOM 6358 O O . PRO B 1 271 ? 115.318 32.627 45.696 1.00 40.58 271 PRO B O 1
ATOM 6362 N N . ASN B 1 272 ? 116.360 33.298 43.791 1.00 41.27 272 ASN B N 1
ATOM 6363 C CA . ASN B 1 272 ? 116.824 31.932 43.460 1.00 41.69 272 ASN B CA 1
ATOM 6364 C C . ASN B 1 272 ? 117.370 31.308 44.733 1.00 40.77 272 ASN B C 1
ATOM 6365 O O . ASN B 1 272 ? 118.220 31.897 45.401 1.00 40.13 272 ASN B O 1
ATOM 6370 N N . PRO B 1 273 ? 116.856 30.170 45.167 1.00 40.13 273 PRO B N 1
ATOM 6371 C CA . PRO B 1 273 ? 117.250 29.530 46.409 1.00 40.07 273 PRO B CA 1
ATOM 6372 C C . PRO B 1 273 ? 118.608 28.846 46.417 1.00 41.47 273 PRO B C 1
ATOM 6373 O O . PRO B 1 273 ? 119.088 28.436 47.491 1.00 41.72 273 PRO B O 1
ATOM 6377 N N . GLY B 1 274 ? 119.248 28.702 45.260 1.00 42.42 274 GLY B N 1
ATOM 6378 C CA . GLY B 1 274 ? 120.569 28.074 45.194 1.00 43.90 274 GLY B CA 1
ATOM 6379 C C . GLY B 1 274 ? 120.458 26.560 45.356 1.00 44.21 274 GLY B C 1
ATOM 6380 O O . GLY B 1 274 ? 121.281 25.968 46.042 1.00 45.14 274 GLY B O 1
ATOM 6381 N N . GLY B 1 275 ? 119.454 25.958 44.718 1.00 42.88 275 GLY B N 1
ATOM 6382 C CA . GLY B 1 275 ? 119.276 24.518 44.801 1.00 43.23 275 GLY B CA 1
ATOM 6383 C C . GLY B 1 275 ? 117.792 24.191 44.698 1.00 43.93 275 GLY B C 1
ATOM 6384 O O . GLY B 1 275 ? 116.984 24.893 45.323 1.00 43.38 275 GLY B O 1
ATOM 6385 N N . TYR B 1 276 ? 117.458 23.173 43.924 1.00 43.49 276 TYR B N 1
ATOM 6386 C CA . TYR B 1 276 ? 116.052 22.781 43.758 1.00 43.24 276 TYR B CA 1
ATOM 6387 C C . TYR B 1 276 ? 115.946 21.318 43.366 1.00 43.16 276 TYR B C 1
ATOM 6388 O O . TYR B 1 276 ? 116.799 20.862 42.602 1.00 42.47 276 TYR B O 1
ATOM 6397 N N . GLN B 1 277 ? 114.920 20.616 43.818 1.00 42.83 277 GLN B N 1
ATOM 6398 C CA . GLN B 1 277 ? 114.652 19.233 43.444 1.00 41.55 277 GLN B CA 1
ATOM 6399 C C . GLN B 1 277 ? 113.176 18.879 43.640 1.00 40.20 277 GLN B C 1
ATOM 6400 O O . GLN B 1 277 ? 112.730 18.724 44.775 1.00 39.17 277 GLN B O 1
ATOM 6406 N N . SER B 1 278 ? 112.409 18.693 42.574 1.00 40.16 278 SER B N 1
ATOM 6407 C CA . SER B 1 278 ? 111.003 18.325 42.706 1.00 40.78 278 SER B CA 1
ATOM 6408 C C . SER B 1 278 ? 110.912 16.793 42.781 1.00 41.60 278 SER B C 1
ATOM 6409 O O . SER B 1 278 ? 111.869 16.162 42.312 1.00 41.70 278 SER B O 1
ATOM 6412 N N . TYR B 1 279 ? 109.783 16.338 43.281 1.00 40.58 279 TYR B N 1
ATOM 6413 C CA . TYR B 1 279 ? 109.638 14.888 43.446 1.00 41.60 279 TYR B CA 1
ATOM 6414 C C . TYR B 1 279 ? 108.172 14.465 43.518 1.00 42.08 279 TYR B C 1
ATOM 6415 O O . TYR B 1 279 ? 107.266 15.272 43.754 1.00 40.24 279 TYR B O 1
ATOM 6424 N N . LEU B 1 280 ? 107.946 13.178 43.342 1.00 41.47 280 LEU B N 1
ATOM 6425 C CA . LEU B 1 280 ? 106.673 12.512 43.358 1.00 41.53 280 LEU B CA 1
ATOM 6426 C C . LEU B 1 280 ? 106.748 11.261 44.235 1.00 42.37 280 LEU B C 1
ATOM 6427 O O . LEU B 1 280 ? 107.679 10.448 44.148 1.00 42.33 280 LEU B O 1
ATOM 6432 N N . ILE B 1 281 ? 105.746 11.095 45.069 1.00 41.57 281 ILE B N 1
ATOM 6433 C CA . ILE B 1 281 ? 105.564 9.975 45.967 1.00 41.70 281 ILE B CA 1
ATOM 6434 C C . ILE B 1 281 ? 104.185 9.390 45.623 1.00 43.79 281 ILE B C 1
ATOM 6435 O O . ILE B 1 281 ? 103.140 10.065 45.704 1.00 42.17 281 ILE B O 1
ATOM 6440 N N . THR B 1 282 ? 104.195 8.144 45.140 1.00 43.30 282 THR B N 1
ATOM 6441 C CA . THR B 1 282 ? 102.961 7.449 44.789 1.00 44.04 282 THR B CA 1
ATOM 6442 C C . THR B 1 282 ? 102.430 6.658 45.975 1.00 44.39 282 THR B C 1
ATOM 6443 O O . THR B 1 282 ? 103.131 6.013 46.731 1.00 45.17 282 THR B O 1
ATOM 6447 N N . LEU B 1 283 ? 101.140 6.802 46.235 1.00 45.43 283 LEU B N 1
ATOM 6448 C CA . LEU B 1 283 ? 100.362 6.247 47.332 1.00 45.23 283 LEU B CA 1
ATOM 6449 C C . LEU B 1 283 ? 99.406 5.236 46.707 1.00 45.23 283 LEU B C 1
ATOM 6450 O O . LEU B 1 283 ? 98.463 5.561 45.986 1.00 44.71 283 LEU B O 1
ATOM 6455 N N . PRO B 1 284 ? 99.690 3.953 46.917 1.00 45.03 284 PRO B N 1
ATOM 6456 C CA . PRO B 1 284 ? 98.934 2.896 46.281 1.00 45.07 284 PRO B CA 1
ATOM 6457 C C . PRO B 1 284 ? 97.456 2.795 46.552 1.00 44.82 284 PRO B C 1
ATOM 6458 O O . PRO B 1 284 ? 96.715 2.575 45.585 1.00 44.90 284 PRO B O 1
ATOM 6462 N N . LYS B 1 285 ? 96.940 2.895 47.764 1.00 45.13 285 LYS B N 1
ATOM 6463 C CA . LYS B 1 285 ? 95.504 2.705 47.953 1.00 47.03 285 LYS B CA 1
ATOM 6464 C C . LYS B 1 285 ? 94.682 3.979 48.064 1.00 45.78 285 LYS B C 1
ATOM 6465 O O . LYS B 1 285 ? 95.205 4.990 48.527 1.00 43.60 285 LYS B O 1
ATOM 6471 N N . ASP B 1 286 ? 93.386 3.859 47.787 1.00 44.81 286 ASP B N 1
ATOM 6472 C CA . ASP B 1 286 ? 92.455 4.961 47.945 1.00 44.75 286 ASP B CA 1
ATOM 6473 C C . ASP B 1 286 ? 92.433 5.449 49.389 1.00 45.10 286 ASP B C 1
ATOM 6474 O O . ASP B 1 286 ? 92.496 6.666 49.626 1.00 45.37 286 ASP B O 1
ATOM 6479 N N . GLY B 1 287 ? 92.420 4.513 50.342 1.00 43.22 287 GLY B N 1
ATOM 6480 C CA . GLY B 1 287 ? 92.449 4.835 51.747 1.00 43.19 287 GLY B CA 1
ATOM 6481 C C . GLY B 1 287 ? 93.780 5.378 52.229 1.00 44.22 287 GLY B C 1
ATOM 6482 O O . GLY B 1 287 ? 93.865 5.875 53.360 1.00 44.47 287 GLY B O 1
ATOM 6483 N N . ASP B 1 288 ? 94.860 5.361 51.452 1.00 43.01 288 ASP B N 1
ATOM 6484 C CA . ASP B 1 288 ? 96.158 5.844 51.925 1.00 43.47 288 ASP B CA 1
ATOM 6485 C C . ASP B 1 288 ? 96.177 7.365 52.095 1.00 42.82 288 ASP B C 1
ATOM 6486 O O . ASP B 1 288 ? 97.121 7.903 52.669 1.00 42.79 288 ASP B O 1
ATOM 6491 N N . LEU B 1 289 ? 95.142 8.089 51.688 1.00 42.87 289 LEU B N 1
ATOM 6492 C CA . LEU B 1 289 ? 95.029 9.534 51.909 1.00 42.03 289 LEU B CA 1
ATOM 6493 C C . LEU B 1 289 ? 95.121 9.837 53.399 1.00 41.61 289 LEU B C 1
ATOM 6494 O O . LEU B 1 289 ? 95.903 10.669 53.864 1.00 41.62 289 LEU B O 1
ATOM 6499 N N . LYS B 1 290 ? 94.432 9.047 54.222 1.00 41.50 290 LYS B N 1
ATOM 6500 C CA . LYS B 1 290 ? 94.434 9.249 55.666 1.00 40.58 290 LYS B CA 1
ATOM 6501 C C . LYS B 1 290 ? 95.825 9.252 56.275 1.00 40.69 290 LYS B C 1
ATOM 6502 O O . LYS B 1 290 ? 96.248 10.235 56.924 1.00 37.54 290 LYS B O 1
ATOM 6508 N N . GLN B 1 291 ? 96.589 8.152 56.095 1.00 39.89 291 GLN B N 1
ATOM 6509 C CA . GLN B 1 291 ? 97.921 8.130 56.709 1.00 39.65 291 GLN B CA 1
ATOM 6510 C C . GLN B 1 291 ? 98.872 9.182 56.162 1.00 37.21 291 GLN B C 1
ATOM 6511 O O . GLN B 1 291 ? 99.651 9.755 56.915 1.00 35.70 291 GLN B O 1
ATOM 6517 N N . ALA B 1 292 ? 98.887 9.382 54.856 1.00 36.44 292 ALA B N 1
ATOM 6518 C CA . ALA B 1 292 ? 99.700 10.378 54.187 1.00 36.80 292 ALA B CA 1
ATOM 6519 C C . ALA B 1 292 ? 99.447 11.790 54.745 1.00 37.03 292 ALA B C 1
ATOM 6520 O O . ALA B 1 292 ? 100.393 12.453 55.189 1.00 37.05 292 ALA B O 1
ATOM 6522 N N . VAL B 1 293 ? 98.189 12.206 54.868 1.00 35.78 293 VAL B N 1
ATOM 6523 C CA . VAL B 1 293 ? 97.869 13.520 55.426 1.00 36.17 293 VAL B CA 1
ATOM 6524 C C . VAL B 1 293 ? 98.357 13.610 56.862 1.00 37.58 293 VAL B C 1
ATOM 6525 O O . VAL B 1 293 ? 99.020 14.616 57.213 1.00 35.81 293 VAL B O 1
ATOM 6529 N N . ASP B 1 294 ? 98.152 12.541 57.663 1.00 37.35 294 ASP B N 1
ATOM 6530 C CA . ASP B 1 294 ? 98.695 12.543 59.013 1.00 38.90 294 ASP B CA 1
ATOM 6531 C C . ASP B 1 294 ? 100.227 12.633 58.997 1.00 39.11 294 ASP B C 1
ATOM 6532 O O . ASP B 1 294 ? 100.837 13.168 59.933 1.00 39.43 294 ASP B O 1
ATOM 6537 N N . ILE B 1 295 ? 100.884 12.091 57.979 1.00 37.98 295 ILE B N 1
ATOM 6538 C CA . ILE B 1 295 ? 102.358 12.201 57.895 1.00 37.99 295 ILE B CA 1
ATOM 6539 C C . ILE B 1 295 ? 102.750 13.628 57.502 1.00 36.61 295 ILE B C 1
ATOM 6540 O O . ILE B 1 295 ? 103.644 14.249 58.055 1.00 35.58 295 ILE B O 1
ATOM 6545 N N . ILE B 1 296 ? 102.040 14.180 56.537 1.00 37.47 296 ILE B N 1
ATOM 6546 C CA . ILE B 1 296 ? 102.207 15.541 56.064 1.00 39.33 296 ILE B CA 1
ATOM 6547 C C . ILE B 1 296 ? 102.107 16.593 57.152 1.00 39.13 296 ILE B C 1
ATOM 6548 O O . ILE B 1 296 ? 102.971 17.481 57.179 1.00 40.26 296 ILE B O 1
ATOM 6553 N N . ARG B 1 297 ? 101.174 16.522 58.086 1.00 38.76 297 ARG B N 1
ATOM 6554 C CA . ARG B 1 297 ? 100.942 17.514 59.112 1.00 39.25 297 ARG B CA 1
ATOM 6555 C C . ARG B 1 297 ? 102.171 18.051 59.831 1.00 40.16 297 ARG B C 1
ATOM 6556 O O . ARG B 1 297 ? 102.415 19.269 59.768 1.00 38.29 297 ARG B O 1
ATOM 6564 N N . PRO B 1 298 ? 102.908 17.227 60.574 1.00 39.23 298 PRO B N 1
ATOM 6565 C CA . PRO B 1 298 ? 104.118 17.682 61.258 1.00 39.02 298 PRO B CA 1
ATOM 6566 C C . PRO B 1 298 ? 105.205 18.145 60.302 1.00 37.56 298 PRO B C 1
ATOM 6567 O O . PRO B 1 298 ? 106.001 19.046 60.607 1.00 38.47 298 PRO B O 1
ATOM 6571 N N . LEU B 1 299 ? 105.316 17.556 59.116 1.00 37.61 299 LEU B N 1
ATOM 6572 C CA . LEU B 1 299 ? 106.337 17.921 58.127 1.00 37.43 299 LEU B CA 1
ATOM 6573 C C . LEU B 1 299 ? 106.124 19.330 57.540 1.00 36.92 299 LEU B C 1
ATOM 6574 O O . LEU B 1 299 ? 107.081 20.087 57.311 1.00 35.79 299 LEU B O 1
ATOM 6579 N N . ARG B 1 300 ? 104.862 19.639 57.313 1.00 36.74 300 ARG B N 1
ATOM 6580 C CA . ARG B 1 300 ? 104.372 20.897 56.798 1.00 37.18 300 ARG B CA 1
ATOM 6581 C C . ARG B 1 300 ? 104.587 21.957 57.839 1.00 38.63 300 ARG B C 1
ATOM 6582 O O . ARG B 1 300 ? 104.962 23.057 57.472 1.00 41.64 300 ARG B O 1
ATOM 6590 N N . LEU B 1 301 ? 104.305 21.736 59.116 1.00 39.64 301 LEU B N 1
ATOM 6591 C CA . LEU B 1 301 ? 104.541 22.728 60.128 1.00 40.96 301 LEU B CA 1
ATOM 6592 C C . LEU B 1 301 ? 106.010 22.952 60.426 1.00 43.53 301 LEU B C 1
ATOM 6593 O O . LEU B 1 301 ? 106.324 23.958 61.092 1.00 43.50 301 LEU B O 1
ATOM 6598 N N . GLY B 1 302 ? 106.863 21.956 60.197 1.00 44.28 302 GLY B N 1
ATOM 6599 C CA . GLY B 1 302 ? 108.242 22.084 60.617 1.00 46.95 302 GLY B CA 1
ATOM 6600 C C . GLY B 1 302 ? 109.177 22.442 59.494 1.00 48.71 302 GLY B C 1
ATOM 6601 O O . GLY B 1 302 ? 110.399 22.340 59.711 1.00 52.22 302 GLY B O 1
ATOM 6602 N N . MET B 1 303 ? 108.721 22.762 58.274 1.00 47.93 303 MET B N 1
ATOM 6603 C CA . MET B 1 303 ? 109.726 23.041 57.270 1.00 48.64 303 MET B CA 1
ATOM 6604 C C . MET B 1 303 ? 110.422 21.928 56.525 1.00 48.46 303 MET B C 1
ATOM 6605 O O . MET B 1 303 ? 111.325 22.219 55.719 1.00 47.33 303 MET B O 1
ATOM 6610 N N . ALA B 1 304 ? 109.969 20.655 56.558 1.00 46.92 304 ALA B N 1
ATOM 6611 C CA . ALA B 1 304 ? 110.503 19.685 55.620 1.00 45.23 304 ALA B CA 1
ATOM 6612 C C . ALA B 1 304 ? 109.709 19.909 54.310 1.00 44.13 304 ALA B C 1
ATOM 6613 O O . ALA B 1 304 ? 110.117 19.515 53.239 1.00 43.71 304 ALA B O 1
ATOM 6615 N N . LEU B 1 305 ? 108.522 20.478 54.446 1.00 42.89 305 LEU B N 1
ATOM 6616 C CA . LEU B 1 305 ? 107.662 20.860 53.350 1.00 43.78 305 LEU B CA 1
ATOM 6617 C C . LEU B 1 305 ? 107.468 22.387 53.454 1.00 44.67 305 LEU B C 1
ATOM 6618 O O . LEU B 1 305 ? 106.727 22.879 54.317 1.00 44.11 305 LEU B O 1
ATOM 6623 N N . GLN B 1 306 ? 108.239 23.095 52.663 1.00 45.59 306 GLN B N 1
ATOM 6624 C CA . GLN B 1 306 ? 108.394 24.532 52.599 1.00 46.62 306 GLN B CA 1
ATOM 6625 C C . GLN B 1 306 ? 107.422 25.209 51.639 1.00 44.77 306 GLN B C 1
ATOM 6626 O O . GLN B 1 306 ? 106.939 26.329 51.879 1.00 45.39 306 GLN B O 1
ATOM 6632 N N . ASN B 1 307 ? 107.094 24.628 50.503 1.00 41.63 307 ASN B N 1
ATOM 6633 C CA . ASN B 1 307 ? 106.219 25.114 49.467 1.00 38.74 307 ASN B CA 1
ATOM 6634 C C . ASN B 1 307 ? 104.770 24.661 49.646 1.00 37.35 307 ASN B C 1
ATOM 6635 O O . ASN B 1 307 ? 104.350 24.409 50.786 1.00 36.05 307 ASN B O 1
ATOM 6640 N N . VAL B 1 308 ? 103.991 24.621 48.561 1.00 36.30 308 VAL B N 1
ATOM 6641 C CA . VAL B 1 308 ? 102.629 24.076 48.655 1.00 36.41 308 VAL B CA 1
ATOM 6642 C C . VAL B 1 308 ? 102.551 22.761 47.898 1.00 36.84 308 VAL B C 1
ATOM 6643 O O . VAL B 1 308 ? 102.309 22.801 46.703 1.00 38.27 308 VAL B O 1
ATOM 6647 N N . PRO B 1 309 ? 102.806 21.657 48.580 1.00 36.26 309 PRO B N 1
ATOM 6648 C CA . PRO B 1 309 ? 102.753 20.348 47.936 1.00 37.30 309 PRO B CA 1
ATOM 6649 C C . PRO B 1 309 ? 101.297 20.021 47.649 1.00 38.42 309 PRO B C 1
ATOM 6650 O O . PRO B 1 309 ? 100.418 20.622 48.277 1.00 37.47 309 PRO B O 1
ATOM 6654 N N . THR B 1 310 ? 101.038 19.134 46.699 1.00 38.25 310 THR B N 1
ATOM 6655 C CA . THR B 1 310 ? 99.689 18.743 46.359 1.00 39.86 310 THR B CA 1
ATOM 6656 C C . THR B 1 310 ? 99.536 17.224 46.386 1.00 39.83 310 THR B C 1
ATOM 6657 O O . THR B 1 310 ? 100.454 16.444 46.144 1.00 37.89 310 THR B O 1
ATOM 6661 N N . ILE B 1 311 ? 98.314 16.821 46.718 1.00 39.90 311 ILE B N 1
ATOM 6662 C CA . ILE B 1 311 ? 97.948 15.397 46.770 1.00 40.66 311 ILE B CA 1
ATOM 6663 C C . ILE B 1 311 ? 96.898 15.246 45.675 1.00 41.18 311 ILE B C 1
ATOM 6664 O O . ILE B 1 311 ? 95.784 15.764 45.838 1.00 40.13 311 ILE B O 1
ATOM 6669 N N . ARG B 1 312 ? 97.312 14.687 44.537 1.00 40.61 312 ARG B N 1
ATOM 6670 C CA . ARG B 1 312 ? 96.402 14.586 43.400 1.00 41.03 312 ARG B CA 1
ATOM 6671 C C . ARG B 1 312 ? 95.761 13.216 43.274 1.00 42.39 312 ARG B C 1
ATOM 6672 O O . ARG B 1 312 ? 96.393 12.174 43.468 1.00 41.45 312 ARG B O 1
ATOM 6680 N N . HIS B 1 313 ? 94.475 13.232 42.917 1.00 41.98 313 HIS B N 1
ATOM 6681 C CA . HIS B 1 313 ? 93.722 11.998 42.700 1.00 41.22 313 HIS B CA 1
ATOM 6682 C C . HIS B 1 313 ? 94.092 11.426 41.341 1.00 40.97 313 HIS B C 1
ATOM 6683 O O . HIS B 1 313 ? 94.269 12.206 40.405 1.00 40.59 313 HIS B O 1
ATOM 6690 N N . ILE B 1 314 ? 94.142 10.113 41.177 1.00 41.67 314 ILE B N 1
ATOM 6691 C CA . ILE B 1 314 ? 94.547 9.458 39.945 1.00 41.84 314 ILE B CA 1
ATOM 6692 C C . ILE B 1 314 ? 93.905 9.993 38.684 1.00 41.98 314 ILE B C 1
ATOM 6693 O O . ILE B 1 314 ? 94.618 10.217 37.696 1.00 42.93 314 ILE B O 1
ATOM 6698 N N . LEU B 1 315 ? 92.628 10.295 38.635 1.00 43.74 315 LEU B N 1
ATOM 6699 C CA . LEU B 1 315 ? 91.952 10.826 37.464 1.00 44.58 315 LEU B CA 1
ATOM 6700 C C . LEU B 1 315 ? 92.376 12.227 37.068 1.00 45.69 315 LEU B C 1
ATOM 6701 O O . LEU B 1 315 ? 92.312 12.538 35.867 1.00 46.58 315 LEU B O 1
ATOM 6706 N N . LEU B 1 316 ? 92.826 13.034 38.019 1.00 46.57 316 LEU B N 1
ATOM 6707 C CA . LEU B 1 316 ? 93.316 14.365 37.626 1.00 47.88 316 LEU B CA 1
ATOM 6708 C C . LEU B 1 316 ? 94.552 14.164 36.756 1.00 48.18 316 LEU B C 1
ATOM 6709 O O . LEU B 1 316 ? 94.659 14.699 35.644 1.00 48.49 316 LEU B O 1
ATOM 6714 N N . ASP B 1 317 ? 95.487 13.303 37.158 1.00 48.71 317 ASP B N 1
ATOM 6715 C CA . ASP B 1 317 ? 96.674 13.018 36.336 1.00 48.04 317 ASP B CA 1
ATOM 6716 C C . ASP B 1 317 ? 96.303 12.252 35.065 1.00 47.98 317 ASP B C 1
ATOM 6717 O O . ASP B 1 317 ? 96.795 12.521 33.967 1.00 47.64 317 ASP B O 1
ATOM 6722 N N . ALA B 1 318 ? 95.349 11.313 35.137 1.00 47.46 318 ALA B N 1
ATOM 6723 C CA . ALA B 1 318 ? 94.899 10.548 33.979 1.00 47.13 318 ALA B CA 1
ATOM 6724 C C . ALA B 1 318 ? 94.218 11.438 32.936 1.00 47.37 318 ALA B C 1
ATOM 6725 O O . ALA B 1 318 ? 94.350 11.269 31.708 1.00 45.36 318 ALA B O 1
ATOM 6727 N N . ALA B 1 319 ? 93.418 12.387 33.464 1.00 47.00 319 ALA B N 1
ATOM 6728 C CA . ALA B 1 319 ? 92.729 13.321 32.576 1.00 47.50 319 ALA B CA 1
ATOM 6729 C C . ALA B 1 319 ? 93.752 14.225 31.921 1.00 48.01 319 ALA B C 1
ATOM 6730 O O . ALA B 1 319 ? 93.582 14.521 30.744 1.00 49.15 319 ALA B O 1
ATOM 6732 N N . VAL B 1 320 ? 94.840 14.600 32.598 1.00 48.94 320 VAL B N 1
ATOM 6733 C CA . VAL B 1 320 ? 95.842 15.423 31.928 1.00 50.69 320 VAL B CA 1
ATOM 6734 C C . VAL B 1 320 ? 96.324 14.669 30.684 1.00 52.30 320 VAL B C 1
ATOM 6735 O O . VAL B 1 320 ? 96.462 15.195 29.582 1.00 51.73 320 VAL B O 1
ATOM 6739 N N . LEU B 1 321 ? 96.605 13.377 30.869 1.00 54.99 321 LEU B N 1
ATOM 6740 C CA . LEU B 1 321 ? 97.138 12.537 29.811 1.00 56.21 321 LEU B CA 1
ATOM 6741 C C . LEU B 1 321 ? 96.147 12.189 28.724 1.00 56.83 321 LEU B C 1
ATOM 6742 O O . LEU B 1 321 ? 96.604 11.954 27.599 1.00 57.18 321 LEU B O 1
ATOM 6747 N N . GLY B 1 322 ? 94.840 12.112 28.990 1.00 56.46 322 GLY B N 1
ATOM 6748 C CA . GLY B 1 322 ? 93.898 11.747 27.930 1.00 56.74 322 GLY B CA 1
ATOM 6749 C C . GLY B 1 322 ? 92.447 11.875 28.370 1.00 57.49 322 GLY B C 1
ATOM 6750 O O . GLY B 1 322 ? 92.151 11.987 29.568 1.00 57.06 322 GLY B O 1
ATOM 6751 N N . ASP B 1 323 ? 91.499 11.870 27.434 1.00 58.17 323 ASP B N 1
ATOM 6752 C CA . ASP B 1 323 ? 90.093 12.050 27.796 1.00 59.22 323 ASP B CA 1
ATOM 6753 C C . ASP B 1 323 ? 89.486 10.762 28.330 1.00 59.02 323 ASP B C 1
ATOM 6754 O O . ASP B 1 323 ? 90.115 9.711 28.259 1.00 57.90 323 ASP B O 1
ATOM 6759 N N . LYS B 1 324 ? 88.253 10.818 28.838 1.00 59.04 324 LYS B N 1
ATOM 6760 C CA . LYS B 1 324 ? 87.634 9.628 29.398 1.00 60.02 324 LYS B CA 1
ATOM 6761 C C . LYS B 1 324 ? 87.454 8.496 28.393 1.00 61.99 324 LYS B C 1
ATOM 6762 O O . LYS B 1 324 ? 87.601 7.314 28.722 1.00 60.02 324 LYS B O 1
ATOM 6768 N N . ARG B 1 325 ? 87.106 8.830 27.153 1.00 64.34 325 ARG B N 1
ATOM 6769 C CA . ARG B 1 325 ? 86.940 7.874 26.082 1.00 67.17 325 ARG B CA 1
ATOM 6770 C C . ARG B 1 325 ? 88.225 7.110 25.760 1.00 66.67 325 ARG B C 1
ATOM 6771 O O . ARG B 1 325 ? 88.129 6.010 25.215 1.00 66.69 325 ARG B O 1
ATOM 6779 N N . SER B 1 326 ? 89.393 7.634 26.091 1.00 66.07 326 SER B N 1
ATOM 6780 C CA . SER B 1 326 ? 90.665 6.971 25.882 1.00 65.84 326 SER B CA 1
ATOM 6781 C C . SER B 1 326 ? 90.974 5.976 26.996 1.00 65.59 326 SER B C 1
ATOM 6782 O O . SER B 1 326 ? 91.902 5.184 26.813 1.00 65.06 326 SER B O 1
ATOM 6785 N N . TYR B 1 327 ? 90.217 5.955 28.089 1.00 65.33 327 TYR B N 1
ATOM 6786 C CA . TYR B 1 327 ? 90.447 5.011 29.170 1.00 66.13 327 TYR B CA 1
ATOM 6787 C C . TYR B 1 327 ? 89.312 4.001 29.346 1.00 67.23 327 TYR B C 1
ATOM 6788 O O . TYR B 1 327 ? 89.520 2.913 29.883 1.00 67.07 327 TYR B O 1
ATOM 6797 N N . SER B 1 328 ? 88.117 4.384 28.935 1.00 69.21 328 SER B N 1
ATOM 6798 C CA . SER B 1 328 ? 86.915 3.580 29.098 1.00 71.62 328 SER B CA 1
ATOM 6799 C C . SER B 1 328 ? 85.793 4.129 28.224 1.00 73.00 328 SER B C 1
ATOM 6800 O O . SER B 1 328 ? 85.806 5.334 27.943 1.00 73.97 328 SER B O 1
ATOM 6803 N N . SER B 1 329 ? 84.832 3.305 27.818 1.00 73.91 329 SER B N 1
ATOM 6804 C CA . SER B 1 329 ? 83.765 3.848 26.969 1.00 75.36 329 SER B CA 1
ATOM 6805 C C . SER B 1 329 ? 82.428 3.907 27.697 1.00 75.60 329 SER B C 1
ATOM 6806 O O . SER B 1 329 ? 81.378 4.171 27.112 1.00 75.89 329 SER B O 1
ATOM 6809 N N . ARG B 1 330 ? 82.468 3.724 29.011 1.00 75.66 330 ARG B N 1
ATOM 6810 C CA . ARG B 1 330 ? 81.291 3.825 29.860 1.00 75.68 330 ARG B CA 1
ATOM 6811 C C . ARG B 1 330 ? 80.899 5.292 30.036 1.00 75.19 330 ARG B C 1
ATOM 6812 O O . ARG B 1 330 ? 81.746 6.180 30.009 1.00 75.63 330 ARG B O 1
ATOM 6820 N N . THR B 1 331 ? 79.606 5.534 30.184 1.00 74.73 331 THR B N 1
ATOM 6821 C CA . THR B 1 331 ? 79.073 6.883 30.372 1.00 74.24 331 THR B CA 1
ATOM 6822 C C . THR B 1 331 ? 79.028 7.210 31.860 1.00 72.92 331 THR B C 1
ATOM 6823 O O . THR B 1 331 ? 79.146 8.352 32.293 1.00 73.91 331 THR B O 1
ATOM 6827 N N . GLU B 1 332 ? 78.855 6.157 32.653 1.00 71.07 332 GLU B N 1
ATOM 6828 C CA . GLU B 1 332 ? 78.794 6.224 34.102 1.00 68.78 332 GLU B CA 1
ATOM 6829 C C . GLU B 1 332 ? 80.187 6.332 34.720 1.00 66.76 332 GLU B C 1
ATOM 6830 O O . GLU B 1 332 ? 81.200 6.115 34.061 1.00 66.22 332 GLU B O 1
ATOM 6836 N N . PRO B 1 333 ? 80.243 6.688 35.997 1.00 65.40 333 PRO B N 1
ATOM 6837 C CA . PRO B 1 333 ? 81.490 6.857 36.716 1.00 64.43 333 PRO B CA 1
ATOM 6838 C C . PRO B 1 333 ? 82.345 5.597 36.770 1.00 63.25 333 PRO B C 1
ATOM 6839 O O . PRO B 1 333 ? 81.832 4.510 37.043 1.00 63.14 333 PRO B O 1
ATOM 6843 N N . LEU B 1 334 ? 83.642 5.750 36.537 1.00 61.12 334 LEU B N 1
ATOM 6844 C CA . LEU B 1 334 ? 84.566 4.633 36.604 1.00 59.84 334 LEU B CA 1
ATOM 6845 C C . LEU B 1 334 ? 84.522 4.035 38.009 1.00 59.20 334 LEU B C 1
ATOM 6846 O O . LEU B 1 334 ? 84.434 4.730 39.018 1.00 58.23 334 LEU B O 1
ATOM 6851 N N . SER B 1 335 ? 84.570 2.710 38.093 1.00 58.10 335 SER B N 1
ATOM 6852 C CA . SER B 1 335 ? 84.582 1.995 39.351 1.00 57.69 335 SER B CA 1
ATOM 6853 C C . SER B 1 335 ? 85.968 2.139 39.980 1.00 57.75 335 SER B C 1
ATOM 6854 O O . SER B 1 335 ? 86.942 2.454 39.300 1.00 56.68 335 SER B O 1
ATOM 6857 N N . ASP B 1 336 ? 86.022 1.758 41.248 1.00 58.79 336 ASP B N 1
ATOM 6858 C CA . ASP B 1 336 ? 87.250 1.736 42.024 1.00 60.88 336 ASP B CA 1
ATOM 6859 C C . ASP B 1 336 ? 88.276 0.848 41.325 1.00 60.31 336 ASP B C 1
ATOM 6860 O O . ASP B 1 336 ? 89.430 1.222 41.158 1.00 59.59 336 ASP B O 1
ATOM 6865 N N . GLU B 1 337 ? 87.812 -0.310 40.872 1.00 59.99 337 GLU B N 1
ATOM 6866 C CA . GLU B 1 337 ? 88.578 -1.285 40.117 1.00 59.99 337 GLU B CA 1
ATOM 6867 C C . GLU B 1 337 ? 89.144 -0.708 38.831 1.00 58.46 337 GLU B C 1
ATOM 6868 O O . GLU B 1 337 ? 90.327 -0.944 38.550 1.00 57.30 337 GLU B O 1
ATOM 6874 N N . GLU B 1 338 ? 88.404 0.097 38.077 1.00 57.80 338 GLU B N 1
ATOM 6875 C CA . GLU B 1 338 ? 88.943 0.761 36.892 1.00 58.83 338 GLU B CA 1
ATOM 6876 C C . GLU B 1 338 ? 89.956 1.844 37.261 1.00 57.21 338 GLU B C 1
ATOM 6877 O O . GLU B 1 338 ? 90.879 2.105 36.482 1.00 56.67 338 GLU B O 1
ATOM 6883 N N . LEU B 1 339 ? 89.816 2.440 38.454 1.00 55.62 339 LEU B N 1
ATOM 6884 C CA . LEU B 1 339 ? 90.755 3.462 38.913 1.00 53.89 339 LEU B CA 1
ATOM 6885 C C . LEU B 1 339 ? 92.102 2.816 39.219 1.00 52.88 339 LEU B C 1
ATOM 6886 O O . LEU B 1 339 ? 93.133 3.301 38.731 1.00 52.69 339 LEU B O 1
ATOM 6891 N N . ASP B 1 340 ? 92.109 1.684 39.923 1.00 51.99 340 ASP B N 1
ATOM 6892 C CA . ASP B 1 340 ? 93.333 0.922 40.158 1.00 52.82 340 ASP B CA 1
ATOM 6893 C C . ASP B 1 340 ? 93.981 0.557 38.810 1.00 51.68 340 ASP B C 1
ATOM 6894 O O . ASP B 1 340 ? 95.193 0.731 38.663 1.00 51.63 340 ASP B O 1
ATOM 6899 N N . LYS B 1 341 ? 93.259 0.121 37.789 1.00 51.13 341 LYS B N 1
ATOM 6900 C CA . LYS B 1 341 ? 93.804 -0.242 36.488 1.00 50.96 341 LYS B CA 1
ATOM 6901 C C . LYS B 1 341 ? 94.482 0.929 35.783 1.00 51.16 341 LYS B C 1
ATOM 6902 O O . LYS B 1 341 ? 95.600 0.854 35.273 1.00 51.68 341 LYS B O 1
ATOM 6908 N N . ILE B 1 342 ? 93.849 2.099 35.841 1.00 50.00 342 ILE B N 1
ATOM 6909 C CA . ILE B 1 342 ? 94.448 3.309 35.287 1.00 48.21 342 ILE B CA 1
ATOM 6910 C C . ILE B 1 342 ? 95.729 3.635 36.033 1.00 47.92 342 ILE B C 1
ATOM 6911 O O . ILE B 1 342 ? 96.688 4.034 35.389 1.00 46.99 342 ILE B O 1
ATOM 6916 N N . ALA B 1 343 ? 95.730 3.486 37.361 1.00 47.59 343 ALA B N 1
ATOM 6917 C CA . ALA B 1 343 ? 96.909 3.795 38.161 1.00 48.70 343 ALA B CA 1
ATOM 6918 C C . ALA B 1 343 ? 98.096 2.964 37.692 1.00 50.15 343 ALA B C 1
ATOM 6919 O O . ALA B 1 343 ? 99.188 3.464 37.451 1.00 49.84 343 ALA B O 1
ATOM 6921 N N . LYS B 1 344 ? 97.885 1.655 37.617 1.00 52.16 344 LYS B N 1
ATOM 6922 C CA . LYS B 1 344 ? 98.888 0.731 37.101 1.00 53.27 344 LYS B CA 1
ATOM 6923 C C . LYS B 1 344 ? 99.401 1.135 35.724 1.00 53.85 344 LYS B C 1
ATOM 6924 O O . LYS B 1 344 ? 100.618 1.236 35.510 1.00 54.33 344 LYS B O 1
ATOM 6930 N N . GLN B 1 345 ? 98.521 1.456 34.779 1.00 55.25 345 GLN B N 1
ATOM 6931 C CA . GLN B 1 345 ? 98.914 1.835 33.429 1.00 57.15 345 GLN B CA 1
ATOM 6932 C C . GLN B 1 345 ? 99.851 3.045 33.387 1.00 56.96 345 GLN B C 1
ATOM 6933 O O . GLN B 1 345 ? 100.710 3.134 32.507 1.00 57.35 345 GLN B O 1
ATOM 6939 N N . LEU B 1 346 ? 99.592 3.981 34.304 1.00 56.18 346 LEU B N 1
ATOM 6940 C CA . LEU B 1 346 ? 100.398 5.193 34.381 1.00 56.05 346 LEU B CA 1
ATOM 6941 C C . LEU B 1 346 ? 101.525 5.054 35.389 1.00 55.12 346 LEU B C 1
ATOM 6942 O O . LEU B 1 346 ? 102.361 5.944 35.503 1.00 53.76 346 LEU B O 1
ATOM 6947 N N . ASN B 1 347 ? 101.576 3.950 36.154 1.00 55.51 347 ASN B N 1
ATOM 6948 C CA . ASN B 1 347 ? 102.631 3.811 37.158 1.00 55.37 347 ASN B CA 1
ATOM 6949 C C . ASN B 1 347 ? 102.504 4.867 38.252 1.00 53.46 347 ASN B C 1
ATOM 6950 O O . ASN B 1 347 ? 103.488 5.433 38.738 1.00 52.77 347 ASN B O 1
ATOM 6955 N N . LEU B 1 348 ? 101.255 5.119 38.648 1.00 50.73 348 LEU B N 1
ATOM 6956 C CA . LEU B 1 348 ? 100.960 6.110 39.680 1.00 49.02 348 LEU B CA 1
ATOM 6957 C C . LEU B 1 348 ? 100.182 5.408 40.784 1.00 49.06 348 LEU B C 1
ATOM 6958 O O . LEU B 1 348 ? 99.859 4.222 40.581 1.00 48.40 348 LEU B O 1
ATOM 6963 N N . GLY B 1 349 ? 99.849 6.117 41.864 1.00 46.89 349 GLY B N 1
ATOM 6964 C CA . GLY B 1 349 ? 99.031 5.401 42.889 1.00 44.92 349 GLY B CA 1
ATOM 6965 C C . GLY B 1 349 ? 97.609 5.923 42.720 1.00 44.02 349 GLY B C 1
ATOM 6966 O O . GLY B 1 349 ? 97.359 6.635 41.757 1.00 43.30 349 GLY B O 1
ATOM 6967 N N . ARG B 1 350 ? 96.724 5.645 43.660 1.00 44.20 350 ARG B N 1
ATOM 6968 C CA . ARG B 1 350 ? 95.372 6.208 43.637 1.00 44.29 350 ARG B CA 1
ATOM 6969 C C . ARG B 1 350 ? 95.410 7.675 44.072 1.00 43.50 350 ARG B C 1
ATOM 6970 O O . ARG B 1 350 ? 94.539 8.472 43.726 1.00 43.06 350 ARG B O 1
ATOM 6978 N N . TRP B 1 351 ? 96.412 8.067 44.850 1.00 43.01 351 TRP B N 1
ATOM 6979 C CA . TRP B 1 351 ? 96.686 9.403 45.350 1.00 41.58 351 TRP B CA 1
ATOM 6980 C C . TRP B 1 351 ? 98.163 9.640 45.055 1.00 43.27 351 TRP B C 1
ATOM 6981 O O . TRP B 1 351 ? 98.927 8.658 45.144 1.00 44.29 351 TRP B O 1
ATOM 6992 N N . ASN B 1 352 ? 98.535 10.825 44.601 1.00 42.48 352 ASN B N 1
ATOM 6993 C CA . ASN B 1 352 ? 99.908 11.117 44.217 1.00 41.66 352 ASN B CA 1
ATOM 6994 C C . ASN B 1 352 ? 100.387 12.420 44.837 1.00 41.83 352 ASN B C 1
ATOM 6995 O O . ASN B 1 352 ? 99.803 13.474 44.561 1.00 41.23 352 ASN B O 1
ATOM 7000 N N . PHE B 1 353 ? 101.453 12.380 45.623 1.00 41.35 353 PHE B N 1
ATOM 7001 C CA . PHE B 1 353 ? 101.973 13.558 46.310 1.00 41.45 353 PHE B CA 1
ATOM 7002 C C . PHE B 1 353 ? 103.132 14.182 45.544 1.00 42.40 353 PHE B C 1
ATOM 7003 O O . PHE B 1 353 ? 104.140 13.517 45.277 1.00 42.53 353 PHE B O 1
ATOM 7011 N N . TYR B 1 354 ? 103.012 15.441 45.142 1.00 40.06 354 TYR B N 1
ATOM 7012 C CA . TYR B 1 354 ? 104.008 16.189 44.409 1.00 40.24 354 TYR B CA 1
ATOM 7013 C C . TYR B 1 354 ? 104.577 17.315 45.260 1.00 40.41 354 TYR B C 1
ATOM 7014 O O . TYR B 1 354 ? 103.760 18.063 45.822 1.00 40.14 354 TYR B O 1
ATOM 7023 N N . GLY B 1 355 ? 105.890 17.388 45.430 1.00 38.73 355 GLY B N 1
ATOM 7024 C CA . GLY B 1 355 ? 106.494 18.421 46.259 1.00 39.08 355 GLY B CA 1
ATOM 7025 C C . GLY B 1 355 ? 107.888 18.811 45.708 1.00 39.17 355 GLY B C 1
ATOM 7026 O O . GLY B 1 355 ? 108.269 18.319 44.650 1.00 36.46 355 GLY B O 1
ATOM 7027 N N . ALA B 1 356 ? 108.582 19.641 46.481 1.00 39.89 356 ALA B N 1
ATOM 7028 C CA . ALA B 1 356 ? 109.902 20.091 46.078 1.00 39.78 356 ALA B CA 1
ATOM 7029 C C . ALA B 1 356 ? 110.721 20.483 47.298 1.00 40.84 356 ALA B C 1
ATOM 7030 O O . ALA B 1 356 ? 110.208 20.903 48.337 1.00 41.33 356 ALA B O 1
ATOM 7032 N N . LEU B 1 357 ? 112.040 20.430 47.136 1.00 41.98 357 LEU B N 1
ATOM 7033 C CA . LEU B 1 357 ? 113.006 20.850 48.143 1.00 41.44 357 LEU B CA 1
ATOM 7034 C C . LEU B 1 357 ? 113.750 22.038 47.542 1.00 40.66 357 LEU B C 1
ATOM 7035 O O . LEU B 1 357 ? 113.910 22.120 46.324 1.00 40.38 357 LEU B O 1
ATOM 7040 N N . TYR B 1 358 ? 114.098 23.006 48.366 1.00 39.25 358 TYR B N 1
ATOM 7041 C CA . TYR B 1 358 ? 114.747 24.229 47.871 1.00 39.68 358 TYR B CA 1
ATOM 7042 C C . TYR B 1 358 ? 116.010 24.498 48.677 1.00 40.29 358 TYR B C 1
ATOM 7043 O O . TYR B 1 358 ? 115.958 24.176 49.872 1.00 39.15 358 TYR B O 1
ATOM 7052 N N . GLY B 1 359 ? 117.052 25.091 48.086 1.00 40.66 359 GLY B N 1
ATOM 7053 C CA . GLY B 1 359 ? 118.209 25.391 48.938 1.00 43.23 359 GLY B CA 1
ATOM 7054 C C . GLY B 1 359 ? 119.420 24.490 48.644 1.00 44.73 359 GLY B C 1
ATOM 7055 O O . GLY B 1 359 ? 119.403 23.634 47.763 1.00 43.50 359 GLY B O 1
ATOM 7056 N N . PRO B 1 360 ? 120.501 24.746 49.374 1.00 45.98 360 PRO B N 1
ATOM 7057 C CA . PRO B 1 360 ? 121.752 24.029 49.186 1.00 47.74 360 PRO B CA 1
ATOM 7058 C C . PRO B 1 360 ? 121.590 22.527 49.351 1.00 47.65 360 PRO B C 1
ATOM 7059 O O . PRO B 1 360 ? 120.901 22.087 50.265 1.00 48.09 360 PRO B O 1
ATOM 7063 N N . GLU B 1 361 ? 122.303 21.752 48.540 1.00 48.11 361 GLU B N 1
ATOM 7064 C CA . GLU B 1 361 ? 122.259 20.295 48.614 1.00 48.90 361 GLU B CA 1
ATOM 7065 C C . GLU B 1 361 ? 122.309 19.730 50.017 1.00 48.29 361 GLU B C 1
ATOM 7066 O O . GLU B 1 361 ? 121.438 18.936 50.378 1.00 48.25 361 GLU B O 1
ATOM 7072 N N . PRO B 1 362 ? 123.291 20.056 50.849 1.00 48.73 362 PRO B N 1
ATOM 7073 C CA . PRO B 1 362 ? 123.385 19.547 52.205 1.00 47.97 362 PRO B CA 1
ATOM 7074 C C . PRO B 1 362 ? 122.100 19.716 53.009 1.00 48.73 362 PRO B C 1
ATOM 7075 O O . PRO B 1 362 ? 121.768 18.825 53.807 1.00 49.69 362 PRO B O 1
ATOM 7079 N N . ILE B 1 363 ? 121.345 20.806 52.861 1.00 48.40 363 ILE B N 1
ATOM 7080 C CA . ILE B 1 363 ? 120.084 20.960 53.591 1.00 46.05 363 ILE B CA 1
ATOM 7081 C C . ILE B 1 363 ? 119.016 20.130 52.915 1.00 45.05 363 ILE B C 1
ATOM 7082 O O . ILE B 1 363 ? 118.314 19.438 53.639 1.00 45.64 363 ILE B O 1
ATOM 7087 N N . ARG B 1 364 ? 118.911 20.143 51.586 1.00 44.58 364 ARG B N 1
ATOM 7088 C CA . ARG B 1 364 ? 117.931 19.318 50.903 1.00 46.29 364 ARG B CA 1
ATOM 7089 C C . ARG B 1 364 ? 118.098 17.825 51.226 1.00 47.02 364 ARG B C 1
ATOM 7090 O O . ARG B 1 364 ? 117.120 17.093 51.416 1.00 45.66 364 ARG B O 1
ATOM 7098 N N . ARG B 1 365 ? 119.335 17.339 51.248 1.00 47.42 365 ARG B N 1
ATOM 7099 C CA . ARG B 1 365 ? 119.628 15.944 51.544 1.00 49.68 365 ARG B CA 1
ATOM 7100 C C . ARG B 1 365 ? 119.055 15.522 52.891 1.00 47.97 365 ARG B C 1
ATOM 7101 O O . ARG B 1 365 ? 118.405 14.483 52.960 1.00 47.82 365 ARG B O 1
ATOM 7109 N N . VAL B 1 366 ? 119.253 16.306 53.939 1.00 47.56 366 VAL B N 1
ATOM 7110 C CA . VAL B 1 366 ? 118.694 15.998 55.254 1.00 48.46 366 VAL B CA 1
ATOM 7111 C C . VAL B 1 366 ? 117.166 15.954 55.276 1.00 48.46 366 VAL B C 1
ATOM 7112 O O . VAL B 1 366 ? 116.571 15.039 55.853 1.00 48.62 366 VAL B O 1
ATOM 7116 N N . LEU B 1 367 ? 116.523 16.930 54.627 1.00 47.63 367 LEU B N 1
ATOM 7117 C CA . LEU B 1 367 ? 115.054 16.974 54.604 1.00 46.65 367 LEU B CA 1
ATOM 7118 C C . LEU B 1 367 ? 114.479 15.840 53.772 1.00 46.29 367 LEU B C 1
ATOM 7119 O O . LEU B 1 367 ? 113.510 15.133 54.066 1.00 45.00 367 LEU B O 1
ATOM 7124 N N . TRP B 1 368 ? 115.152 15.543 52.661 1.00 46.92 368 TRP B N 1
ATOM 7125 C CA . TRP B 1 368 ? 114.711 14.457 51.792 1.00 48.16 368 TRP B CA 1
ATOM 7126 C C . TRP B 1 368 ? 114.781 13.136 52.549 1.00 48.77 368 TRP B C 1
ATOM 7127 O O . TRP B 1 368 ? 113.788 12.399 52.540 1.00 47.56 368 TRP B O 1
ATOM 7138 N N . GLU B 1 369 ? 115.839 12.878 53.323 1.00 50.19 369 GLU B N 1
ATOM 7139 C CA . GLU B 1 369 ? 115.856 11.649 54.139 1.00 51.19 369 GLU B CA 1
ATOM 7140 C C . GLU B 1 369 ? 114.701 11.630 55.134 1.00 49.74 369 GLU B C 1
ATOM 7141 O O . GLU B 1 369 ? 114.099 10.604 55.432 1.00 48.49 369 GLU B O 1
ATOM 7147 N N . THR B 1 370 ? 114.373 12.764 55.747 1.00 48.39 370 THR B N 1
ATOM 7148 C CA . THR B 1 370 ? 113.276 12.920 56.686 1.00 47.38 370 THR B CA 1
ATOM 7149 C C . THR B 1 370 ? 111.956 12.605 55.975 1.00 46.77 370 THR B C 1
ATOM 7150 O O . THR B 1 370 ? 111.207 11.751 56.438 1.00 44.97 370 THR B O 1
ATOM 7154 N N . ILE B 1 371 ? 111.707 13.211 54.816 1.00 47.00 371 ILE B N 1
ATOM 7155 C CA . ILE B 1 371 ? 110.503 12.942 54.043 1.00 46.83 371 ILE B CA 1
ATOM 7156 C C . ILE B 1 371 ? 110.413 11.467 53.658 1.00 47.62 371 ILE B C 1
ATOM 7157 O O . ILE B 1 371 ? 109.358 10.847 53.876 1.00 46.24 371 ILE B O 1
ATOM 7162 N N . LYS B 1 372 ? 111.448 10.871 53.075 1.00 47.13 372 LYS B N 1
ATOM 7163 C CA . LYS B 1 372 ? 111.420 9.466 52.677 1.00 48.21 372 LYS B CA 1
ATOM 7164 C C . LYS B 1 372 ? 111.073 8.511 53.823 1.00 48.29 372 LYS B C 1
ATOM 7165 O O . LYS B 1 372 ? 110.256 7.600 53.768 1.00 47.55 372 LYS B O 1
ATOM 7171 N N . ASP B 1 373 ? 111.777 8.705 54.923 1.00 49.13 373 ASP B N 1
ATOM 7172 C CA . ASP B 1 373 ? 111.607 7.940 56.142 1.00 50.82 373 ASP B CA 1
ATOM 7173 C C . ASP B 1 373 ? 110.190 7.993 56.675 1.00 50.67 373 ASP B C 1
ATOM 7174 O O . ASP B 1 373 ? 109.626 6.968 57.065 1.00 49.90 373 ASP B O 1
ATOM 7179 N N . ALA B 1 374 ? 109.585 9.193 56.717 1.00 48.84 374 ALA B N 1
ATOM 7180 C CA . ALA B 1 374 ? 108.215 9.285 57.229 1.00 46.61 374 ALA B CA 1
ATOM 7181 C C . ALA B 1 374 ? 107.251 8.627 56.272 1.00 44.78 374 ALA B C 1
ATOM 7182 O O . ALA B 1 374 ? 106.366 7.926 56.751 1.00 46.06 374 ALA B O 1
ATOM 7184 N N . PHE B 1 375 ? 107.399 8.793 54.962 1.00 43.78 375 PHE B N 1
ATOM 7185 C CA . PHE B 1 375 ? 106.456 8.250 54.001 1.00 44.25 375 PHE B CA 1
ATOM 7186 C C . PHE B 1 375 ? 106.566 6.746 53.807 1.00 46.45 375 PHE B C 1
ATOM 7187 O O . PHE B 1 375 ? 105.621 6.060 53.390 1.00 46.87 375 PHE B O 1
ATOM 7195 N N . SER B 1 376 ? 107.690 6.160 54.186 1.00 46.92 376 SER B N 1
ATOM 7196 C CA . SER B 1 376 ? 107.935 4.735 54.108 1.00 49.51 376 SER B CA 1
ATOM 7197 C C . SER B 1 376 ? 107.051 3.922 55.045 1.00 50.04 376 SER B C 1
ATOM 7198 O O . SER B 1 376 ? 106.940 2.707 54.860 1.00 51.05 376 SER B O 1
ATOM 7201 N N . ALA B 1 377 ? 106.338 4.549 55.973 1.00 50.77 377 ALA B N 1
ATOM 7202 C CA . ALA B 1 377 ? 105.400 3.883 56.862 1.00 51.33 377 ALA B CA 1
ATOM 7203 C C . ALA B 1 377 ? 104.166 3.394 56.111 1.00 51.26 377 ALA B C 1
ATOM 7204 O O . ALA B 1 377 ? 103.396 2.590 56.635 1.00 51.52 377 ALA B O 1
ATOM 7206 N N . ILE B 1 378 ? 103.931 3.880 54.895 1.00 51.27 378 ILE B N 1
ATOM 7207 C CA . ILE B 1 378 ? 102.846 3.472 54.025 1.00 50.38 378 ILE B CA 1
ATOM 7208 C C . ILE B 1 378 ? 103.429 2.445 53.049 1.00 50.35 378 ILE B C 1
ATOM 7209 O O . ILE B 1 378 ? 104.376 2.719 52.302 1.00 49.51 378 ILE B O 1
ATOM 7214 N N . PRO B 1 379 ? 102.867 1.245 53.062 1.00 50.48 379 PRO B N 1
ATOM 7215 C CA . PRO B 1 379 ? 103.345 0.163 52.220 1.00 49.87 379 PRO B CA 1
ATOM 7216 C C . PRO B 1 379 ? 103.248 0.435 50.730 1.00 49.76 379 PRO B C 1
ATOM 7217 O O . PRO B 1 379 ? 102.333 1.090 50.212 1.00 49.11 379 PRO B O 1
ATOM 7221 N N . GLY B 1 380 ? 104.228 -0.004 49.945 1.00 48.06 380 GLY B N 1
ATOM 7222 C CA . GLY B 1 380 ? 104.209 0.150 48.507 1.00 48.91 380 GLY B CA 1
ATOM 7223 C C . GLY B 1 380 ? 104.418 1.563 47.994 1.00 50.04 380 GLY B C 1
ATOM 7224 O O . GLY B 1 380 ? 104.150 1.839 46.811 1.00 50.42 380 GLY B O 1
ATOM 7225 N N . VAL B 1 381 ? 104.868 2.456 48.871 1.00 49.45 381 VAL B N 1
ATOM 7226 C CA . VAL B 1 381 ? 105.158 3.834 48.480 1.00 50.60 381 VAL B CA 1
ATOM 7227 C C . VAL B 1 381 ? 106.364 3.768 47.548 1.00 49.53 381 VAL B C 1
ATOM 7228 O O . VAL B 1 381 ? 107.241 2.918 47.689 1.00 49.58 381 VAL B O 1
ATOM 7232 N N . LYS B 1 382 ? 106.387 4.606 46.533 1.00 50.16 382 LYS B N 1
ATOM 7233 C CA . LYS B 1 382 ? 107.478 4.691 45.568 1.00 48.92 382 LYS B CA 1
ATOM 7234 C C . LYS B 1 382 ? 107.822 6.168 45.368 1.00 48.11 382 LYS B C 1
ATOM 7235 O O . LYS B 1 382 ? 106.943 7.027 45.386 1.00 45.49 382 LYS B O 1
ATOM 7241 N N . PHE B 1 383 ? 109.107 6.456 45.197 1.00 47.49 383 PHE B N 1
ATOM 7242 C CA . PHE B 1 383 ? 109.644 7.795 45.085 1.00 46.25 383 PHE B CA 1
ATOM 7243 C C . PHE B 1 383 ? 110.310 8.049 43.741 1.00 47.05 383 PHE B C 1
ATOM 7244 O O . PHE B 1 383 ? 111.175 7.268 43.311 1.00 45.79 383 PHE B O 1
ATOM 7252 N N . TYR B 1 384 ? 109.926 9.154 43.091 1.00 45.89 384 TYR B N 1
ATOM 7253 C CA . TYR B 1 384 ? 110.453 9.517 41.795 1.00 46.16 384 TYR B CA 1
ATOM 7254 C C . TYR B 1 384 ? 110.931 10.966 41.670 1.00 46.31 384 TYR B C 1
ATOM 7255 O O . TYR B 1 384 ? 110.309 11.883 42.210 1.00 45.80 384 TYR B O 1
ATOM 7264 N N . PHE B 1 385 ? 112.003 11.160 40.903 1.00 45.38 385 PHE B N 1
ATOM 7265 C CA . PHE B 1 385 ? 112.490 12.474 40.491 1.00 44.61 385 PHE B CA 1
ATOM 7266 C C . PHE B 1 385 ? 112.072 12.591 39.030 1.00 45.02 385 PHE B C 1
ATOM 7267 O O . PHE B 1 385 ? 111.747 11.571 38.410 1.00 45.42 385 PHE B O 1
ATOM 7275 N N . PRO B 1 386 ? 111.958 13.786 38.458 1.00 46.55 386 PRO B N 1
ATOM 7276 C CA . PRO B 1 386 ? 111.475 13.968 37.091 1.00 47.45 386 PRO B CA 1
ATOM 7277 C C . PRO B 1 386 ? 112.070 13.053 36.038 1.00 49.60 386 PRO B C 1
ATOM 7278 O O . PRO B 1 386 ? 111.383 12.464 35.191 1.00 48.55 386 PRO B O 1
ATOM 7282 N N . GLU B 1 387 ? 113.371 12.860 36.092 1.00 51.63 387 GLU B N 1
ATOM 7283 C CA . GLU B 1 387 ? 114.144 11.984 35.247 1.00 55.70 387 GLU B CA 1
ATOM 7284 C C . GLU B 1 387 ? 113.720 10.518 35.271 1.00 56.03 387 GLU B C 1
ATOM 7285 O O . GLU B 1 387 ? 113.972 9.832 34.274 1.00 56.85 387 GLU B O 1
ATOM 7291 N N . ASP B 1 388 ? 113.118 10.012 36.342 1.00 55.44 388 ASP B N 1
ATOM 7292 C CA . ASP B 1 388 ? 112.708 8.631 36.459 1.00 54.54 388 ASP B CA 1
ATOM 7293 C C . ASP B 1 388 ? 111.318 8.365 35.906 1.00 54.22 388 ASP B C 1
ATOM 7294 O O . ASP B 1 388 ? 110.737 7.299 36.135 1.00 54.18 388 ASP B O 1
ATOM 7299 N N . THR B 1 389 ? 110.709 9.370 35.292 1.00 53.61 389 THR B N 1
ATOM 7300 C CA . THR B 1 389 ? 109.370 9.257 34.759 1.00 52.85 389 THR B CA 1
ATOM 7301 C C . THR B 1 389 ? 109.420 9.478 33.254 1.00 53.50 389 THR B C 1
ATOM 7302 O O . THR B 1 389 ? 110.393 10.015 32.732 1.00 52.59 389 THR B O 1
ATOM 7306 N N . PRO B 1 390 ? 108.351 9.099 32.569 1.00 55.49 390 PRO B N 1
ATOM 7307 C CA . PRO B 1 390 ? 108.252 9.294 31.136 1.00 56.87 390 PRO B CA 1
ATOM 7308 C C . PRO B 1 390 ? 108.264 10.769 30.767 1.00 59.43 390 PRO B C 1
ATOM 7309 O O . PRO B 1 390 ? 108.172 11.684 31.600 1.00 59.66 390 PRO B O 1
ATOM 7313 N N . GLU B 1 391 ? 108.355 11.040 29.473 1.00 60.70 391 GLU B N 1
ATOM 7314 C CA . GLU B 1 391 ? 108.408 12.360 28.901 1.00 62.31 391 GLU B CA 1
ATOM 7315 C C . GLU B 1 391 ? 107.140 13.193 29.075 1.00 61.70 391 GLU B C 1
ATOM 7316 O O . GLU B 1 391 ? 107.203 14.416 29.177 1.00 62.05 391 GLU B O 1
ATOM 7322 N N . ASN B 1 392 ? 105.991 12.545 29.051 1.00 60.60 392 ASN B N 1
ATOM 7323 C CA . ASN B 1 392 ? 104.696 13.188 29.151 1.00 59.40 392 ASN B CA 1
ATOM 7324 C C . ASN B 1 392 ? 104.148 13.247 30.571 1.00 57.56 392 ASN B C 1
ATOM 7325 O O . ASN B 1 392 ? 102.991 13.632 30.771 1.00 58.06 392 ASN B O 1
ATOM 7330 N N . SER B 1 393 ? 104.954 12.843 31.550 1.00 55.31 393 SER B N 1
ATOM 7331 C CA . SER B 1 393 ? 104.518 12.795 32.936 1.00 52.43 393 SER B CA 1
ATOM 7332 C C . SER B 1 393 ? 104.127 14.157 33.512 1.00 50.55 393 SER B C 1
ATOM 7333 O O . SER B 1 393 ? 104.668 15.190 33.163 1.00 49.22 393 SER B O 1
ATOM 7336 N N . VAL B 1 394 ? 103.230 14.091 34.485 1.00 50.30 394 VAL B N 1
ATOM 7337 C CA . VAL B 1 394 ? 102.770 15.272 35.230 1.00 49.03 394 VAL B CA 1
ATOM 7338 C C . VAL B 1 394 ? 103.938 15.760 36.078 1.00 48.48 394 VAL B C 1
ATOM 7339 O O . VAL B 1 394 ? 104.188 16.969 36.101 1.00 47.28 394 VAL B O 1
ATOM 7343 N N . LEU B 1 395 ? 104.747 14.852 36.653 1.00 47.86 395 LEU B N 1
ATOM 7344 C CA . LEU B 1 395 ? 105.916 15.308 37.419 1.00 48.44 395 LEU B CA 1
ATOM 7345 C C . LEU B 1 395 ? 106.820 16.262 36.641 1.00 49.10 395 LEU B C 1
ATOM 7346 O O . LEU B 1 395 ? 107.246 17.299 37.183 1.00 48.82 395 LEU B O 1
ATOM 7351 N N . ARG B 1 396 ? 107.058 16.010 35.353 1.00 49.00 396 ARG B N 1
ATOM 7352 C CA . ARG B 1 396 ? 107.869 16.905 34.530 1.00 49.42 396 ARG B CA 1
ATOM 7353 C C . ARG B 1 396 ? 107.219 18.269 34.329 1.00 48.58 396 ARG B C 1
ATOM 7354 O O . ARG B 1 396 ? 107.922 19.279 34.401 1.00 47.54 396 ARG B O 1
ATOM 7362 N N . VAL B 1 397 ? 105.893 18.320 34.220 1.00 48.40 397 VAL B N 1
ATOM 7363 C CA . VAL B 1 397 ? 105.171 19.590 34.135 1.00 46.93 397 VAL B CA 1
ATOM 7364 C C . VAL B 1 397 ? 105.257 20.299 35.482 1.00 46.13 397 VAL B C 1
ATOM 7365 O O . VAL B 1 397 ? 105.688 21.456 35.547 1.00 47.84 397 VAL B O 1
ATOM 7369 N N . ARG B 1 398 ? 104.953 19.641 36.583 1.00 45.00 398 ARG B N 1
ATOM 7370 C CA . ARG B 1 398 ? 104.992 20.230 37.916 1.00 44.41 398 ARG B CA 1
ATOM 7371 C C . ARG B 1 398 ? 106.378 20.623 38.374 1.00 44.82 398 ARG B C 1
ATOM 7372 O O . ARG B 1 398 ? 106.571 21.583 39.172 1.00 45.06 398 ARG B O 1
ATOM 7380 N N . ASP B 1 399 ? 107.421 19.996 37.818 1.00 44.37 399 ASP B N 1
ATOM 7381 C CA . ASP B 1 399 ? 108.808 20.334 38.110 1.00 42.66 399 ASP B CA 1
ATOM 7382 C C . ASP B 1 399 ? 109.058 21.786 37.710 1.00 41.76 399 ASP B C 1
ATOM 7383 O O . ASP B 1 399 ? 109.748 22.516 38.435 1.00 41.17 399 ASP B O 1
ATOM 7388 N N . LYS B 1 400 ? 108.451 22.188 36.589 1.00 41.71 400 LYS B N 1
ATOM 7389 C CA . LYS B 1 400 ? 108.518 23.576 36.156 1.00 42.32 400 LYS B CA 1
ATOM 7390 C C . LYS B 1 400 ? 107.603 24.462 36.992 1.00 40.88 400 LYS B C 1
ATOM 7391 O O . LYS B 1 400 ? 107.989 25.561 37.358 1.00 39.60 400 LYS B O 1
ATOM 7397 N N . THR B 1 401 ? 106.389 24.000 37.272 1.00 40.70 401 THR B N 1
ATOM 7398 C CA . THR B 1 401 ? 105.453 24.769 38.108 1.00 40.39 401 THR B CA 1
ATOM 7399 C C . THR B 1 401 ? 106.029 25.139 39.475 1.00 39.81 401 THR B C 1
ATOM 7400 O O . THR B 1 401 ? 105.948 26.286 39.918 1.00 39.04 401 THR B O 1
ATOM 7404 N N . MET B 1 402 ? 106.692 24.223 40.170 1.00 38.87 402 MET B N 1
ATOM 7405 C CA . MET B 1 402 ? 107.250 24.424 41.494 1.00 37.69 402 MET B CA 1
ATOM 7406 C C . MET B 1 402 ? 108.533 25.232 41.549 1.00 38.03 402 MET B C 1
ATOM 7407 O O . MET B 1 402 ? 109.081 25.471 42.629 1.00 37.56 402 MET B O 1
ATOM 7412 N N . GLN B 1 403 ? 109.040 25.693 40.412 1.00 37.95 403 GLN B N 1
ATOM 7413 C CA . GLN B 1 403 ? 110.186 26.586 40.339 1.00 39.88 403 GLN B CA 1
ATOM 7414 C C . GLN B 1 403 ? 109.769 27.903 39.669 1.00 40.41 403 GLN B C 1
ATOM 7415 O O . GLN B 1 403 ? 110.581 28.755 39.338 1.00 38.65 403 GLN B O 1
ATOM 7421 N N . GLY B 1 404 ? 108.458 28.091 39.484 1.00 40.49 404 GLY B N 1
ATOM 7422 C CA . GLY B 1 404 ? 107.909 29.304 38.945 1.00 40.48 404 GLY B CA 1
ATOM 7423 C C . GLY B 1 404 ? 107.826 29.448 37.450 1.00 41.35 404 GLY B C 1
ATOM 7424 O O . GLY B 1 404 ? 107.629 30.569 36.945 1.00 40.08 404 GLY B O 1
ATOM 7425 N N . ILE B 1 405 ? 107.920 28.341 36.722 1.00 42.50 405 ILE B N 1
ATOM 7426 C CA . ILE B 1 405 ? 107.862 28.395 35.256 1.00 43.51 405 ILE B CA 1
ATOM 7427 C C . ILE B 1 405 ? 106.469 28.035 34.777 1.00 45.45 405 ILE B C 1
ATOM 7428 O O . ILE B 1 405 ? 105.972 26.957 35.074 1.00 43.96 405 ILE B O 1
ATOM 7433 N N . PRO B 1 406 ? 105.868 28.916 33.985 1.00 47.95 406 PRO B N 1
ATOM 7434 C CA . PRO B 1 406 ? 104.520 28.720 33.501 1.00 50.44 406 PRO B CA 1
ATOM 7435 C C . PRO B 1 406 ? 104.350 27.673 32.425 1.00 52.87 406 PRO B C 1
ATOM 7436 O O . PRO B 1 406 ? 105.160 27.492 31.516 1.00 53.63 406 PRO B O 1
ATOM 7440 N N . THR B 1 407 ? 103.263 26.920 32.531 1.00 54.77 407 THR B N 1
ATOM 7441 C CA . THR B 1 407 ? 102.872 25.876 31.617 1.00 57.36 407 THR B CA 1
ATOM 7442 C C . THR B 1 407 ? 101.357 25.939 31.376 1.00 58.82 407 THR B C 1
ATOM 7443 O O . THR B 1 407 ? 100.619 26.751 31.948 1.00 58.81 407 THR B O 1
ATOM 7447 N N . TYR B 1 408 ? 100.927 25.118 30.403 1.00 60.09 408 TYR B N 1
ATOM 7448 C CA . TYR B 1 408 ? 99.542 25.075 29.952 1.00 61.02 408 TYR B CA 1
ATOM 7449 C C . TYR B 1 408 ? 99.025 23.651 29.830 1.00 61.66 408 TYR B C 1
ATOM 7450 O O . TYR B 1 408 ? 97.887 23.438 29.420 1.00 61.23 408 TYR B O 1
ATOM 7459 N N . ASP B 1 409 ? 99.844 22.681 30.210 1.00 62.48 409 ASP B N 1
ATOM 7460 C CA . ASP B 1 409 ? 99.504 21.270 30.129 1.00 62.75 409 ASP B CA 1
ATOM 7461 C C . ASP B 1 409 ? 98.273 20.854 30.908 1.00 62.43 409 ASP B C 1
ATOM 7462 O O . ASP B 1 409 ? 97.442 20.067 30.433 1.00 61.77 409 ASP B O 1
ATOM 7467 N N . GLU B 1 410 ? 98.094 21.377 32.117 1.00 62.06 410 GLU B N 1
ATOM 7468 C CA . GLU B 1 410 ? 96.968 21.027 32.971 1.00 61.82 410 GLU B CA 1
ATOM 7469 C C . GLU B 1 410 ? 95.609 21.455 32.457 1.00 60.63 410 GLU B C 1
ATOM 7470 O O . GLU B 1 410 ? 94.600 20.964 32.969 1.00 60.07 410 GLU B O 1
ATOM 7476 N N . LEU B 1 411 ? 95.485 22.244 31.394 1.00 59.81 411 LEU B N 1
ATOM 7477 C CA . LEU B 1 411 ? 94.214 22.581 30.792 1.00 60.20 411 LEU B CA 1
ATOM 7478 C C . LEU B 1 411 ? 93.521 21.344 30.212 1.00 59.45 411 LEU B C 1
ATOM 7479 O O . LEU B 1 411 ? 92.293 21.299 30.140 1.00 59.31 411 LEU B O 1
ATOM 7484 N N . LYS B 1 412 ? 94.288 20.348 29.800 1.00 58.89 412 LYS B N 1
ATOM 7485 C CA . LYS B 1 412 ? 93.760 19.130 29.214 1.00 58.96 412 LYS B CA 1
ATOM 7486 C C . LYS B 1 412 ? 92.819 18.345 30.106 1.00 58.54 412 LYS B C 1
ATOM 7487 O O . LYS B 1 412 ? 91.949 17.681 29.510 1.00 58.35 412 LYS B O 1
ATOM 7493 N N . TRP B 1 413 ? 92.815 18.418 31.439 1.00 58.29 413 TRP B N 1
ATOM 7494 C CA . TRP B 1 413 ? 91.813 17.661 32.203 1.00 58.20 413 TRP B CA 1
ATOM 7495 C C . TRP B 1 413 ? 90.400 18.205 31.975 1.00 58.44 413 TRP B C 1
ATOM 7496 O O . TRP B 1 413 ? 89.415 17.477 32.134 1.00 58.28 413 TRP B O 1
ATOM 7507 N N . ILE B 1 414 ? 90.268 19.467 31.563 1.00 58.50 414 ILE B N 1
ATOM 7508 C CA . ILE B 1 414 ? 88.960 20.048 31.279 1.00 59.66 414 ILE B CA 1
ATOM 7509 C C . ILE B 1 414 ? 88.248 19.251 30.194 1.00 60.55 414 ILE B C 1
ATOM 7510 O O . ILE B 1 414 ? 87.041 19.010 30.299 1.00 60.24 414 ILE B O 1
ATOM 7515 N N . ASP B 1 415 ? 88.969 18.755 29.186 1.00 60.78 415 ASP B N 1
ATOM 7516 C CA . ASP B 1 415 ? 88.386 17.953 28.118 1.00 60.95 415 ASP B CA 1
ATOM 7517 C C . ASP B 1 415 ? 88.063 16.518 28.516 1.00 59.76 415 ASP B C 1
ATOM 7518 O O . ASP B 1 415 ? 87.878 15.659 27.631 1.00 60.38 415 ASP B O 1
ATOM 7523 N N . TRP B 1 416 ? 87.943 16.188 29.793 1.00 57.64 416 TRP B N 1
ATOM 7524 C CA . TRP B 1 416 ? 87.646 14.836 30.243 1.00 56.35 416 TRP B CA 1
ATOM 7525 C C . TRP B 1 416 ? 86.376 14.315 29.581 1.00 57.61 416 TRP B C 1
ATOM 7526 O O . TRP B 1 416 ? 86.304 13.155 29.167 1.00 57.84 416 TRP B O 1
ATOM 7537 N N . LEU B 1 417 ? 85.359 15.164 29.471 1.00 57.77 417 LEU B N 1
ATOM 7538 C CA . LEU B 1 417 ? 84.145 14.813 28.764 1.00 58.38 417 LEU B CA 1
ATOM 7539 C C . LEU B 1 417 ? 84.065 15.590 27.448 1.00 59.21 417 LEU B C 1
ATOM 7540 O O . LEU B 1 417 ? 84.670 16.635 27.270 1.00 58.59 417 LEU B O 1
ATOM 7545 N N . PRO B 1 418 ? 83.296 15.051 26.513 1.00 60.81 418 PRO B N 1
ATOM 7546 C CA . PRO B 1 418 ? 83.125 15.601 25.180 1.00 61.86 418 PRO B CA 1
ATOM 7547 C C . PRO B 1 418 ? 83.133 17.105 25.089 1.00 63.03 418 PRO B C 1
ATOM 7548 O O . PRO B 1 418 ? 84.101 17.684 24.556 1.00 65.62 418 PRO B O 1
ATOM 7552 N N . ASN B 1 419 ? 82.104 17.771 25.597 1.00 62.47 419 ASN B N 1
ATOM 7553 C CA . ASN B 1 419 ? 82.099 19.239 25.575 1.00 62.17 419 ASN B CA 1
ATOM 7554 C C . ASN B 1 419 ? 82.390 19.757 26.978 1.00 60.02 419 ASN B C 1
ATOM 7555 O O . ASN B 1 419 ? 81.598 20.529 27.514 1.00 60.87 419 ASN B O 1
ATOM 7560 N N . GLY B 1 420 ? 83.462 19.224 27.524 1.00 56.59 420 GLY B N 1
ATOM 7561 C CA . GLY B 1 420 ? 83.852 19.525 28.874 1.00 55.26 420 GLY B CA 1
ATOM 7562 C C . GLY B 1 420 ? 83.820 21.017 29.158 1.00 53.92 420 GLY B C 1
ATOM 7563 O O . GLY B 1 420 ? 84.299 21.862 28.428 1.00 53.66 420 GLY B O 1
ATOM 7564 N N . ALA B 1 421 ? 83.191 21.313 30.279 1.00 52.65 421 ALA B N 1
ATOM 7565 C CA . ALA B 1 421 ? 83.160 22.621 30.917 1.00 50.50 421 ALA B CA 1
ATOM 7566 C C . ALA B 1 421 ? 83.422 22.253 32.386 1.00 49.70 421 ALA B C 1
ATOM 7567 O O . ALA B 1 421 ? 83.123 21.097 32.743 1.00 49.16 421 ALA B O 1
ATOM 7569 N N . HIS B 1 422 ? 84.059 23.106 33.168 1.00 48.63 422 HIS B N 1
ATOM 7570 C CA . HIS B 1 422 ? 84.389 22.720 34.539 1.00 47.16 422 HIS B CA 1
ATOM 7571 C C . HIS B 1 422 ? 83.768 23.702 35.522 1.00 44.97 422 HIS B C 1
ATOM 7572 O O . HIS B 1 422 ? 83.561 24.856 35.198 1.00 44.52 422 HIS B O 1
ATOM 7579 N N . LEU B 1 423 ? 83.592 23.258 36.748 1.00 43.47 423 LEU B N 1
ATOM 7580 C CA . LEU B 1 423 ? 83.122 24.134 37.812 1.00 42.84 423 LEU B CA 1
ATOM 7581 C C . LEU B 1 423 ? 83.912 23.693 39.033 1.00 40.64 423 LEU B C 1
ATOM 7582 O O . LEU B 1 423 ? 83.981 22.468 39.182 1.00 40.53 423 LEU B O 1
ATOM 7587 N N . PHE B 1 424 ? 84.472 24.592 39.808 1.00 38.66 424 PHE B N 1
ATOM 7588 C CA . PHE B 1 424 ? 85.229 24.160 40.982 1.00 38.22 424 PHE B CA 1
ATOM 7589 C C . PHE B 1 424 ? 84.458 24.258 42.288 1.00 38.51 424 PHE B C 1
ATOM 7590 O O . PHE B 1 424 ? 83.943 25.322 42.639 1.00 39.47 424 PHE B O 1
ATOM 7598 N N . PHE B 1 425 ? 84.458 23.186 43.076 1.00 37.82 425 PHE B N 1
ATOM 7599 C CA . PHE B 1 425 ? 83.824 23.190 44.401 1.00 37.34 425 PHE B CA 1
ATOM 7600 C C . PHE B 1 425 ? 85.038 23.231 45.313 1.00 37.43 425 PHE B C 1
ATOM 7601 O O . PHE B 1 425 ? 85.853 22.293 45.202 1.00 37.62 425 PHE B O 1
ATOM 7609 N N . SER B 1 426 ? 85.236 24.292 46.092 1.00 36.29 426 SER B N 1
ATOM 7610 C CA . SER B 1 426 ? 86.496 24.426 46.818 1.00 36.17 426 SER B CA 1
ATOM 7611 C C . SER B 1 426 ? 86.498 24.697 48.313 1.00 35.84 426 SER B C 1
ATOM 7612 O O . SER B 1 426 ? 86.912 25.775 48.782 1.00 36.81 426 SER B O 1
ATOM 7615 N N . PRO B 1 427 ? 86.160 23.710 49.126 1.00 35.39 427 PRO B N 1
ATOM 7616 C CA . PRO B 1 427 ? 86.212 23.768 50.564 1.00 34.88 427 PRO B CA 1
ATOM 7617 C C . PRO B 1 427 ? 87.614 23.681 51.123 1.00 35.90 427 PRO B C 1
ATOM 7618 O O . PRO B 1 427 ? 88.568 23.268 50.459 1.00 36.69 427 PRO B O 1
ATOM 7622 N N . ILE B 1 428 ? 87.750 24.025 52.400 1.00 36.12 428 ILE B N 1
ATOM 7623 C CA . ILE B 1 428 ? 89.001 23.939 53.132 1.00 36.67 428 ILE B CA 1
ATOM 7624 C C . ILE B 1 428 ? 88.871 22.793 54.132 1.00 37.90 428 ILE B C 1
ATOM 7625 O O . ILE B 1 428 ? 87.782 22.570 54.663 1.00 38.69 428 ILE B O 1
ATOM 7630 N N . ALA B 1 429 ? 89.937 22.080 54.398 1.00 37.21 429 ALA B N 1
ATOM 7631 C CA . ALA B 1 429 ? 89.952 20.957 55.307 1.00 37.05 429 ALA B CA 1
ATOM 7632 C C . ALA B 1 429 ? 91.107 21.122 56.277 1.00 37.54 429 ALA B C 1
ATOM 7633 O O . ALA B 1 429 ? 92.058 21.855 56.022 1.00 38.59 429 ALA B O 1
ATOM 7635 N N . LYS B 1 430 ? 91.062 20.419 57.381 1.00 37.81 430 LYS B N 1
ATOM 7636 C CA . LYS B 1 430 ? 92.154 20.429 58.340 1.00 38.49 430 LYS B CA 1
ATOM 7637 C C . LYS B 1 430 ? 93.292 19.615 57.711 1.00 38.42 430 LYS B C 1
ATOM 7638 O O . LYS B 1 430 ? 93.001 18.860 56.790 1.00 37.71 430 LYS B O 1
ATOM 7644 N N . VAL B 1 431 ? 94.537 19.745 58.145 1.00 38.52 431 VAL B N 1
ATOM 7645 C CA . VAL B 1 431 ? 95.611 18.874 57.648 1.00 38.85 431 VAL B CA 1
ATOM 7646 C C . VAL B 1 431 ? 95.591 17.648 58.579 1.00 38.88 431 VAL B C 1
ATOM 7647 O O . VAL B 1 431 ? 96.439 17.506 59.454 1.00 40.04 431 VAL B O 1
ATOM 7651 N N . SER B 1 432 ? 94.553 16.832 58.511 1.00 40.14 432 SER B N 1
ATOM 7652 C CA . SER B 1 432 ? 94.436 15.648 59.349 1.00 41.26 432 SER B CA 1
ATOM 7653 C C . SER B 1 432 ? 93.819 14.551 58.476 1.00 40.87 432 SER B C 1
ATOM 7654 O O . SER B 1 432 ? 92.941 14.824 57.652 1.00 40.85 432 SER B O 1
ATOM 7657 N N . GLY B 1 433 ? 94.367 13.347 58.596 1.00 41.25 433 GLY B N 1
ATOM 7658 C CA . GLY B 1 433 ? 93.864 12.233 57.765 1.00 40.80 433 GLY B CA 1
ATOM 7659 C C . GLY B 1 433 ? 92.364 12.039 57.961 1.00 39.60 433 GLY B C 1
ATOM 7660 O O . GLY B 1 433 ? 91.652 11.879 56.984 1.00 39.03 433 GLY B O 1
ATOM 7661 N N . GLU B 1 434 ? 91.891 12.022 59.194 1.00 41.59 434 GLU B N 1
ATOM 7662 C CA . GLU B 1 434 ? 90.472 11.888 59.516 1.00 44.27 434 GLU B CA 1
ATOM 7663 C C . GLU B 1 434 ? 89.599 12.925 58.822 1.00 43.32 434 GLU B C 1
ATOM 7664 O O . GLU B 1 434 ? 88.566 12.605 58.232 1.00 42.43 434 GLU B O 1
ATOM 7670 N N . ASP B 1 435 ? 89.989 14.209 58.929 1.00 42.36 435 ASP B N 1
ATOM 7671 C CA . ASP B 1 435 ? 89.182 15.265 58.334 1.00 41.70 435 ASP B CA 1
ATOM 7672 C C . ASP B 1 435 ? 89.190 15.187 56.814 1.00 41.49 435 ASP B C 1
ATOM 7673 O O . ASP B 1 435 ? 88.142 15.335 56.176 1.00 41.10 435 ASP B O 1
ATOM 7678 N N . ALA B 1 436 ? 90.361 14.892 56.227 1.00 41.49 436 ALA B N 1
ATOM 7679 C CA . ALA B 1 436 ? 90.458 14.811 54.772 1.00 41.68 436 ALA B CA 1
ATOM 7680 C C . ALA B 1 436 ? 89.634 13.671 54.187 1.00 42.21 436 ALA B C 1
ATOM 7681 O O . ALA B 1 436 ? 89.030 13.845 53.119 1.00 40.72 436 ALA B O 1
ATOM 7683 N N . MET B 1 437 ? 89.680 12.532 54.879 1.00 43.13 437 MET B N 1
ATOM 7684 C CA . MET B 1 437 ? 88.906 11.359 54.450 1.00 43.96 437 MET B CA 1
ATOM 7685 C C . MET B 1 437 ? 87.417 11.630 54.538 1.00 43.12 437 MET B C 1
ATOM 7686 O O . MET B 1 437 ? 86.661 11.361 53.610 1.00 43.51 437 MET B O 1
ATOM 7691 N N . MET B 1 438 ? 86.974 12.239 55.631 1.00 43.75 438 MET B N 1
ATOM 7692 C CA . MET B 1 438 ? 85.552 12.566 55.783 1.00 45.06 438 MET B CA 1
ATOM 7693 C C . MET B 1 438 ? 85.074 13.543 54.722 1.00 43.52 438 MET B C 1
ATOM 7694 O O . MET B 1 438 ? 83.958 13.358 54.226 1.00 42.79 438 MET B O 1
ATOM 7699 N N . GLN B 1 439 ? 85.877 14.535 54.320 1.00 41.76 439 GLN B N 1
ATOM 7700 C CA . GLN B 1 439 ? 85.452 15.482 53.289 1.00 39.53 439 GLN B CA 1
ATOM 7701 C C . GLN B 1 439 ? 85.423 14.851 51.901 1.00 39.20 439 GLN B C 1
ATOM 7702 O O . GLN B 1 439 ? 84.496 15.065 51.112 1.00 38.21 439 GLN B O 1
ATOM 7708 N N . TYR B 1 440 ? 86.432 14.037 51.601 1.00 38.27 440 TYR B N 1
ATOM 7709 C CA . TYR B 1 440 ? 86.481 13.278 50.359 1.00 39.13 440 TYR B CA 1
ATOM 7710 C C . TYR B 1 440 ? 85.275 12.317 50.252 1.00 39.11 440 TYR B C 1
ATOM 7711 O O . TYR B 1 440 ? 84.663 12.161 49.190 1.00 37.86 440 TYR B O 1
ATOM 7720 N N . ALA B 1 441 ? 84.981 11.622 51.338 1.00 40.02 441 ALA B N 1
ATOM 7721 C CA . ALA B 1 441 ? 83.877 10.646 51.375 1.00 42.57 441 ALA B CA 1
ATOM 7722 C C . ALA B 1 441 ? 82.546 11.319 51.094 1.00 43.53 441 ALA B C 1
ATOM 7723 O O . ALA B 1 441 ? 81.749 10.887 50.250 1.00 43.03 441 ALA B O 1
ATOM 7725 N N . VAL B 1 442 ? 82.310 12.445 51.786 1.00 45.19 442 VAL B N 1
ATOM 7726 C CA . VAL B 1 442 ? 81.091 13.227 51.554 1.00 45.06 442 VAL B CA 1
ATOM 7727 C C . VAL B 1 442 ? 80.988 13.606 50.088 1.00 46.13 442 VAL B C 1
ATOM 7728 O O . VAL B 1 442 ? 79.969 13.388 49.428 1.00 47.20 442 VAL B O 1
ATOM 7732 N N . THR B 1 443 ? 82.029 14.229 49.541 1.00 46.21 443 THR B N 1
ATOM 7733 C CA . THR B 1 443 ? 82.074 14.692 48.168 1.00 47.82 443 THR B CA 1
ATOM 7734 C C . THR B 1 443 ? 82.014 13.577 47.135 1.00 47.43 443 THR B C 1
ATOM 7735 O O . THR B 1 443 ? 81.383 13.774 46.088 1.00 47.25 443 THR B O 1
ATOM 7739 N N . LYS B 1 444 ? 82.722 12.473 47.364 1.00 46.81 444 LYS B N 1
ATOM 7740 C CA . LYS B 1 444 ? 82.712 11.385 46.368 1.00 48.05 444 LYS B CA 1
ATOM 7741 C C . LYS B 1 444 ? 81.296 10.812 46.246 1.00 47.21 444 LYS B C 1
ATOM 7742 O O . LYS B 1 444 ? 80.768 10.587 45.141 1.00 46.42 444 LYS B O 1
ATOM 7748 N N . LYS B 1 445 ? 80.641 10.615 47.383 1.00 46.79 445 LYS B N 1
ATOM 7749 C CA . LYS B 1 445 ? 79.279 10.101 47.410 1.00 47.73 445 LYS B CA 1
ATOM 7750 C C . LYS B 1 445 ? 78.313 10.928 46.578 1.00 47.40 445 LYS B C 1
ATOM 7751 O O . LYS B 1 445 ? 77.533 10.407 45.768 1.00 48.45 445 LYS B O 1
ATOM 7757 N N . ARG B 1 446 ? 78.298 12.255 46.783 1.00 46.25 446 ARG B N 1
ATOM 7758 C CA . ARG B 1 446 ? 77.381 13.087 46.004 1.00 43.64 446 ARG B CA 1
ATOM 7759 C C . ARG B 1 446 ? 77.774 13.081 44.540 1.00 43.08 446 ARG B C 1
ATOM 7760 O O . ARG B 1 446 ? 76.879 13.129 43.702 1.00 41.35 446 ARG B O 1
ATOM 7768 N N . CYS B 1 447 ? 79.057 13.064 44.199 1.00 43.41 447 CYS B N 1
ATOM 7769 C CA . CYS B 1 447 ? 79.468 13.024 42.787 1.00 44.79 447 CYS B CA 1
ATOM 7770 C C . CYS B 1 447 ? 78.877 11.789 42.107 1.00 46.98 447 CYS B C 1
ATOM 7771 O O . CYS B 1 447 ? 78.356 11.780 40.988 1.00 46.95 447 CYS B O 1
ATOM 7774 N N . GLN B 1 448 ? 78.934 10.669 42.811 1.00 48.99 448 GLN B N 1
ATOM 7775 C CA . GLN B 1 448 ? 78.402 9.410 42.287 1.00 51.90 448 GLN B CA 1
ATOM 7776 C C . GLN B 1 448 ? 76.891 9.512 42.118 1.00 51.23 448 GLN B C 1
ATOM 7777 O O . GLN B 1 448 ? 76.394 9.165 41.048 1.00 50.88 448 GLN B O 1
ATOM 7783 N N . GLU B 1 449 ? 76.195 10.118 43.079 1.00 50.56 449 GLU B N 1
ATOM 7784 C CA . GLU B 1 449 ? 74.759 10.329 42.927 1.00 49.86 449 GLU B CA 1
ATOM 7785 C C . GLU B 1 449 ? 74.423 11.169 41.713 1.00 48.74 449 GLU B C 1
ATOM 7786 O O . GLU B 1 449 ? 73.366 10.952 41.106 1.00 48.60 449 GLU B O 1
ATOM 7792 N N . ALA B 1 450 ? 75.266 12.094 41.286 1.00 47.73 450 ALA B N 1
ATOM 7793 C CA . ALA B 1 450 ? 75.033 12.913 40.112 1.00 46.61 450 ALA B CA 1
ATOM 7794 C C . ALA B 1 450 ? 75.446 12.257 38.806 1.00 45.31 450 ALA B C 1
ATOM 7795 O O . ALA B 1 450 ? 75.163 12.816 37.741 1.00 45.95 450 ALA B O 1
ATOM 7797 N N . GLY B 1 451 ? 76.064 11.098 38.816 1.00 46.23 451 GLY B N 1
ATOM 7798 C CA . GLY B 1 451 ? 76.514 10.420 37.595 1.00 45.96 451 GLY B CA 1
ATOM 7799 C C . GLY B 1 451 ? 77.876 10.926 37.146 1.00 46.70 451 GLY B C 1
ATOM 7800 O O . GLY B 1 451 ? 78.191 10.847 35.953 1.00 47.63 451 GLY B O 1
ATOM 7801 N N . LEU B 1 452 ? 78.667 11.481 38.067 1.00 46.95 452 LEU B N 1
ATOM 7802 C CA . LEU B 1 452 ? 79.964 12.022 37.704 1.00 47.63 452 LEU B CA 1
ATOM 7803 C C . LEU B 1 452 ? 81.130 11.364 38.443 1.00 47.02 452 LEU B C 1
ATOM 7804 O O . LEU B 1 452 ? 81.026 10.918 39.587 1.00 46.10 452 LEU B O 1
ATOM 7809 N N . ASP B 1 453 ? 82.261 11.345 37.731 1.00 46.39 453 ASP B N 1
ATOM 7810 C CA . ASP B 1 453 ? 83.519 10.892 38.305 1.00 45.78 453 ASP B CA 1
ATOM 7811 C C . ASP B 1 453 ? 84.033 11.889 39.342 1.00 44.88 453 ASP B C 1
ATOM 7812 O O . ASP B 1 453 ? 83.987 13.099 39.118 1.00 46.01 453 ASP B O 1
ATOM 7817 N N . PHE B 1 454 ? 84.570 11.434 40.456 1.00 44.66 454 PHE B N 1
ATOM 7818 C CA . PHE B 1 454 ? 85.247 12.310 41.395 1.00 44.37 454 PHE B CA 1
ATOM 7819 C C . PHE B 1 454 ? 86.616 12.624 40.758 1.00 44.97 454 PHE B C 1
ATOM 7820 O O . PHE B 1 454 ? 87.362 11.713 40.348 1.00 43.14 454 PHE B O 1
ATOM 7828 N N . ILE B 1 455 ? 86.959 13.906 40.676 1.00 44.00 455 ILE B N 1
ATOM 7829 C CA . ILE B 1 455 ? 88.245 14.370 40.187 1.00 43.92 455 ILE B CA 1
ATOM 7830 C C . ILE B 1 455 ? 88.702 15.491 41.145 1.00 44.83 455 ILE B C 1
ATOM 7831 O O . ILE B 1 455 ? 87.911 16.426 41.340 1.00 43.98 455 ILE B O 1
ATOM 7836 N N . GLY B 1 456 ? 89.895 15.451 41.732 1.00 44.12 456 GLY B N 1
ATOM 7837 C CA . GLY B 1 456 ? 90.330 16.499 42.624 1.00 43.21 456 GLY B CA 1
ATOM 7838 C C . GLY B 1 456 ? 91.769 16.435 43.118 1.00 44.62 456 GLY B C 1
ATOM 7839 O O . GLY B 1 456 ? 92.531 15.475 42.883 1.00 41.73 456 GLY B O 1
ATOM 7840 N N . THR B 1 457 ? 92.155 17.529 43.796 1.00 43.51 457 THR B N 1
ATOM 7841 C CA . THR B 1 457 ? 93.426 17.739 44.406 1.00 44.18 457 THR B CA 1
ATOM 7842 C C . THR B 1 457 ? 93.268 18.418 45.798 1.00 43.31 457 THR B C 1
ATOM 7843 O O . THR B 1 457 ? 92.461 19.320 45.971 1.00 42.46 457 THR B O 1
ATOM 7847 N N . PHE B 1 458 ? 94.247 18.153 46.639 1.00 41.74 458 PHE B N 1
ATOM 7848 C CA . PHE B 1 458 ? 94.410 18.857 47.894 1.00 41.72 458 PHE B CA 1
ATOM 7849 C C . PHE B 1 458 ? 95.696 19.690 47.720 1.00 41.55 458 PHE B C 1
ATOM 7850 O O . PHE B 1 458 ? 96.733 19.134 47.336 1.00 40.21 458 PHE B O 1
ATOM 7858 N N . THR B 1 459 ? 95.616 20.989 48.005 1.00 39.60 459 THR B N 1
ATOM 7859 C CA . THR B 1 459 ? 96.812 21.824 47.984 1.00 38.22 459 THR B CA 1
ATOM 7860 C C . THR B 1 459 ? 97.117 22.077 49.464 1.00 37.15 459 THR B C 1
ATOM 7861 O O . THR B 1 459 ? 96.231 22.473 50.228 1.00 36.02 459 THR B O 1
ATOM 7865 N N . VAL B 1 460 ? 98.351 21.749 49.870 1.00 35.80 460 VAL B N 1
ATOM 7866 C CA . VAL B 1 460 ? 98.687 21.779 51.298 1.00 36.07 460 VAL B CA 1
ATOM 7867 C C . VAL B 1 460 ? 99.221 23.102 51.815 1.00 36.62 460 VAL B C 1
ATOM 7868 O O . VAL B 1 460 ? 100.374 23.483 51.634 1.00 37.05 460 VAL B O 1
ATOM 7872 N N . GLY B 1 461 ? 98.339 23.797 52.544 1.00 37.55 461 GLY B N 1
ATOM 7873 C CA . GLY B 1 461 ? 98.720 25.077 53.169 1.00 37.76 461 GLY B CA 1
ATOM 7874 C C . GLY B 1 461 ? 99.422 24.700 54.472 1.00 38.01 461 GLY B C 1
ATOM 7875 O O . GLY B 1 461 ? 99.549 23.512 54.793 1.00 39.40 461 GLY B O 1
ATOM 7876 N N . MET B 1 462 ? 99.808 25.653 55.280 1.00 37.92 462 MET B N 1
ATOM 7877 C CA . MET B 1 462 ? 100.506 25.337 56.510 1.00 39.52 462 MET B CA 1
ATOM 7878 C C . MET B 1 462 ? 99.702 24.629 57.583 1.00 38.21 462 MET B C 1
ATOM 7879 O O . MET B 1 462 ? 100.206 23.677 58.194 1.00 36.42 462 MET B O 1
ATOM 7884 N N . ARG B 1 463 ? 98.489 25.148 57.852 1.00 36.03 463 ARG B N 1
ATOM 7885 C CA . ARG B 1 463 ? 97.641 24.523 58.868 1.00 34.38 463 ARG B CA 1
ATOM 7886 C C . ARG B 1 463 ? 96.290 24.175 58.241 1.00 34.44 463 ARG B C 1
ATOM 7887 O O . ARG B 1 463 ? 95.344 23.863 58.951 1.00 34.82 463 ARG B O 1
ATOM 7895 N N . GLU B 1 464 ? 96.188 24.196 56.924 1.00 33.28 464 GLU B N 1
ATOM 7896 C CA . GLU B 1 464 ? 94.941 23.868 56.243 1.00 35.38 464 GLU B CA 1
ATOM 7897 C C . GLU B 1 464 ? 95.240 23.304 54.857 1.00 34.98 464 GLU B C 1
ATOM 7898 O O . GLU B 1 464 ? 96.364 23.464 54.367 1.00 34.70 464 GLU B O 1
ATOM 7904 N N . MET B 1 465 ? 94.217 22.720 54.242 1.00 34.80 465 MET B N 1
ATOM 7905 C CA . MET B 1 465 ? 94.340 22.242 52.874 1.00 34.64 465 MET B CA 1
ATOM 7906 C C . MET B 1 465 ? 93.199 22.796 52.027 1.00 34.34 465 MET B C 1
ATOM 7907 O O . MET B 1 465 ? 92.062 22.767 52.489 1.00 34.35 465 MET B O 1
ATOM 7912 N N . HIS B 1 466 ? 93.488 23.258 50.804 1.00 35.28 466 HIS B N 1
ATOM 7913 C CA . HIS B 1 466 ? 92.415 23.686 49.905 1.00 35.92 466 HIS B CA 1
ATOM 7914 C C . HIS B 1 466 ? 92.046 22.414 49.114 1.00 38.07 466 HIS B C 1
ATOM 7915 O O . HIS B 1 466 ? 92.964 21.785 48.573 1.00 38.00 466 HIS B O 1
ATOM 7922 N N . HIS B 1 467 ? 90.775 22.061 49.096 1.00 38.15 467 HIS B N 1
ATOM 7923 C CA . HIS B 1 467 ? 90.353 20.835 48.408 1.00 38.52 467 HIS B CA 1
ATOM 7924 C C . HIS B 1 467 ? 89.616 21.252 47.148 1.00 39.61 467 HIS B C 1
ATOM 7925 O O . HIS B 1 467 ? 88.495 21.793 47.184 1.00 40.04 467 HIS B O 1
ATOM 7932 N N . ILE B 1 468 ? 90.315 21.114 46.022 1.00 38.65 468 ILE B N 1
ATOM 7933 C CA . ILE B 1 468 ? 89.730 21.540 44.761 1.00 39.99 468 ILE B CA 1
ATOM 7934 C C . ILE B 1 468 ? 89.047 20.400 44.021 1.00 40.90 468 ILE B C 1
ATOM 7935 O O . ILE B 1 468 ? 89.669 19.539 43.413 1.00 40.34 468 ILE B O 1
ATOM 7940 N N . VAL B 1 469 ? 87.716 20.338 44.128 1.00 40.93 469 VAL B N 1
ATOM 7941 C CA . VAL B 1 469 ? 86.958 19.299 43.443 1.00 40.77 469 VAL B CA 1
ATOM 7942 C C . VAL B 1 469 ? 86.594 19.827 42.064 1.00 41.76 469 VAL B C 1
ATOM 7943 O O . VAL B 1 469 ? 85.918 20.859 41.913 1.00 41.93 469 VAL B O 1
ATOM 7947 N N . CYS B 1 470 ? 87.084 19.133 41.051 1.00 41.75 470 CYS B N 1
ATOM 7948 C CA . CYS B 1 470 ? 86.872 19.581 39.674 1.00 43.07 470 CYS B CA 1
ATOM 7949 C C . CYS B 1 470 ? 85.665 18.875 39.094 1.00 43.49 470 CYS B C 1
ATOM 7950 O O . CYS B 1 470 ? 85.766 17.716 38.749 1.00 43.92 470 CYS B O 1
ATOM 7953 N N . ILE B 1 471 ? 84.536 19.562 39.014 1.00 44.76 471 ILE B N 1
ATOM 7954 C CA . ILE B 1 471 ? 83.327 18.938 38.480 1.00 44.66 471 ILE B CA 1
ATOM 7955 C C . ILE B 1 471 ? 83.342 19.149 36.983 1.00 45.71 471 ILE B C 1
ATOM 7956 O O . ILE B 1 471 ? 83.310 20.330 36.601 1.00 46.98 471 ILE B O 1
ATOM 7961 N N . VAL B 1 472 ? 83.500 18.118 36.156 1.00 46.19 472 VAL B N 1
ATOM 7962 C CA . VAL B 1 472 ? 83.507 18.426 34.717 1.00 45.83 472 VAL B CA 1
ATOM 7963 C C . VAL B 1 472 ? 82.256 17.811 34.119 1.00 46.15 472 VAL B C 1
ATOM 7964 O O . VAL B 1 472 ? 81.707 16.786 34.530 1.00 47.61 472 VAL B O 1
ATOM 7968 N N . PHE B 1 473 ? 81.711 18.526 33.145 1.00 46.15 473 PHE B N 1
ATOM 7969 C CA . PHE B 1 473 ? 80.458 18.129 32.534 1.00 46.92 473 PHE B CA 1
ATOM 7970 C C . PHE B 1 473 ? 80.395 18.574 31.084 1.00 47.85 473 PHE B C 1
ATOM 7971 O O . PHE B 1 473 ? 81.176 19.397 30.631 1.00 47.79 473 PHE B O 1
ATOM 7979 N N . ASN B 1 474 ? 79.450 17.984 30.370 1.00 49.95 474 ASN B N 1
ATOM 7980 C CA . ASN B 1 474 ? 79.239 18.347 28.961 1.00 52.74 474 ASN B CA 1
ATOM 7981 C C . ASN B 1 474 ? 78.376 19.596 28.910 1.00 54.55 474 ASN B C 1
ATOM 7982 O O . ASN B 1 474 ? 77.167 19.496 29.195 1.00 54.37 474 ASN B O 1
ATOM 7987 N N . LYS B 1 475 ? 78.925 20.731 28.495 1.00 57.10 475 LYS B N 1
ATOM 7988 C CA . LYS B 1 475 ? 78.224 22.002 28.462 1.00 59.65 475 LYS B CA 1
ATOM 7989 C C . LYS B 1 475 ? 76.989 22.060 27.582 1.00 60.92 475 LYS B C 1
ATOM 7990 O O . LYS B 1 475 ? 76.222 23.033 27.679 1.00 60.23 475 LYS B O 1
ATOM 7996 N N . LYS B 1 476 ? 76.738 21.084 26.718 1.00 62.92 476 LYS B N 1
ATOM 7997 C CA . LYS B 1 476 ? 75.567 21.084 25.854 1.00 64.52 476 LYS B CA 1
ATOM 7998 C C . LYS B 1 476 ? 74.527 20.085 26.349 1.00 64.76 476 LYS B C 1
ATOM 7999 O O . LYS B 1 476 ? 73.391 20.042 25.848 1.00 65.17 476 LYS B O 1
ATOM 8005 N N . ASP B 1 477 ? 74.852 19.314 27.387 1.00 63.42 477 ASP B N 1
ATOM 8006 C CA . ASP B 1 477 ? 73.925 18.344 27.961 1.00 61.96 477 ASP B CA 1
ATOM 8007 C C . ASP B 1 477 ? 73.053 18.886 29.092 1.00 60.58 477 ASP B C 1
ATOM 8008 O O . ASP B 1 477 ? 73.328 18.760 30.285 1.00 60.39 477 ASP B O 1
ATOM 8013 N N . LEU B 1 478 ? 71.883 19.405 28.775 1.00 59.38 478 LEU B N 1
ATOM 8014 C CA . LEU B 1 478 ? 70.878 19.954 29.651 1.00 57.98 478 LEU B CA 1
ATOM 8015 C C . LEU B 1 478 ? 70.615 19.233 30.963 1.00 56.14 478 LEU B C 1
ATOM 8016 O O . LEU B 1 478 ? 70.571 19.808 32.051 1.00 56.04 478 LEU B O 1
ATOM 8021 N N . ILE B 1 479 ? 70.386 17.933 30.896 1.00 53.85 479 ILE B N 1
ATOM 8022 C CA . ILE B 1 479 ? 70.110 17.106 32.065 1.00 51.97 479 ILE B CA 1
ATOM 8023 C C . ILE B 1 479 ? 71.317 17.009 32.975 1.00 50.60 479 ILE B C 1
ATOM 8024 O O . ILE B 1 479 ? 71.170 17.009 34.210 1.00 49.47 479 ILE B O 1
ATOM 8029 N N . GLN B 1 480 ? 72.514 16.952 32.379 1.00 49.73 480 GLN B N 1
ATOM 8030 C CA . GLN B 1 480 ? 73.727 16.872 33.190 1.00 47.87 480 GLN B CA 1
ATOM 8031 C C . GLN B 1 480 ? 73.970 18.232 33.838 1.00 45.76 480 GLN B C 1
ATOM 8032 O O . GLN B 1 480 ? 74.317 18.298 35.013 1.00 45.91 480 GLN B O 1
ATOM 8038 N N . LYS B 1 481 ? 73.729 19.312 33.134 1.00 46.04 481 LYS B N 1
ATOM 8039 C CA . LYS B 1 481 ? 73.872 20.673 33.645 1.00 47.57 481 LYS B CA 1
ATOM 8040 C C . LYS B 1 481 ? 73.039 20.859 34.906 1.00 46.82 481 LYS B C 1
ATOM 8041 O O . LYS B 1 481 ? 73.506 21.376 35.929 1.00 45.69 481 LYS B O 1
ATOM 8047 N N . ARG B 1 482 ? 71.811 20.341 34.898 1.00 45.38 482 ARG B N 1
ATOM 8048 C CA . ARG B 1 482 ? 70.933 20.393 36.059 1.00 46.04 482 ARG B CA 1
ATOM 8049 C C . ARG B 1 482 ? 71.415 19.551 37.232 1.00 44.60 482 ARG B C 1
ATOM 8050 O O . ARG B 1 482 ? 71.329 19.968 38.397 1.00 42.47 482 ARG B O 1
ATOM 8058 N N . LYS B 1 483 ? 71.943 18.363 36.933 1.00 43.23 483 LYS B N 1
ATOM 8059 C CA . LYS B 1 483 ? 72.561 17.528 37.949 1.00 42.82 483 LYS B CA 1
ATOM 8060 C C . LYS B 1 483 ? 73.792 18.206 38.540 1.00 41.05 483 LYS B C 1
ATOM 8061 O O . LYS B 1 483 ? 73.981 18.033 39.745 1.00 40.80 483 LYS B O 1
ATOM 8067 N N . VAL B 1 484 ? 74.558 18.946 37.740 1.00 39.98 484 VAL B N 1
ATOM 8068 C CA . VAL B 1 484 ? 75.711 19.692 38.240 1.00 40.11 484 VAL B CA 1
ATOM 8069 C C . VAL B 1 484 ? 75.225 20.770 39.222 1.00 39.14 484 VAL B C 1
ATOM 8070 O O . VAL B 1 484 ? 75.779 20.934 40.308 1.00 37.33 484 VAL B O 1
ATOM 8074 N N . GLN B 1 485 ? 74.152 21.469 38.847 1.00 39.70 485 GLN B N 1
ATOM 8075 C CA . GLN B 1 485 ? 73.612 22.524 39.717 1.00 40.38 485 GLN B CA 1
ATOM 8076 C C . GLN B 1 485 ? 73.174 21.922 41.050 1.00 39.79 485 GLN B C 1
ATOM 8077 O O . GLN B 1 485 ? 73.518 22.428 42.121 1.00 38.77 485 GLN B O 1
ATOM 8083 N N . TRP B 1 486 ? 72.523 20.763 40.993 1.00 38.72 486 TRP B N 1
ATOM 8084 C CA . TRP B 1 486 ? 72.091 20.048 42.175 1.00 37.93 486 TRP B CA 1
ATOM 8085 C C . TRP B 1 486 ? 73.246 19.634 43.038 1.00 38.09 486 TRP B C 1
ATOM 8086 O O . TRP B 1 486 ? 73.240 19.726 44.278 1.00 39.92 486 TRP B O 1
ATOM 8097 N N . LEU B 1 487 ? 74.262 19.063 42.397 1.00 38.17 487 LEU B N 1
ATOM 8098 C CA . LEU B 1 487 ? 75.474 18.590 43.057 1.00 37.49 487 LEU B CA 1
ATOM 8099 C C . LEU B 1 487 ? 76.164 19.679 43.862 1.00 34.64 487 LEU B C 1
ATOM 8100 O O . LEU B 1 487 ? 76.486 19.526 45.051 1.00 33.36 487 LEU B O 1
ATOM 8105 N N . MET B 1 488 ? 76.357 20.798 43.184 1.00 35.10 488 MET B N 1
ATOM 8106 C CA . MET B 1 488 ? 77.072 21.933 43.807 1.00 35.49 488 MET B CA 1
ATOM 8107 C C . MET B 1 488 ? 76.325 22.413 45.037 1.00 34.82 488 MET B C 1
ATOM 8108 O O . MET B 1 488 ? 76.838 22.469 46.157 1.00 35.46 488 MET B O 1
ATOM 8113 N N . ARG B 1 489 ? 75.040 22.745 44.892 1.00 34.19 489 ARG B N 1
ATOM 8114 C CA . ARG B 1 489 ? 74.268 23.246 46.028 1.00 34.70 489 ARG B CA 1
ATOM 8115 C C . ARG B 1 489 ? 74.155 22.245 47.158 1.00 35.32 489 ARG B C 1
ATOM 8116 O O . ARG B 1 489 ? 74.108 22.630 48.339 1.00 35.51 489 ARG B O 1
ATOM 8124 N N . THR B 1 490 ? 74.057 20.946 46.859 1.00 36.36 490 THR B N 1
ATOM 8125 C CA . THR B 1 490 ? 74.016 19.943 47.918 1.00 35.32 490 THR B CA 1
ATOM 8126 C C . THR B 1 490 ? 75.354 19.841 48.620 1.00 34.63 490 THR B C 1
ATOM 8127 O O . THR B 1 490 ? 75.386 19.647 49.851 1.00 34.35 490 THR B O 1
ATOM 8131 N N . LEU B 1 491 ? 76.451 19.869 47.860 1.00 34.72 491 LEU B N 1
ATOM 8132 C CA . LEU B 1 491 ? 77.782 19.842 48.504 1.00 36.55 491 LEU B CA 1
ATOM 8133 C C . LEU B 1 491 ? 77.997 21.034 49.427 1.00 34.55 491 LEU B C 1
ATOM 8134 O O . LEU B 1 491 ? 78.522 20.896 50.534 1.00 33.90 491 LEU B O 1
ATOM 8139 N N . ILE B 1 492 ? 77.601 22.223 48.994 1.00 36.19 492 ILE B N 1
ATOM 8140 C CA . ILE B 1 492 ? 77.743 23.417 49.838 1.00 36.09 492 ILE B CA 1
ATOM 8141 C C . ILE B 1 492 ? 77.067 23.196 51.189 1.00 37.58 492 ILE B C 1
ATOM 8142 O O . ILE B 1 492 ? 77.701 23.392 52.232 1.00 35.99 492 ILE B O 1
ATOM 8147 N N . ASP B 1 493 ? 75.808 22.709 51.141 1.00 37.46 493 ASP B N 1
ATOM 8148 C CA . ASP B 1 493 ? 75.085 22.436 52.369 1.00 39.47 493 ASP B CA 1
ATOM 8149 C C . ASP B 1 493 ? 75.671 21.302 53.198 1.00 38.92 493 ASP B C 1
ATOM 8150 O O . ASP B 1 493 ? 75.838 21.508 54.397 1.00 38.53 493 ASP B O 1
ATOM 8155 N N . ASP B 1 494 ? 75.942 20.139 52.616 1.00 39.73 494 ASP B N 1
ATOM 8156 C CA . ASP B 1 494 ? 76.555 19.041 53.349 1.00 40.22 494 ASP B CA 1
ATOM 8157 C C . ASP B 1 494 ? 77.888 19.480 53.982 1.00 38.71 494 ASP B C 1
ATOM 8158 O O . ASP B 1 494 ? 78.180 19.138 55.136 1.00 36.13 494 ASP B O 1
ATOM 8163 N N . CYS B 1 495 ? 78.710 20.216 53.208 1.00 37.71 495 CYS B N 1
ATOM 8164 C CA . CYS B 1 495 ? 80.014 20.595 53.797 1.00 37.78 495 CYS B CA 1
ATOM 8165 C C . CYS B 1 495 ? 79.850 21.527 54.969 1.00 36.84 495 CYS B C 1
ATOM 8166 O O . CYS B 1 495 ? 80.525 21.304 55.988 1.00 37.66 495 CYS B O 1
ATOM 8169 N N . ALA B 1 496 ? 78.901 22.456 54.923 1.00 37.12 496 ALA B N 1
ATOM 8170 C CA . ALA B 1 496 ? 78.656 23.361 56.044 1.00 36.99 496 ALA B CA 1
ATOM 8171 C C . ALA B 1 496 ? 78.147 22.633 57.271 1.00 37.57 496 ALA B C 1
ATOM 8172 O O . ALA B 1 496 ? 78.572 22.906 58.394 1.00 37.54 496 ALA B O 1
ATOM 8174 N N . ALA B 1 497 ? 77.276 21.637 57.077 1.00 38.85 497 ALA B N 1
ATOM 8175 C CA . ALA B 1 497 ? 76.801 20.828 58.212 1.00 40.34 497 ALA B CA 1
ATOM 8176 C C . ALA B 1 497 ? 77.894 19.974 58.834 1.00 41.13 497 ALA B C 1
ATOM 8177 O O . ALA B 1 497 ? 77.791 19.459 59.961 1.00 42.25 497 ALA B O 1
ATOM 8179 N N . ASN B 1 498 ? 79.080 19.874 58.258 1.00 42.04 498 ASN B N 1
ATOM 8180 C CA . ASN B 1 498 ? 80.246 19.189 58.775 1.00 41.35 498 ASN B CA 1
ATOM 8181 C C . ASN B 1 498 ? 81.366 20.174 59.118 1.00 40.64 498 ASN B C 1
ATOM 8182 O O . ASN B 1 498 ? 82.512 19.768 59.264 1.00 37.94 498 ASN B O 1
ATOM 8187 N N . GLY B 1 499 ? 81.044 21.456 59.301 1.00 38.99 499 GLY B N 1
ATOM 8188 C CA . GLY B 1 499 ? 81.989 22.464 59.690 1.00 37.39 499 GLY B CA 1
ATOM 8189 C C . GLY B 1 499 ? 83.006 22.949 58.677 1.00 37.08 499 GLY B C 1
ATOM 8190 O O . GLY B 1 499 ? 84.057 23.496 59.052 1.00 38.96 499 GLY B O 1
ATOM 8191 N N . TRP B 1 500 ? 82.752 22.855 57.389 1.00 37.16 500 TRP B N 1
ATOM 8192 C CA . TRP B 1 500 ? 83.623 23.293 56.330 1.00 37.92 500 TRP B CA 1
ATOM 8193 C C . TRP B 1 500 ? 82.955 24.314 55.412 1.00 36.81 500 TRP B C 1
ATOM 8194 O O . TRP B 1 500 ? 81.822 24.109 54.970 1.00 37.30 500 TRP B O 1
ATOM 8205 N N . GLY B 1 501 ? 83.698 25.367 55.083 1.00 34.44 501 GLY B N 1
ATOM 8206 C CA . GLY B 1 501 ? 83.245 26.383 54.165 1.00 33.56 501 GLY B CA 1
ATOM 8207 C C . GLY B 1 501 ? 84.176 26.429 52.943 1.00 34.51 501 GLY B C 1
ATOM 8208 O O . GLY B 1 501 ? 85.254 25.852 52.968 1.00 34.39 501 GLY B O 1
ATOM 8209 N N . GLU B 1 502 ? 83.683 27.022 51.858 1.00 33.82 502 GLU B N 1
ATOM 8210 C CA . GLU B 1 502 ? 84.489 27.154 50.649 1.00 34.37 502 GLU B CA 1
ATOM 8211 C C . GLU B 1 502 ? 85.267 28.487 50.680 1.00 34.35 502 GLU B C 1
ATOM 8212 O O . GLU B 1 502 ? 84.734 29.509 51.175 1.00 34.05 502 GLU B O 1
ATOM 8218 N N . TYR B 1 503 ? 86.419 28.559 50.050 1.00 32.82 503 TYR B N 1
ATOM 8219 C CA . TYR B 1 503 ? 87.278 29.736 50.059 1.00 34.44 503 TYR B CA 1
ATOM 8220 C C . TYR B 1 503 ? 87.029 30.610 48.835 1.00 35.05 503 TYR B C 1
ATOM 8221 O O . TYR B 1 503 ? 87.415 31.778 48.836 1.00 34.91 503 TYR B O 1
ATOM 8230 N N . ARG B 1 504 ? 86.413 30.023 47.804 1.00 35.61 504 ARG B N 1
ATOM 8231 C CA . ARG B 1 504 ? 86.228 30.755 46.547 1.00 36.38 504 ARG B CA 1
ATOM 8232 C C . ARG B 1 504 ? 85.152 30.130 45.681 1.00 36.39 504 ARG B C 1
ATOM 8233 O O . ARG B 1 504 ? 85.112 28.886 45.761 1.00 36.70 504 ARG B O 1
ATOM 8241 N N . THR B 1 505 ? 84.315 30.829 44.909 1.00 36.44 505 THR B N 1
ATOM 8242 C CA . THR B 1 505 ? 83.308 30.160 44.107 1.00 36.99 505 THR B CA 1
ATOM 8243 C C . THR B 1 505 ? 82.947 30.882 42.794 1.00 37.15 505 THR B C 1
ATOM 8244 O O . THR B 1 505 ? 83.238 32.043 42.556 1.00 38.16 505 THR B O 1
ATOM 8248 N N . HIS B 1 506 ? 82.060 30.201 42.058 1.00 34.77 506 HIS B N 1
ATOM 8249 C CA . HIS B 1 506 ? 81.505 30.692 40.814 1.00 35.17 506 HIS B CA 1
ATOM 8250 C C . HIS B 1 506 ? 80.386 31.697 41.063 1.00 35.77 506 HIS B C 1
ATOM 8251 O O . HIS B 1 506 ? 79.710 31.649 42.100 1.00 35.09 506 HIS B O 1
ATOM 8258 N N . LEU B 1 507 ? 80.151 32.619 40.156 1.00 35.32 507 LEU B N 1
ATOM 8259 C CA . LEU B 1 507 ? 79.088 33.614 40.226 1.00 35.72 507 LEU B CA 1
ATOM 8260 C C . LEU B 1 507 ? 77.745 33.094 40.718 1.00 35.67 507 LEU B C 1
ATOM 8261 O O . LEU B 1 507 ? 77.073 33.721 41.538 1.00 34.32 507 LEU B O 1
ATOM 8266 N N . ALA B 1 508 ? 77.273 31.931 40.253 1.00 36.41 508 ALA B N 1
ATOM 8267 C CA . ALA B 1 508 ? 75.992 31.365 40.607 1.00 35.94 508 ALA B CA 1
ATOM 8268 C C . ALA B 1 508 ? 75.872 30.828 42.021 1.00 36.24 508 ALA B C 1
ATOM 8269 O O . ALA B 1 508 ? 74.742 30.524 42.435 1.00 36.59 508 ALA B O 1
ATOM 8271 N N . PHE B 1 509 ? 76.963 30.657 42.757 1.00 33.61 509 PHE B N 1
ATOM 8272 C CA . PHE B 1 509 ? 76.928 30.100 44.095 1.00 33.08 509 PHE B CA 1
ATOM 8273 C C . PHE B 1 509 ? 77.437 31.072 45.150 1.00 31.94 509 PHE B C 1
ATOM 8274 O O . PHE B 1 509 ? 77.392 30.730 46.325 1.00 30.55 509 PHE B O 1
ATOM 8282 N N . MET B 1 510 ? 77.832 32.301 44.770 1.00 31.11 510 MET B N 1
ATOM 8283 C CA . MET B 1 510 ? 78.314 33.272 45.762 1.00 30.68 510 MET B CA 1
ATOM 8284 C C . MET B 1 510 ? 77.333 33.582 46.888 1.00 31.71 510 MET B C 1
ATOM 8285 O O . MET B 1 510 ? 77.701 33.689 48.070 1.00 31.69 510 MET B O 1
ATOM 8290 N N . ASP B 1 511 ? 76.039 33.734 46.574 1.00 31.80 511 ASP B N 1
ATOM 8291 C CA . ASP B 1 511 ? 75.012 34.019 47.568 1.00 32.58 511 ASP B CA 1
ATOM 8292 C C . ASP B 1 511 ? 74.881 32.848 48.537 1.00 32.63 511 ASP B C 1
ATOM 8293 O O . ASP B 1 511 ? 74.902 32.950 49.773 1.00 32.39 511 ASP B O 1
ATOM 8298 N N . GLN B 1 512 ? 74.671 31.651 47.963 1.00 33.98 512 GLN B N 1
ATOM 8299 C CA . GLN B 1 512 ? 74.566 30.446 48.801 1.00 33.05 512 GLN B CA 1
ATOM 8300 C C . GLN B 1 512 ? 75.792 30.232 49.675 1.00 32.82 512 GLN B C 1
ATOM 8301 O O . GLN B 1 512 ? 75.664 29.932 50.857 1.00 31.59 512 GLN B O 1
ATOM 8307 N N . ILE B 1 513 ? 77.014 30.430 49.162 1.00 32.97 513 ILE B N 1
ATOM 8308 C CA . ILE B 1 513 ? 78.200 30.307 50.036 1.00 32.69 513 ILE B CA 1
ATOM 8309 C C . ILE B 1 513 ? 78.291 31.418 51.047 1.00 32.63 513 ILE B C 1
ATOM 8310 O O . ILE B 1 513 ? 78.552 31.132 52.241 1.00 32.91 513 ILE B O 1
ATOM 8315 N N . MET B 1 514 ? 77.946 32.679 50.713 1.00 32.91 514 MET B N 1
ATOM 8316 C CA . MET B 1 514 ? 77.988 33.696 51.771 1.00 33.07 514 MET B CA 1
ATOM 8317 C C . MET B 1 514 ? 76.987 33.359 52.880 1.00 34.94 514 MET B C 1
ATOM 8318 O O . MET B 1 514 ? 77.257 33.570 54.066 1.00 34.51 514 MET B O 1
ATOM 8323 N N . GLU B 1 515 ? 75.807 32.817 52.563 1.00 35.86 515 GLU B N 1
ATOM 8324 C CA . GLU B 1 515 ? 74.801 32.449 53.550 1.00 38.46 515 GLU B CA 1
ATOM 8325 C C . GLU B 1 515 ? 75.245 31.382 54.535 1.00 38.52 515 GLU B C 1
ATOM 8326 O O . GLU B 1 515 ? 74.761 31.297 55.661 1.00 38.41 515 GLU B O 1
ATOM 8332 N N . THR B 1 516 ? 76.199 30.548 54.179 1.00 37.45 516 THR B N 1
ATOM 8333 C CA . THR B 1 516 ? 76.888 29.556 54.985 1.00 37.74 516 THR B CA 1
ATOM 8334 C C . THR B 1 516 ? 77.688 30.230 56.089 1.00 36.19 516 THR B C 1
ATOM 8335 O O . THR B 1 516 ? 77.818 29.733 57.213 1.00 35.12 516 THR B O 1
ATOM 8339 N N . TYR B 1 517 ? 78.238 31.424 55.846 1.00 34.22 517 TYR B N 1
ATOM 8340 C CA . TYR B 1 517 ? 79.037 32.156 56.816 1.00 34.51 517 TYR B CA 1
ATOM 8341 C C . TYR B 1 517 ? 78.139 33.079 57.663 1.00 34.37 517 TYR B C 1
ATOM 8342 O O . TYR B 1 517 ? 78.490 34.259 57.912 1.00 31.73 517 TYR B O 1
ATOM 8351 N N . ASN B 1 518 ? 77.119 32.478 58.275 1.00 32.07 518 ASN B N 1
ATOM 8352 C CA . ASN B 1 518 ? 76.112 33.180 59.027 1.00 34.18 518 ASN B CA 1
ATOM 8353 C C . ASN B 1 518 ? 76.130 33.115 60.542 1.00 34.38 518 ASN B C 1
ATOM 8354 O O . ASN B 1 518 ? 75.108 33.423 61.170 1.00 33.66 518 ASN B O 1
ATOM 8359 N N . TRP B 1 519 ? 77.241 32.810 61.187 1.00 34.30 519 TRP B N 1
ATOM 8360 C CA . TRP B 1 519 ? 77.301 32.853 62.654 1.00 33.73 519 TRP B CA 1
ATOM 8361 C C . TRP B 1 519 ? 76.712 34.154 63.206 1.00 35.37 519 TRP B C 1
ATOM 8362 O O . TRP B 1 519 ? 76.960 35.244 62.608 1.00 32.88 519 TRP B O 1
ATOM 8373 N N . ASN B 1 520 ? 76.050 34.100 64.348 1.00 35.50 520 ASN B N 1
ATOM 8374 C CA . ASN B 1 520 ? 75.422 35.292 64.954 1.00 36.64 520 ASN B CA 1
ATOM 8375 C C . ASN B 1 520 ? 74.512 35.988 63.959 1.00 35.93 520 ASN B C 1
ATOM 8376 O O . ASN B 1 520 ? 74.640 37.201 63.721 1.00 35.17 520 ASN B O 1
ATOM 8381 N N . ASN B 1 521 ? 73.559 35.232 63.380 1.00 35.73 521 ASN B N 1
ATOM 8382 C CA . ASN B 1 521 ? 72.575 35.821 62.484 1.00 37.30 521 ASN B CA 1
ATOM 8383 C C . ASN B 1 521 ? 73.133 36.660 61.336 1.00 37.69 521 ASN B C 1
ATOM 8384 O O . ASN B 1 521 ? 72.683 37.775 61.049 1.00 35.42 521 ASN B O 1
ATOM 8389 N N . SER B 1 522 ? 74.147 36.133 60.641 1.00 36.75 522 SER B N 1
ATOM 8390 C CA . SER B 1 522 ? 74.766 36.784 59.503 1.00 36.04 522 SER B CA 1
ATOM 8391 C C . SER B 1 522 ? 75.470 38.098 59.809 1.00 34.79 522 SER B C 1
ATOM 8392 O O . SER B 1 522 ? 75.464 39.033 58.997 1.00 34.12 522 SER B O 1
ATOM 8395 N N . SER B 1 523 ? 76.100 38.159 60.977 1.00 33.17 523 SER B N 1
ATOM 8396 C CA . SER B 1 523 ? 76.833 39.349 61.366 1.00 32.75 523 SER B CA 1
ATOM 8397 C C . SER B 1 523 ? 77.898 39.765 60.358 1.00 31.86 523 SER B C 1
ATOM 8398 O O . SER B 1 523 ? 78.018 40.973 60.049 1.00 31.54 523 SER B O 1
ATOM 8401 N N . PHE B 1 524 ? 78.646 38.823 59.834 1.00 30.77 524 PHE B N 1
ATOM 8402 C CA . PHE B 1 524 ? 79.708 39.074 58.858 1.00 32.08 524 PHE B CA 1
ATOM 8403 C C . PHE B 1 524 ? 79.184 39.743 57.602 1.00 33.30 524 PHE B C 1
ATOM 8404 O O . PHE B 1 524 ? 79.735 40.804 57.209 1.00 33.08 524 PHE B O 1
ATOM 8412 N N . LEU B 1 525 ? 78.098 39.252 56.995 1.00 32.85 525 LEU B N 1
ATOM 8413 C CA . LEU B 1 525 ? 77.567 39.899 55.789 1.00 33.73 525 LEU B CA 1
ATOM 8414 C C . LEU B 1 525 ? 76.950 41.265 56.103 1.00 33.54 525 LEU B C 1
ATOM 8415 O O . LEU B 1 525 ? 77.262 42.226 55.386 1.00 32.33 525 LEU B O 1
ATOM 8420 N N . ARG B 1 526 ? 76.219 41.443 57.200 1.00 33.69 526 ARG B N 1
ATOM 8421 C CA . ARG B 1 526 ? 75.675 42.730 57.601 1.00 33.80 526 ARG B CA 1
ATOM 8422 C C . ARG B 1 526 ? 76.800 43.779 57.701 1.00 32.71 526 ARG B C 1
ATOM 8423 O O . ARG B 1 526 ? 76.695 44.851 57.113 1.00 32.43 526 ARG B O 1
ATOM 8431 N N . PHE B 1 527 ? 77.860 43.526 58.450 1.00 33.12 527 PHE B N 1
ATOM 8432 C CA . PHE B 1 527 ? 79.013 44.429 58.550 1.00 32.78 527 PHE B CA 1
ATOM 8433 C C . PHE B 1 527 ? 79.561 44.725 57.158 1.00 32.42 527 PHE B C 1
ATOM 8434 O O . PHE B 1 527 ? 79.711 45.897 56.822 1.00 31.33 527 PHE B O 1
ATOM 8442 N N . ASN B 1 528 ? 79.787 43.764 56.280 1.00 31.36 528 ASN B N 1
ATOM 8443 C CA . ASN B 1 528 ? 80.282 44.056 54.931 1.00 32.04 528 ASN B CA 1
ATOM 8444 C C . ASN B 1 528 ? 79.338 44.955 54.157 1.00 32.13 528 ASN B C 1
ATOM 8445 O O . ASN B 1 528 ? 79.757 45.802 53.372 1.00 32.02 528 ASN B O 1
ATOM 8450 N N . GLU B 1 529 ? 78.013 44.740 54.241 1.00 31.99 529 GLU B N 1
ATOM 8451 C CA . GLU B 1 529 ? 77.073 45.590 53.532 1.00 31.87 529 GLU B CA 1
ATOM 8452 C C . GLU B 1 529 ? 77.132 47.040 53.980 1.00 30.64 529 GLU B C 1
ATOM 8453 O O . GLU B 1 529 ? 76.931 47.943 53.170 1.00 31.27 529 GLU B O 1
ATOM 8459 N N . VAL B 1 530 ? 77.308 47.276 55.274 1.00 30.32 530 VAL B N 1
ATOM 8460 C CA . VAL B 1 530 ? 77.473 48.621 55.807 1.00 32.04 530 VAL B CA 1
ATOM 8461 C C . VAL B 1 530 ? 78.730 49.221 55.171 1.00 32.48 530 VAL B C 1
ATOM 8462 O O . VAL B 1 530 ? 78.611 50.393 54.758 1.00 32.22 530 VAL B O 1
ATOM 8466 N N . LEU B 1 531 ? 79.848 48.491 55.073 1.00 32.08 531 LEU B N 1
ATOM 8467 C CA . LEU B 1 531 ? 81.035 49.086 54.463 1.00 33.42 531 LEU B CA 1
ATOM 8468 C C . LEU B 1 531 ? 80.771 49.395 52.988 1.00 33.78 531 LEU B C 1
ATOM 8469 O O . LEU B 1 531 ? 81.179 50.463 52.501 1.00 33.86 531 LEU B O 1
ATOM 8474 N N . LYS B 1 532 ? 80.129 48.464 52.283 1.00 32.95 532 LYS B N 1
ATOM 8475 C CA . LYS B 1 532 ? 79.891 48.685 50.827 1.00 33.39 532 LYS B CA 1
ATOM 8476 C C . LYS B 1 532 ? 78.978 49.853 50.524 1.00 33.75 532 LYS B C 1
ATOM 8477 O O . LYS B 1 532 ? 79.262 50.606 49.609 1.00 32.25 532 LYS B O 1
ATOM 8483 N N . ASN B 1 533 ? 77.886 50.052 51.251 1.00 34.50 533 ASN B N 1
ATOM 8484 C CA . ASN B 1 533 ? 77.000 51.193 50.980 1.00 35.87 533 ASN B CA 1
ATOM 8485 C C . ASN B 1 533 ? 77.685 52.515 51.283 1.00 36.28 533 ASN B C 1
ATOM 8486 O O . ASN B 1 533 ? 77.439 53.510 50.578 1.00 36.24 533 ASN B O 1
ATOM 8491 N N . ALA B 1 534 ? 78.544 52.534 52.302 1.00 36.49 534 ALA B N 1
ATOM 8492 C CA . ALA B 1 534 ? 79.232 53.774 52.651 1.00 36.63 534 ALA B CA 1
ATOM 8493 C C . ALA B 1 534 ? 80.236 54.195 51.582 1.00 36.13 534 ALA B C 1
ATOM 8494 O O . ALA B 1 534 ? 80.312 55.392 51.301 1.00 35.45 534 ALA B O 1
ATOM 8496 N N . VAL B 1 535 ? 80.983 53.255 51.009 1.00 34.72 535 VAL B N 1
ATOM 8497 C CA . VAL B 1 535 ? 81.982 53.666 50.017 1.00 35.11 535 VAL B CA 1
ATOM 8498 C C . VAL B 1 535 ? 81.404 53.731 48.620 1.00 35.47 535 VAL B C 1
ATOM 8499 O O . VAL B 1 535 ? 81.960 54.517 47.848 1.00 36.54 535 VAL B O 1
ATOM 8503 N N . ASP B 1 536 ? 80.302 53.054 48.343 1.00 34.74 536 ASP B N 1
ATOM 8504 C CA . ASP B 1 536 ? 79.677 53.015 47.017 1.00 34.46 536 ASP B CA 1
ATOM 8505 C C . ASP B 1 536 ? 78.178 53.260 47.057 1.00 34.22 536 ASP B C 1
ATOM 8506 O O . ASP B 1 536 ? 77.325 52.385 46.817 1.00 34.15 536 ASP B O 1
ATOM 8511 N N . PRO B 1 537 ? 77.796 54.507 47.357 1.00 36.48 537 PRO B N 1
ATOM 8512 C CA . PRO B 1 537 ? 76.406 54.926 47.487 1.00 36.31 537 PRO B CA 1
ATOM 8513 C C . PRO B 1 537 ? 75.535 54.720 46.279 1.00 37.29 537 PRO B C 1
ATOM 8514 O O . PRO B 1 537 ? 74.307 54.533 46.412 1.00 40.40 537 PRO B O 1
ATOM 8518 N N . ASN B 1 538 ? 76.054 54.676 45.047 1.00 37.08 538 ASN B N 1
ATOM 8519 C CA . ASN B 1 538 ? 75.254 54.381 43.873 1.00 37.18 538 ASN B CA 1
ATOM 8520 C C . ASN B 1 538 ? 75.332 52.904 43.468 1.00 37.89 538 ASN B C 1
ATOM 8521 O O . ASN B 1 538 ? 74.706 52.537 42.465 1.00 36.53 538 ASN B O 1
ATOM 8526 N N . GLY B 1 539 ? 76.051 52.084 44.198 1.00 36.77 539 GLY B N 1
ATOM 8527 C CA . GLY B 1 539 ? 76.215 50.665 43.943 1.00 36.41 539 GLY B CA 1
ATOM 8528 C C . GLY B 1 539 ? 76.671 50.278 42.560 1.00 36.96 539 GLY B C 1
ATOM 8529 O O . GLY B 1 539 ? 76.076 49.387 41.958 1.00 37.66 539 GLY B O 1
ATOM 8530 N N . ILE B 1 540 ? 77.649 50.980 41.962 1.00 37.71 540 ILE B N 1
ATOM 8531 C CA . ILE B 1 540 ? 78.091 50.663 40.621 1.00 36.86 540 ILE B CA 1
ATOM 8532 C C . ILE B 1 540 ? 79.290 49.695 40.556 1.00 35.68 540 ILE B C 1
ATOM 8533 O O . ILE B 1 540 ? 79.520 49.273 39.427 1.00 35.01 540 ILE B O 1
ATOM 8538 N N . ILE B 1 541 ? 80.006 49.407 41.642 1.00 34.18 541 ILE B N 1
ATOM 8539 C CA . ILE B 1 541 ? 81.156 48.518 41.503 1.00 33.08 541 ILE B CA 1
ATOM 8540 C C . ILE B 1 541 ? 80.744 47.089 41.794 1.00 32.73 541 ILE B C 1
ATOM 8541 O O . ILE B 1 541 ? 80.362 46.716 42.925 1.00 31.74 541 ILE B O 1
ATOM 8546 N N . ALA B 1 542 ? 80.640 46.258 40.787 1.00 32.09 542 ALA B N 1
ATOM 8547 C CA . ALA B 1 542 ? 80.388 44.818 40.894 1.00 33.81 542 ALA B CA 1
ATOM 8548 C C . ALA B 1 542 ? 79.393 44.344 41.940 1.00 34.00 542 ALA B C 1
ATOM 8549 O O . ALA B 1 542 ? 79.681 43.475 42.786 1.00 32.88 542 ALA B O 1
ATOM 8551 N N . PRO B 1 543 ? 78.154 44.819 41.846 1.00 32.81 543 PRO B N 1
ATOM 8552 C CA . PRO B 1 543 ? 77.098 44.443 42.759 1.00 32.28 543 PRO B CA 1
ATOM 8553 C C . PRO B 1 543 ? 76.965 42.944 42.789 1.00 31.30 543 PRO B C 1
ATOM 8554 O O . PRO B 1 543 ? 77.007 42.307 41.711 1.00 29.94 543 PRO B O 1
ATOM 8558 N N . GLY B 1 544 ? 76.916 42.401 44.009 1.00 30.70 544 GLY B N 1
ATOM 8559 C CA . GLY B 1 544 ? 76.730 40.950 44.166 1.00 30.77 544 GLY B CA 1
ATOM 8560 C C . GLY B 1 544 ? 77.996 40.114 44.256 1.00 31.07 544 GLY B C 1
ATOM 8561 O O . GLY B 1 544 ? 77.916 38.904 44.542 1.00 32.12 544 GLY B O 1
ATOM 8562 N N . LYS B 1 545 ? 79.167 40.694 44.032 1.00 30.98 545 LYS B N 1
ATOM 8563 C CA . LYS B 1 545 ? 80.430 39.939 44.157 1.00 29.92 545 LYS B CA 1
ATOM 8564 C C . LYS B 1 545 ? 80.484 39.418 45.574 1.00 30.05 545 LYS B C 1
ATOM 8565 O O . LYS B 1 545 ? 80.202 40.151 46.535 1.00 28.97 545 LYS B O 1
ATOM 8571 N N . SER B 1 546 ? 80.722 38.120 45.730 1.00 31.02 546 SER B N 1
ATOM 8572 C CA . SER B 1 546 ? 80.797 37.471 47.031 1.00 31.49 546 SER B CA 1
ATOM 8573 C C . SER B 1 546 ? 79.480 37.524 47.796 1.00 32.24 546 SER B C 1
ATOM 8574 O O . SER B 1 546 ? 79.543 37.425 49.031 1.00 33.81 546 SER B O 1
ATOM 8577 N N . GLY B 1 547 ? 78.334 37.673 47.133 1.00 31.18 547 GLY B N 1
ATOM 8578 C CA . GLY B 1 547 ? 77.065 37.779 47.874 1.00 32.62 547 GLY B CA 1
ATOM 8579 C C . GLY B 1 547 ? 76.836 39.168 48.477 1.00 31.86 547 GLY B C 1
ATOM 8580 O O . GLY B 1 547 ? 75.929 39.334 49.291 1.00 32.78 547 GLY B O 1
ATOM 8581 N N . VAL B 1 548 ? 77.679 40.155 48.243 1.00 32.21 548 VAL B N 1
ATOM 8582 C CA . VAL B 1 548 ? 77.620 41.482 48.862 1.00 31.95 548 VAL B CA 1
ATOM 8583 C C . VAL B 1 548 ? 76.909 42.469 47.941 1.00 33.12 548 VAL B C 1
ATOM 8584 O O . VAL B 1 548 ? 77.403 42.884 46.900 1.00 33.41 548 VAL B O 1
ATOM 8588 N N . TRP B 1 549 ? 75.650 42.758 48.271 1.00 32.60 549 TRP B N 1
ATOM 8589 C CA . TRP B 1 549 ? 74.797 43.595 47.456 1.00 33.54 549 TRP B CA 1
ATOM 8590 C C . TRP B 1 549 ? 74.583 44.988 48.060 1.00 33.52 549 TRP B C 1
ATOM 8591 O O . TRP B 1 549 ? 74.344 45.135 49.260 1.00 33.86 549 TRP B O 1
ATOM 8602 N N . PRO B 1 550 ? 74.686 46.006 47.226 1.00 33.63 550 PRO B N 1
ATOM 8603 C CA . PRO B 1 550 ? 74.427 47.382 47.654 1.00 34.22 550 PRO B CA 1
ATOM 8604 C C . PRO B 1 550 ? 72.925 47.553 47.895 1.00 34.83 550 PRO B C 1
ATOM 8605 O O . PRO B 1 550 ? 72.127 46.741 47.411 1.00 33.08 550 PRO B O 1
ATOM 8609 N N . SER B 1 551 ? 72.481 48.555 48.651 1.00 36.67 551 SER B N 1
ATOM 8610 C CA . SER B 1 551 ? 71.062 48.703 49.001 1.00 40.92 551 SER B CA 1
ATOM 8611 C C . SER B 1 551 ? 70.102 48.926 47.846 1.00 42.34 551 SER B C 1
ATOM 8612 O O . SER B 1 551 ? 68.911 48.629 47.977 1.00 43.64 551 SER B O 1
ATOM 8615 N N . GLN B 1 552 ? 70.544 49.347 46.660 1.00 44.01 552 GLN B N 1
ATOM 8616 C CA . GLN B 1 552 ? 69.642 49.481 45.525 1.00 45.87 552 GLN B CA 1
ATOM 8617 C C . GLN B 1 552 ? 69.296 48.137 44.881 1.00 44.39 552 GLN B C 1
ATOM 8618 O O . GLN B 1 552 ? 68.381 48.058 44.062 1.00 42.67 552 GLN B O 1
ATOM 8624 N N . TYR B 1 553 ? 69.977 47.054 45.240 1.00 43.16 553 TYR B N 1
ATOM 8625 C CA . TYR B 1 553 ? 69.675 45.746 44.662 1.00 41.57 553 TYR B CA 1
ATOM 8626 C C . TYR B 1 553 ? 68.904 44.908 45.667 1.00 41.36 553 TYR B C 1
ATOM 8627 O O . TYR B 1 553 ? 69.441 44.369 46.634 1.00 41.32 553 TYR B O 1
ATOM 8636 N N . SER B 1 554 ? 67.597 44.808 45.428 1.00 40.85 554 SER B N 1
ATOM 8637 C CA . SER B 1 554 ? 66.756 43.996 46.309 1.00 40.10 554 SER B CA 1
ATOM 8638 C C . SER B 1 554 ? 67.241 42.555 46.397 1.00 39.48 554 SER B C 1
ATOM 8639 O O . SER B 1 554 ? 67.412 41.841 45.397 1.00 37.37 554 SER B O 1
ATOM 8642 N N . HIS B 1 555 ? 67.380 42.028 47.627 1.00 39.86 555 HIS B N 1
ATOM 8643 C CA . HIS B 1 555 ? 67.819 40.669 47.862 1.00 40.77 555 HIS B CA 1
ATOM 8644 C C . HIS B 1 555 ? 66.853 39.645 47.261 1.00 40.28 555 HIS B C 1
ATOM 8645 O O . HIS B 1 555 ? 67.214 38.552 46.805 1.00 38.02 555 HIS B O 1
ATOM 8652 N N . VAL B 1 556 ? 65.562 39.960 47.337 1.00 38.57 556 VAL B N 1
ATOM 8653 C CA . VAL B 1 556 ? 64.526 39.104 46.816 1.00 38.12 556 VAL B CA 1
ATOM 8654 C C . VAL B 1 556 ? 64.715 38.919 45.312 1.00 38.74 556 VAL B C 1
ATOM 8655 O O . VAL B 1 556 ? 64.631 37.784 44.841 1.00 40.24 556 VAL B O 1
ATOM 8659 N N . THR B 1 557 ? 64.907 39.983 44.560 1.00 39.75 557 THR B N 1
ATOM 8660 C CA . THR B 1 557 ? 65.111 39.930 43.120 1.00 41.78 557 THR B CA 1
ATOM 8661 C C . THR B 1 557 ? 66.416 39.279 42.672 1.00 42.15 557 THR B C 1
ATOM 8662 O O . THR B 1 557 ? 66.428 38.399 41.801 1.00 41.76 557 THR B O 1
ATOM 8666 N N . TRP B 1 558 ? 67.547 39.680 43.242 1.00 41.39 558 TRP B N 1
ATOM 8667 C CA . TRP B 1 558 ? 68.860 39.282 42.781 1.00 41.48 558 TRP B CA 1
ATOM 8668 C C . TRP B 1 558 ? 69.526 38.045 43.309 1.00 41.35 558 TRP B C 1
ATOM 8669 O O . TRP B 1 558 ? 70.313 37.454 42.544 1.00 41.24 558 TRP B O 1
ATOM 8680 N N . LYS B 1 559 ? 69.335 37.661 44.570 1.00 41.71 559 LYS B N 1
ATOM 8681 C CA . LYS B 1 559 ? 70.044 36.499 45.072 1.00 43.19 559 LYS B CA 1
ATOM 8682 C C . LYS B 1 559 ? 69.690 35.197 44.358 1.00 43.29 559 LYS B C 1
ATOM 8683 O O . LYS B 1 559 ? 68.559 34.943 43.977 1.00 42.87 559 LYS B O 1
ATOM 8689 N N . LEU B 1 560 ? 70.699 34.338 44.265 1.00 44.07 560 LEU B N 1
ATOM 8690 C CA . LEU B 1 560 ? 70.544 33.002 43.719 1.00 45.72 560 LEU B CA 1
ATOM 8691 C C . LEU B 1 560 ? 70.807 32.018 44.887 1.00 45.33 560 LEU B C 1
ATOM 8692 O O . LEU B 1 560 ? 69.822 31.219 44.903 1.00 48.91 560 LEU B O 1
#

Secondary structure (DSSP, 8-state):
----SSPPTT--HHHHHHHHHHHHHHH-GGGEEE----B-SSSB-SSS-SS--SPTTSS--SEEE--SSHHHHHHHHHHHHHHT--EEEESS---TTTTTT--SSTTPEEEE-TTT---EEEEETTTTEEEE-TT-BHHHHHHHHHHTT-TTTEE----SSTTSBHHHHHHTT-B-SSTT-BTGGGEEEEEEEETTS-EEE-GGGGSPPPP-GGGTT--GGGSPPPTTTTT-S--SS---GGGGSSSSSEEEEEEEEE-EEP-S-EEEEEEEE-STTHHHHHHHHHHHHHHTTSS-S--EEEEHHHHHHHH--GGGT---SSPPPHHHHHHHHHHHT--SEEEEEEEES-HHHHHHHHHHHHHHHTTSTT-EEE-GGGS-TT-HHHHHHHHTTT----GGGGGGGGSTTEEEEEE-BEE-SSHHHHHHHHHHHHHHHHHHT----EEEEE-SS-EEEEEEEEEETT-HHHHHHHHHHHHHHHHHHHHTT--BS---GGGHHHHHHHT-HHHHHHHHHHHHHHHHH-TT--B-TTGGG---TTS-HHHH--/----SSPPTT--HHHHHHHHHHHHHHH-GGGEEE----B-SSSB-SSS-SS--SPTTSS--SEEE--SSHHHHHHHHHHHHHHT--EEEESS---TTTTTT--SSTTPEEEE-TTT---EEEEETTTTEEEE-TT-BHHHHHHHHHHTT-TTTEE----S-TTSBHHHHHHTT-B-SSTT-BTGGGEEEEEEEETTS-EEE-GGGGSBPPP-GGGTT--GGGS-B-TTTTT-S--SSS--GGGGSSSSSEEEEEEEEE-EE--S-EEEEEEEE-STTHHHHHHHHHHHHHHTTSS-S--EEEEHHHHHHHH--GGGT---SSPPPHHHHHHHHHHHT--SEEEEEEEES-HHHHHHHHHHHHHHHTTSTT-EEE-GGGS-TT-HHHHHHHHTTT----GGGGGGGGSTTEEEEEE-BEE-SSHHHHHHHHHHHHHHHHHHT----EEEEE-SS-EEEEEEEEEETT-HHHHHHHHHHHHHHHHHHHHTT--BS---GGGHHHHHHH--HHHHHHHHHHHHHHHHH-TT--B-TTGGG---TTS-HHHH--

Radius of gyration: 29.39 Å; Cα contacts (8 Å, |Δi|>4): 2600; chains: 2; bounding box: 73×73×73 Å

CATH classification: 3.30.43.10 (+3 more: 3.30.465.10, 3.40.462.10, 1.10.45.10)

Sequence (1100 aa):
EFRPLTLPPKLSLSDFNEFIQDIIRIVGSENVEVISVDGSYMKPTHTHDPTHVMDQDYFLASAIVAPRNVADVQSIVGLANKFSFPLWPISIGRNSGYGGAAPRVSGSVVLDMGKNMNRVLEVNVEGAYCVVEPGVTYHDLHNYLEANNLRDKLWLDVPDLGGGSVLGNAVERGVGYTPYGDHWMMHSGMEVVLANGELLRTGMGALPDPKRPETMGLKPEDQPWSKIAHLFPYGFGPYIDGLFSQSNMGIVTKIGIWLMPNPGGYQSYLITLPKDGDLKQAVDIIRPLRLGMALQNVPTIRHILLDAAVLGDKRSYSSRTEPLSDEELDKIAKQLNLGRWNFYGALYGPEPIRRVLWETIKDAFSAIPGVKFYFPEDTPENSVLRVRDKTMQGIPTYDELKWIDWLPNGAHLFFSPIAKVSGEDAMMQYAVTKKRCQEAGLDFIGTFTVGMREMHHIVCIVFNKKDLIQKRKVQWLMRTLIDDCAANGWGEYRTHLAFMDQIMETYNWNNSSFLRFNEVLKNAVDPNGIIAPGKSGVWPSQYSHVTWKLEFRPLTLPPKLSLSDFNEFIQDIIRIVGSENVEVISVDGSYMKPTHTHDPTHVMDQDYFLASAIVAPRNVADVQSIVGLANKFSFPLWPISIGRNSGYGGAAPRVSGSVVLDMGKNMNRVLEVNVEGAYCVVEPGVTYHDLHNYLEANNLRDKLWLDVPDLGGGSVLGNAVERGVGYTPYGDHWMMHSGMEVVLANGELLRTGMGALPDPKRPETMGLKPEDQPWSKIAHLFPYGFGPYIDGLFSQSNMGIVTKIGIWLMPNPGGYQSYLITLPKDGDLKQAVDIIRPLRLGMALQNVPTIRHILLDAAVLGDKRSYSSRTEPLSDEELDKIAKQLNLGRWNFYGALYGPEPIRRVLWETIKDAFSAIPGVKFYFPEDTPENSVLRVRDKTMQGIPTYDELKWIDWLPNGAHLFFSPIAKVSGEDAMMQYAVTKKRCQEAGLDFIGTFTVGMREMHHIVCIVFNKKDLIQKRKVQWLMRTLIDDCAANGWGEYRTHLAFMDQIMETYNWNNSSFLRFNEVLKNAVDPNGIIAPGKSGVWPSQYSHVTWKL

Nearest PDB structures (foldseek):
  1e8g-assembly1_A  TM=1.002E+00  e=0.000E+00  Penicillium simplicissimum
  1qlt-assembly1_A  TM=1.000E+00  e=0.000E+00  Penicillium simplicissimum
  1dzn-assembly1_A  TM=9.998E-01  e=0.000E+00  Penicillium simplicissimum
  1w1l-assembly1_A  TM=9.998E-01  e=0.000E+00  Penicillium simplicissimum
  1e0y-assembly1_B  TM=1.000E+00  e=0.000E+00  Penicillium simplicissimum

InterPro domains:
  IPR004113 FAD-binding oxidoreductase/transferase, type 4, C-terminal [PF02913] (370-545)
  IPR006094 FAD linked oxidase, N-terminal [PF01565] (72-213)
  IPR016164 FAD-linked oxidase-like, C-terminal [SSF55103] (276-555)
  IPR016166 FAD-binding domain, PCMH-type [PS51387] (67-272)
  IPR016167 FAD-binding, type PCMH, subdomain 1 [G3DSA:3.30.43.10] (1-128)
  IPR016169 FAD-binding, type PCMH, subdomain 2 [G3DSA:3.30.465.10] (129-271)
  IPR016170 Cytokinin dehydrogenase, C-terminal domain superfamily [G3DSA:3.40.462.10] (276-505)
  IPR016171 Vanillyl-alcohol oxidase, C-terminal subdomain 2 [G3DSA:1.10.45.10] (506-556)
  IPR036318 FAD-binding, type PCMH-like superfamily [SSF56176] (8-273)

Organism: Penicillium simplicissimum (NCBI:txid69488)